Protein AF-0000000066300644 (afdb_homodimer)

Nearest PDB structures (foldseek):
  6y2s-assembly1_B  TM=3.564E-01  e=1.733E-03  Escherichia coli K-12
  6y2r-assembly1_A  TM=3.578E-01  e=1.454E-02  Escherichia coli K-12
  3n4x-assembly1_A  TM=4.347E-01  e=2.290E+00  Saccharomyces cerevisiae
  3n7n-assembly1_C  TM=4.239E-01  e=4.069E+00  Saccharomyces cerevisiae
  4pg6-assembly1_A  TM=1.291E-01  e=2.721E+00  Staphylococcus aureus

Organism: Methanocaldococcus jannaschii (strain ATCC 43067 / DSM 2661 / JAL-1 / JCM 10045 / NBRC 100440) (NCBI:txid243232)

Secondary structure (DSSP, 8-state):
---------S-------SHHHHHHHHHHHHHHHHHHHHTT----TTSS-EEEEEEEESS-GGGHHHH-TTEEEEE-SSTTEEEEEETTTEEEEEE-SSSSEEEEEE-S-HHHHHHHHHHHHSSTT--EEE----HHHHHHHHHH-SEEEEEEEEEE-GGG--STTGGGTS-EEEEEEESTTHHHHHHHHHS--HHHHHHHHHHHHHTT-TT-HHHHHHHHHHHHHHHHHTT--EEEEEEEEE-SS-TT-EEEEEEETTSEEEEEES-HHHHHHHHHHHHHHHHHHHHHHHHTSB-TT-S-GGGGPPEEEE-SSPPS-HHHHHHHHTBS-TTT-EEEEEEEEETTEEEEEEEETTT--EEEEEE-SSEEEEE-BTTS-THHHHHHHHHHHHHT-TT-EEEEGGGTEEE-/---------S-------SHHHHHHHHHHHHHHHHHHHHTT----TTSS-EEEEEEEESS-GGGHHHH-TTEEEEE-SSTTEEEEEETTTEEEEEE-SSSSEEEEEE-S-HHHHHHHHHHHHSSTT--EEE----HHHHHHHHHH-SEEEEEEEEEE-GGG--STTGGGTS-EEEEEEESTTHHHHHHHHHS--HHHHHHHHHHHHHTT-TT-HHHHHHHHHHHHHHHHHTT--EEEEEEEEE-SS-TT-EEEEEEETTSEEEEEES-HHHHHHHHHHHHHHHHHHHHHHHHTSB-TT-S-GGGGPPEEEE-SSPPS-HHHHHHHHTBS-TTT-EEEEEEEEETTEEEEEEEETTT--EEEEEE-SSEEEEE-BTTS-THHHHHHHHHHHHHT-TT-EEEEGGGTEEE-

Foldseek 3Di:
DDPPPPPCDVPPDDDDQDDVVVLVVLLVQQAVVVVCVVVVNCPPPQQQFKKKFKKFAPDQPVCQCVQAVQKDWAHGDDDSWIWIDGHDDDIWTWRCPPVGIIITIDRHGPVVNVVVVCSQQVAFQSRMFFQFAAQVRLVVCVVPFPAFFWFKFWAWQQLLDPDPVRPVPIDIDIDTDGDRCHVVVLCVLQVDDPVRLVVLVVVCVVVVVCPPPVVVVVSVVNVVSPVCNQRGTTFWTWGKHADPVDRQFIWTWIAGRRGMITIHHNHSPVVVVVSVVSVVVSVVVQVLQLVQAAEPPDPDVLRFAWKKKFFPAFDPDQPSVVCSQQVCDPDLNKHWDWDDPDPFWIKTWIARRHNGFTWIWIDGRTMMTIHGHRPDGSVSVSSVNRVCSRHPGSPMWIASPSVRDIHD/DDPPPPPCDVPPDDDDQDDVVVLVVLLVLLAVLVVCVVVVNPPPNFQQFKKKFKKFAPDQPVCQCVQAVQKDWAHGDDDSWIWIDGHDDDIWTWRCPPVGIIITIDRHGPVVNVVVVCSQQVAFQSRMFFQFAAQVRLVVCVVPFPAFFWFKFWAWQQLLDPDPVRPVPIDIDIDTDGDRCHVVVLCVLVVDDPVRLVVLVVVCVVVVVCPPPVVVVVSVVNVVSPVCNQRGTTFWTWGKHADPVDRQFIWTWIAGRRGMITIHHNHSPVVVVVSVVSVVVSVVVQVLQLVQAAEPPDPDVLRFAWKKKFFPAFDPDQPSVVCSQQVCDPDLNKHWDWDDPDPFWIKTWIARRRNGFTWMWIDGRTMMTIHGHRPDGSVSVSSVNRVCSRHPGSPMWIASPSVRDIHD

InterPro domains:
  IPR058966 MJECL33-like [PF25924] (15-406)

Solvent-accessible surface area (backbone atoms only — not comparable to full-atom values): 41738 Å² total; per-residue (Å²): 134,86,81,78,77,74,77,80,56,92,71,72,82,70,96,65,47,41,65,70,53,43,48,51,55,52,27,55,39,15,39,51,54,39,52,35,60,70,61,67,45,78,63,64,86,60,70,52,37,39,33,39,36,38,35,34,35,76,58,61,77,85,55,46,41,74,71,31,82,59,32,47,73,41,80,43,78,39,84,56,26,33,40,35,33,35,67,92,78,43,60,32,41,36,42,38,74,44,68,44,52,28,43,35,38,36,49,55,42,56,75,57,47,52,51,57,52,44,58,59,38,66,45,75,53,49,36,28,40,65,37,54,42,31,44,46,55,47,49,48,50,55,71,70,31,78,38,46,45,26,38,26,29,32,20,46,28,50,56,42,43,85,56,89,76,30,81,80,69,36,59,33,36,37,37,41,36,34,22,60,56,48,62,54,51,53,48,51,40,60,64,62,52,73,65,52,51,52,51,50,51,49,50,34,57,76,67,61,37,67,78,37,67,60,53,40,50,50,52,50,41,51,53,52,40,47,62,48,34,34,48,58,13,54,43,29,35,25,32,29,45,62,42,92,92,39,80,80,30,26,32,41,38,38,41,35,32,56,31,40,34,38,42,34,27,58,30,49,66,61,49,50,50,53,53,49,49,50,50,50,56,48,50,52,52,36,48,56,46,41,72,42,30,22,36,85,85,51,88,51,67,82,36,59,44,52,38,34,36,40,45,76,59,70,48,84,55,56,68,41,46,54,51,29,51,36,59,50,44,76,85,62,36,21,36,54,51,76,41,75,79,47,99,67,29,35,39,31,49,31,32,34,40,39,71,57,43,60,38,36,35,42,43,40,44,50,37,35,36,41,41,42,46,56,87,47,69,38,60,60,57,41,43,46,50,35,46,41,19,29,36,67,26,31,65,37,30,41,34,40,63,88,75,69,43,74,47,62,136,85,80,77,78,73,78,80,57,92,70,73,83,69,94,64,47,44,66,70,55,42,47,52,55,50,27,54,38,15,38,51,54,38,52,34,58,72,61,67,42,79,58,61,92,55,70,52,38,38,33,40,35,39,35,34,35,77,58,60,77,87,54,46,42,75,71,31,82,59,34,48,73,42,79,44,76,40,82,56,28,34,41,37,31,36,66,93,76,42,61,32,41,35,42,38,74,44,69,44,51,27,42,33,37,36,51,56,43,56,74,59,47,50,51,56,52,44,58,58,37,65,45,75,53,51,36,27,41,64,35,54,41,33,45,45,56,47,48,48,51,56,71,68,31,78,37,46,46,26,38,25,30,34,20,46,28,51,56,42,45,86,58,89,76,32,82,80,68,38,60,33,36,38,38,42,38,34,21,59,56,50,62,53,52,52,48,52,41,61,65,62,51,73,65,52,51,51,51,48,52,48,50,32,58,75,65,63,37,67,80,38,67,61,54,39,49,51,51,50,42,52,51,52,40,48,62,48,36,33,49,58,16,54,43,30,34,26,30,29,45,62,41,91,90,39,79,79,32,26,33,41,37,38,40,36,30,58,31,39,34,39,39,35,27,58,30,50,67,60,50,49,50,53,53,51,50,50,50,52,56,48,50,52,52,36,48,57,47,40,72,44,31,22,38,86,84,50,87,50,66,81,36,59,46,52,39,35,37,40,44,74,58,70,47,85,54,56,67,41,46,52,53,29,52,36,60,50,45,78,84,62,36,20,37,54,51,76,43,75,78,46,99,65,30,34,39,31,49,31,33,35,41,38,71,57,42,58,37,35,36,41,41,40,43,50,37,34,36,41,43,42,46,55,87,48,68,36,60,61,60,42,45,47,50,35,46,40,18,29,37,67,26,31,64,38,30,43,33,40,62,86,74,71,43,76,47,61

Radius of gyration: 29.69 Å; Cα contacts (8 Å, |Δi|>4): 1636; chains: 2; bounding box: 80×94×68 Å

Structure (mmCIF, N/CA/C/O backbone):
data_AF-0000000066300644-model_v1
#
loop_
_entity.id
_entity.type
_entity.pdbx_description
1 polymer 'Uncharacterized protein MJECL33'
#
loop_
_atom_site.group_PDB
_atom_site.id
_atom_site.type_symbol
_atom_site.label_atom_id
_atom_site.label_alt_id
_atom_site.label_comp_id
_atom_site.label_asym_id
_atom_site.label_entity_id
_atom_site.label_seq_id
_atom_site.pdbx_PDB_ins_code
_atom_site.Cartn_x
_atom_site.Cartn_y
_atom_site.Cartn_z
_atom_site.occupancy
_atom_site.B_iso_or_equiv
_atom_site.auth_seq_id
_atom_site.auth_comp_id
_atom_site.auth_asym_id
_atom_site.auth_atom_id
_atom_site.pdbx_PDB_model_num
ATOM 1 N N . MET A 1 1 ? -20.859 -20.109 36.344 1 20.7 1 MET A N 1
ATOM 2 C CA . MET A 1 1 ? -20.703 -18.672 36.125 1 20.7 1 MET A CA 1
ATOM 3 C C . MET A 1 1 ? -21.125 -18.297 34.719 1 20.7 1 MET A C 1
ATOM 5 O O . MET A 1 1 ? -20.672 -18.906 33.75 1 20.7 1 MET A O 1
ATOM 9 N N . ILE A 1 2 ? -22.344 -17.625 34.469 1 22.5 2 ILE A N 1
ATOM 10 C CA . ILE A 1 2 ? -23.188 -17.391 33.312 1 22.5 2 ILE A CA 1
ATOM 11 C C . ILE A 1 2 ? -22.453 -16.516 32.281 1 22.5 2 ILE A C 1
ATOM 13 O O . ILE A 1 2 ? -22.109 -15.375 32.594 1 22.5 2 ILE A O 1
ATOM 17 N N . ILE A 1 3 ? -21.734 -17.047 31.359 1 24.14 3 ILE A N 1
ATOM 18 C CA . ILE A 1 3 ? -21.016 -16.422 30.266 1 24.14 3 ILE A CA 1
ATOM 19 C C . ILE A 1 3 ? -21.969 -15.594 29.406 1 24.14 3 ILE A C 1
ATOM 21 O O . ILE A 1 3 ? -22.844 -16.141 28.75 1 24.14 3 ILE A O 1
ATOM 25 N N . MET A 1 4 ? -22.453 -14.422 29.969 1 24.92 4 MET A N 1
ATOM 26 C CA . MET A 1 4 ? -23.344 -13.516 29.266 1 24.92 4 MET A CA 1
ATOM 27 C C . MET A 1 4 ? -22.828 -13.227 27.859 1 24.92 4 MET A C 1
ATOM 29 O O . MET A 1 4 ? -21.734 -12.688 27.688 1 24.92 4 MET A O 1
ATOM 33 N N . ASP A 1 5 ? -23.109 -13.961 26.922 1 26.64 5 ASP A N 1
ATOM 34 C CA . ASP A 1 5 ? -22.969 -13.852 25.469 1 26.64 5 ASP A CA 1
ATOM 35 C C . ASP A 1 5 ? -23.562 -12.539 24.953 1 26.64 5 ASP A C 1
ATOM 37 O O . ASP A 1 5 ? -24.766 -12.461 24.688 1 26.64 5 ASP A O 1
ATOM 41 N N . THR A 1 6 ? -23.281 -11.305 25.531 1 28.22 6 THR A N 1
ATOM 42 C CA . THR A 1 6 ? -23.828 -10.031 25.062 1 28.22 6 THR A CA 1
ATOM 43 C C . THR A 1 6 ? -23.578 -9.852 23.562 1 28.22 6 THR A C 1
ATOM 45 O O . THR A 1 6 ? -22.422 -9.734 23.141 1 28.22 6 THR A O 1
ATOM 48 N N . ILE A 1 7 ? -24.359 -10.336 22.734 1 30.39 7 ILE A N 1
ATOM 49 C CA . ILE A 1 7 ? -24.516 -9.992 21.328 1 30.39 7 ILE A CA 1
ATOM 50 C C . ILE A 1 7 ? -24.469 -8.477 21.156 1 30.39 7 ILE A C 1
ATOM 52 O O . ILE A 1 7 ? -25.344 -7.762 21.656 1 30.39 7 ILE A O 1
ATOM 56 N N . PHE A 1 8 ? -23.312 -7.797 21.078 1 30.08 8 PHE A N 1
ATOM 57 C CA . PHE A 1 8 ? -23 -6.391 20.859 1 30.08 8 PHE A CA 1
ATOM 58 C C . PHE A 1 8 ? -23.688 -5.879 19.594 1 30.08 8 PHE A C 1
ATOM 60 O O . PHE A 1 8 ? -23.234 -6.172 18.484 1 30.08 8 PHE A O 1
ATOM 67 N N . VAL A 1 9 ? -25 -5.875 19.438 1 31.58 9 VAL A N 1
ATOM 68 C CA . VAL A 1 9 ? -25.766 -5.082 18.484 1 31.58 9 VAL A CA 1
ATOM 69 C C . VAL A 1 9 ? -25.125 -3.713 18.312 1 31.58 9 VAL A C 1
ATOM 71 O O . VAL A 1 9 ? -24.328 -3.275 19.156 1 31.58 9 VAL A O 1
ATOM 74 N N . GLY A 1 10 ? -25.531 -2.775 17.422 1 39.62 10 GLY A N 1
ATOM 75 C CA . GLY A 1 10 ? -25.172 -1.377 17.25 1 39.62 10 GLY A CA 1
ATOM 76 C C . GLY A 1 10 ? -24.938 -0.649 18.562 1 39.62 10 GLY A C 1
ATOM 77 O O . GLY A 1 10 ? -25.859 -0.454 19.344 1 39.62 10 GLY A O 1
ATOM 78 N N . SER A 1 11 ? -24.031 -0.839 19.391 1 47.78 11 SER A N 1
ATOM 79 C CA . SER A 1 11 ? -23.797 -0.659 20.828 1 47.78 11 SER A CA 1
ATOM 80 C C . SER A 1 11 ? -24.25 0.72 21.297 1 47.78 11 SER A C 1
ATOM 82 O O . SER A 1 11 ? -23.797 1.739 20.766 1 47.78 11 SER A O 1
ATOM 84 N N . ALA A 1 12 ? -25.344 0.916 21.797 1 64.75 12 ALA A N 1
ATOM 85 C CA . ALA A 1 12 ? -25.844 2.086 22.516 1 64.75 12 ALA A CA 1
ATOM 86 C C . ALA A 1 12 ? -24.75 2.717 23.359 1 64.75 12 ALA A C 1
ATOM 88 O O . ALA A 1 12 ? -23.969 2.012 24.016 1 64.75 12 ALA A O 1
ATOM 89 N N . ILE A 1 13 ? -24.359 4.023 23.016 1 80.5 13 ILE A N 1
ATOM 90 C CA . ILE A 1 13 ? -23.453 4.805 23.844 1 80.5 13 ILE A CA 1
ATOM 91 C C . ILE A 1 13 ? -23.875 4.734 25.312 1 80.5 13 ILE A C 1
ATOM 93 O O . ILE A 1 13 ? -25 5.113 25.641 1 80.5 13 ILE A O 1
ATOM 97 N N . PRO A 1 14 ? -23.078 4.027 26.125 1 85.81 14 PRO A N 1
ATOM 98 C CA . PRO A 1 14 ? -23.438 4.012 27.547 1 85.81 14 PRO A CA 1
ATOM 99 C C . PRO A 1 14 ? -23.516 5.414 28.141 1 85.81 14 PRO A C 1
ATOM 101 O O . PRO A 1 14 ? -23.172 6.395 27.484 1 85.81 14 PRO A O 1
ATOM 104 N N . ASP A 1 15 ? -24.109 5.402 29.359 1 90.31 15 ASP A N 1
ATOM 105 C CA . ASP A 1 15 ? -24.203 6.672 30.062 1 90.31 15 ASP A CA 1
ATOM 106 C C . ASP A 1 15 ? -22.844 7.066 30.656 1 90.31 15 ASP A C 1
ATOM 108 O O . ASP A 1 15 ? -22.516 6.668 31.766 1 90.31 15 ASP A O 1
ATOM 112 N N . ILE A 1 16 ? -22.078 7.773 29.953 1 94.31 16 ILE A N 1
ATOM 113 C CA . ILE A 1 16 ? -20.75 8.234 30.344 1 94.31 16 ILE A CA 1
ATOM 114 C C . ILE A 1 16 ? -20.828 9.664 30.859 1 94.31 16 ILE A C 1
ATOM 116 O O . ILE A 1 16 ? -21.312 10.555 30.172 1 94.31 16 ILE A O 1
ATOM 120 N N . THR A 1 17 ? -20.359 9.852 32.094 1 94.5 17 THR A N 1
ATOM 121 C CA . THR A 1 17 ? -20.453 11.195 32.656 1 94.5 17 THR A CA 1
ATOM 122 C C . THR A 1 17 ? -19.094 11.719 33.062 1 94.5 17 THR A C 1
ATOM 124 O O . THR A 1 17 ? -18.922 12.906 33.312 1 94.5 17 THR A O 1
ATOM 127 N N . ASN A 1 18 ? -18.141 10.766 33.125 1 95.94 18 ASN A N 1
ATOM 128 C CA . ASN A 1 18 ? -16.812 11.188 33.5 1 95.94 18 ASN A CA 1
ATOM 129 C C . ASN A 1 18 ? -15.734 10.453 32.719 1 95.94 18 ASN A C 1
ATOM 131 O O . ASN A 1 18 ? -16.031 9.516 31.969 1 95.94 18 ASN A O 1
ATOM 135 N N . ARG A 1 19 ? -14.523 10.852 32.875 1 97.06 19 ARG A N 1
ATOM 136 C CA . ARG A 1 19 ? -13.414 10.359 32.062 1 97.06 19 ARG A CA 1
ATOM 137 C C . ARG A 1 19 ? -13.117 8.898 32.375 1 97.06 19 ARG A C 1
ATOM 139 O O . ARG A 1 19 ? -12.93 8.094 31.453 1 97.06 19 ARG A O 1
ATOM 146 N N . PRO A 1 20 ? -13.031 8.5 33.625 1 96.38 20 PRO A N 1
ATOM 147 C CA . PRO A 1 20 ? -12.766 7.09 33.906 1 96.38 20 PRO A CA 1
ATOM 148 C C . PRO A 1 20 ? -13.766 6.152 33.25 1 96.38 20 PRO A C 1
ATOM 150 O O . PRO A 1 20 ? -13.391 5.098 32.75 1 96.38 20 PRO A O 1
ATOM 153 N N . GLN A 1 21 ? -15.008 6.57 33.281 1 96.62 21 GLN A N 1
ATOM 154 C CA . GLN A 1 21 ? -16.047 5.77 32.625 1 96.62 21 GLN A CA 1
ATOM 155 C C . GLN A 1 21 ? -15.797 5.68 31.141 1 96.62 21 GLN A C 1
ATOM 157 O O . GLN A 1 21 ? -15.961 4.613 30.531 1 96.62 21 GLN A O 1
ATOM 162 N N . LEU A 1 22 ? -15.445 6.789 30.609 1 97.38 22 LEU A N 1
ATOM 163 C CA . LEU A 1 22 ? -15.141 6.801 29.188 1 97.38 22 LEU A CA 1
ATOM 164 C C . LEU A 1 22 ? -13.969 5.875 28.859 1 97.38 22 LEU A C 1
ATOM 166 O O . LEU A 1 22 ? -14.062 5.047 27.953 1 97.38 22 LEU A O 1
ATOM 170 N N . TYR A 1 23 ? -12.922 6.035 29.594 1 97.19 23 TYR A N 1
ATOM 171 C CA . TYR A 1 23 ? -11.703 5.27 29.359 1 97.19 23 TYR A CA 1
ATOM 172 C C . TYR A 1 23 ? -11.961 3.773 29.516 1 97.19 23 TYR A C 1
ATOM 174 O O . TYR A 1 23 ? -11.43 2.961 28.75 1 97.19 23 TYR A O 1
ATOM 182 N N . GLU A 1 24 ? -12.719 3.459 30.453 1 95.81 24 GLU A N 1
ATOM 183 C CA . GLU A 1 24 ? -13.078 2.057 30.641 1 95.81 24 GLU A CA 1
ATOM 184 C C . GLU A 1 24 ? -13.852 1.515 29.438 1 95.81 24 GLU A C 1
ATOM 186 O O . GLU A 1 24 ? -13.586 0.4 28.984 1 95.81 24 GLU A O 1
ATOM 191 N N . TRP A 1 25 ? -14.781 2.311 29.062 1 95.38 25 TRP A N 1
ATOM 192 C CA . TRP A 1 25 ? -15.586 1.923 27.906 1 95.38 25 TRP A CA 1
ATOM 193 C C . TRP A 1 25 ? -14.719 1.767 26.656 1 95.38 25 TRP A C 1
ATOM 195 O O . TRP A 1 25 ? -14.867 0.799 25.906 1 95.38 25 TRP A O 1
ATOM 205 N N . LEU A 1 26 ? -13.859 2.674 26.438 1 96.25 26 LEU A N 1
ATOM 206 C CA . LEU A 1 26 ? -12.969 2.633 25.281 1 96.25 26 LEU A CA 1
ATOM 207 C C . LEU A 1 26 ? -12.016 1.448 25.375 1 96.25 26 LEU A C 1
ATOM 209 O O . LEU A 1 26 ? -11.773 0.761 24.375 1 96.25 26 LEU A O 1
ATOM 213 N N . GLU A 1 27 ? -11.477 1.21 26.484 1 95 27 GLU A N 1
ATOM 214 C CA . GLU A 1 27 ? -10.523 0.122 26.688 1 95 27 GLU A CA 1
ATOM 215 C C . GLU A 1 27 ? -11.164 -1.232 26.391 1 95 27 GLU A C 1
ATOM 217 O O . GLU A 1 27 ? -10.539 -2.105 25.781 1 95 27 GLU A O 1
ATOM 222 N N . ARG A 1 28 ? -12.344 -1.412 26.891 1 92.31 28 ARG A N 1
ATOM 223 C CA . ARG A 1 28 ? -13.07 -2.646 26.609 1 92.31 28 ARG A CA 1
ATOM 224 C C . ARG A 1 28 ? -13.203 -2.871 25.109 1 92.31 28 ARG A C 1
ATOM 226 O O . ARG A 1 28 ? -13.094 -4.004 24.625 1 92.31 28 ARG A O 1
ATOM 233 N N . ASN A 1 29 ? -13.469 -1.805 24.5 1 90.69 29 ASN A N 1
ATOM 234 C CA . ASN A 1 29 ? -13.609 -1.907 23.047 1 90.69 29 ASN A CA 1
ATOM 235 C C . ASN A 1 29 ? -12.266 -2.186 22.375 1 90.69 29 ASN A C 1
ATOM 237 O O . ASN A 1 29 ? -12.203 -2.904 21.375 1 90.69 29 ASN A O 1
ATOM 241 N N . MET A 1 30 ? -11.25 -1.623 22.859 1 92.38 30 MET A N 1
ATOM 242 C CA . MET A 1 30 ? -9.906 -1.88 22.344 1 92.38 30 MET A CA 1
ATOM 243 C C . MET A 1 30 ? -9.555 -3.361 22.453 1 92.38 30 MET A C 1
ATOM 245 O O . MET A 1 30 ? -9.055 -3.955 21.5 1 92.38 30 MET A O 1
ATOM 249 N N . GLU A 1 31 ? -9.836 -3.914 23.531 1 88.38 31 GLU A N 1
ATOM 250 C CA . GLU A 1 31 ? -9.531 -5.316 23.797 1 88.38 31 GLU A CA 1
ATOM 251 C C . GLU A 1 31 ? -10.336 -6.234 22.875 1 88.38 31 GLU A C 1
ATOM 253 O O . GLU A 1 31 ? -9.805 -7.223 22.359 1 88.38 31 GLU A O 1
ATOM 258 N N . ARG A 1 32 ? -11.492 -5.922 22.719 1 82.69 32 ARG A N 1
ATOM 259 C CA . ARG A 1 32 ? -12.352 -6.715 21.844 1 82.69 32 ARG A CA 1
ATOM 260 C C . ARG A 1 32 ? -11.852 -6.688 20.406 1 82.69 32 ARG A C 1
ATOM 262 O O . ARG A 1 32 ? -11.781 -7.727 19.734 1 82.69 32 ARG A O 1
ATOM 269 N N . SER A 1 33 ? -11.602 -5.543 19.969 1 80.12 33 SER A N 1
ATOM 270 C CA . SER A 1 33 ? -11.117 -5.379 18.609 1 80.12 33 SER A CA 1
ATOM 271 C C . SER A 1 33 ? -9.805 -6.113 18.391 1 80.12 33 SER A C 1
ATOM 273 O O . SER A 1 33 ? -9.555 -6.652 17.312 1 80.12 33 SER A O 1
ATOM 275 N N . TYR A 1 34 ? -9 -6.129 19.359 1 79.56 34 TYR A N 1
ATOM 276 C CA . TYR A 1 34 ? -7.723 -6.82 19.281 1 79.56 34 TYR A CA 1
ATOM 277 C C . TYR A 1 34 ? -7.918 -8.328 19.219 1 79.56 34 TYR A C 1
ATOM 279 O O . TYR A 1 34 ? -7.246 -9.016 18.438 1 79.56 34 TYR A O 1
ATOM 287 N N . LYS A 1 35 ? -8.75 -8.852 19.922 1 74.12 35 LYS A N 1
ATOM 288 C CA . LYS A 1 35 ? -9.047 -10.281 19.906 1 74.12 35 LYS A CA 1
ATOM 289 C C . LYS A 1 35 ? -9.594 -10.719 18.562 1 74.12 35 LYS A C 1
ATOM 291 O O . LYS A 1 35 ? -9.289 -11.812 18.078 1 74.12 35 LYS A O 1
ATOM 296 N N . ASP A 1 36 ? -10.281 -9.852 17.969 1 68.94 36 ASP A N 1
ATOM 297 C CA . ASP A 1 36 ? -10.852 -10.148 16.656 1 68.94 36 ASP A CA 1
ATOM 298 C C . ASP A 1 36 ? -9.758 -10.297 15.609 1 68.94 36 ASP A C 1
ATOM 300 O O . ASP A 1 36 ? -9.875 -11.109 14.688 1 68.94 36 ASP A O 1
ATOM 304 N N . ILE A 1 37 ? -8.695 -9.609 15.672 1 64.25 37 ILE A N 1
ATOM 305 C CA . ILE A 1 37 ? -7.582 -9.68 14.742 1 64.25 37 ILE A CA 1
ATOM 306 C C . ILE A 1 37 ? -6.836 -11 14.922 1 64.25 37 ILE A C 1
ATOM 308 O O . ILE A 1 37 ? -6.414 -11.625 13.945 1 64.25 37 ILE A O 1
ATOM 312 N N . LEU A 1 38 ? -6.66 -11.328 16.109 1 60.28 38 LEU A N 1
ATOM 313 C CA . LEU A 1 38 ? -5.953 -12.57 16.406 1 60.28 38 LEU A CA 1
ATOM 314 C C . LEU A 1 38 ? -6.738 -13.773 15.883 1 60.28 38 LEU A C 1
ATOM 316 O O . LEU A 1 38 ? -6.152 -14.734 15.391 1 60.28 38 LEU A O 1
ATOM 320 N N . ASP A 1 39 ? -7.957 -13.703 16.109 1 49.69 39 ASP A N 1
ATOM 321 C CA . ASP A 1 39 ? -8.773 -14.844 15.711 1 49.69 39 ASP A CA 1
ATOM 322 C C . ASP A 1 39 ? -9.047 -14.812 14.211 1 49.69 39 ASP A C 1
ATOM 324 O O . ASP A 1 39 ? -9.789 -15.648 13.688 1 49.69 39 ASP A O 1
ATOM 328 N N . ASP A 1 40 ? -8.133 -14.43 13.477 1 48 40 ASP A N 1
ATOM 329 C CA . ASP A 1 40 ? -8.273 -14.375 12.023 1 48 40 ASP A CA 1
ATOM 330 C C . ASP A 1 40 ? -9.695 -13.977 11.633 1 48 40 ASP A C 1
ATOM 332 O O . ASP A 1 40 ? -10.109 -14.188 10.492 1 48 40 ASP A O 1
ATOM 336 N N . THR A 1 41 ? -10.531 -13.945 12.547 1 41 41 THR A N 1
ATOM 337 C CA . THR A 1 41 ? -11.891 -13.625 12.117 1 41 41 THR A CA 1
ATOM 338 C C . THR A 1 41 ? -11.969 -12.227 11.531 1 41 41 THR A C 1
ATOM 340 O O . THR A 1 41 ? -11.258 -11.32 11.977 1 41 41 THR A O 1
ATOM 343 N N . LYS A 1 42 ? -12.57 -12.203 10.305 1 39.44 42 LYS A N 1
ATOM 344 C CA . LYS A 1 42 ? -12.719 -11.164 9.281 1 39.44 42 LYS A CA 1
ATOM 345 C C . LYS A 1 42 ? -13.18 -9.852 9.898 1 39.44 42 LYS A C 1
ATOM 347 O O . LYS A 1 42 ? -14.375 -9.539 9.898 1 39.44 42 LYS A O 1
ATOM 352 N N . LEU A 1 43 ? -12.836 -9.562 11.109 1 38.25 43 LEU A N 1
ATOM 353 C CA . LEU A 1 43 ? -13.461 -8.258 11.328 1 38.25 43 LEU A CA 1
ATOM 354 C C . LEU A 1 43 ? -13.102 -7.289 10.211 1 38.25 43 LEU A C 1
ATOM 356 O O . LEU A 1 43 ? -11.984 -7.332 9.68 1 38.25 43 LEU A O 1
ATOM 360 N N . GLU A 1 44 ? -14 -6.941 9.445 1 38.44 44 GLU A N 1
ATOM 361 C CA . GLU A 1 44 ? -13.953 -5.812 8.516 1 38.44 44 GLU A CA 1
ATOM 362 C C . GLU A 1 44 ? -13.008 -4.723 9.023 1 38.44 44 GLU A C 1
ATOM 364 O O . GLU A 1 44 ? -13.047 -4.359 10.195 1 38.44 44 GLU A O 1
ATOM 369 N N . PRO A 1 45 ? -11.969 -4.543 8.539 1 37.75 45 PRO A N 1
ATOM 370 C CA . PRO A 1 45 ? -11.094 -3.393 8.781 1 37.75 45 PRO A CA 1
ATOM 371 C C . PRO A 1 45 ? -11.867 -2.123 9.125 1 37.75 45 PRO A C 1
ATOM 373 O O . PRO A 1 45 ? -12.797 -1.748 8.406 1 37.75 45 PRO A O 1
ATOM 376 N N . GLU A 1 46 ? -11.641 -1.63 10.352 1 45.06 46 GLU A N 1
ATOM 377 C CA . GLU A 1 46 ? -11.82 -0.329 10.992 1 45.06 46 GLU A CA 1
ATOM 378 C C . GLU A 1 46 ? -13.203 -0.201 11.609 1 45.06 46 GLU A C 1
ATOM 380 O O . GLU A 1 46 ? -13.688 0.909 11.836 1 45.06 46 GLU A O 1
ATOM 385 N N . GLN A 1 47 ? -13.938 -1.453 11.648 1 52.75 47 GLN A N 1
ATOM 386 C CA . GLN A 1 47 ? -15.195 -1.293 12.367 1 52.75 47 GLN A CA 1
ATOM 387 C C . GLN A 1 47 ? -14.977 -1.39 13.875 1 52.75 47 GLN A C 1
ATOM 389 O O . GLN A 1 47 ? -14.273 -2.285 14.352 1 52.75 47 GLN A O 1
ATOM 394 N N . ASN A 1 48 ? -15.289 -0.508 14.672 1 67.69 48 ASN A N 1
ATOM 395 C CA . ASN A 1 48 ? -15.516 -0.194 16.078 1 67.69 48 ASN A CA 1
ATOM 396 C C . ASN A 1 48 ? -14.203 0.039 16.812 1 67.69 48 ASN A C 1
ATOM 398 O O . ASN A 1 48 ? -14.094 -0.256 18 1 67.69 48 ASN A O 1
ATOM 402 N N . VAL A 1 49 ? -13.188 0.466 15.969 1 89.62 49 VAL A N 1
ATOM 403 C CA . VAL A 1 49 ? -11.914 0.79 16.594 1 89.62 49 VAL A CA 1
ATOM 404 C C . VAL A 1 49 ? -11.984 2.176 17.234 1 89.62 49 VAL A C 1
ATOM 406 O O . VAL A 1 49 ? -12.695 3.057 16.734 1 89.62 49 VAL A O 1
ATOM 409 N N . VAL A 1 50 ? -11.281 2.312 18.297 1 96 50 VAL A N 1
ATOM 410 C CA . VAL A 1 50 ? -11.258 3.592 19 1 96 50 VAL A CA 1
ATOM 411 C C . VAL A 1 50 ? -10.523 4.629 18.156 1 96 50 VAL A C 1
ATOM 413 O O . VAL A 1 50 ? -9.438 4.355 17.641 1 96 50 VAL A O 1
ATOM 416 N N . LYS A 1 51 ? -11.141 5.75 18.047 1 97.62 51 LYS A N 1
ATOM 417 C CA . LYS A 1 51 ? -10.523 6.871 17.344 1 97.62 51 LYS A CA 1
ATOM 418 C C . LYS A 1 51 ? -10.383 8.086 18.25 1 97.62 51 LYS A C 1
ATOM 420 O O . LYS A 1 51 ? -11.266 8.367 19.062 1 97.62 51 LYS A O 1
ATOM 425 N N . THR A 1 52 ? -9.266 8.719 18.172 1 98.56 52 THR A N 1
ATOM 426 C CA . THR A 1 52 ? -9.008 9.992 18.844 1 98.56 52 THR A CA 1
ATOM 427 C C . THR A 1 52 ? -8.531 11.039 17.844 1 98.56 52 THR A C 1
ATOM 429 O O . THR A 1 52 ? -7.578 10.812 17.109 1 98.56 52 THR A O 1
ATOM 432 N N . TYR A 1 53 ? -9.227 12.125 17.828 1 98.5 53 TYR A N 1
ATOM 433 C CA . TYR A 1 53 ? -8.836 13.281 17.016 1 98.5 53 TYR A CA 1
ATOM 434 C C . TYR A 1 53 ? -8.305 14.406 17.906 1 98.5 53 TYR A C 1
ATOM 436 O O . TYR A 1 53 ? -8.898 14.727 18.938 1 98.5 53 TYR A O 1
ATOM 444 N N . ILE A 1 54 ? -7.223 14.945 17.5 1 98.62 54 ILE A N 1
ATOM 445 C CA . ILE A 1 54 ? -6.734 16.141 18.172 1 98.62 54 ILE A CA 1
ATOM 446 C C . ILE A 1 54 ? -7.176 17.391 17.406 1 98.62 54 ILE A C 1
ATOM 448 O O . ILE A 1 54 ? -6.895 17.516 16.203 1 98.62 54 ILE A O 1
ATOM 452 N N . LEU A 1 55 ? -7.828 18.203 18.094 1 97.44 55 LEU A N 1
ATOM 453 C CA . LEU A 1 55 ? -8.367 19.438 17.516 1 97.44 55 LEU A CA 1
ATOM 454 C C . LEU A 1 55 ? -7.738 20.656 18.156 1 97.44 55 LEU A C 1
ATOM 456 O O . LEU A 1 55 ? -7.742 20.797 19.375 1 97.44 55 LEU A O 1
ATOM 460 N N . GLU A 1 56 ? -7.18 21.5 17.344 1 96.81 56 GLU A N 1
ATOM 461 C CA . GLU A 1 56 ? -6.75 22.797 17.859 1 96.81 56 GLU A CA 1
ATOM 462 C C . GLU A 1 56 ? -7.91 23.781 17.891 1 96.81 56 GLU A C 1
ATOM 464 O O . GLU A 1 56 ? -8.57 24.016 16.859 1 96.81 56 GLU A O 1
ATOM 469 N N . SER A 1 57 ? -8.039 24.391 19.016 1 95.19 57 SER A N 1
ATOM 470 C CA . SER A 1 57 ? -9.172 25.297 19.141 1 95.19 57 SER A CA 1
ATOM 471 C C . SER A 1 57 ? -8.719 26.672 19.656 1 95.19 57 SER A C 1
ATOM 473 O O . SER A 1 57 ? -7.863 26.75 20.531 1 95.19 57 SER A O 1
ATOM 475 N N . ASN A 1 58 ? -9.312 27.641 19.031 1 90.75 58 ASN A N 1
ATOM 476 C CA . ASN A 1 58 ? -9.172 29 19.531 1 90.75 58 ASN A CA 1
ATOM 477 C C . ASN A 1 58 ? -10.484 29.531 20.109 1 90.75 58 ASN A C 1
ATOM 479 O O . ASN A 1 58 ? -10.664 30.734 20.25 1 90.75 58 ASN A O 1
ATOM 483 N N . ILE A 1 59 ? -11.383 28.625 20.422 1 92 59 ILE A N 1
ATOM 484 C CA . ILE A 1 59 ? -12.656 28.969 21.031 1 92 59 ILE A CA 1
ATOM 485 C C . ILE A 1 59 ? -12.953 28.016 22.188 1 92 59 ILE A C 1
ATOM 487 O O . ILE A 1 59 ? -12.258 27 22.359 1 92 59 ILE A O 1
ATOM 491 N N . HIS A 1 60 ? -13.938 28.391 22.922 1 93.5 60 HIS A N 1
ATOM 492 C CA . HIS A 1 60 ? -14.398 27.516 24 1 93.5 60 HIS A CA 1
ATOM 493 C C . HIS A 1 60 ? -15.367 26.469 23.453 1 93.5 60 HIS A C 1
ATOM 495 O O . HIS A 1 60 ? -16.156 26.734 22.547 1 93.5 60 HIS A O 1
ATOM 501 N N . PRO A 1 61 ? -15.352 25.234 24.016 1 93.25 61 PRO A N 1
ATOM 502 C CA . PRO A 1 61 ? -16.203 24.172 23.484 1 93.25 61 PRO A CA 1
ATOM 503 C C . PRO A 1 61 ? -17.672 24.547 23.453 1 93.25 61 PRO A C 1
ATOM 505 O O . PRO A 1 61 ? -18.406 24.109 22.547 1 93.25 61 PRO A O 1
ATOM 508 N N . LYS A 1 62 ? -18.109 25.328 24.312 1 89.25 62 LYS A N 1
ATOM 509 C CA . LYS A 1 62 ? -19.516 25.719 24.391 1 89.25 62 LYS A CA 1
ATOM 510 C C . LYS A 1 62 ? -19.953 26.484 23.141 1 89.25 62 LYS A C 1
ATOM 512 O O . LYS A 1 62 ? -21.141 26.562 22.844 1 89.25 62 LYS A O 1
ATOM 517 N N . LYS A 1 63 ? -19.016 26.969 22.406 1 88.12 63 LYS A N 1
ATOM 518 C CA . LYS A 1 63 ? -19.328 27.75 21.219 1 88.12 63 LYS A CA 1
ATOM 519 C C . LYS A 1 63 ? -19.438 26.859 19.984 1 88.12 63 LYS A C 1
ATOM 521 O O . LYS A 1 63 ? -19.75 27.344 18.891 1 88.12 63 LYS A O 1
ATOM 526 N N . LEU A 1 64 ? -19.25 25.609 20.141 1 89.44 64 LEU A N 1
ATOM 527 C CA . LEU A 1 64 ? -19.25 24.688 19.016 1 89.44 64 LEU A CA 1
ATOM 528 C C . LEU A 1 64 ? -20.625 24.641 18.344 1 89.44 64 LEU A C 1
ATOM 530 O O . LEU A 1 64 ? -20.719 24.422 17.141 1 89.44 64 LEU A O 1
ATOM 534 N N . SER A 1 65 ? -21.625 24.781 19.094 1 84.06 65 SER A N 1
ATOM 535 C CA . SER A 1 65 ? -22.969 24.719 18.547 1 84.06 65 SER A CA 1
ATOM 536 C C . SER A 1 65 ? -23.203 25.828 17.531 1 84.06 65 SER A C 1
ATOM 538 O O . SER A 1 65 ? -24.078 25.719 16.672 1 84.06 65 SER A O 1
ATOM 540 N N . ARG A 1 66 ? -22.391 26.828 17.578 1 82.31 66 ARG A N 1
ATOM 541 C CA . ARG A 1 66 ? -22.5 27.922 16.625 1 82.31 66 ARG A CA 1
ATOM 542 C C . ARG A 1 66 ? -21.828 27.594 15.312 1 82.31 66 ARG A C 1
ATOM 544 O O . ARG A 1 66 ? -22.141 28.203 14.273 1 82.31 66 ARG A O 1
ATOM 551 N N . ILE A 1 67 ? -20.953 26.781 15.383 1 82.56 67 ILE A N 1
ATOM 552 C CA . ILE A 1 67 ? -20.156 26.438 14.211 1 82.56 67 ILE A CA 1
ATOM 553 C C . ILE A 1 67 ? -20.906 25.391 13.367 1 82.56 67 ILE A C 1
ATOM 555 O O . ILE A 1 67 ? -20.953 25.5 12.141 1 82.56 67 ILE A O 1
ATOM 559 N N . ILE A 1 68 ? -21.406 24.438 14.07 1 82.44 68 ILE A N 1
ATOM 560 C CA . ILE A 1 68 ? -22.141 23.391 13.383 1 82.44 68 ILE A CA 1
ATOM 561 C C . ILE A 1 68 ? -23.625 23.469 13.75 1 82.44 68 ILE A C 1
ATOM 563 O O . ILE A 1 68 ? -24 23.141 14.875 1 82.44 68 ILE A O 1
ATOM 567 N N . LYS A 1 69 ? -24.375 23.766 12.82 1 78.88 69 LYS A N 1
ATOM 568 C CA . LYS A 1 69 ? -25.781 24.016 13.055 1 78.88 69 LYS A CA 1
ATOM 569 C C . LYS A 1 69 ? -26.469 22.766 13.609 1 78.88 69 LYS A C 1
ATOM 571 O O . LYS A 1 69 ? -27.375 22.875 14.453 1 78.88 69 LYS A O 1
ATOM 576 N N . THR A 1 70 ? -26.062 21.719 13.266 1 78.31 70 THR A N 1
ATOM 577 C CA . THR A 1 70 ? -26.703 20.484 13.688 1 78.31 70 THR A CA 1
ATOM 578 C C . THR A 1 70 ? -26 19.906 14.914 1 78.31 70 THR A C 1
ATOM 580 O O . THR A 1 70 ? -26.312 18.781 15.336 1 78.31 70 THR A O 1
ATOM 583 N N . GLY A 1 71 ? -25.141 20.625 15.453 1 86.94 71 GLY A N 1
ATOM 584 C CA . GLY A 1 71 ? -24.375 20.125 16.578 1 86.94 71 GLY A CA 1
ATOM 585 C C . GLY A 1 71 ? -24.969 20.516 17.922 1 86.94 71 GLY A C 1
ATOM 586 O O . GLY A 1 71 ? -25.422 21.656 18.094 1 86.94 71 GLY A O 1
ATOM 587 N N . LYS A 1 72 ? -25.078 19.531 18.844 1 90.62 72 LYS A N 1
ATOM 588 C CA . LYS A 1 72 ? -25.484 19.781 20.234 1 90.62 72 LYS A CA 1
ATOM 589 C C . LYS A 1 72 ? -24.375 19.391 21.203 1 90.62 72 LYS A C 1
ATOM 591 O O . LYS A 1 72 ? -23.922 18.234 21.219 1 90.62 72 LYS A O 1
ATOM 596 N N . ILE A 1 73 ? -23.984 20.312 21.953 1 94.19 73 ILE A N 1
ATOM 597 C CA . ILE A 1 73 ? -22.922 20.078 22.922 1 94.19 73 ILE A CA 1
ATOM 598 C C . ILE A 1 73 ? -23.5 20.047 24.344 1 94.19 73 ILE A C 1
ATOM 600 O O . ILE A 1 73 ? -24.312 20.906 24.703 1 94.19 73 ILE A O 1
ATOM 604 N N . LYS A 1 74 ? -23.156 19.047 25.094 1 94.12 74 LYS A N 1
ATOM 605 C CA . LYS A 1 74 ? -23.609 18.891 26.469 1 94.12 74 LYS A CA 1
ATOM 606 C C . LYS A 1 74 ? -22.422 18.734 27.422 1 94.12 74 LYS A C 1
ATOM 608 O O . LYS A 1 74 ? -21.578 17.859 27.219 1 94.12 74 LYS A O 1
ATOM 613 N N . PRO A 1 75 ? -22.406 19.562 28.422 1 95.75 75 PRO A N 1
ATOM 614 C CA . PRO A 1 75 ? -21.391 19.328 29.453 1 95.75 75 PRO A CA 1
ATOM 615 C C . PRO A 1 75 ? -21.641 18.062 30.266 1 95.75 75 PRO A C 1
ATOM 617 O O . PRO A 1 75 ? -22.797 17.75 30.578 1 95.75 75 PRO A O 1
ATOM 620 N N . LEU A 1 76 ? -20.594 17.469 30.609 1 96.38 76 LEU A N 1
ATOM 621 C CA . LEU A 1 76 ? -20.672 16.297 31.469 1 96.38 76 LEU A CA 1
ATOM 622 C C . LEU A 1 76 ? -20.234 16.641 32.906 1 96.38 76 LEU A C 1
ATOM 624 O O . LEU A 1 76 ? -20.203 17.812 33.281 1 96.38 76 LEU A O 1
ATOM 628 N N . ASP A 1 77 ? -20.016 15.633 33.719 1 95 77 ASP A N 1
ATOM 629 C CA . ASP A 1 77 ? -19.859 15.875 35.125 1 95 77 ASP A CA 1
ATOM 630 C C . ASP A 1 77 ? -18.469 16.391 35.469 1 95 77 ASP A C 1
ATOM 632 O O . ASP A 1 77 ? -18.266 17.031 36.5 1 95 77 ASP A O 1
ATOM 636 N N . GLU A 1 78 ? -17.531 16.203 34.656 1 95.44 78 GLU A N 1
ATOM 637 C CA . GLU A 1 78 ? -16.156 16.578 34.938 1 95.44 78 GLU A CA 1
ATOM 638 C C . GLU A 1 78 ? -15.781 17.891 34.281 1 95.44 78 GLU A C 1
ATOM 640 O O . GLU A 1 78 ? -16.422 18.297 33.312 1 95.44 78 GLU A O 1
ATOM 645 N N . TYR A 1 79 ? -14.766 18.453 34.812 1 95.56 79 TYR A N 1
ATOM 646 C CA . TYR A 1 79 ? -14.258 19.71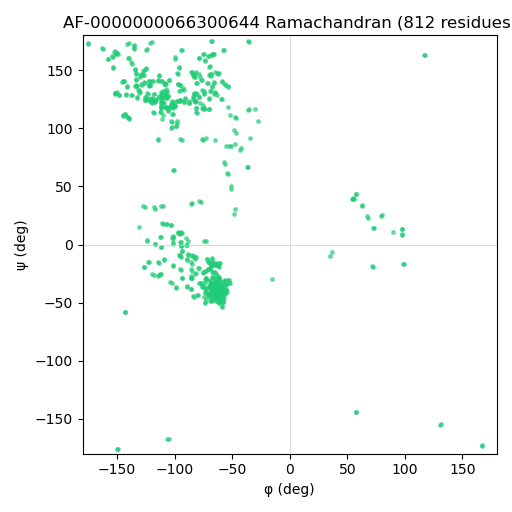9 34.312 1 95.56 79 TYR A CA 1
ATOM 647 C C . TYR A 1 79 ? -13.859 19.609 32.844 1 95.56 79 TYR A C 1
ATOM 649 O O . TYR A 1 79 ? -13.117 18.703 32.469 1 95.56 79 TYR A O 1
ATOM 657 N N . GLU A 1 80 ? -14.461 20.562 31.969 1 97.12 80 GLU A N 1
ATOM 658 C CA . GLU A 1 80 ? -14.117 20.719 30.547 1 97.12 80 GLU A CA 1
ATOM 659 C C . GLU A 1 80 ? -14.234 19.391 29.812 1 97.12 80 GLU A C 1
ATOM 661 O O . GLU A 1 80 ? -13.344 19.016 29.047 1 97.12 80 GLU A O 1
ATOM 666 N N . PHE A 1 81 ? -15.25 18.672 30.188 1 97.62 81 PHE A N 1
ATOM 667 C CA . PHE A 1 81 ? -15.602 17.391 29.578 1 97.62 81 PHE A CA 1
ATOM 668 C C . PHE A 1 81 ? -17 17.453 28.969 1 97.62 81 PHE A C 1
ATOM 670 O O . PHE A 1 81 ? -17.953 17.844 29.641 1 97.62 81 PHE A O 1
ATOM 677 N N . TYR A 1 82 ? -17.125 17.109 27.625 1 97 82 TYR A N 1
ATOM 678 C CA . TYR A 1 82 ? -18.375 17.359 26.906 1 97 82 TYR A CA 1
ATOM 679 C C . TYR A 1 82 ? -18.75 16.172 26.016 1 97 82 TYR A C 1
ATOM 681 O O . TYR A 1 82 ? -17.891 15.359 25.672 1 97 82 TYR A O 1
ATOM 689 N N . MET A 1 83 ? -19.953 16.062 25.75 1 96.25 83 MET A N 1
ATOM 690 C CA . MET A 1 83 ? -20.484 15.211 24.688 1 96.25 83 MET A CA 1
ATOM 691 C C . MET A 1 83 ? -21.031 16.047 23.531 1 96.25 83 MET A C 1
ATOM 693 O O . MET A 1 83 ? -21.875 16.922 23.75 1 96.25 83 MET A O 1
ATOM 697 N N . LEU A 1 84 ? -20.5 15.82 22.375 1 95.5 84 LEU A N 1
ATOM 698 C CA . LEU A 1 84 ? -20.969 16.484 21.172 1 95.5 84 LEU A CA 1
ATOM 699 C C . LEU A 1 84 ? -21.734 15.523 20.281 1 95.5 84 LEU A C 1
ATOM 701 O O . LEU A 1 84 ? -21.234 14.461 19.922 1 95.5 84 LEU A O 1
ATOM 705 N N . ARG A 1 85 ? -22.906 15.883 19.938 1 93.69 85 ARG A N 1
ATOM 706 C CA . ARG A 1 85 ? -23.703 15.141 18.984 1 93.69 85 ARG A CA 1
ATOM 707 C C . ARG A 1 85 ? -23.891 15.938 17.688 1 93.69 85 ARG A C 1
ATOM 709 O O . ARG A 1 85 ? -24.094 17.156 17.719 1 93.69 85 ARG A O 1
ATOM 716 N N . ILE A 1 86 ? -23.656 15.305 16.641 1 91.75 86 ILE A N 1
ATOM 717 C CA . ILE A 1 86 ? -23.797 15.93 15.328 1 91.75 86 ILE A CA 1
ATOM 718 C C . ILE A 1 86 ? -24.828 15.156 14.5 1 91.75 86 ILE A C 1
ATOM 720 O O . ILE A 1 86 ? -24.609 14 14.148 1 91.75 86 ILE A O 1
ATOM 724 N N . GLY A 1 87 ? -25.797 15.859 14.102 1 85.94 87 GLY A N 1
ATOM 725 C CA . GLY A 1 87 ? -26.859 15.172 13.398 1 85.94 87 GLY A CA 1
ATOM 726 C C . GLY A 1 87 ? -27.484 14.055 14.219 1 85.94 87 GLY A C 1
ATOM 727 O O . GLY A 1 87 ? -27.625 14.172 15.438 1 85.94 87 GLY A O 1
ATOM 728 N N . ASP A 1 88 ? -27.859 12.945 13.508 1 83 88 ASP A N 1
ATOM 729 C CA . ASP A 1 88 ? -28.594 11.867 14.164 1 83 88 ASP A CA 1
ATOM 730 C C . ASP A 1 88 ? -2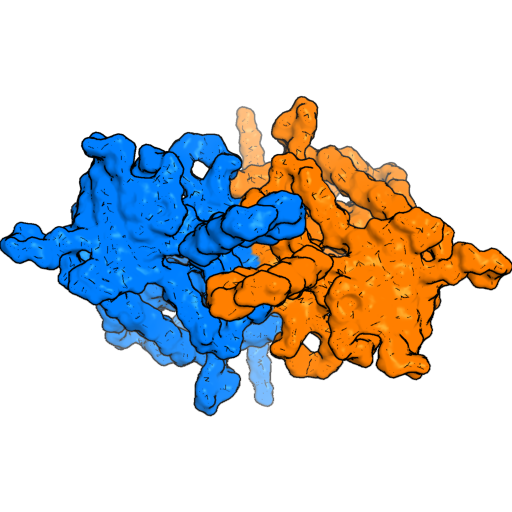7.641 10.773 14.641 1 83 88 ASP A C 1
ATOM 732 O O . ASP A 1 88 ? -27.922 10.086 15.625 1 83 88 ASP A O 1
ATOM 736 N N . GLU A 1 89 ? -26.547 10.773 14.039 1 88 89 GLU A N 1
ATOM 737 C CA . GLU A 1 89 ? -25.734 9.594 14.312 1 88 89 GLU A CA 1
ATOM 738 C C . GLU A 1 89 ? -24.328 9.977 14.781 1 88 89 GLU A C 1
ATOM 740 O O . GLU A 1 89 ? -23.656 9.195 15.461 1 88 89 GLU A O 1
ATOM 745 N N . GLY A 1 90 ? -23.938 11.133 14.523 1 92.31 90 GLY A N 1
ATOM 746 C CA . GLY A 1 90 ? -22.562 11.531 14.836 1 92.31 90 GLY A CA 1
ATOM 747 C C . GLY A 1 90 ? -22.375 11.898 16.297 1 92.31 90 GLY A C 1
ATOM 748 O O . GLY A 1 90 ? -23.234 12.516 16.906 1 92.31 90 GLY A O 1
ATOM 749 N N . TYR A 1 91 ? -21.203 11.453 16.891 1 94.56 91 TYR A N 1
ATOM 750 C CA . TYR A 1 91 ? -20.922 11.875 18.266 1 94.56 91 TYR A CA 1
ATOM 751 C C . TYR A 1 91 ? -19.422 11.875 18.531 1 94.56 91 TYR A C 1
ATOM 753 O O . TYR A 1 91 ? -18.672 11.102 17.938 1 94.56 91 TYR A O 1
ATOM 761 N N . PHE A 1 92 ? -19.047 12.727 19.438 1 97 92 PHE A N 1
ATOM 762 C CA . PHE A 1 92 ? -17.703 12.773 20.016 1 97 92 PHE A CA 1
ATOM 763 C C . PHE A 1 92 ? -17.766 13.07 21.5 1 97 92 PHE A C 1
ATOM 765 O O . PHE A 1 92 ? -18.578 13.883 21.953 1 97 92 PHE A O 1
ATOM 772 N N . PHE A 1 93 ? -16.984 12.352 22.297 1 97.75 93 PHE A N 1
ATOM 773 C CA . PHE A 1 93 ? -16.625 12.82 23.625 1 97.75 93 PHE A CA 1
ATOM 774 C C . PHE A 1 93 ? -15.438 13.773 23.578 1 97.75 93 PHE A C 1
ATOM 776 O O . PHE A 1 93 ? -14.391 13.43 23.016 1 97.75 93 PHE A O 1
ATOM 783 N N . ILE A 1 94 ? -15.586 14.906 24.141 1 98 94 ILE A N 1
ATOM 784 C CA . ILE A 1 94 ? -14.562 15.945 24.031 1 98 94 ILE A CA 1
ATOM 785 C C . ILE A 1 94 ? -13.906 16.172 25.391 1 98 94 ILE A C 1
ATOM 787 O O . ILE A 1 94 ? -14.57 16.547 26.359 1 98 94 ILE A O 1
ATOM 791 N N . ASP A 1 95 ? -12.656 15.914 25.422 1 98.31 95 ASP A N 1
ATOM 792 C CA . ASP A 1 95 ? -11.828 16.312 26.562 1 98.31 95 ASP A CA 1
ATOM 793 C C . ASP A 1 95 ? -11.086 17.609 26.266 1 98.31 95 ASP A C 1
ATOM 795 O O . ASP A 1 95 ? -10.07 17.609 25.562 1 98.31 95 ASP A O 1
ATOM 799 N N . ALA A 1 96 ? -11.523 18.672 26.875 1 97.94 96 ALA A N 1
ATOM 800 C CA . ALA A 1 96 ? -10.969 20 26.609 1 97.94 96 ALA A CA 1
ATOM 801 C C . ALA A 1 96 ? -10.195 20.516 27.828 1 97.94 96 ALA A C 1
ATOM 803 O O . ALA A 1 96 ? -10.203 21.719 28.109 1 97.94 96 ALA A O 1
ATOM 804 N N . LYS A 1 97 ? -9.602 19.609 28.516 1 96.12 97 LYS A N 1
ATOM 805 C CA . LYS A 1 97 ? -8.75 20.031 29.625 1 96.12 97 LYS A CA 1
ATOM 806 C C . LYS A 1 97 ? -7.641 20.953 29.156 1 96.12 97 LYS A C 1
ATOM 808 O O . LYS A 1 97 ? -7.273 21.906 29.859 1 96.12 97 LYS A O 1
ATOM 813 N N . ASN A 1 98 ? -7.027 20.594 28.078 1 96.69 98 ASN A N 1
ATOM 814 C CA . ASN A 1 98 ? -6.184 21.547 27.375 1 96.69 98 ASN A CA 1
ATOM 815 C C . ASN A 1 98 ? -7.016 22.547 26.594 1 96.69 98 ASN A C 1
ATOM 817 O O . ASN A 1 98 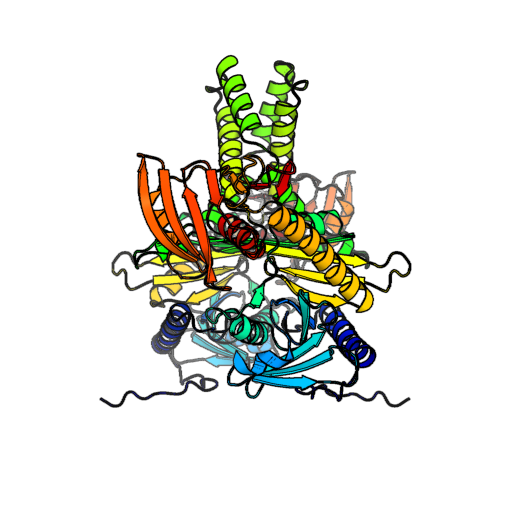? -7.746 22.172 25.672 1 96.69 98 ASN A O 1
ATOM 821 N N . PRO A 1 99 ? -6.914 23.766 26.922 1 95.81 99 PRO A N 1
ATOM 822 C CA . PRO A 1 99 ? -7.82 24.734 26.312 1 95.81 99 PRO A CA 1
ATOM 823 C C . PRO A 1 99 ? -7.559 24.922 24.828 1 95.81 99 PRO A C 1
ATOM 825 O O . PRO A 1 99 ? -8.453 25.344 24.078 1 95.81 99 PRO A O 1
ATOM 828 N N . ARG A 1 100 ? -6.453 24.656 24.391 1 96.44 100 ARG A N 1
ATOM 829 C CA . ARG A 1 100 ? -6.109 24.906 23 1 96.44 100 ARG A CA 1
ATOM 830 C C . ARG A 1 100 ? -6.219 23.625 22.172 1 96.44 100 ARG A C 1
ATOM 832 O O . ARG A 1 100 ? -6.617 23.672 21 1 96.44 100 ARG A O 1
ATOM 839 N N . PHE A 1 101 ? -5.836 22.547 22.781 1 98.19 101 PHE A N 1
ATOM 840 C CA . PHE A 1 101 ? -5.855 21.281 22.062 1 98.19 101 PHE A CA 1
ATOM 841 C C . PHE A 1 101 ? -6.816 20.297 22.719 1 98.19 101 PHE A C 1
ATOM 843 O O . PHE A 1 101 ? -6.531 19.766 23.797 1 98.19 101 PHE A O 1
ATOM 850 N N . TRP A 1 102 ? -7.887 19.984 22 1 98.44 102 TRP A N 1
ATOM 851 C CA . TRP A 1 102 ? -8.914 19.078 22.5 1 98.44 102 TRP A CA 1
ATOM 852 C C . TRP A 1 102 ? -8.695 17.656 21.984 1 98.44 102 TRP A C 1
ATOM 854 O O . TRP A 1 102 ? -8.188 17.469 20.875 1 98.44 102 TRP A O 1
ATOM 864 N N . LYS A 1 103 ? -9.031 16.656 22.781 1 98.5 103 LYS A N 1
ATOM 865 C CA . LYS A 1 103 ? -9.117 15.266 22.359 1 98.5 103 LYS A CA 1
ATOM 866 C C . LYS A 1 103 ? -10.562 14.852 22.109 1 98.5 103 LYS A C 1
ATOM 868 O O . LYS A 1 103 ? -11.406 14.977 23 1 98.5 103 LYS A O 1
ATOM 873 N N . LEU A 1 104 ? -10.852 14.422 20.922 1 98.44 104 LEU A N 1
ATOM 874 C CA . LEU A 1 104 ? -12.172 13.93 20.562 1 98.44 104 LEU A CA 1
ATOM 875 C C . LEU A 1 104 ? -12.164 12.414 20.391 1 98.44 104 LEU A C 1
ATOM 877 O O . LEU A 1 104 ? -11.5 11.891 19.5 1 98.44 104 LEU A O 1
ATOM 881 N N . TYR A 1 105 ? -12.953 11.727 21.234 1 98.06 105 TYR A N 1
ATOM 882 C CA . TYR A 1 105 ? -13.008 10.266 21.219 1 98.06 105 TYR A CA 1
ATOM 883 C C . TYR A 1 105 ? -14.297 9.781 20.562 1 98.06 105 TYR A C 1
ATOM 885 O O . TYR A 1 105 ? -15.367 10.375 20.766 1 98.06 105 TYR A O 1
ATOM 893 N N . THR A 1 106 ? -14.211 8.703 19.781 1 97 106 THR A N 1
ATOM 894 C CA . THR A 1 106 ? -15.406 8.086 19.219 1 97 106 THR A CA 1
ATOM 895 C C . THR A 1 106 ? -15.141 6.633 18.844 1 97 106 THR A C 1
ATOM 897 O O . THR A 1 106 ? -13.984 6.207 18.75 1 97 106 THR A O 1
ATOM 900 N N . LEU A 1 107 ? -16.156 5.84 18.719 1 94.44 107 LEU A N 1
ATOM 901 C CA . LEU A 1 107 ? -16.078 4.457 18.266 1 94.44 107 LEU A CA 1
ATOM 902 C C . LEU A 1 107 ? -16.75 4.297 16.891 1 94.44 107 LEU A C 1
ATOM 904 O O . LEU A 1 107 ? -16.891 3.178 16.391 1 94.44 107 LEU A O 1
ATOM 908 N N . GLN A 1 108 ? -17.125 5.441 16.375 1 92.5 108 GLN A N 1
ATOM 909 C CA . GLN A 1 108 ? -17.812 5.406 15.078 1 92.5 108 GLN A CA 1
ATOM 910 C C . GLN A 1 108 ? -16.875 4.918 13.977 1 92.5 108 GLN A C 1
ATOM 912 O O . GLN A 1 108 ? -15.656 4.941 14.141 1 92.5 108 GLN A O 1
ATOM 917 N N . LYS A 1 109 ? -17.531 4.551 12.906 1 89 109 LYS A N 1
ATOM 918 C CA . LYS A 1 109 ? -16.734 4.156 11.75 1 89 109 LYS A CA 1
ATOM 919 C C . LYS A 1 109 ? -15.898 5.324 11.234 1 89 109 LYS A C 1
ATOM 921 O O . LYS A 1 109 ? -16.359 6.473 11.25 1 89 109 LYS A O 1
ATOM 926 N N . SER A 1 110 ? -14.758 4.988 10.727 1 90.38 110 SER A N 1
ATOM 927 C CA . SER A 1 110 ? -13.789 6.008 10.328 1 90.38 110 SER A CA 1
ATOM 928 C C . SER A 1 110 ? -14.375 6.938 9.266 1 90.38 110 SER A C 1
ATOM 930 O O . SER A 1 110 ? -14.242 8.156 9.367 1 90.38 110 SER A O 1
ATOM 932 N N . GLU A 1 111 ? -14.953 6.363 8.305 1 87.62 111 GLU A N 1
ATOM 933 C CA . GLU A 1 111 ? -15.5 7.172 7.219 1 87.62 111 GLU A CA 1
ATOM 934 C C . GLU A 1 111 ? -16.5 8.188 7.738 1 87.62 111 GLU A C 1
ATOM 936 O O . GLU A 1 111 ? -16.5 9.352 7.32 1 87.62 111 GLU A O 1
ATOM 941 N N . GLU A 1 112 ? -17.281 7.75 8.625 1 90 112 GLU A N 1
ATOM 942 C CA . GLU A 1 112 ? -18.312 8.617 9.203 1 90 112 GLU A CA 1
ATOM 943 C C . GLU A 1 112 ? -17.703 9.641 10.148 1 90 112 GLU A C 1
ATOM 945 O O . GLU A 1 112 ? -18 10.836 10.055 1 90 112 GLU A O 1
ATOM 950 N N . SER A 1 113 ? -16.906 9.172 11.039 1 94.88 113 SER A N 1
ATOM 951 C CA . SER A 1 113 ? -16.312 10.07 12.031 1 94.88 113 SER A CA 1
ATOM 952 C C . SER A 1 113 ? -15.438 11.125 11.367 1 94.88 113 SER A C 1
ATOM 954 O O . SER A 1 113 ? -15.414 12.281 11.805 1 94.88 113 SER A O 1
ATOM 956 N N . ASP A 1 114 ? -14.711 10.75 10.297 1 95.12 114 ASP A N 1
ATOM 957 C CA . ASP A 1 114 ? -13.906 11.711 9.555 1 95.12 114 ASP A CA 1
ATOM 958 C C . ASP A 1 114 ? -14.773 12.812 8.953 1 95.12 114 ASP A C 1
ATOM 960 O O . ASP A 1 114 ? -14.391 13.984 8.961 1 95.12 114 ASP A O 1
ATOM 964 N N . LYS A 1 115 ? -15.875 12.391 8.445 1 93.31 115 LYS A N 1
ATOM 965 C CA . LYS A 1 115 ? -16.797 13.352 7.863 1 93.31 115 LYS A CA 1
ATOM 966 C C . LYS A 1 115 ? -17.297 14.352 8.914 1 93.31 115 LYS A C 1
ATOM 968 O O . LYS A 1 115 ? -17.312 15.555 8.664 1 93.31 115 LYS A O 1
ATOM 973 N N . TYR A 1 116 ? -17.719 13.844 10.008 1 93.31 116 TYR A N 1
ATOM 974 C CA . TYR A 1 116 ? -18.203 14.703 11.078 1 93.31 116 TYR A CA 1
ATOM 975 C C . TYR A 1 116 ? -17.109 15.617 11.602 1 93.31 116 TYR A C 1
ATOM 977 O O . TYR A 1 116 ? -17.344 16.797 11.898 1 93.31 116 TYR A O 1
ATOM 985 N N . PHE A 1 117 ? -15.953 15.102 11.742 1 95.62 117 PHE A N 1
ATOM 986 C CA . PHE A 1 117 ? -14.82 15.898 12.188 1 95.62 117 PHE A CA 1
ATOM 987 C C . PHE A 1 117 ? -14.523 17.031 11.203 1 95.62 117 PHE A C 1
ATOM 989 O O . PHE A 1 117 ? -14.312 18.172 11.602 1 95.62 117 PHE A O 1
ATOM 996 N N . ASN A 1 118 ? -14.562 16.703 9.953 1 92.5 118 ASN A N 1
ATOM 997 C CA . ASN A 1 118 ? -14.305 17.688 8.906 1 92.5 118 ASN A CA 1
ATOM 998 C C . ASN A 1 118 ? -15.359 18.797 8.914 1 92.5 118 ASN A C 1
ATOM 1000 O O . ASN A 1 118 ? -15.062 19.938 8.602 1 92.5 118 ASN A O 1
ATOM 1004 N N . LYS A 1 119 ? -16.5 18.453 9.25 1 90.81 119 LYS A N 1
ATOM 1005 C CA . LYS A 1 119 ? -17.562 19.453 9.344 1 90.81 119 LYS A CA 1
ATOM 1006 C C . LYS A 1 119 ? -17.25 20.484 10.414 1 90.81 119 LYS A C 1
ATOM 1008 O O . LYS A 1 119 ? -17.703 21.625 10.328 1 90.81 119 LYS A O 1
ATOM 1013 N N . LEU A 1 120 ? -16.5 20.109 11.367 1 91.56 120 LEU A N 1
ATOM 1014 C CA . LEU A 1 120 ? -16.125 21.031 12.43 1 91.56 120 LEU A CA 1
ATOM 1015 C C . LEU A 1 120 ? -15.07 22.016 11.938 1 91.56 120 LEU A C 1
ATOM 1017 O O . LEU A 1 120 ? -15.125 23.203 12.266 1 91.56 120 LEU A O 1
ATOM 1021 N N . ILE A 1 121 ? -14.18 21.562 11.109 1 91.38 121 ILE A N 1
ATOM 1022 C CA . ILE A 1 121 ? -12.992 22.359 10.828 1 91.38 121 ILE A CA 1
ATOM 1023 C C . ILE A 1 121 ? -13.156 23.062 9.484 1 91.38 121 ILE A C 1
ATOM 1025 O O . ILE A 1 121 ? -12.461 24.047 9.211 1 91.38 121 ILE A O 1
ATOM 1029 N N . SER A 1 122 ? -14.031 22.672 8.633 1 88.31 122 SER A N 1
ATOM 1030 C CA . SER A 1 122 ? -14.102 23.094 7.242 1 88.31 122 SER A CA 1
ATOM 1031 C C . SER A 1 122 ? -14.672 24.5 7.129 1 88.31 122 SER A C 1
ATOM 1033 O O . SER A 1 122 ? -14.297 25.25 6.227 1 88.31 122 SER A O 1
ATOM 1035 N N . PRO A 1 123 ? -15.57 24.922 7.984 1 87.38 123 PRO A N 1
ATOM 1036 C CA . PRO A 1 123 ? -16.141 26.25 7.812 1 87.38 123 PRO A CA 1
ATOM 1037 C C . PRO A 1 123 ? -15.102 27.359 7.914 1 87.38 123 PRO A C 1
ATOM 1039 O O . PRO A 1 123 ? -14.156 27.25 8.695 1 87.38 123 PRO A O 1
ATOM 1042 N N . ILE A 1 124 ? -15.352 28.406 7.129 1 86.62 124 ILE A N 1
ATOM 1043 C CA . ILE A 1 124 ? -14.469 29.578 7.152 1 86.62 124 ILE A CA 1
ATOM 1044 C C . ILE A 1 124 ? -14.531 30.25 8.523 1 86.62 124 ILE A C 1
ATOM 1046 O O . ILE A 1 124 ? -15.609 30.391 9.102 1 86.62 124 ILE A O 1
ATOM 1050 N N . LYS A 1 125 ? -13.422 30.516 9.047 1 87.12 125 LYS A N 1
ATOM 1051 C CA . LYS A 1 125 ? -13.25 31.203 10.328 1 87.12 125 LYS A CA 1
ATOM 1052 C C . LYS A 1 125 ? -13.852 30.375 11.469 1 87.12 125 LYS A C 1
ATOM 1054 O O . LYS A 1 125 ? -14.469 30.938 12.383 1 87.12 125 LYS A O 1
ATOM 1059 N N . SER A 1 126 ? -13.781 29.141 11.359 1 87.94 126 SER A N 1
ATOM 1060 C CA . SER A 1 126 ? -14.25 28.281 12.438 1 87.94 126 SER A CA 1
ATOM 1061 C C . SER A 1 126 ? -13.391 28.438 13.688 1 87.94 126 SER A C 1
ATOM 1063 O O . SER A 1 126 ? -13.836 28.141 14.797 1 87.94 126 SER A O 1
ATOM 1065 N N . ARG A 1 127 ? -12.125 28.75 13.508 1 91.81 127 ARG A N 1
ATOM 1066 C CA . ARG A 1 127 ? -11.125 28.891 14.555 1 91.81 127 ARG A CA 1
ATOM 1067 C C . ARG A 1 127 ? -10.727 27.516 15.109 1 91.81 127 ARG A C 1
ATOM 1069 O O . ARG A 1 127 ? -10.211 27.422 16.234 1 91.81 127 ARG A O 1
ATOM 1076 N N . LEU A 1 128 ? -11.133 26.531 14.352 1 93.75 128 LEU A N 1
ATOM 1077 C CA . LEU A 1 128 ? -10.758 25.156 14.617 1 93.75 128 LEU A CA 1
ATOM 1078 C C . LEU A 1 128 ? -9.875 24.609 13.5 1 93.75 128 LEU A C 1
ATOM 1080 O O . LEU A 1 128 ? -10.094 24.906 12.328 1 93.75 128 LEU A O 1
ATOM 1084 N N . ASP A 1 129 ? -8.906 23.828 13.906 1 94.62 129 ASP A N 1
ATOM 1085 C CA . ASP A 1 129 ? -8.008 23.266 12.906 1 94.62 129 ASP A CA 1
ATOM 1086 C C . ASP A 1 129 ? -7.457 21.906 13.367 1 94.62 129 ASP A C 1
ATOM 1088 O O . ASP A 1 129 ? -7.605 21.547 14.531 1 94.62 129 ASP A O 1
ATOM 1092 N N . ASN A 1 130 ? -6.914 21.219 12.43 1 96.12 130 ASN A N 1
ATOM 1093 C CA . ASN A 1 130 ? -6.215 19.969 12.727 1 96.12 130 ASN A CA 1
ATOM 1094 C C . ASN A 1 130 ? -4.871 20.234 13.406 1 96.12 130 ASN A C 1
ATOM 1096 O O . ASN A 1 130 ? -4.355 21.359 13.359 1 96.12 130 ASN A O 1
ATOM 1100 N N . LEU A 1 131 ? -4.422 19.219 14.086 1 97.31 131 LEU A N 1
ATOM 1101 C CA . LEU A 1 131 ? -2.996 19.125 14.383 1 97.31 131 LEU A CA 1
ATOM 1102 C C . LEU A 1 131 ? -2.229 18.562 13.195 1 97.31 131 LEU A C 1
ATOM 1104 O O . LEU A 1 131 ? -2.533 17.453 12.727 1 97.31 131 LEU A O 1
ATOM 1108 N N . TRP A 1 132 ? -1.256 19.281 12.711 1 97.19 132 TRP A N 1
ATOM 1109 C CA . TRP A 1 132 ? -0.529 18.891 11.508 1 97.19 132 TRP A CA 1
ATOM 1110 C C . TRP A 1 132 ? 0.86 18.375 11.859 1 97.19 132 TRP A C 1
ATOM 1112 O O . TRP A 1 132 ? 1.729 19.141 12.281 1 97.19 132 TRP A O 1
ATOM 1122 N N . MET A 1 133 ? 1.085 17.125 11.594 1 97.25 133 MET A N 1
ATOM 1123 C CA . MET A 1 133 ? 2.395 16.547 11.852 1 97.25 133 MET A CA 1
ATOM 1124 C C . MET A 1 133 ? 3.199 16.422 10.562 1 97.25 133 MET A C 1
ATOM 1126 O O . MET A 1 133 ? 2.836 15.656 9.664 1 97.25 133 MET A O 1
ATOM 1130 N N . PRO A 1 134 ? 4.289 17.094 10.508 1 96.5 134 PRO A N 1
ATOM 1131 C CA . PRO A 1 134 ? 5.156 16.906 9.336 1 96.5 134 PRO A CA 1
ATOM 1132 C C . PRO A 1 134 ? 5.789 15.523 9.281 1 96.5 134 PRO A C 1
ATOM 1134 O O . PRO A 1 134 ? 5.621 14.727 10.211 1 96.5 134 PRO A O 1
ATOM 1137 N N . THR A 1 135 ? 6.473 15.25 8.25 1 93.94 135 THR A N 1
ATOM 1138 C CA . THR A 1 135 ? 7.035 13.93 8 1 93.94 135 THR A CA 1
ATOM 1139 C C . THR A 1 135 ? 7.984 13.523 9.125 1 93.94 135 THR A C 1
ATOM 1141 O O . THR A 1 135 ? 8.008 12.359 9.539 1 93.94 135 THR A O 1
ATOM 1144 N N . GLY A 1 136 ? 8.758 14.453 9.586 1 93.69 136 GLY A N 1
ATOM 1145 C CA . GLY A 1 136 ? 9.711 14.164 10.648 1 93.69 136 GLY A CA 1
ATOM 1146 C C . GLY A 1 136 ? 9.055 13.672 11.922 1 93.69 136 GLY A C 1
ATOM 1147 O O . GLY A 1 136 ? 9.609 12.812 12.617 1 93.69 136 GLY A O 1
ATOM 1148 N N . ASP A 1 137 ? 7.941 14.188 12.25 1 96.19 137 ASP A N 1
ATOM 1149 C CA . ASP A 1 137 ? 7.211 13.773 13.445 1 96.19 137 ASP A CA 1
ATOM 1150 C C . ASP A 1 137 ? 6.742 12.32 13.328 1 96.19 137 ASP A C 1
ATOM 1152 O O . ASP A 1 137 ? 6.867 11.547 14.273 1 96.19 137 ASP A O 1
ATOM 1156 N N . LEU A 1 138 ? 6.211 12.016 12.195 1 96.88 138 LEU A N 1
ATOM 1157 C CA . LEU A 1 138 ? 5.703 10.656 11.992 1 96.88 138 LEU A CA 1
ATOM 1158 C C . LEU A 1 138 ? 6.844 9.648 11.977 1 96.88 138 LEU A C 1
ATOM 1160 O O . LEU A 1 138 ? 6.684 8.516 12.438 1 96.88 138 LEU A O 1
ATOM 1164 N N . GLU A 1 139 ? 7.961 10.039 11.453 1 94.94 139 GLU A N 1
ATOM 1165 C CA . GLU A 1 139 ? 9.148 9.188 11.453 1 94.94 139 GLU A CA 1
ATOM 1166 C C . GLU A 1 139 ? 9.617 8.898 12.875 1 94.94 139 GLU A C 1
ATOM 1168 O O . GLU A 1 139 ? 10.117 7.809 13.164 1 94.94 139 GLU A O 1
ATOM 1173 N N . LYS A 1 140 ? 9.523 9.875 13.695 1 95.75 140 LYS A N 1
ATOM 1174 C CA . LYS A 1 140 ? 9.945 9.695 15.086 1 95.75 140 LYS A CA 1
ATOM 1175 C C . LYS A 1 140 ? 9.164 8.578 15.766 1 95.75 140 LYS A C 1
ATOM 1177 O O . LYS A 1 140 ? 9.711 7.832 16.578 1 95.75 140 LYS A O 1
ATOM 1182 N N . PHE A 1 141 ? 7.879 8.484 15.453 1 96.75 141 PHE A N 1
ATOM 1183 C CA . PHE A 1 141 ? 7.082 7.398 16 1 96.75 141 PHE A CA 1
ATOM 1184 C C . PHE A 1 141 ? 7.637 6.047 15.57 1 96.75 141 PHE A C 1
ATOM 1186 O O . PHE A 1 141 ? 7.723 5.117 16.375 1 96.75 141 PHE A O 1
ATOM 1193 N N . LEU A 1 142 ? 7.996 5.945 14.352 1 95.06 142 LEU A N 1
ATOM 1194 C CA . LEU A 1 142 ? 8.531 4.699 13.812 1 95.06 142 LEU A CA 1
ATOM 1195 C C . LEU A 1 142 ? 9.852 4.332 14.492 1 95.06 142 LEU A C 1
ATOM 1197 O O . LEU A 1 142 ? 10.078 3.168 14.828 1 95.06 142 LEU A O 1
ATOM 1201 N N . LYS A 1 143 ? 10.664 5.297 14.75 1 92.75 143 LYS A N 1
ATOM 1202 C CA . LYS A 1 143 ? 11.969 5.09 15.359 1 92.75 143 LYS A CA 1
ATOM 1203 C C . LYS A 1 143 ? 11.828 4.633 16.812 1 92.75 143 LYS A C 1
ATOM 1205 O O . LYS A 1 143 ? 12.633 3.832 17.297 1 92.75 143 LYS A O 1
ATOM 1210 N N . LYS A 1 144 ? 10.852 5.102 17.469 1 93.56 144 LYS A N 1
ATOM 1211 C CA . LYS A 1 144 ? 10.727 4.887 18.906 1 93.56 144 LYS A CA 1
ATOM 1212 C C . LYS A 1 144 ? 9.836 3.688 19.203 1 93.56 144 LYS A C 1
ATOM 1214 O O . LYS A 1 144 ? 9.727 3.268 20.359 1 93.56 144 LYS A O 1
ATOM 1219 N N . ALA A 1 145 ? 9.188 3.182 18.234 1 94.44 145 ALA A N 1
ATOM 1220 C CA . ALA A 1 145 ? 8.242 2.088 18.422 1 94.44 145 ALA A CA 1
ATOM 1221 C C . ALA A 1 145 ? 8.969 0.8 18.812 1 94.44 145 ALA A C 1
ATOM 1223 O O . ALA A 1 145 ? 10.109 0.578 18.406 1 94.44 145 ALA A O 1
ATOM 1224 N N . ASP A 1 146 ? 8.344 0.019 19.609 1 92.69 146 ASP A N 1
ATOM 1225 C CA . ASP A 1 146 ? 8.852 -1.321 19.875 1 92.69 146 ASP A CA 1
ATOM 1226 C C . ASP A 1 146 ? 8.789 -2.193 18.625 1 92.69 146 ASP A C 1
ATOM 1228 O O . ASP A 1 146 ? 9.672 -3.025 18.391 1 92.69 146 ASP A O 1
ATOM 1232 N N . TYR A 1 147 ? 7.734 -2.023 17.906 1 90.62 147 TYR A N 1
ATOM 1233 C CA . TYR A 1 147 ? 7.547 -2.734 16.641 1 90.62 147 TYR A CA 1
ATOM 1234 C C . TYR A 1 147 ? 6.875 -1.842 15.602 1 90.62 147 TYR A C 1
ATOM 1236 O O . TYR A 1 147 ? 5.863 -1.198 15.891 1 90.62 147 TYR A O 1
ATOM 1244 N N . VAL A 1 148 ? 7.508 -1.803 14.453 1 92.62 148 VAL A N 1
ATOM 1245 C CA . VAL A 1 148 ? 6.879 -1.1 13.344 1 92.62 148 VAL A CA 1
ATOM 1246 C C . VAL A 1 148 ? 5.953 -2.051 12.586 1 92.62 148 VAL A C 1
ATOM 1248 O O . VAL A 1 148 ? 6.402 -3.055 12.031 1 92.62 148 VAL A O 1
ATOM 1251 N N . ARG A 1 149 ? 4.758 -1.69 12.516 1 92.94 149 ARG A N 1
ATOM 1252 C CA . ARG A 1 149 ? 3.768 -2.545 11.867 1 92.94 149 ARG A CA 1
ATOM 1253 C C . ARG A 1 149 ? 3.602 -2.17 10.398 1 92.94 149 ARG A C 1
ATOM 1255 O O . ARG A 1 149 ? 3.129 -2.979 9.602 1 92.94 149 ARG A O 1
ATOM 1262 N N . GLY A 1 150 ? 3.834 -0.925 10.133 1 94.44 150 GLY A N 1
ATOM 1263 C CA . GLY A 1 150 ? 3.664 -0.448 8.766 1 94.44 150 GLY A CA 1
ATOM 1264 C C . GLY A 1 150 ? 3.66 1.064 8.656 1 94.44 150 GLY A C 1
ATOM 1265 O O . GLY A 1 150 ? 3.984 1.762 9.625 1 94.44 150 GLY A O 1
ATOM 1266 N N . LEU A 1 151 ? 3.359 1.535 7.449 1 95.81 151 LEU A N 1
ATOM 1267 C CA . LEU A 1 151 ? 3.221 2.967 7.203 1 95.81 151 LEU A CA 1
ATOM 1268 C C . LEU A 1 151 ? 2.482 3.223 5.895 1 95.81 151 LEU A C 1
ATOM 1270 O O . LEU A 1 151 ? 2.25 2.297 5.117 1 95.81 151 LEU A O 1
ATOM 1274 N N . SER A 1 152 ? 2.107 4.477 5.707 1 96 152 SER A N 1
ATOM 1275 C CA . SER A 1 152 ? 1.523 4.926 4.449 1 96 152 SER A CA 1
ATOM 1276 C C . SER A 1 152 ? 2.215 6.188 3.939 1 96 152 SER A C 1
ATOM 1278 O O . SER A 1 152 ? 2.68 7.008 4.73 1 96 152 SER A O 1
ATOM 1280 N N . THR A 1 153 ? 2.307 6.266 2.689 1 94.25 153 THR A N 1
ATOM 1281 C CA . THR A 1 153 ? 2.828 7.441 2.006 1 94.25 153 THR A CA 1
ATOM 1282 C C . THR A 1 153 ? 1.854 7.922 0.933 1 94.25 153 THR A C 1
ATOM 1284 O O . THR A 1 153 ? 1.146 7.117 0.327 1 94.25 153 THR A O 1
ATOM 1287 N N . LYS A 1 154 ? 1.828 9.211 0.779 1 94.31 154 LYS A N 1
ATOM 1288 C CA . LYS A 1 154 ? 0.957 9.789 -0.24 1 94.31 154 LYS A CA 1
ATOM 1289 C C . LYS A 1 154 ? 1.593 11.023 -0.875 1 94.31 154 LYS A C 1
ATOM 1291 O O . LYS A 1 154 ? 2.26 11.805 -0.193 1 94.31 154 LYS A O 1
ATOM 1296 N N . HIS A 1 155 ? 1.424 11.141 -2.111 1 93.94 155 HIS A N 1
ATOM 1297 C CA . HIS A 1 155 ? 1.783 12.32 -2.898 1 93.94 155 HIS A CA 1
ATOM 1298 C C . HIS A 1 155 ? 0.692 12.656 -3.906 1 93.94 155 HIS A C 1
ATOM 1300 O O . HIS A 1 155 ? 0.241 11.789 -4.656 1 93.94 155 HIS A O 1
ATOM 1306 N N . ASP A 1 156 ? 0.259 13.883 -3.914 1 92.12 156 ASP A N 1
ATOM 1307 C CA . ASP A 1 156 ? -0.813 14.297 -4.812 1 92.12 156 ASP A CA 1
ATOM 1308 C C . ASP A 1 156 ? -0.6 15.727 -5.297 1 92.12 156 ASP A C 1
ATOM 1310 O O . ASP A 1 156 ? -0.88 16.688 -4.57 1 92.12 156 ASP A O 1
ATOM 1314 N N . GLU A 1 157 ? -0.317 15.883 -6.508 1 90.62 157 GLU A N 1
ATOM 1315 C CA . GLU A 1 157 ? -0 17.203 -7.059 1 90.62 157 GLU A CA 1
ATOM 1316 C C . GLU A 1 157 ? -1.24 17.859 -7.652 1 90.62 157 GLU A C 1
ATOM 1318 O O . GLU A 1 157 ? -1.148 18.938 -8.258 1 90.62 157 GLU A O 1
ATOM 1323 N N . THR A 1 158 ? -2.4 17.344 -7.43 1 87.25 158 THR A N 1
ATOM 1324 C CA . THR A 1 158 ? -3.65 17.781 -8.031 1 87.25 158 THR A CA 1
ATOM 1325 C C . THR A 1 158 ? -3.895 19.266 -7.738 1 87.25 158 THR A C 1
ATOM 1327 O O . THR A 1 158 ? -4.422 19.984 -8.578 1 87.25 158 THR A O 1
ATOM 1330 N N . PRO A 1 159 ? -3.506 19.75 -6.59 1 86.94 159 PRO A N 1
ATOM 1331 C CA . PRO A 1 159 ? -3.803 21.141 -6.27 1 86.94 159 PRO A CA 1
ATOM 1332 C C . PRO A 1 159 ? -3.105 22.125 -7.211 1 86.94 159 PRO A C 1
ATOM 1334 O O . PRO A 1 159 ? -3.51 23.281 -7.309 1 86.94 159 PRO A O 1
ATOM 1337 N N . PHE A 1 160 ? -2.184 21.656 -7.871 1 87.88 160 PHE A N 1
ATOM 1338 C CA . PHE A 1 160 ? -1.388 22.578 -8.672 1 87.88 160 PHE A CA 1
ATOM 1339 C C . PHE A 1 160 ? -1.793 22.516 -10.141 1 87.88 160 PHE A C 1
ATOM 1341 O O . PHE A 1 160 ? -1.208 23.203 -10.977 1 87.88 160 PHE A O 1
ATOM 1348 N N . TYR A 1 161 ? -2.768 21.703 -10.359 1 80.94 161 TYR A N 1
ATOM 1349 C CA . TYR A 1 161 ? -3.318 21.625 -11.703 1 80.94 161 TYR A CA 1
ATOM 1350 C C . TYR A 1 161 ? -4.727 22.203 -11.75 1 80.94 161 TYR A C 1
ATOM 1352 O O . TYR A 1 161 ? -5.629 21.719 -11.07 1 80.94 161 TYR A O 1
ATOM 1360 N N . LEU A 1 162 ? -4.859 23.312 -12.328 1 66.25 162 LEU A N 1
ATOM 1361 C CA . LEU A 1 162 ? -6.102 24.078 -12.289 1 66.25 162 LEU A CA 1
ATOM 1362 C C . LEU A 1 162 ? -7.055 23.625 -13.391 1 66.25 162 LEU A C 1
ATOM 1364 O O . LEU A 1 162 ? -8.258 23.891 -13.328 1 66.25 162 LEU A O 1
ATOM 1368 N N . ASP A 1 163 ? -6.516 23 -14.422 1 61.62 163 ASP A N 1
ATOM 1369 C CA . ASP A 1 163 ? -7.391 22.656 -15.531 1 61.62 163 ASP A CA 1
ATOM 1370 C C . ASP A 1 163 ? -8.102 21.328 -15.273 1 61.62 163 ASP A C 1
ATOM 1372 O O . ASP A 1 163 ? -7.641 20.516 -14.469 1 61.62 163 ASP A O 1
ATOM 1376 N N . ASN A 1 164 ? -9.305 21.125 -15.75 1 55 164 ASN A N 1
ATOM 1377 C CA . ASN A 1 164 ? -10.242 20.016 -15.609 1 55 164 ASN A CA 1
ATOM 1378 C C . ASN A 1 164 ? -9.586 18.672 -15.969 1 55 164 ASN A C 1
ATOM 1380 O O . ASN A 1 164 ? -10.055 17.625 -15.539 1 55 164 ASN A O 1
ATOM 1384 N N . ASP A 1 165 ? -8.602 18.625 -16.891 1 52.44 165 ASP A N 1
ATOM 1385 C CA . ASP A 1 165 ? -8.078 17.344 -17.375 1 52.44 165 ASP A CA 1
ATOM 1386 C C . ASP A 1 165 ? -6.973 16.828 -16.453 1 52.44 165 ASP A C 1
ATOM 1388 O O . ASP A 1 165 ? -6.047 16.156 -16.906 1 52.44 165 ASP A O 1
ATOM 1392 N N . VAL A 1 166 ? -7.125 17.094 -15.133 1 58.12 166 VAL A N 1
ATOM 1393 C CA . VAL A 1 166 ? -6.129 17.109 -14.07 1 58.12 166 VAL A CA 1
ATOM 1394 C C . VAL A 1 166 ? -5.77 15.68 -13.68 1 58.12 166 VAL A C 1
ATOM 1396 O O . VAL A 1 166 ? -4.602 15.367 -13.43 1 58.12 166 VAL A O 1
ATOM 1399 N N . GLU A 1 167 ? -6.688 14.828 -13.688 1 57.94 167 GLU A N 1
ATOM 1400 C CA . GLU A 1 167 ? -6.48 13.516 -13.086 1 57.94 167 GLU A CA 1
ATOM 1401 C C . GLU A 1 167 ? -5.41 12.727 -13.828 1 57.94 167 GLU A C 1
ATOM 1403 O O . GLU A 1 167 ? -4.641 11.984 -13.219 1 57.94 167 GLU A O 1
ATOM 1408 N N . GLU A 1 168 ? -5.234 13.078 -15.023 1 57.5 168 GLU A N 1
ATOM 1409 C CA . GLU A 1 168 ? -4.309 12.258 -15.797 1 57.5 168 GLU A CA 1
ATOM 1410 C C . GLU A 1 168 ? -2.9 12.844 -15.773 1 57.5 168 GLU A C 1
ATOM 1412 O O . GLU A 1 168 ? -1.926 12.148 -16.062 1 57.5 168 GLU A O 1
ATOM 1417 N N . ARG A 1 169 ? -2.807 14.031 -15.281 1 66.94 169 ARG A N 1
ATOM 1418 C CA . ARG A 1 169 ? -1.51 14.68 -15.43 1 66.94 169 ARG A CA 1
ATOM 1419 C C . ARG A 1 169 ? -0.818 14.836 -14.078 1 66.94 169 ARG A C 1
ATOM 1421 O O . ARG A 1 169 ? 0.412 14.883 -14.008 1 66.94 169 ARG A O 1
ATOM 1428 N N . ALA A 1 170 ? -1.631 14.867 -13.062 1 79.69 170 ALA A N 1
ATOM 1429 C CA . ALA A 1 170 ? -1.051 15.078 -11.742 1 79.69 170 ALA A CA 1
ATOM 1430 C C . ALA A 1 170 ? -0.343 13.82 -11.242 1 79.69 170 ALA A C 1
ATOM 1432 O O . ALA A 1 170 ? -0.862 12.711 -11.383 1 79.69 170 ALA A O 1
ATOM 1433 N N . ASN A 1 171 ? 0.864 14.117 -10.773 1 84.81 171 ASN A N 1
ATOM 1434 C CA . ASN A 1 171 ? 1.579 13 -10.156 1 84.81 171 ASN A CA 1
ATOM 1435 C C . ASN A 1 171 ? 0.946 12.594 -8.828 1 84.81 171 ASN A C 1
ATOM 1437 O O . ASN A 1 171 ? 0.831 13.406 -7.914 1 84.81 171 ASN A O 1
ATOM 1441 N N . LYS A 1 172 ? 0.486 11.383 -8.867 1 88.5 172 LYS A N 1
ATOM 1442 C CA . LYS A 1 172 ? -0.141 10.836 -7.664 1 88.5 172 LYS A CA 1
ATOM 1443 C C . LYS A 1 172 ? 0.496 9.508 -7.266 1 88.5 172 LYS A C 1
ATOM 1445 O O . LYS A 1 172 ? 0.854 8.703 -8.133 1 88.5 172 LYS A O 1
ATOM 1450 N N . LEU A 1 173 ? 0.654 9.391 -5.996 1 91.69 173 LEU A N 1
ATOM 1451 C CA . LEU A 1 173 ? 1.204 8.164 -5.43 1 91.69 173 LEU A CA 1
ATOM 1452 C C . LEU A 1 173 ? 0.622 7.898 -4.047 1 91.69 173 LEU A C 1
ATOM 1454 O O . LEU A 1 173 ? 0.5 8.812 -3.23 1 91.69 173 LEU A O 1
ATOM 1458 N N . SER A 1 174 ? 0.141 6.766 -3.85 1 94.12 174 SER A N 1
ATOM 1459 C CA . SER A 1 174 ? -0.263 6.297 -2.529 1 94.12 174 SER A CA 1
ATOM 1460 C C . SER A 1 174 ? 0.269 4.895 -2.254 1 94.12 174 SER A C 1
ATOM 1462 O O . SER A 1 174 ? 0.115 3.994 -3.08 1 94.12 174 SER A O 1
ATOM 1464 N N . ILE A 1 175 ? 0.897 4.734 -1.227 1 92.94 175 ILE A N 1
ATOM 1465 C CA . ILE A 1 175 ? 1.442 3.451 -0.804 1 92.94 175 ILE A CA 1
ATOM 1466 C C . ILE A 1 175 ? 0.964 3.127 0.61 1 92.94 175 ILE A C 1
ATOM 1468 O O . ILE A 1 175 ? 1.114 3.939 1.524 1 92.94 175 ILE A O 1
ATOM 1472 N N . SER A 1 176 ? 0.387 2.049 0.802 1 94.25 176 SER A N 1
ATOM 1473 C CA . SER A 1 176 ? 0.082 1.466 2.105 1 94.25 176 SER A CA 1
ATOM 1474 C C . SER A 1 176 ? 0.866 0.178 2.332 1 94.25 176 SER A C 1
ATOM 1476 O O . SER A 1 176 ? 0.813 -0.74 1.511 1 94.25 176 SER A O 1
ATOM 1478 N N . SER A 1 177 ? 1.516 0.191 3.418 1 93.12 177 SER A N 1
ATOM 1479 C CA . SER A 1 177 ? 2.398 -0.951 3.629 1 93.12 177 SER A CA 1
ATOM 1480 C C . SER A 1 177 ? 2.252 -1.51 5.039 1 93.12 177 SER A C 1
ATOM 1482 O O . SER A 1 177 ? 1.939 -0.771 5.977 1 93.12 177 SER A O 1
ATOM 1484 N N . ASN A 1 178 ? 2.48 -2.762 5.152 1 92.19 178 ASN A N 1
ATOM 1485 C CA . ASN A 1 178 ? 2.496 -3.488 6.418 1 92.19 178 ASN A CA 1
ATOM 1486 C C . ASN A 1 178 ? 3.707 -4.41 6.52 1 92.19 178 ASN A C 1
ATOM 1488 O O . ASN A 1 178 ? 4.207 -4.898 5.504 1 92.19 178 ASN A O 1
ATOM 1492 N N . GLY A 1 179 ? 4.188 -4.566 7.73 1 88.19 179 GLY A N 1
ATOM 1493 C CA . GLY A 1 179 ? 5.324 -5.438 7.996 1 88.19 179 GLY A CA 1
ATOM 1494 C C . GLY A 1 179 ? 6.531 -4.695 8.531 1 88.19 179 GLY A C 1
ATOM 1495 O O . GLY A 1 179 ? 6.68 -3.494 8.305 1 88.19 179 GLY A O 1
ATOM 1496 N N . GLU A 1 180 ? 7.391 -5.414 9.07 1 79.75 180 GLU A N 1
ATOM 1497 C CA . GLU A 1 180 ? 8.531 -4.809 9.742 1 79.75 180 GLU A CA 1
ATOM 1498 C C . GLU A 1 180 ? 9.555 -4.281 8.734 1 79.75 180 GLU A C 1
ATOM 1500 O O . GLU A 1 180 ? 10.242 -3.297 9 1 79.75 180 GLU A O 1
ATOM 1505 N N . SER A 1 181 ? 9.531 -4.832 7.59 1 86 181 SER A N 1
ATOM 1506 C CA . SER A 1 181 ? 10.57 -4.527 6.613 1 86 181 SER A CA 1
ATOM 1507 C C . SER A 1 181 ? 10.258 -3.242 5.852 1 86 181 SER A C 1
ATOM 1509 O O . SER A 1 181 ? 11.109 -2.705 5.145 1 86 181 SER A O 1
ATOM 1511 N N . VAL A 1 182 ? 9.109 -2.756 6.012 1 85.06 182 VAL A N 1
ATOM 1512 C CA . VAL A 1 182 ? 8.695 -1.601 5.223 1 85.06 182 VAL A CA 1
ATOM 1513 C C . VAL A 1 182 ? 9.523 -0.379 5.621 1 85.06 182 VAL A C 1
ATOM 1515 O O . VAL A 1 182 ? 9.867 0.448 4.773 1 85.06 182 VAL A O 1
ATOM 1518 N N . TYR A 1 183 ? 9.727 -0.23 6.891 1 86.69 183 TYR A N 1
ATOM 1519 C CA . TYR A 1 183 ? 10.492 0.918 7.363 1 86.69 183 TYR A CA 1
ATOM 1520 C C . TYR A 1 183 ? 11.906 0.901 6.801 1 86.69 183 TYR A C 1
ATOM 1522 O O . TYR A 1 183 ? 12.484 1.955 6.527 1 86.69 183 TYR A O 1
ATOM 1530 N N . GLU A 1 184 ? 12.383 -0.225 6.539 1 88.38 184 GLU A N 1
ATOM 1531 C CA . GLU A 1 184 ? 13.695 -0.345 5.898 1 88.38 184 GLU A CA 1
ATOM 1532 C C . GLU A 1 184 ? 13.664 0.213 4.477 1 88.38 184 GLU A C 1
ATOM 1534 O O . GLU A 1 184 ? 14.625 0.854 4.039 1 88.38 184 GLU A O 1
ATOM 1539 N N . LEU A 1 185 ? 12.664 -0.039 3.824 1 88.38 185 LEU A N 1
ATOM 1540 C CA . LEU A 1 185 ? 12.539 0.478 2.467 1 88.38 185 LEU A CA 1
ATOM 1541 C C . LEU A 1 185 ? 12.555 2.002 2.463 1 88.38 185 LEU A C 1
ATOM 1543 O O . LEU A 1 185 ? 13.227 2.619 1.633 1 88.38 185 LEU A O 1
ATOM 1547 N N . ILE A 1 186 ? 11.867 2.559 3.348 1 86.12 186 ILE A N 1
ATOM 1548 C CA . ILE A 1 186 ? 11.812 4.016 3.436 1 86.12 186 ILE A CA 1
ATOM 1549 C C . ILE A 1 186 ? 13.203 4.566 3.744 1 86.12 186 ILE A C 1
ATOM 1551 O O . ILE A 1 186 ? 13.633 5.562 3.154 1 86.12 186 ILE A O 1
ATOM 1555 N N . LYS A 1 187 ? 13.867 3.904 4.617 1 88.56 187 LYS A N 1
ATOM 1556 C CA . LYS A 1 187 ? 15.219 4.324 4.977 1 88.56 187 LYS A CA 1
ATOM 1557 C C . LYS A 1 187 ? 16.156 4.266 3.768 1 88.56 187 LYS A C 1
ATOM 1559 O O . LYS A 1 187 ? 17 5.145 3.586 1 88.56 187 LYS A O 1
ATOM 1564 N N . ILE A 1 188 ? 15.93 3.311 2.988 1 91.19 188 ILE A N 1
ATOM 1565 C CA . ILE A 1 188 ? 16.734 3.16 1.784 1 91.19 188 ILE A CA 1
ATOM 1566 C C . ILE A 1 188 ? 16.469 4.324 0.832 1 91.19 188 ILE A C 1
ATOM 1568 O O . ILE A 1 188 ? 17.406 4.957 0.335 1 91.19 188 ILE A O 1
ATOM 1572 N N . ILE A 1 189 ? 15.266 4.637 0.667 1 88.94 189 ILE A N 1
ATOM 1573 C CA . ILE A 1 189 ? 14.852 5.668 -0.278 1 88.94 189 ILE A CA 1
ATOM 1574 C C . ILE A 1 189 ? 15.336 7.035 0.206 1 88.94 189 ILE A C 1
ATOM 1576 O O . ILE A 1 189 ? 15.773 7.863 -0.593 1 88.94 189 ILE A O 1
ATOM 1580 N N . GLN A 1 190 ? 15.367 7.199 1.468 1 86.94 190 GLN A N 1
ATOM 1581 C CA . GLN A 1 190 ? 15.68 8.5 2.043 1 86.94 190 GLN A CA 1
ATOM 1582 C C . GLN A 1 190 ? 17.172 8.609 2.381 1 86.94 190 GLN A C 1
ATOM 1584 O O . GLN A 1 190 ? 17.625 9.648 2.852 1 86.94 190 GLN A O 1
ATOM 1589 N N . SER A 1 191 ? 17.906 7.672 2.121 1 86.56 191 SER A N 1
ATOM 1590 C CA . SER A 1 191 ? 19.25 7.535 2.668 1 86.56 191 SER A CA 1
ATOM 1591 C C . SER A 1 191 ? 20.203 8.531 2.029 1 86.56 191 SER A C 1
ATOM 1593 O O . SER A 1 191 ? 21.141 9.008 2.68 1 86.56 191 SER A O 1
ATOM 1595 N N . LEU A 1 192 ? 19.938 8.914 0.788 1 87.75 192 LEU A N 1
ATOM 1596 C CA . LEU A 1 192 ? 20.953 9.695 0.083 1 87.75 192 LEU A CA 1
ATOM 1597 C C . LEU A 1 192 ? 20.516 11.148 -0.069 1 87.75 192 LEU A C 1
ATOM 1599 O O . LEU A 1 192 ? 19.344 11.422 -0.335 1 87.75 192 LEU A O 1
ATOM 1603 N N . SER A 1 193 ? 21.453 11.992 0.147 1 86.19 193 SER A N 1
ATOM 1604 C CA . SER A 1 193 ? 21.234 13.422 -0.055 1 86.19 193 SER A CA 1
ATOM 1605 C C . SER A 1 193 ? 21.656 13.852 -1.454 1 86.19 193 SER A C 1
ATOM 1607 O O . SER A 1 193 ? 22.344 13.109 -2.158 1 86.19 193 SER A O 1
ATOM 1609 N N . SER A 1 194 ? 21.266 15.031 -1.788 1 85.12 194 SER A N 1
ATOM 1610 C CA . SER A 1 194 ? 21.656 15.586 -3.08 1 85.12 194 SER A CA 1
ATOM 1611 C C . SER A 1 194 ? 23.172 15.758 -3.178 1 85.12 194 SER A C 1
ATOM 1613 O O . SER A 1 194 ? 23.75 15.516 -4.234 1 85.12 194 SER A O 1
ATOM 1615 N N . ASP A 1 195 ? 23.781 16.109 -2.072 1 84.69 195 ASP A N 1
ATOM 1616 C CA . ASP A 1 195 ? 25.219 16.328 -2.035 1 84.69 195 ASP A CA 1
ATOM 1617 C C . ASP A 1 195 ? 25.984 15.023 -2.283 1 84.69 195 ASP A C 1
ATOM 1619 O O . ASP A 1 195 ? 26.984 15.008 -3 1 84.69 195 ASP A O 1
ATOM 1623 N N . GLU A 1 196 ? 25.484 14.055 -1.788 1 85.94 196 GLU A N 1
ATOM 1624 C CA . GLU A 1 196 ? 26.125 12.75 -1.939 1 85.94 196 GLU A CA 1
ATOM 1625 C C . GLU A 1 196 ? 26.031 12.258 -3.381 1 85.94 196 GLU A C 1
ATOM 1627 O O . GLU A 1 196 ? 26.984 11.68 -3.904 1 85.94 196 GLU A O 1
ATOM 1632 N N . ILE A 1 197 ? 25 12.508 -4.02 1 87.81 197 ILE A N 1
ATOM 1633 C CA . ILE A 1 197 ? 24.812 12.102 -5.406 1 87.81 197 ILE A CA 1
ATOM 1634 C C . ILE A 1 197 ? 25.719 12.906 -6.32 1 87.81 197 ILE A C 1
ATOM 1636 O O . ILE A 1 197 ? 26.328 12.367 -7.25 1 87.81 197 ILE A O 1
ATOM 1640 N N . GLN A 1 198 ? 25.797 14.141 -6.051 1 87.31 198 GLN A N 1
ATOM 1641 C CA . GLN A 1 198 ? 26.656 15.008 -6.844 1 87.31 198 GLN A CA 1
ATOM 1642 C C . GLN A 1 198 ? 28.125 14.594 -6.719 1 87.31 198 GLN A C 1
ATOM 1644 O O . GLN A 1 198 ? 28.859 14.602 -7.707 1 87.31 198 GLN A O 1
ATOM 1649 N N . GLU A 1 199 ? 28.5 14.273 -5.566 1 84.19 199 GLU A N 1
ATOM 1650 C CA . GLU A 1 199 ? 29.859 13.82 -5.344 1 84.19 199 GLU A CA 1
ATOM 1651 C C . GLU A 1 199 ? 30.141 12.516 -6.086 1 84.19 199 GLU A C 1
ATOM 1653 O O . GLU A 1 199 ? 31.234 12.328 -6.621 1 84.19 199 GLU A O 1
ATOM 1658 N N . PHE A 1 200 ? 29.25 11.695 -6.074 1 86.5 200 PHE A N 1
ATOM 1659 C CA . PHE A 1 200 ? 29.391 10.445 -6.805 1 86.5 200 PHE A CA 1
ATOM 1660 C C . PHE A 1 200 ? 29.5 10.703 -8.305 1 86.5 200 PHE A C 1
ATOM 1662 O O . PHE A 1 200 ? 30.328 10.078 -8.984 1 86.5 200 PHE A O 1
ATOM 1669 N N . GLU A 1 201 ? 28.734 11.555 -8.758 1 87.25 201 GLU A N 1
ATOM 1670 C CA . GLU A 1 201 ? 28.797 11.914 -10.172 1 87.25 201 GLU A CA 1
ATOM 1671 C C . GLU A 1 201 ? 30.172 12.461 -10.539 1 87.25 201 GLU A C 1
ATOM 1673 O O . GLU A 1 201 ? 30.719 12.133 -11.602 1 87.25 201 GLU A O 1
ATOM 1678 N N . LYS A 1 202 ? 30.672 13.273 -9.68 1 87.69 202 LYS A N 1
ATOM 1679 C CA . LYS A 1 202 ? 32 13.828 -9.891 1 87.69 202 LYS A CA 1
ATOM 1680 C C . LYS A 1 202 ? 33.062 12.727 -9.914 1 87.69 202 LYS A C 1
ATOM 1682 O O . LYS A 1 202 ? 33.969 12.75 -10.75 1 87.69 202 LYS A O 1
ATOM 1687 N N . LEU A 1 203 ? 32.938 11.852 -9.031 1 82.81 203 LEU A N 1
ATOM 1688 C CA . LEU A 1 203 ? 33.875 10.734 -8.969 1 82.81 203 LEU A CA 1
ATOM 1689 C C . LEU A 1 203 ? 33.844 9.922 -10.258 1 82.81 203 LEU A C 1
ATOM 1691 O O . LEU A 1 203 ? 34.875 9.523 -10.773 1 82.81 203 LEU A O 1
ATOM 1695 N N . ILE A 1 204 ? 32.656 9.672 -10.758 1 83.06 204 ILE A N 1
ATOM 1696 C CA . ILE A 1 204 ? 32.469 8.914 -11.992 1 83.06 204 ILE A CA 1
ATOM 1697 C C . ILE A 1 204 ? 33.125 9.656 -13.156 1 83.06 204 ILE A C 1
ATOM 1699 O O . ILE A 1 204 ? 33.781 9.039 -14.008 1 83.06 204 ILE A O 1
ATOM 1703 N N . LYS A 1 205 ? 32.969 10.859 -13.109 1 84.88 205 LYS A N 1
ATOM 1704 C CA . LYS A 1 205 ? 33.562 11.68 -14.164 1 84.88 205 LYS A CA 1
ATOM 1705 C C . LYS A 1 205 ? 35.094 11.695 -14.047 1 84.88 205 LYS A C 1
ATOM 1707 O O . LYS A 1 205 ? 35.812 11.539 -15.039 1 84.88 205 LYS A O 1
ATOM 1712 N N . ASP A 1 206 ? 35.562 11.852 -12.859 1 83.69 206 ASP A N 1
ATOM 1713 C CA . ASP A 1 206 ? 37 11.969 -12.609 1 83.69 206 ASP A CA 1
ATOM 1714 C C . ASP A 1 206 ? 37.75 10.688 -13 1 83.69 206 ASP A C 1
ATOM 1716 O O . ASP A 1 206 ? 38.844 10.734 -13.516 1 83.69 206 ASP A O 1
ATOM 1720 N N . PHE A 1 207 ? 37.062 9.609 -12.805 1 78.81 207 PHE A N 1
ATOM 1721 C CA . PHE A 1 207 ? 37.719 8.336 -13.062 1 78.81 207 PHE A CA 1
ATOM 1722 C C . PHE A 1 207 ? 37.281 7.77 -14.414 1 78.81 207 PHE A C 1
ATOM 1724 O O . PHE A 1 207 ? 37.562 6.613 -14.727 1 78.81 207 PHE A O 1
ATOM 1731 N N . GLN A 1 208 ? 36.5 8.562 -15.211 1 80.06 208 GLN A N 1
ATOM 1732 C CA . GLN A 1 208 ? 36.062 8.227 -16.562 1 80.06 208 GLN A CA 1
ATOM 1733 C C . GLN A 1 208 ? 35.312 6.895 -16.578 1 80.06 208 GLN A C 1
ATOM 1735 O O . GLN A 1 208 ? 35.594 6.031 -17.406 1 80.06 208 GLN A O 1
ATOM 1740 N N . LEU A 1 209 ? 34.531 6.75 -15.523 1 79.06 209 LEU A N 1
ATOM 1741 C CA . LEU A 1 209 ? 33.812 5.496 -15.352 1 79.06 209 LEU A CA 1
ATOM 1742 C C . LEU A 1 209 ? 32.469 5.547 -16.062 1 79.06 209 LEU A C 1
ATOM 1744 O O . LEU A 1 209 ? 31.688 4.578 -16.016 1 79.06 209 LEU A O 1
ATOM 1748 N N . LEU A 1 210 ? 32.156 6.566 -16.734 1 74.81 210 LEU A N 1
ATOM 1749 C CA . LEU A 1 210 ? 30.859 6.727 -17.391 1 74.81 210 LEU A CA 1
ATOM 1750 C C . LEU A 1 210 ? 30.719 5.758 -18.547 1 74.81 210 LEU A C 1
ATOM 1752 O O . LEU A 1 210 ? 29.594 5.445 -18.969 1 74.81 210 LEU A O 1
ATOM 1756 N N . ASN A 1 211 ? 31.875 5.309 -18.984 1 78.19 211 ASN A N 1
ATOM 1757 C CA . ASN A 1 211 ? 31.828 4.402 -20.125 1 78.19 211 ASN A CA 1
ATOM 1758 C C . ASN A 1 211 ? 31.516 2.971 -19.688 1 78.19 211 ASN A C 1
ATOM 1760 O O . ASN A 1 211 ? 31.203 2.115 -20.516 1 78.19 211 ASN A O 1
ATOM 1764 N N . ASP A 1 212 ? 31.609 2.803 -18.438 1 80.5 212 ASP A N 1
ATOM 1765 C CA . ASP A 1 212 ? 31.219 1.502 -17.906 1 80.5 212 ASP A CA 1
ATOM 1766 C C . ASP A 1 212 ? 29.703 1.403 -17.75 1 80.5 212 ASP A C 1
ATOM 1768 O O . ASP A 1 212 ? 29.109 2.145 -16.969 1 80.5 212 ASP A O 1
ATOM 1772 N N . THR A 1 213 ? 29.062 0.568 -18.484 1 84.12 213 THR A N 1
ATOM 1773 C CA . THR A 1 213 ? 27.609 0.428 -18.562 1 84.12 213 THR A CA 1
ATOM 1774 C C . THR A 1 213 ? 27.031 0.054 -17.203 1 84.12 213 THR A C 1
ATOM 1776 O O . THR A 1 213 ? 25.938 0.501 -16.844 1 84.12 213 THR A O 1
ATOM 1779 N N . LYS A 1 214 ? 27.766 -0.652 -16.516 1 82.44 214 LYS A N 1
ATOM 1780 C CA . LYS A 1 214 ? 27.281 -1.103 -15.211 1 82.44 214 LYS A CA 1
ATOM 1781 C C . LYS A 1 214 ? 27.281 0.042 -14.195 1 82.44 214 LYS A C 1
ATOM 1783 O O . LYS A 1 214 ? 26.312 0.214 -13.453 1 82.44 214 LYS A O 1
ATOM 1788 N N . ILE A 1 215 ? 28.312 0.841 -14.227 1 83.75 215 ILE A N 1
ATOM 1789 C CA . ILE A 1 215 ? 28.406 1.978 -13.32 1 83.75 215 ILE A CA 1
ATOM 1790 C C . ILE A 1 215 ? 27.344 3.014 -13.68 1 83.75 215 ILE A C 1
ATOM 1792 O O . ILE A 1 215 ? 26.734 3.617 -12.797 1 83.75 215 ILE A O 1
ATOM 1796 N N . LYS A 1 216 ? 27.234 3.105 -14.922 1 87.38 216 LYS A N 1
ATOM 1797 C CA . LYS A 1 216 ? 26.203 4.031 -15.391 1 87.38 216 LYS A CA 1
ATOM 1798 C C . LYS A 1 216 ? 24.812 3.615 -14.898 1 87.38 216 LYS A C 1
ATOM 1800 O O . LYS A 1 216 ? 24.031 4.461 -14.477 1 87.38 216 LYS A O 1
ATOM 1805 N N . LYS A 1 217 ? 24.562 2.361 -14.938 1 89.56 217 LYS A N 1
ATOM 1806 C CA . LYS A 1 217 ? 23.281 1.834 -14.477 1 89.56 217 LYS A CA 1
ATOM 1807 C C . LYS A 1 217 ? 23.094 2.064 -12.977 1 89.56 217 LYS A C 1
ATOM 1809 O O . LYS A 1 217 ? 22 2.422 -12.531 1 89.56 217 LYS A O 1
ATOM 1814 N N . ILE A 1 218 ? 24.125 1.88 -12.312 1 89.5 218 ILE A N 1
ATOM 1815 C CA . ILE A 1 218 ? 24.078 2.096 -10.867 1 89.5 218 ILE A CA 1
ATOM 1816 C C . ILE A 1 218 ? 23.797 3.568 -10.578 1 89.5 218 ILE A C 1
ATOM 1818 O O . ILE A 1 218 ? 22.938 3.893 -9.758 1 89.5 218 ILE A O 1
ATOM 1822 N N . PHE A 1 219 ? 24.516 4.43 -11.25 1 89.25 219 PHE A N 1
ATOM 1823 C CA . PHE A 1 219 ? 24.344 5.867 -11.07 1 89.25 219 PHE A CA 1
ATOM 1824 C C . PHE A 1 219 ? 22.906 6.281 -11.391 1 89.25 219 PHE A C 1
ATOM 1826 O O . PHE A 1 219 ? 22.281 7.031 -10.641 1 89.25 219 PHE A O 1
ATOM 1833 N N . ASN A 1 220 ? 22.453 5.711 -12.461 1 90.75 220 ASN A N 1
ATOM 1834 C CA . ASN A 1 220 ? 21.094 6.035 -12.867 1 90.75 220 ASN A CA 1
ATOM 1835 C C . ASN A 1 220 ? 20.062 5.543 -11.844 1 90.75 220 ASN A C 1
ATOM 1837 O O . ASN A 1 220 ? 19.078 6.223 -11.578 1 90.75 220 ASN A O 1
ATOM 1841 N N . THR A 1 221 ? 20.312 4.441 -11.297 1 91.81 221 THR A N 1
ATOM 1842 C CA . THR A 1 221 ? 19.422 3.883 -10.289 1 91.81 221 THR A CA 1
ATOM 1843 C C . THR A 1 221 ? 19.375 4.77 -9.047 1 91.81 221 THR A C 1
ATOM 1845 O O . THR A 1 221 ? 18.312 5.074 -8.523 1 91.81 221 THR A O 1
ATOM 1848 N N . ILE A 1 222 ? 20.469 5.223 -8.656 1 91.31 222 ILE A N 1
ATOM 1849 C CA . ILE A 1 222 ? 20.594 6.059 -7.465 1 91.31 222 ILE A CA 1
ATOM 1850 C C . ILE A 1 222 ? 19.922 7.406 -7.719 1 91.31 222 ILE A C 1
ATOM 1852 O O . ILE A 1 222 ? 19.234 7.945 -6.84 1 91.31 222 ILE A O 1
ATOM 1856 N N . LYS A 1 223 ? 20.203 7.902 -8.859 1 91.44 223 LYS A N 1
ATOM 1857 C CA . LYS A 1 223 ? 19.594 9.18 -9.219 1 91.44 223 LYS A CA 1
ATOM 1858 C C . LYS A 1 223 ? 18.062 9.078 -9.219 1 91.44 223 LYS A C 1
ATOM 1860 O O . LYS A 1 223 ? 17.375 9.945 -8.672 1 91.44 223 LYS A O 1
ATOM 1865 N N . LYS A 1 224 ? 17.547 8.039 -9.766 1 91.81 224 LYS A N 1
ATOM 1866 C CA . LYS A 1 224 ? 16.109 7.824 -9.812 1 91.81 224 LYS A CA 1
ATOM 1867 C C . LYS A 1 224 ? 15.539 7.621 -8.406 1 91.81 224 LYS A C 1
ATOM 1869 O O . LYS A 1 224 ? 14.445 8.102 -8.094 1 91.81 224 LYS A O 1
ATOM 1874 N N . LEU A 1 225 ? 16.297 6.902 -7.652 1 92.19 225 LEU A N 1
ATOM 1875 C CA . LEU A 1 225 ? 15.883 6.684 -6.27 1 92.19 225 LEU A CA 1
ATOM 1876 C C . LEU A 1 225 ? 15.773 8.008 -5.523 1 92.19 225 LEU A C 1
ATOM 1878 O O . LEU A 1 225 ? 14.812 8.234 -4.781 1 92.19 225 LEU A O 1
ATOM 1882 N N . HIS A 1 226 ? 16.703 8.812 -5.703 1 91.12 226 HIS A N 1
ATOM 1883 C CA . HIS A 1 226 ? 16.719 10.125 -5.062 1 91.12 226 HIS A CA 1
ATOM 1884 C C . HIS A 1 226 ? 15.539 10.977 -5.512 1 91.12 226 HIS A C 1
ATOM 1886 O O . HIS A 1 226 ? 14.93 11.68 -4.703 1 91.12 226 HIS A O 1
ATOM 1892 N N . GLU A 1 227 ? 15.266 10.906 -6.75 1 88.62 227 GLU A N 1
ATOM 1893 C CA . GLU A 1 227 ? 14.141 11.656 -7.289 1 88.62 227 GLU A CA 1
ATOM 1894 C C . GLU A 1 227 ? 12.82 11.164 -6.703 1 88.62 227 GLU A C 1
ATOM 1896 O O . GLU A 1 227 ? 11.891 11.945 -6.504 1 88.62 227 GLU A O 1
ATOM 1901 N N . PHE A 1 228 ? 12.828 9.945 -6.426 1 91.12 228 PHE A N 1
ATOM 1902 C CA . PHE A 1 228 ? 11.609 9.344 -5.902 1 91.12 228 PHE A CA 1
ATOM 1903 C C . PHE A 1 228 ? 11.367 9.773 -4.461 1 91.12 228 PHE A C 1
ATOM 1905 O O . PHE A 1 228 ? 10.227 9.742 -3.982 1 91.12 228 PHE A O 1
ATOM 1912 N N . LYS A 1 229 ? 12.375 10.148 -3.838 1 91 229 LYS A N 1
ATOM 1913 C CA . LYS A 1 229 ? 12.344 10.547 -2.434 1 91 229 LYS A CA 1
ATOM 1914 C C . LYS A 1 229 ? 11.328 11.656 -2.203 1 91 229 LYS A C 1
ATOM 1916 O O . LYS A 1 229 ? 10.641 11.68 -1.178 1 91 229 LYS A O 1
ATOM 1921 N N . HIS A 1 230 ? 11.156 12.523 -3.133 1 91.94 230 HIS A N 1
ATOM 1922 C CA . HIS A 1 230 ? 10.289 13.688 -2.988 1 91.94 230 HIS A CA 1
ATOM 1923 C C . HIS A 1 230 ? 8.82 13.289 -2.975 1 91.94 230 HIS A C 1
ATOM 1925 O O . HIS A 1 230 ? 7.961 14.07 -2.555 1 91.94 230 HIS A O 1
ATOM 1931 N N . LEU A 1 231 ? 8.562 12.094 -3.381 1 92.31 231 LEU A N 1
ATOM 1932 C CA . LEU A 1 231 ? 7.188 11.609 -3.449 1 92.31 231 LEU A CA 1
ATOM 1933 C C . LEU A 1 231 ? 6.805 10.867 -2.172 1 92.31 231 LEU A C 1
ATOM 1935 O O . LEU A 1 231 ? 5.637 10.547 -1.965 1 92.31 231 LEU A O 1
ATOM 1939 N N . MET A 1 232 ? 7.734 10.672 -1.277 1 91.12 232 MET A N 1
ATOM 1940 C CA . MET A 1 232 ? 7.531 9.734 -0.176 1 91.12 232 MET A CA 1
ATOM 1941 C C . MET A 1 232 ? 7.172 10.477 1.108 1 91.12 232 MET A C 1
ATOM 1943 O O . MET A 1 232 ? 7.875 10.352 2.115 1 91.12 232 MET A O 1
ATOM 1947 N N . ARG A 1 233 ? 6.086 11.102 1.069 1 94.81 233 ARG A N 1
ATOM 1948 C CA . ARG A 1 233 ? 5.574 11.727 2.285 1 94.81 233 ARG A CA 1
ATOM 1949 C C . ARG A 1 233 ? 4.859 10.711 3.166 1 94.81 233 ARG A C 1
ATOM 1951 O O . ARG A 1 233 ? 3.844 10.133 2.764 1 94.81 233 ARG A O 1
ATOM 1958 N N . ILE A 1 234 ? 5.395 10.508 4.348 1 96.06 234 ILE A N 1
ATOM 1959 C CA . ILE A 1 234 ? 4.707 9.625 5.285 1 96.06 234 ILE A CA 1
ATOM 1960 C C . ILE A 1 234 ? 3.422 10.289 5.773 1 96.06 234 ILE A C 1
ATOM 1962 O O . ILE A 1 234 ? 3.445 11.422 6.254 1 96.06 234 ILE A O 1
ATOM 1966 N N . THR A 1 235 ? 2.316 9.594 5.625 1 97.25 235 THR A N 1
ATOM 1967 C CA . THR A 1 235 ? 1.029 10.164 6.008 1 97.25 235 THR A CA 1
ATOM 1968 C C . THR A 1 235 ? 0.426 9.383 7.18 1 97.25 235 THR A C 1
ATOM 1970 O O . THR A 1 235 ? -0.519 9.852 7.816 1 97.25 235 THR A O 1
ATOM 1973 N N . LYS A 1 236 ? 0.956 8.234 7.414 1 97.5 236 LYS A N 1
ATOM 1974 C CA . LYS A 1 236 ? 0.474 7.387 8.5 1 97.5 236 LYS A CA 1
ATOM 1975 C C . LYS A 1 236 ? 1.587 6.488 9.039 1 97.5 236 LYS A C 1
ATOM 1977 O O . LYS A 1 236 ? 2.295 5.84 8.258 1 97.5 236 LYS A O 1
ATOM 1982 N N . SER A 1 237 ? 1.758 6.492 10.312 1 97.31 237 SER A N 1
ATOM 1983 C CA . SER A 1 237 ? 2.652 5.551 10.984 1 97.31 237 SER A CA 1
ATOM 1984 C C . SER A 1 237 ? 1.869 4.496 11.758 1 97.31 237 SER A C 1
ATOM 1986 O O . SER A 1 237 ? 0.94 4.828 12.492 1 97.31 237 SER A O 1
ATOM 1988 N N . LYS A 1 238 ? 2.168 3.289 11.523 1 96.38 238 LYS A N 1
ATOM 1989 C CA . LYS A 1 238 ? 1.583 2.162 12.242 1 96.38 238 LYS A CA 1
ATOM 1990 C C . LYS A 1 238 ? 2.604 1.521 13.18 1 96.38 238 LYS A C 1
ATOM 1992 O O . LYS A 1 238 ? 3.588 0.936 12.727 1 96.38 238 LYS A O 1
ATOM 1997 N N . ILE A 1 239 ? 2.297 1.551 14.461 1 96.44 239 ILE A N 1
ATOM 1998 C CA . ILE A 1 239 ? 3.326 1.129 15.406 1 96.44 239 ILE A CA 1
ATOM 1999 C C . ILE A 1 239 ? 2.691 0.312 16.531 1 96.44 239 ILE A C 1
ATOM 2001 O O . ILE A 1 239 ? 1.474 0.347 16.719 1 96.44 239 ILE A O 1
ATOM 2005 N N . LYS A 1 240 ? 3.484 -0.422 17.188 1 94.94 240 LYS A N 1
ATOM 2006 C CA . LYS A 1 240 ? 3.166 -1.084 18.453 1 94.94 240 LYS A CA 1
ATOM 2007 C C . LYS A 1 240 ? 4.062 -0.58 19.578 1 94.94 240 LYS A C 1
ATOM 2009 O O . LYS A 1 240 ? 5.277 -0.473 19.406 1 94.94 240 LYS A O 1
ATOM 2014 N N . ILE A 1 241 ? 3.434 -0.22 20.609 1 96.56 241 ILE A N 1
ATOM 2015 C CA . ILE A 1 241 ? 4.156 0.183 21.797 1 96.56 241 ILE A CA 1
ATOM 2016 C C . ILE A 1 241 ? 3.709 -0.671 22.984 1 96.56 241 ILE A C 1
ATOM 2018 O O . ILE A 1 241 ? 2.512 -0.815 23.234 1 96.56 241 ILE A O 1
ATOM 2022 N N . VAL A 1 242 ? 4.648 -1.189 23.672 1 95.62 242 VAL A N 1
ATOM 2023 C CA . VAL A 1 242 ? 4.402 -2.045 24.828 1 95.62 242 VAL A CA 1
ATOM 2024 C C . VAL A 1 242 ? 4.848 -1.332 26.109 1 95.62 242 VAL A C 1
ATOM 2026 O O . VAL A 1 242 ? 5.867 -0.637 26.109 1 95.62 242 VAL A O 1
ATOM 2029 N N . SER A 1 243 ? 4.043 -1.53 27.094 1 93.44 243 SER A N 1
ATOM 2030 C CA . SER A 1 243 ? 4.406 -0.94 28.375 1 93.44 243 SER A CA 1
ATOM 2031 C C . SER A 1 243 ? 5.672 -1.579 28.938 1 93.44 243 SER A C 1
ATOM 2033 O O . SER A 1 243 ? 5.855 -2.793 28.844 1 93.44 243 SER A O 1
ATOM 2035 N N . GLU A 1 244 ? 6.516 -0.758 29.5 1 90 244 GLU A N 1
ATOM 2036 C CA . GLU A 1 244 ? 7.77 -1.24 30.062 1 90 244 GLU A CA 1
ATOM 2037 C C . GLU A 1 244 ? 7.516 -2.127 31.281 1 90 244 GLU A C 1
ATOM 2039 O O . GLU A 1 244 ? 8.227 -3.109 31.5 1 90 244 GLU A O 1
ATOM 2044 N N . ASP A 1 245 ? 6.508 -1.787 32.062 1 89.75 245 ASP A N 1
ATOM 2045 C CA . ASP A 1 245 ? 6.258 -2.43 33.344 1 89.75 245 ASP A CA 1
ATOM 2046 C C . ASP A 1 245 ? 5.434 -3.703 33.188 1 89.75 245 ASP A C 1
ATOM 2048 O O . ASP A 1 245 ? 5.426 -4.57 34.062 1 89.75 245 ASP A O 1
ATOM 2052 N N . ASP A 1 246 ? 4.609 -3.762 32.125 1 92.19 246 ASP A N 1
ATOM 2053 C CA . ASP A 1 246 ? 3.689 -4.871 31.891 1 92.19 246 ASP A CA 1
ATOM 2054 C C . ASP A 1 246 ? 3.57 -5.195 30.406 1 92.19 246 ASP A C 1
ATOM 2056 O O . ASP A 1 246 ? 2.893 -4.484 29.656 1 92.19 246 ASP A O 1
ATOM 2060 N N . LYS A 1 247 ? 4.043 -6.297 30.047 1 89.31 247 LYS A N 1
ATOM 2061 C CA . LYS A 1 247 ? 4.094 -6.684 28.625 1 89.31 247 LYS A CA 1
ATOM 2062 C C . LYS A 1 247 ? 2.695 -6.941 28.078 1 89.31 247 LYS A C 1
ATOM 2064 O O . LYS A 1 247 ? 2.492 -6.945 26.859 1 89.31 247 LYS A O 1
ATOM 2069 N N . ASP A 1 248 ? 1.735 -7.109 28.953 1 91.06 248 ASP A N 1
ATOM 2070 C CA . ASP A 1 248 ? 0.367 -7.375 28.516 1 91.06 248 ASP A CA 1
ATOM 2071 C C . ASP A 1 248 ? -0.372 -6.078 28.203 1 91.06 248 ASP A C 1
ATOM 2073 O O . ASP A 1 248 ? -1.461 -6.102 27.625 1 91.06 248 ASP A O 1
ATOM 2077 N N . LYS A 1 249 ? 0.267 -5.086 28.547 1 94.81 249 LYS A N 1
ATOM 2078 C CA . LYS A 1 249 ? -0.295 -3.773 28.25 1 94.81 249 LYS A CA 1
ATOM 2079 C C . LYS A 1 249 ? 0.388 -3.152 27.031 1 94.81 249 LYS A C 1
ATOM 2081 O O . LYS A 1 249 ? 1.577 -2.83 27.078 1 94.81 249 LYS A O 1
ATOM 2086 N N . PHE A 1 250 ? -0.362 -3.027 25.969 1 95.44 250 PHE A N 1
ATOM 2087 C CA . PHE A 1 250 ? 0.218 -2.516 24.734 1 95.44 250 PHE A CA 1
ATOM 2088 C C . PHE A 1 250 ? -0.841 -1.822 23.891 1 95.44 250 PHE A C 1
ATOM 2090 O O . PHE A 1 250 ? -2.035 -1.922 24.172 1 95.44 250 PHE A O 1
ATOM 2097 N N . VAL A 1 251 ? -0.357 -1.095 22.906 1 96.62 251 VAL A N 1
ATOM 2098 C CA . VAL A 1 251 ? -1.252 -0.458 21.938 1 96.62 251 VAL A CA 1
ATOM 2099 C C . VAL A 1 251 ? -0.745 -0.704 20.516 1 96.62 251 VAL A C 1
ATOM 2101 O O . VAL A 1 251 ? 0.465 -0.766 20.297 1 96.62 251 VAL A O 1
ATOM 2104 N N . LEU A 1 252 ? -1.613 -0.91 19.625 1 95.62 252 LEU A N 1
ATOM 2105 C CA . LEU A 1 252 ? -1.414 -0.835 18.188 1 95.62 252 LEU A CA 1
ATOM 2106 C C . LEU A 1 252 ? -1.99 0.46 17.625 1 95.62 252 LEU A C 1
ATOM 2108 O O . LEU A 1 252 ? -3.199 0.567 17.406 1 95.62 252 LEU A O 1
ATOM 2112 N N . GLU A 1 253 ? -1.07 1.367 17.281 1 96.62 253 GLU A N 1
ATOM 2113 C CA . GLU A 1 253 ? -1.472 2.727 16.922 1 96.62 253 GLU A CA 1
ATOM 2114 C C . GLU A 1 253 ? -1.315 2.98 15.43 1 96.62 253 GLU A C 1
ATOM 2116 O O . GLU A 1 253 ? -0.306 2.604 14.828 1 96.62 253 GLU A O 1
ATOM 2121 N N . ASP A 1 254 ? -2.322 3.5 14.867 1 97.38 254 ASP A N 1
ATOM 2122 C CA . ASP A 1 254 ? -2.203 4.191 13.586 1 97.38 254 ASP A CA 1
ATOM 2123 C C . ASP A 1 254 ? -2.27 5.707 13.773 1 97.38 254 ASP A C 1
ATOM 2125 O O . ASP A 1 254 ? -3.275 6.234 14.25 1 97.38 254 ASP A O 1
ATOM 2129 N N . ILE A 1 255 ? -1.245 6.371 13.422 1 98.5 255 ILE A N 1
ATOM 2130 C CA . ILE A 1 255 ? -1.123 7.809 13.633 1 98.5 255 ILE A CA 1
ATOM 2131 C C . ILE A 1 255 ? -1.137 8.539 12.289 1 98.5 255 ILE A C 1
ATOM 2133 O O . ILE A 1 255 ? -0.232 8.359 11.469 1 98.5 255 ILE A O 1
ATOM 2137 N N . TYR A 1 256 ? -2.109 9.383 12.141 1 98.12 256 TYR A N 1
ATOM 2138 C CA . TYR A 1 256 ? -2.252 10.125 10.898 1 98.12 256 TYR A CA 1
ATOM 2139 C C . TYR A 1 256 ? -1.613 11.508 11.008 1 98.12 256 TYR A C 1
ATOM 2141 O O . TYR A 1 256 ? -1.658 12.133 12.07 1 98.12 256 TYR A O 1
ATOM 2149 N N . TYR A 1 257 ? -1.167 12.07 9.922 1 97.88 257 TYR A N 1
ATOM 2150 C CA . TYR A 1 257 ? -0.412 13.312 9.906 1 97.88 257 TYR A CA 1
ATOM 2151 C C . TYR A 1 257 ? -1.291 14.492 10.312 1 97.88 257 TYR A C 1
ATOM 2153 O O . TYR A 1 257 ? -0.786 15.555 10.68 1 97.88 257 TYR A O 1
ATOM 2161 N N . TRP A 1 258 ? -2.605 14.312 10.234 1 96.94 258 TRP A N 1
ATOM 2162 C CA . TRP A 1 258 ? -3.498 15.43 10.5 1 96.94 258 TRP A CA 1
ATOM 2163 C C . TRP A 1 258 ? -4.125 15.32 11.883 1 96.94 258 TRP A C 1
ATOM 2165 O O . TRP A 1 258 ? -5.195 15.875 12.133 1 96.94 258 TRP A O 1
ATOM 2175 N N . GLY A 1 259 ? -3.551 14.477 12.766 1 97.81 259 GLY A N 1
ATOM 2176 C CA . GLY A 1 259 ? -3.891 14.477 14.18 1 97.81 259 GLY A CA 1
ATOM 2177 C C . GLY A 1 259 ? -4.914 13.414 14.539 1 97.81 259 GLY A C 1
ATOM 2178 O O . GLY A 1 259 ? -5.516 13.477 15.617 1 97.81 259 GLY A O 1
ATOM 2179 N N . LYS A 1 260 ? -5.184 12.492 13.695 1 98.19 260 LYS A N 1
ATOM 2180 C CA . LYS A 1 260 ? -6.078 11.375 13.969 1 98.19 260 LYS A CA 1
ATOM 2181 C C . LYS A 1 260 ? -5.293 10.148 14.438 1 98.19 260 LYS A C 1
ATOM 2183 O O . LYS A 1 260 ? -4.234 9.836 13.883 1 98.19 260 LYS A O 1
ATOM 2188 N N . PHE A 1 261 ? -5.832 9.523 15.43 1 98.38 261 PHE A N 1
ATOM 2189 C CA . PHE A 1 261 ? -5.309 8.258 15.922 1 98.38 261 PHE A CA 1
ATOM 2190 C C . PHE A 1 261 ? -6.379 7.172 15.875 1 98.38 261 PHE A C 1
ATOM 2192 O O . PHE A 1 261 ? -7.543 7.43 16.188 1 98.38 261 PHE A O 1
ATOM 2199 N N . THR A 1 262 ? -6.051 6.055 15.477 1 97.12 262 THR A N 1
ATOM 2200 C CA . THR A 1 262 ? -6.84 4.848 15.688 1 97.12 262 THR A CA 1
ATOM 2201 C C . THR A 1 262 ? -6.051 3.82 16.484 1 97.12 262 THR A C 1
ATOM 2203 O O . THR A 1 262 ? -4.844 3.664 16.297 1 97.12 262 THR A O 1
ATOM 2206 N N . VAL A 1 263 ? -6.758 3.141 17.391 1 96.44 263 VAL A N 1
ATOM 2207 C CA . VAL A 1 263 ? -5.965 2.324 18.312 1 96.44 263 VAL A CA 1
ATOM 2208 C C . VAL A 1 263 ? -6.719 1.038 18.641 1 96.44 263 VAL A C 1
ATOM 2210 O O . VAL A 1 263 ? -7.949 1.04 18.734 1 96.44 263 VAL A O 1
ATOM 2213 N N . LYS A 1 264 ? -6 0.013 18.719 1 93.94 264 LYS A N 1
ATOM 2214 C CA . LYS A 1 264 ? -6.352 -1.278 19.312 1 93.94 264 LYS A CA 1
ATOM 2215 C C . LYS A 1 264 ? -5.352 -1.681 20.391 1 93.94 264 LYS A C 1
ATOM 2217 O O . LYS A 1 264 ? -4.316 -1.032 20.562 1 93.94 264 LYS A O 1
ATOM 2222 N N . GLY A 1 265 ? -5.711 -2.664 21.109 1 93.62 265 GLY A N 1
ATOM 2223 C CA . GLY A 1 265 ? -4.809 -3.109 22.156 1 93.62 265 GLY A CA 1
ATOM 2224 C C . GLY A 1 265 ? -5.488 -3.275 23.5 1 93.62 265 GLY A C 1
ATOM 2225 O O . GLY A 1 265 ? -6.699 -3.482 23.562 1 93.62 265 GLY A O 1
ATOM 2226 N N . THR A 1 266 ? -4.613 -3.152 24.609 1 94.19 266 THR A N 1
ATOM 2227 C CA . THR A 1 266 ? -5.164 -3.521 25.906 1 94.19 266 THR A CA 1
ATOM 2228 C C . THR A 1 266 ? -5.023 -2.371 26.891 1 94.19 266 THR A C 1
ATOM 2230 O O . THR A 1 266 ? -5.371 -2.512 28.062 1 94.19 266 THR A O 1
ATOM 2233 N N . SER A 1 267 ? -4.516 -1.244 26.422 1 96.25 267 SER A N 1
ATOM 2234 C CA . SER A 1 267 ? -4.25 -0.19 27.406 1 96.25 267 SER A CA 1
ATOM 2235 C C . SER A 1 267 ? -4.637 1.18 26.859 1 96.25 267 SER A C 1
ATOM 2237 O O . SER A 1 267 ? -3.861 1.802 26.125 1 96.25 267 SER A O 1
ATOM 2239 N N . ILE A 1 268 ? -5.688 1.709 27.375 1 96.94 268 ILE A N 1
ATOM 2240 C CA . ILE A 1 268 ? -6.125 3.051 27 1 96.94 268 ILE A CA 1
ATOM 2241 C C . ILE A 1 268 ? -5.188 4.086 27.609 1 96.94 268 ILE A C 1
ATOM 2243 O O . ILE A 1 268 ? -4.961 5.152 27.031 1 96.94 268 ILE A O 1
ATOM 2247 N N . GLU A 1 269 ? -4.645 3.75 28.719 1 96.44 269 GLU A N 1
ATOM 2248 C CA . GLU A 1 269 ? -3.699 4.645 29.375 1 96.44 269 GLU A CA 1
ATOM 2249 C C . GLU A 1 269 ? -2.471 4.891 28.5 1 96.44 269 GLU A C 1
ATOM 2251 O O . GLU A 1 269 ? -2.023 6.027 28.359 1 96.44 269 GLU A O 1
ATOM 2256 N N . LYS A 1 270 ? -1.99 3.857 27.953 1 96.75 270 LYS A N 1
ATOM 2257 C CA . LYS A 1 270 ? -0.832 3.986 27.078 1 96.75 270 LYS A CA 1
ATOM 2258 C C . LYS A 1 270 ? -1.171 4.812 25.844 1 96.75 270 LYS A C 1
ATOM 2260 O O . LYS A 1 270 ? -0.361 5.625 25.391 1 96.75 270 LYS A O 1
ATOM 2265 N N . HIS A 1 271 ? -2.297 4.617 25.312 1 97.88 271 HIS A N 1
ATOM 2266 C CA . HIS A 1 271 ? -2.768 5.422 24.188 1 97.88 271 HIS A CA 1
ATOM 2267 C C . HIS A 1 271 ? -2.803 6.902 24.547 1 97.88 271 HIS A C 1
ATOM 2269 O O . HIS A 1 271 ? -2.273 7.738 23.812 1 97.88 271 HIS A O 1
ATOM 2275 N N . ASN A 1 272 ? -3.396 7.156 25.656 1 98.06 272 ASN A N 1
ATOM 2276 C CA . ASN A 1 272 ? -3.516 8.547 26.078 1 98.06 272 ASN A CA 1
ATOM 2277 C C . ASN A 1 272 ? -2.148 9.18 26.312 1 98.06 272 ASN A C 1
ATOM 2279 O O . ASN A 1 272 ? -1.962 10.375 26.062 1 98.06 272 ASN A O 1
ATOM 2283 N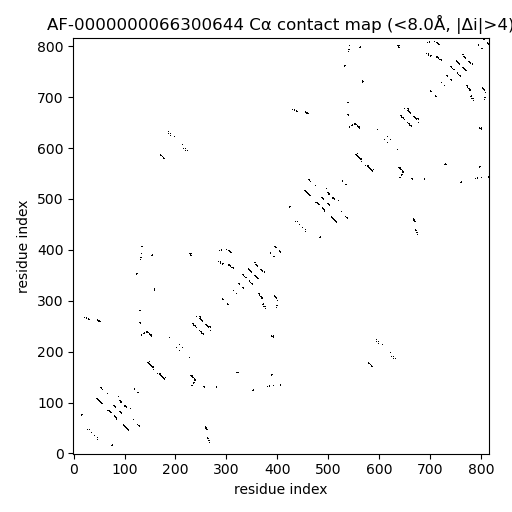 N . GLU A 1 273 ? -1.246 8.406 26.797 1 97.38 273 GLU A N 1
ATOM 2284 C CA . GLU A 1 273 ? 0.115 8.906 26.969 1 97.38 273 GLU A CA 1
ATOM 2285 C C . GLU A 1 273 ? 0.714 9.344 25.625 1 97.38 273 GLU A C 1
ATOM 2287 O O . GLU A 1 273 ? 1.354 10.398 25.547 1 97.38 273 GLU A O 1
ATOM 2292 N N . ILE A 1 274 ? 0.538 8.562 24.656 1 97.75 274 ILE A N 1
ATOM 2293 C CA . ILE A 1 274 ? 1.064 8.859 23.328 1 97.75 274 ILE A CA 1
ATOM 2294 C C . ILE A 1 274 ? 0.402 10.117 22.781 1 97.75 274 ILE A C 1
ATOM 2296 O O . ILE A 1 274 ? 1.079 11 22.234 1 97.75 274 ILE A O 1
ATOM 2300 N N . VAL A 1 275 ? -0.896 10.219 22.938 1 98.5 275 VAL A N 1
ATOM 2301 C CA . VAL A 1 275 ? -1.649 11.367 22.453 1 98.5 275 VAL A CA 1
ATOM 2302 C C . VAL A 1 275 ? -1.184 12.625 23.188 1 98.5 275 VAL A C 1
ATOM 2304 O O . VAL A 1 275 ? -0.924 13.656 22.562 1 98.5 275 VAL A O 1
ATOM 2307 N N . ASP A 1 276 ? -1.028 12.5 24.469 1 98.44 276 ASP A N 1
ATOM 2308 C CA . ASP A 1 276 ? -0.604 13.641 25.281 1 98.44 276 ASP A CA 1
ATOM 2309 C C . ASP A 1 276 ? 0.799 14.102 24.875 1 98.44 276 ASP A C 1
ATOM 2311 O O . ASP A 1 276 ? 1.056 15.297 24.766 1 98.44 276 ASP A O 1
ATOM 2315 N N . LYS A 1 277 ? 1.62 13.195 24.656 1 97.56 277 LYS A N 1
ATOM 2316 C CA . LYS A 1 277 ? 2.982 13.531 24.25 1 97.56 277 LYS A CA 1
ATOM 2317 C C . LYS A 1 277 ? 3 14.195 22.875 1 97.56 277 LYS A C 1
ATOM 2319 O O . LYS A 1 277 ? 3.805 15.094 22.625 1 97.56 277 LYS A O 1
ATOM 2324 N N . THR A 1 278 ? 2.191 13.727 22.047 1 98.25 278 THR A N 1
ATOM 2325 C CA . THR A 1 278 ? 2.066 14.336 20.719 1 98.25 278 THR A CA 1
ATOM 2326 C C . THR A 1 278 ? 1.631 15.789 20.828 1 98.25 278 THR A C 1
ATOM 2328 O O . THR A 1 278 ? 2.203 16.672 20.188 1 98.25 278 THR A O 1
ATOM 2331 N N . ILE A 1 279 ? 0.655 16.016 21.656 1 98.5 279 ILE A N 1
ATOM 2332 C CA . ILE A 1 279 ? 0.15 17.375 21.875 1 98.5 279 ILE A CA 1
ATOM 2333 C C . ILE A 1 279 ? 1.256 18.25 22.453 1 98.5 279 ILE A C 1
ATOM 2335 O O . ILE A 1 279 ? 1.477 19.359 22 1 98.5 279 ILE A O 1
ATOM 2339 N N . GLU A 1 280 ? 1.948 17.703 23.406 1 97.88 280 GLU A N 1
ATOM 2340 C CA . GLU A 1 280 ? 3.029 18.453 24.047 1 97.88 280 GLU A CA 1
ATOM 2341 C C . GLU A 1 280 ? 4.094 18.859 23.031 1 97.88 280 GLU A C 1
ATOM 2343 O O . GLU A 1 280 ? 4.535 20.016 23 1 97.88 280 GLU A O 1
ATOM 2348 N N . ASN A 1 281 ? 4.5 17.938 22.234 1 96.75 281 ASN A N 1
ATOM 2349 C CA . ASN A 1 281 ? 5.504 18.219 21.219 1 96.75 281 ASN A CA 1
ATOM 2350 C C . ASN A 1 281 ? 5.012 19.25 20.203 1 96.75 281 ASN A C 1
ATOM 2352 O O . ASN A 1 281 ? 5.781 20.109 19.766 1 96.75 281 ASN A O 1
ATOM 2356 N N . TYR A 1 282 ? 3.795 19.125 19.891 1 97.62 282 TYR A N 1
ATOM 2357 C CA . TYR A 1 282 ? 3.207 20.047 18.938 1 97.62 282 TYR A CA 1
ATOM 2358 C C . TYR A 1 282 ? 3.111 21.453 19.516 1 97.62 282 TYR A C 1
ATOM 2360 O O . TYR A 1 282 ? 3.416 22.438 18.844 1 97.62 282 TYR A O 1
ATOM 2368 N N . GLU A 1 283 ? 2.688 21.5 20.719 1 96.88 283 GLU A N 1
ATOM 2369 C CA . GLU A 1 283 ? 2.588 22.781 21.422 1 96.88 283 GLU A CA 1
ATOM 2370 C C . GLU A 1 283 ? 3.939 23.484 21.469 1 96.88 283 GLU A C 1
ATOM 2372 O O . GLU A 1 283 ? 4.016 24.703 21.266 1 96.88 283 GLU A O 1
ATOM 2377 N N . GLN A 1 284 ? 4.914 22.766 21.688 1 95.88 284 GLN A N 1
ATOM 2378 C CA . GLN A 1 284 ? 6.258 23.328 21.719 1 95.88 284 GLN A CA 1
ATOM 2379 C C . GLN A 1 284 ? 6.641 23.922 20.375 1 95.88 284 GLN A C 1
ATOM 2381 O O . GLN A 1 284 ? 7.211 25.016 20.312 1 95.88 284 GLN A O 1
ATOM 2386 N N . LYS A 1 285 ? 6.348 23.266 19.375 1 96.31 285 LYS A N 1
ATOM 2387 C CA . LYS A 1 285 ? 6.637 23.781 18.031 1 96.31 285 LYS A CA 1
ATOM 2388 C C . LYS A 1 285 ? 5.855 25.047 17.734 1 96.31 285 LYS A C 1
ATOM 2390 O O . LYS A 1 285 ? 6.406 26.016 17.203 1 96.31 285 LYS A O 1
ATOM 2395 N N . ILE A 1 286 ? 4.602 25 18.094 1 96.44 286 ILE A N 1
ATOM 2396 C CA . ILE A 1 286 ? 3.732 26.156 17.875 1 96.44 286 ILE A CA 1
ATOM 2397 C C . ILE A 1 286 ? 4.258 27.359 18.641 1 96.44 286 ILE A C 1
ATOM 2399 O O . ILE A 1 286 ? 4.277 28.469 18.125 1 96.44 286 ILE A O 1
ATOM 2403 N N . GLU A 1 287 ? 4.668 27.109 19.828 1 95.81 287 GLU A N 1
ATOM 2404 C CA . GLU A 1 287 ? 5.188 28.188 20.656 1 95.81 287 GLU A CA 1
ATOM 2405 C C . GLU A 1 287 ? 6.438 28.812 20.047 1 95.81 287 GLU A C 1
ATOM 2407 O O . GLU A 1 287 ? 6.57 30.031 20 1 95.81 287 GLU A O 1
ATOM 2412 N N . ILE A 1 288 ? 7.324 28.016 19.578 1 96 288 ILE A N 1
ATOM 2413 C CA . ILE A 1 288 ? 8.555 28.5 18.953 1 96 288 ILE A CA 1
ATOM 2414 C C . ILE A 1 288 ? 8.219 29.328 17.719 1 96 288 ILE A C 1
ATOM 2416 O O . ILE A 1 288 ? 8.805 30.375 17.484 1 96 288 ILE A O 1
ATOM 2420 N N . ILE A 1 289 ? 7.285 28.891 16.984 1 97 289 ILE A N 1
ATOM 2421 C CA . ILE A 1 289 ? 6.867 29.578 15.766 1 97 289 ILE A CA 1
ATOM 2422 C C . ILE A 1 289 ? 6.211 30.906 16.125 1 97 289 ILE A C 1
ATOM 2424 O O . ILE A 1 289 ? 6.59 31.953 15.609 1 97 289 ILE A O 1
ATOM 2428 N N . GLU A 1 290 ? 5.309 30.875 17.047 1 96 290 GLU A N 1
ATOM 2429 C CA . GLU A 1 290 ? 4.539 32.062 17.375 1 96 290 GLU A CA 1
ATOM 2430 C C . GLU A 1 290 ? 5.414 33.125 18.062 1 96 290 GLU A C 1
ATOM 2432 O O . GLU A 1 290 ? 5.207 34.312 17.891 1 96 290 GLU A O 1
ATOM 2437 N N . ASP A 1 291 ? 6.363 32.688 18.75 1 94.5 291 ASP A N 1
ATOM 2438 C CA . ASP A 1 291 ? 7.301 33.594 19.375 1 94.5 291 ASP A CA 1
ATOM 2439 C C . ASP A 1 291 ? 8.211 34.25 18.344 1 94.5 291 ASP A C 1
ATOM 2441 O O . ASP A 1 291 ? 8.828 35.281 18.625 1 94.5 291 ASP A O 1
ATOM 2445 N N . SER A 1 292 ? 8.273 33.594 17.234 1 94.12 292 SER A N 1
ATOM 2446 C CA . SER A 1 292 ? 9.188 34.094 16.203 1 94.12 292 SER A CA 1
ATOM 2447 C C . SER A 1 292 ? 8.461 35 15.203 1 94.12 292 SER A C 1
ATOM 2449 O O . SER A 1 292 ? 9.07 35.531 14.273 1 94.12 292 SER A O 1
ATOM 2451 N N . LEU A 1 293 ? 7.195 35.188 15.352 1 94 293 LEU A N 1
ATOM 2452 C CA . LEU A 1 293 ? 6.41 35.938 14.359 1 94 293 LEU A CA 1
ATOM 2453 C C . LEU A 1 293 ? 6.805 37.406 14.328 1 94 293 LEU A C 1
ATOM 2455 O O . LEU A 1 293 ? 7.391 37.906 15.289 1 94 293 LEU A O 1
ATOM 2459 N N . ILE A 1 294 ? 6.402 38 13.281 1 91.12 294 ILE A N 1
ATOM 2460 C CA . ILE A 1 294 ? 6.895 39.344 12.969 1 91.12 294 ILE A CA 1
ATOM 2461 C C . ILE A 1 294 ? 6.16 40.375 13.82 1 91.12 294 ILE A C 1
ATOM 2463 O O . ILE A 1 294 ? 4.93 40.438 13.828 1 91.12 294 ILE A O 1
ATOM 2467 N N . ASP A 1 295 ? 6.895 41.156 14.484 1 90.06 295 ASP A N 1
ATOM 2468 C CA . ASP A 1 295 ? 6.371 42.344 15.188 1 90.06 295 ASP A CA 1
ATOM 2469 C C . ASP A 1 295 ? 6.656 43.625 14.414 1 90.06 295 ASP A C 1
ATOM 2471 O O . ASP A 1 295 ? 7.734 44.188 14.547 1 90.06 295 ASP A O 1
ATOM 2475 N N . TYR A 1 296 ? 5.723 44.062 13.781 1 86 296 TYR A N 1
ATOM 2476 C CA . TYR A 1 296 ? 5.883 45.219 12.922 1 86 296 TYR A CA 1
ATOM 2477 C C . TYR A 1 296 ? 6.043 46.5 13.742 1 86 296 TYR A C 1
ATOM 2479 O O . TYR A 1 296 ? 6.445 47.531 13.219 1 86 296 TYR A O 1
ATOM 2487 N N . THR A 1 297 ? 5.766 46.406 14.984 1 85.25 297 THR A N 1
ATOM 2488 C CA . THR A 1 297 ? 5.871 47.594 15.844 1 85.25 297 THR A CA 1
ATOM 2489 C C . THR A 1 297 ? 7.277 47.719 16.422 1 85.25 297 THR A C 1
ATOM 2491 O O . THR A 1 297 ? 7.652 48.75 16.953 1 85.25 297 THR A O 1
ATOM 2494 N N . SER A 1 298 ? 7.898 46.719 16.25 1 85.38 298 SER A N 1
ATOM 2495 C CA . SER A 1 298 ? 9.25 46.719 16.797 1 85.38 298 SER A CA 1
ATOM 2496 C C . SER A 1 298 ? 10.234 47.406 15.867 1 85.38 298 SER A C 1
ATOM 2498 O O . SER A 1 298 ? 10.102 47.312 14.648 1 85.38 298 SER A O 1
ATOM 2500 N N . SER A 1 299 ? 11.172 48.094 16.453 1 83.25 299 SER A N 1
ATOM 2501 C CA . SER A 1 299 ? 12.234 48.719 15.68 1 83.25 299 SER A CA 1
ATOM 2502 C C . SER A 1 299 ? 13.406 47.781 15.461 1 83.25 299 SER A C 1
ATOM 2504 O O . SER A 1 299 ? 14.266 48.031 14.609 1 83.25 299 SER A O 1
ATOM 2506 N N . ASP A 1 300 ? 13.352 46.719 16.109 1 83.62 300 ASP A N 1
ATOM 2507 C CA . ASP A 1 300 ? 14.414 45.75 15.992 1 83.62 300 ASP A CA 1
ATOM 2508 C C . ASP A 1 300 ? 14.195 44.844 14.773 1 83.62 300 ASP A C 1
ATOM 2510 O O . ASP A 1 300 ? 13.141 44.219 14.648 1 83.62 300 ASP A O 1
ATOM 2514 N N . TRP A 1 301 ? 15.18 44.812 13.977 1 77.81 301 TRP A N 1
ATOM 2515 C CA . TRP A 1 301 ? 15.102 44.031 12.75 1 77.81 301 TRP A CA 1
ATOM 2516 C C . TRP A 1 301 ? 15.039 42.562 13.062 1 77.81 301 TRP A C 1
ATOM 2518 O O . TRP A 1 301 ? 14.523 41.75 12.258 1 77.81 301 TRP A O 1
ATOM 2528 N N . GLY A 1 302 ? 15.594 42.188 14.172 1 76.81 302 GLY A N 1
ATOM 2529 C CA . GLY A 1 302 ? 15.547 40.781 14.609 1 76.81 302 GLY A CA 1
ATOM 2530 C C . GLY A 1 302 ? 14.133 40.281 14.828 1 76.81 302 GLY A C 1
ATOM 2531 O O . GLY A 1 302 ? 13.891 39.094 14.836 1 76.81 302 GLY A O 1
ATOM 2532 N N . ASP A 1 303 ? 13.227 41.188 14.922 1 82.38 303 ASP A N 1
ATOM 2533 C CA . ASP A 1 303 ? 11.828 40.844 15.156 1 82.38 303 ASP A CA 1
ATOM 2534 C C . ASP A 1 303 ? 11.039 40.812 13.852 1 82.38 303 ASP A C 1
ATOM 2536 O O . ASP A 1 303 ? 9.82 40.625 13.859 1 82.38 303 ASP A O 1
ATOM 2540 N N . ARG A 1 304 ? 11.742 40.875 12.766 1 85.75 304 ARG A N 1
ATOM 2541 C CA . ARG A 1 304 ? 11.062 40.906 11.477 1 85.75 304 ARG A CA 1
ATOM 2542 C C . ARG A 1 304 ? 11.594 39.844 10.539 1 85.75 304 ARG A C 1
ATOM 2544 O O . ARG A 1 304 ? 11.68 40.031 9.328 1 85.75 304 ARG A O 1
ATOM 2551 N N . ILE A 1 305 ? 11.969 38.75 11.172 1 90.75 305 ILE A N 1
ATOM 2552 C CA . ILE A 1 305 ? 12.5 37.656 10.398 1 90.75 305 ILE A CA 1
ATOM 2553 C C . ILE A 1 305 ? 11.367 36.688 10.016 1 90.75 305 ILE A C 1
ATOM 2555 O O . ILE A 1 305 ? 10.625 36.219 10.875 1 90.75 305 ILE A O 1
ATOM 2559 N N . PRO A 1 306 ? 11.188 36.469 8.789 1 95.5 306 PRO A N 1
ATOM 2560 C CA . PRO A 1 306 ? 10.109 35.562 8.352 1 95.5 306 PRO A CA 1
ATOM 2561 C C . PRO A 1 306 ? 10.43 34.094 8.578 1 95.5 306 PRO A C 1
ATOM 2563 O O . PRO A 1 306 ? 11.578 33.75 8.891 1 95.5 306 PRO A O 1
ATOM 2566 N N . LEU A 1 307 ? 9.445 33.281 8.523 1 97.44 307 LEU A N 1
ATOM 2567 C CA . LEU A 1 307 ? 9.625 31.828 8.453 1 97.44 307 LEU A CA 1
ATOM 2568 C C . LEU A 1 307 ? 10.039 31.406 7.051 1 97.44 307 LEU A C 1
ATOM 2570 O O . LEU A 1 307 ? 9.547 31.953 6.062 1 97.44 307 LEU A O 1
ATOM 2574 N N . ILE A 1 308 ? 10.938 30.438 6.973 1 98.12 308 ILE A N 1
ATOM 2575 C CA . ILE A 1 308 ? 11.469 30.062 5.664 1 98.12 308 ILE A CA 1
ATOM 2576 C C . ILE A 1 308 ? 11.188 28.594 5.383 1 98.12 308 ILE A C 1
ATOM 2578 O O . ILE A 1 308 ? 11.5 27.734 6.207 1 98.12 308 ILE A O 1
ATOM 2582 N N . TYR A 1 309 ? 10.539 28.312 4.262 1 98.25 309 TYR A N 1
ATOM 2583 C CA . TYR A 1 309 ? 10.422 26.969 3.717 1 98.25 309 TYR A CA 1
ATOM 2584 C C . TYR A 1 309 ? 11.5 26.703 2.672 1 98.25 309 TYR A C 1
ATOM 2586 O O . TYR A 1 309 ? 11.617 27.438 1.693 1 98.25 309 TYR A O 1
ATOM 2594 N N . GLU A 1 310 ? 12.242 25.688 2.883 1 97.44 310 GLU A N 1
ATOM 2595 C CA . GLU A 1 310 ? 13.273 25.297 1.931 1 97.44 310 GLU A CA 1
ATOM 2596 C C . GLU A 1 310 ? 12.867 24.031 1.17 1 97.44 310 GLU A C 1
ATOM 2598 O O . GLU A 1 310 ? 12.555 23 1.778 1 97.44 310 GLU A O 1
ATOM 2603 N N . PHE A 1 311 ? 12.945 24.156 -0.132 1 95.81 311 PHE A N 1
ATOM 2604 C CA . PHE A 1 311 ? 12.602 23.031 -0.986 1 95.81 311 PHE A CA 1
ATOM 2605 C C . PHE A 1 311 ? 13.852 22.266 -1.402 1 95.81 311 PHE A C 1
ATOM 2607 O O . PHE A 1 311 ? 14.898 22.859 -1.667 1 95.81 311 PHE A O 1
ATOM 2614 N N . GLU A 1 312 ? 13.711 20.984 -1.37 1 91.25 312 GLU A N 1
ATOM 2615 C CA . GLU A 1 312 ? 14.766 20.172 -1.971 1 91.25 312 GLU A CA 1
ATOM 2616 C C . GLU A 1 312 ? 14.531 20 -3.469 1 91.25 312 GLU A C 1
ATOM 2618 O O . GLU A 1 312 ? 15.484 19.969 -4.25 1 91.25 312 GLU A O 1
ATOM 2623 N N . LYS A 1 313 ? 13.297 19.844 -3.816 1 91.75 313 LYS A N 1
ATOM 2624 C CA . LYS A 1 313 ? 12.898 19.781 -5.219 1 91.75 313 LYS A CA 1
ATOM 2625 C C . LYS A 1 313 ? 12.547 21.172 -5.758 1 91.75 313 LYS A C 1
ATOM 2627 O O . LYS A 1 313 ? 11.656 21.828 -5.238 1 91.75 313 LYS A O 1
ATOM 2632 N N . GLU A 1 314 ? 13.195 21.5 -6.809 1 93.62 314 GLU A N 1
ATOM 2633 C CA . GLU A 1 314 ? 12.93 22.797 -7.438 1 93.62 314 GLU A CA 1
ATOM 2634 C C . GLU A 1 314 ? 11.523 22.844 -8.031 1 93.62 314 GLU A C 1
ATOM 2636 O O . GLU A 1 314 ? 11.07 21.875 -8.648 1 93.62 314 GLU A O 1
ATOM 2641 N N . ILE A 1 315 ? 10.836 23.984 -7.789 1 94.94 315 ILE A N 1
ATOM 2642 C CA . ILE A 1 315 ? 9.523 24.172 -8.398 1 94.94 315 ILE A CA 1
ATOM 2643 C C . ILE A 1 315 ? 9.68 24.484 -9.883 1 94.94 315 ILE A C 1
ATOM 2645 O O . ILE A 1 315 ? 10.211 25.531 -10.258 1 94.94 315 ILE A O 1
ATOM 2649 N N . GLU A 1 316 ? 9.172 23.656 -10.688 1 89.5 316 GLU A N 1
ATOM 2650 C CA . GLU A 1 316 ? 9.352 23.781 -12.133 1 89.5 316 GLU A CA 1
ATOM 2651 C C . GLU A 1 316 ? 8.391 24.812 -12.719 1 89.5 316 GLU A C 1
ATOM 2653 O O . GLU A 1 316 ? 8.781 25.625 -13.562 1 89.5 316 GLU A O 1
ATOM 2658 N N . ASP A 1 317 ? 7.188 24.797 -12.328 1 92.38 317 ASP A N 1
ATOM 2659 C CA . ASP A 1 317 ? 6.172 25.75 -12.766 1 92.38 317 ASP A CA 1
ATOM 2660 C C . ASP A 1 317 ? 5.703 26.625 -11.609 1 92.38 317 ASP A C 1
ATOM 2662 O O . ASP A 1 317 ? 4.672 26.359 -10.992 1 92.38 317 ASP A O 1
ATOM 2666 N N . LEU A 1 318 ? 6.383 27.688 -11.484 1 95.81 318 LEU A N 1
ATOM 2667 C CA . LEU A 1 318 ? 6.168 28.578 -10.344 1 95.81 318 LEU A CA 1
ATOM 2668 C C . LEU A 1 318 ? 4.777 29.203 -10.391 1 95.81 318 LEU A C 1
ATOM 2670 O O . LEU A 1 318 ? 4.121 29.344 -9.352 1 95.81 318 LEU A O 1
ATOM 2674 N N . LYS A 1 319 ? 4.371 29.562 -11.531 1 94.19 319 LYS A N 1
ATOM 2675 C CA . LYS A 1 319 ? 3.057 30.188 -11.688 1 94.19 319 LYS A CA 1
ATOM 2676 C C . LYS A 1 319 ? 1.952 29.25 -11.219 1 94.19 319 LYS A C 1
ATOM 2678 O O . LYS A 1 319 ? 1.104 29.625 -10.406 1 94.19 319 LYS A O 1
ATOM 2683 N N . ASN A 1 320 ? 1.954 28.016 -11.664 1 91.88 320 ASN A N 1
ATOM 2684 C CA . ASN A 1 320 ? 0.948 27.031 -11.273 1 91.88 320 ASN A CA 1
ATOM 2685 C C . ASN A 1 320 ? 1.025 26.703 -9.789 1 91.88 320 ASN A C 1
ATOM 2687 O O . ASN A 1 320 ? 0 26.484 -9.141 1 91.88 320 ASN A O 1
ATOM 2691 N N . PHE A 1 321 ? 2.191 26.672 -9.352 1 94.75 321 PHE A N 1
ATOM 2692 C CA . PHE A 1 321 ? 2.383 26.422 -7.93 1 94.75 321 PHE A CA 1
ATOM 2693 C C . PHE A 1 321 ? 1.712 27.5 -7.09 1 94.75 321 PHE A C 1
ATOM 2695 O O . PHE A 1 321 ? 0.973 27.188 -6.152 1 94.75 321 PHE A O 1
ATOM 2702 N N . VAL A 1 322 ? 1.961 28.688 -7.438 1 95.88 322 VAL A N 1
ATOM 2703 C CA . VAL A 1 322 ? 1.427 29.844 -6.719 1 95.88 322 VAL A CA 1
ATOM 2704 C C . VAL A 1 322 ? -0.097 29.859 -6.824 1 95.88 322 VAL A C 1
ATOM 2706 O O . VAL A 1 322 ? -0.793 30.031 -5.824 1 95.88 322 VAL A O 1
ATOM 2709 N N . GLU A 1 323 ? -0.599 29.641 -7.957 1 92.94 323 GLU A N 1
ATOM 2710 C CA . GLU A 1 323 ? -2.045 29.625 -8.156 1 92.94 323 GLU A CA 1
ATOM 2711 C C . GLU A 1 323 ? -2.695 28.5 -7.359 1 92.94 323 GLU A C 1
ATOM 2713 O O . GLU A 1 323 ? -3.787 28.672 -6.809 1 92.94 323 GLU A O 1
ATOM 2718 N N . GLY A 1 324 ? -2.025 27.406 -7.312 1 92.5 324 GLY A N 1
ATOM 2719 C CA . GLY A 1 324 ? -2.518 26.281 -6.527 1 92.5 324 GLY A CA 1
ATOM 2720 C C . GLY A 1 324 ? -2.533 26.562 -5.035 1 92.5 324 GLY A C 1
ATOM 2721 O O . GLY A 1 324 ? -3.457 26.141 -4.332 1 92.5 324 GLY A O 1
ATOM 2722 N N . LEU A 1 325 ? -1.568 27.219 -4.59 1 93.56 325 LEU A N 1
ATOM 2723 C CA . LEU A 1 325 ? -1.444 27.547 -3.172 1 93.56 325 LEU A CA 1
ATOM 2724 C C . LEU A 1 325 ? -2.617 28.406 -2.709 1 93.56 325 LEU A C 1
ATOM 2726 O O . LEU A 1 325 ? -3.137 28.203 -1.607 1 93.56 325 LEU A O 1
ATOM 2730 N N . ILE A 1 326 ? -3.055 29.297 -3.545 1 92.25 326 ILE A N 1
ATOM 2731 C CA . ILE A 1 326 ? -4.02 30.297 -3.094 1 92.25 326 ILE A CA 1
ATOM 2732 C C . ILE A 1 326 ? -5.395 30 -3.676 1 92.25 326 ILE A C 1
ATOM 2734 O O . ILE A 1 326 ? -6.246 30.875 -3.781 1 92.25 326 ILE A O 1
ATOM 2738 N N . SER A 1 327 ? -5.66 28.781 -4.176 1 84.62 327 SER A N 1
ATOM 2739 C CA . SER A 1 327 ? -6.898 28.391 -4.848 1 84.62 327 SER A CA 1
ATOM 2740 C C . SER A 1 327 ? -8.047 28.25 -3.854 1 84.62 327 SER A C 1
ATOM 2742 O O . SER A 1 327 ? -9.172 27.922 -4.238 1 84.62 327 SER A O 1
ATOM 2744 N N . VAL A 1 328 ? -7.914 28.516 -2.574 1 79.69 328 VAL A N 1
ATOM 2745 C CA . VAL A 1 328 ? -8.93 28.469 -1.527 1 79.69 328 VAL A CA 1
ATOM 2746 C C . VAL A 1 328 ? -9.281 27.016 -1.228 1 79.69 328 VAL A C 1
ATOM 2748 O O . VAL A 1 328 ? -9.773 26.688 -0.143 1 79.69 328 VAL A O 1
ATOM 2751 N N . LYS A 1 329 ? -8.945 26.203 -2.125 1 77.75 329 LYS A N 1
ATOM 2752 C CA . LYS A 1 329 ? -9.312 24.797 -2 1 77.75 329 LYS A CA 1
ATOM 2753 C C . LYS A 1 329 ? -8.375 24.062 -1.039 1 77.75 329 LYS A C 1
ATOM 2755 O O . LYS A 1 329 ? -7.316 24.594 -0.677 1 77.75 329 LYS A O 1
ATOM 2760 N N . GLU A 1 330 ? -8.867 22.922 -0.552 1 80.56 330 GLU A N 1
ATOM 2761 C CA . GLU A 1 330 ? -7.973 22.031 0.171 1 80.56 330 GLU A CA 1
ATOM 2762 C C . GLU A 1 330 ? -6.77 21.641 -0.685 1 80.56 330 GLU A C 1
ATOM 2764 O O . GLU A 1 330 ? -6.867 21.594 -1.912 1 80.56 330 GLU A O 1
ATOM 2769 N N . PRO A 1 331 ? -5.648 21.641 -0.105 1 86.75 331 PRO A N 1
ATOM 2770 C CA . PRO A 1 331 ? -5.438 21.438 1.329 1 86.75 331 PRO A CA 1
ATOM 2771 C C . PRO A 1 331 ? -4.93 22.688 2.039 1 86.75 331 PRO A C 1
ATOM 2773 O O . PRO A 1 331 ? -4.816 22.703 3.268 1 86.75 331 PRO A O 1
ATOM 2776 N N . PHE A 1 332 ? -4.707 23.719 1.392 1 89.69 332 PHE A N 1
ATOM 2777 C CA . PHE A 1 332 ? -3.982 24.828 1.988 1 89.69 332 PHE A CA 1
ATOM 2778 C C . PHE A 1 332 ? -4.945 25.781 2.684 1 89.69 332 PHE A C 1
ATOM 2780 O O . PHE A 1 332 ? -4.602 26.391 3.705 1 89.69 332 PHE A O 1
ATOM 2787 N N . LYS A 1 333 ? -6.07 25.984 2.18 1 88.12 333 LYS A N 1
ATOM 2788 C CA . LYS A 1 333 ? -7.129 26.828 2.734 1 88.12 333 LYS A CA 1
ATOM 2789 C C . LYS A 1 333 ? -6.648 28.266 2.938 1 88.12 333 LYS A C 1
ATOM 2791 O O . LYS A 1 333 ? -6.836 28.828 4.012 1 88.12 333 LYS A O 1
ATOM 2796 N N . ILE A 1 334 ? -5.969 28.75 2 1 91.31 334 ILE A N 1
ATOM 2797 C CA . ILE A 1 334 ? -5.562 30.156 1.996 1 91.31 334 ILE A CA 1
ATOM 2798 C C . ILE A 1 334 ? -6.023 30.812 0.702 1 91.31 334 ILE A C 1
ATOM 2800 O O . ILE A 1 334 ? -6.219 30.141 -0.314 1 91.31 334 ILE A O 1
ATOM 2804 N N . TRP A 1 335 ? -6.227 32.062 0.89 1 93.06 335 TRP A N 1
ATOM 2805 C CA . TRP A 1 335 ? -6.59 32.906 -0.249 1 93.06 335 TRP A CA 1
ATOM 2806 C C . TRP A 1 335 ? -5.695 34.156 -0.321 1 93.06 335 TRP A C 1
ATOM 2808 O O . TRP A 1 335 ? -5.246 34.656 0.708 1 93.06 335 TRP A O 1
ATOM 2818 N N . GLY A 1 336 ? -5.453 34.531 -1.608 1 94.31 336 GLY A N 1
ATOM 2819 C CA . GLY A 1 336 ? -4.613 35.719 -1.724 1 94.31 336 GLY A CA 1
ATOM 2820 C C . GLY A 1 336 ? -4.461 36.188 -3.152 1 94.31 336 GLY A C 1
ATOM 2821 O O . GLY A 1 336 ? -5.066 35.656 -4.07 1 94.31 336 GLY A O 1
ATOM 2822 N N . LEU A 1 337 ? -3.811 37.375 -3.23 1 96.12 337 LEU A N 1
ATOM 2823 C CA . LEU A 1 337 ? -3.432 37.969 -4.504 1 96.12 337 LEU A CA 1
ATOM 2824 C C . LEU A 1 337 ? -1.933 37.844 -4.746 1 96.12 337 LEU A C 1
ATOM 2826 O O . LEU A 1 337 ? -1.126 38.156 -3.867 1 96.12 337 LEU A O 1
ATOM 2830 N N . ALA A 1 338 ? -1.706 37.312 -5.895 1 96.56 338 ALA A N 1
ATOM 2831 C CA . ALA A 1 338 ? -0.305 37.062 -6.238 1 96.56 338 ALA A CA 1
ATOM 2832 C C . ALA A 1 338 ? 0.165 38.062 -7.312 1 96.56 338 ALA A C 1
ATOM 2834 O O . ALA A 1 338 ? -0.583 38.375 -8.234 1 96.56 338 ALA A O 1
ATOM 2835 N N . LYS A 1 339 ? 1.369 38.562 -7.121 1 97.19 339 LYS A N 1
ATOM 2836 C CA . LYS A 1 339 ? 2.037 39.406 -8.102 1 97.19 339 LYS A CA 1
ATOM 2837 C C . LYS A 1 339 ? 3.459 38.938 -8.375 1 97.19 339 LYS A C 1
ATOM 2839 O O . LYS A 1 339 ? 4.219 38.656 -7.441 1 97.19 339 LYS A O 1
ATOM 2844 N N . GLN A 1 340 ? 3.736 38.812 -9.609 1 97 340 GLN A N 1
ATOM 2845 C CA . GLN A 1 340 ? 5.117 38.5 -9.961 1 97 340 GLN A CA 1
ATOM 2846 C C . GLN A 1 340 ? 6.016 39.719 -9.82 1 97 340 GLN A C 1
ATOM 2848 O O . GLN A 1 340 ? 5.812 40.719 -10.5 1 97 340 GLN A O 1
ATOM 2853 N N . VAL A 1 341 ? 6.973 39.656 -9.023 1 96.69 341 VAL A N 1
ATOM 2854 C CA . VAL A 1 341 ? 7.812 40.812 -8.75 1 96.69 341 VAL A CA 1
ATOM 2855 C C . VAL A 1 341 ? 9.133 40.688 -9.508 1 96.69 341 VAL A C 1
ATOM 2857 O O . VAL A 1 341 ? 9.812 41.688 -9.758 1 96.69 341 VAL A O 1
ATOM 2860 N N . GLU A 1 342 ? 9.562 39.5 -9.641 1 95.31 342 GLU A N 1
ATOM 2861 C CA . GLU A 1 342 ? 10.711 39.125 -10.469 1 95.31 342 GLU A CA 1
ATOM 2862 C C . GLU A 1 342 ? 10.422 37.875 -11.305 1 95.31 342 GLU A C 1
ATOM 2864 O O . GLU A 1 342 ? 9.391 37.219 -11.109 1 95.31 342 GLU A O 1
ATOM 2869 N N . GLU A 1 343 ? 11.289 37.562 -12.18 1 92.38 343 GLU A N 1
ATOM 2870 C CA . GLU A 1 343 ? 11.109 36.406 -13.039 1 92.38 343 GLU A CA 1
ATOM 2871 C C . GLU A 1 343 ? 10.906 35.125 -12.211 1 92.38 343 GLU A C 1
ATOM 2873 O O . GLU A 1 343 ? 10.062 34.281 -12.539 1 92.38 343 GLU A O 1
ATOM 2878 N N . ASP A 1 344 ? 11.617 35.031 -11.141 1 95.81 344 ASP A N 1
ATOM 2879 C CA . ASP A 1 344 ? 11.594 33.812 -10.336 1 95.81 344 ASP A CA 1
ATOM 2880 C C . ASP A 1 344 ? 11.047 34.094 -8.938 1 95.81 344 ASP A C 1
ATOM 2882 O O . ASP A 1 344 ? 11.453 33.469 -7.965 1 95.81 344 ASP A O 1
ATOM 2886 N N . MET A 1 345 ? 10.141 35.094 -8.891 1 97.56 345 MET A N 1
ATOM 2887 C CA . MET A 1 345 ? 9.633 35.406 -7.555 1 97.56 345 MET A CA 1
ATOM 2888 C C . MET A 1 345 ? 8.211 35.938 -7.625 1 97.56 345 MET A C 1
ATOM 2890 O O . MET A 1 345 ? 7.918 36.812 -8.438 1 97.56 345 MET A O 1
ATOM 2894 N N . TYR A 1 346 ? 7.348 35.406 -6.816 1 98.19 346 TYR A N 1
ATOM 2895 C CA . TYR A 1 346 ? 6 35.938 -6.605 1 98.19 346 TYR A CA 1
ATOM 2896 C C . TYR A 1 346 ? 5.836 36.469 -5.184 1 98.19 346 TYR A C 1
ATOM 2898 O O . TYR A 1 346 ? 6.422 35.906 -4.242 1 98.19 346 TYR A O 1
ATOM 2906 N N . TYR A 1 347 ? 5.094 37.469 -5.082 1 98 347 TYR A N 1
ATOM 2907 C CA . TYR A 1 347 ? 4.621 38 -3.801 1 98 347 TYR A CA 1
ATOM 2908 C C . TYR A 1 347 ? 3.123 37.781 -3.641 1 98 347 TYR A C 1
ATOM 2910 O O . TYR A 1 347 ? 2.344 38.062 -4.547 1 98 347 TYR A O 1
ATOM 2918 N N . ILE A 1 348 ? 2.742 37.219 -2.535 1 97.31 348 ILE A N 1
ATOM 2919 C CA . ILE A 1 348 ? 1.337 36.938 -2.268 1 97.31 348 ILE A CA 1
ATOM 2920 C C . ILE A 1 348 ? 0.891 37.656 -1.009 1 97.31 348 ILE A C 1
ATOM 2922 O O . ILE A 1 348 ? 1.541 37.562 0.035 1 97.31 348 ILE A O 1
ATOM 2926 N N . SER A 1 349 ? -0.091 38.406 -1.104 1 96.81 349 SER A N 1
ATOM 2927 C CA . SER A 1 349 ? -0.83 38.938 0.037 1 96.81 349 SER A CA 1
ATOM 2928 C C . SER A 1 349 ? -2.141 38.188 0.242 1 96.81 349 SER A C 1
ATOM 2930 O O . SER A 1 349 ? -2.988 38.156 -0.652 1 96.81 349 SER A O 1
ATOM 2932 N N . GLY A 1 350 ? -2.238 37.594 1.428 1 95.19 350 GLY A N 1
ATOM 2933 C CA . GLY A 1 350 ? -3.396 36.719 1.557 1 95.19 350 GLY A CA 1
ATOM 2934 C C . GLY A 1 350 ? -3.92 36.625 2.979 1 95.19 350 GLY A C 1
ATOM 2935 O O . GLY A 1 350 ? -3.529 37.438 3.84 1 95.19 350 GLY A O 1
ATOM 2936 N N . VAL A 1 351 ? -4.91 35.781 3.127 1 94.38 351 VAL A N 1
ATOM 2937 C CA . VAL A 1 351 ? -5.562 35.531 4.41 1 94.38 351 VAL A CA 1
ATOM 2938 C C . VAL A 1 351 ? -5.703 34.031 4.633 1 94.38 351 VAL A C 1
ATOM 2940 O O . VAL A 1 351 ? -5.98 33.281 3.695 1 94.38 351 VAL A O 1
ATOM 2943 N N . ASP A 1 352 ? -5.402 33.656 5.832 1 92.75 352 ASP A N 1
ATOM 2944 C CA . ASP A 1 352 ? -5.723 32.281 6.254 1 92.75 352 ASP A CA 1
ATOM 2945 C C . ASP A 1 352 ? -7.219 32.125 6.508 1 92.75 352 ASP A C 1
ATOM 2947 O O . ASP A 1 352 ? -7.789 32.844 7.348 1 92.75 352 ASP A O 1
ATOM 2951 N N . LEU A 1 353 ? -7.832 31.156 5.973 1 90.62 353 LEU A N 1
ATOM 2952 C CA . LEU A 1 353 ? -9.289 31.062 5.996 1 90.62 353 LEU A CA 1
ATOM 2953 C C . LEU A 1 353 ? -9.766 30.406 7.285 1 90.62 353 LEU A C 1
ATOM 2955 O O . LEU A 1 353 ? -10.953 30.469 7.613 1 90.62 353 LEU A O 1
ATOM 2959 N N . HIS A 1 354 ? -8.938 29.781 7.996 1 86.88 354 HIS A N 1
ATOM 2960 C CA . HIS A 1 354 ? -9.336 29.156 9.25 1 86.88 354 HIS A CA 1
ATOM 2961 C C . HIS A 1 354 ? -9.555 30.188 10.344 1 86.88 354 HIS A C 1
ATOM 2963 O O . HIS A 1 354 ? -10.578 30.172 11.031 1 86.88 354 HIS A O 1
ATOM 2969 N N . ASN A 1 355 ? -8.648 31.109 10.453 1 85.88 355 ASN A N 1
ATOM 2970 C CA . ASN A 1 355 ? -8.703 32.094 11.523 1 85.88 355 ASN A CA 1
ATOM 2971 C C . ASN A 1 355 ? -8.938 33.5 10.969 1 85.88 355 ASN A C 1
ATOM 2973 O O . ASN A 1 355 ? -9.375 34.406 11.703 1 85.88 355 ASN A O 1
ATOM 2977 N N . GLY A 1 356 ? -8.523 33.719 9.766 1 88.19 356 GLY A N 1
ATOM 2978 C CA . GLY A 1 356 ? -8.672 35.031 9.172 1 88.19 356 GLY A CA 1
ATOM 2979 C C . GLY A 1 356 ? -7.418 35.875 9.273 1 88.19 356 GLY A C 1
ATOM 2980 O O . GLY A 1 356 ? -7.426 37.062 8.906 1 88.19 356 GLY A O 1
ATOM 2981 N N . ASP A 1 357 ? -6.383 35.344 9.672 1 90.94 357 ASP A N 1
ATOM 2982 C CA . ASP A 1 357 ? -5.141 36.094 9.828 1 90.94 357 ASP A CA 1
ATOM 2983 C C . ASP A 1 357 ? -4.551 36.438 8.469 1 90.94 357 ASP A C 1
ATOM 2985 O O . ASP A 1 357 ? -4.57 35.656 7.531 1 90.94 357 ASP A O 1
ATOM 2989 N N . ARG A 1 358 ? -4.074 37.656 8.445 1 93.94 358 ARG A N 1
ATOM 2990 C CA . ARG A 1 358 ? -3.404 38.125 7.234 1 93.94 358 ARG A CA 1
ATOM 2991 C C . ARG A 1 358 ? -1.956 37.625 7.199 1 93.94 358 ARG A C 1
ATOM 2993 O O . ARG A 1 358 ? -1.329 37.469 8.242 1 93.94 358 ARG A O 1
ATOM 3000 N N . PHE A 1 359 ? -1.515 37.406 5.973 1 94.69 359 PHE A N 1
ATOM 3001 C CA . PHE A 1 359 ? -0.119 37 5.801 1 94.69 359 PHE A CA 1
ATOM 3002 C C . PHE A 1 359 ? 0.41 37.469 4.453 1 94.69 359 PHE A C 1
ATOM 3004 O O . PHE A 1 359 ? -0.358 37.938 3.604 1 94.69 359 PHE A O 1
ATOM 3011 N N . SER A 1 360 ? 1.71 37.469 4.312 1 96.12 360 SER A N 1
ATOM 3012 C CA . SER A 1 360 ? 2.354 37.625 3.012 1 96.12 360 SER A CA 1
ATOM 3013 C C . SER A 1 360 ? 3.354 36.5 2.758 1 96.12 360 SER A C 1
ATOM 3015 O O . SER A 1 360 ? 3.91 35.938 3.699 1 96.12 360 SER A O 1
ATOM 3017 N N . LEU A 1 361 ? 3.488 36.188 1.485 1 97.06 361 LEU A N 1
ATOM 3018 C CA . LEU A 1 361 ? 4.418 35.156 1.061 1 97.06 361 LEU A CA 1
ATOM 3019 C C . LEU A 1 361 ? 5.305 35.625 -0.077 1 97.06 361 LEU A C 1
ATOM 3021 O O . LEU A 1 361 ? 4.832 36.344 -0.979 1 97.06 361 LEU A O 1
ATOM 3025 N N . GLU A 1 362 ? 6.57 35.375 0.066 1 98 362 GLU A N 1
ATOM 3026 C CA . GLU A 1 362 ? 7.484 35.406 -1.072 1 98 362 GLU A CA 1
ATOM 3027 C C . GLU A 1 362 ? 7.797 33.969 -1.54 1 98 362 GLU A C 1
ATOM 3029 O O . GLU A 1 362 ? 8.25 33.125 -0.752 1 98 362 GLU A O 1
ATOM 3034 N N . VAL A 1 363 ? 7.531 33.688 -2.832 1 98.25 363 VAL A N 1
ATOM 3035 C CA . VAL A 1 363 ? 7.707 32.344 -3.34 1 98.25 363 VAL A CA 1
ATOM 3036 C C . VAL A 1 363 ? 8.703 32.344 -4.496 1 98.25 363 VAL A C 1
ATOM 3038 O O . VAL A 1 363 ? 8.539 33.094 -5.461 1 98.25 363 VAL A O 1
ATOM 3041 N N . THR A 1 364 ? 9.727 31.578 -4.379 1 98.25 364 THR A N 1
ATOM 3042 C CA . THR A 1 364 ? 10.695 31.297 -5.438 1 98.25 364 THR A CA 1
ATOM 3043 C C . THR A 1 364 ? 10.742 29.812 -5.754 1 98.25 364 THR A C 1
ATOM 3045 O O . THR A 1 364 ? 10.102 29 -5.07 1 98.25 364 THR A O 1
ATOM 3048 N N . PRO A 1 365 ? 11.453 29.391 -6.727 1 97.5 365 PRO A N 1
ATOM 3049 C CA . PRO A 1 365 ? 11.547 27.969 -7.043 1 97.5 365 PRO A CA 1
ATOM 3050 C C . PRO A 1 365 ? 12.258 27.172 -5.957 1 97.5 365 PRO A C 1
ATOM 3052 O O . PRO A 1 365 ? 12.117 25.938 -5.898 1 97.5 365 PRO A O 1
ATOM 3055 N N . TRP A 1 366 ? 12.953 27.797 -5.051 1 96.75 366 TRP A N 1
ATOM 3056 C CA . TRP A 1 366 ? 13.852 27.078 -4.152 1 96.75 366 TRP A CA 1
ATOM 3057 C C . TRP A 1 366 ? 13.43 27.266 -2.699 1 96.75 366 TRP A C 1
ATOM 3059 O O . TRP A 1 366 ? 13.758 26.453 -1.841 1 96.75 366 TRP A O 1
ATOM 3069 N N . TRP A 1 367 ? 12.758 28.344 -2.473 1 97.62 367 TRP A N 1
ATOM 3070 C CA . TRP A 1 367 ? 12.344 28.625 -1.104 1 97.62 367 TRP A CA 1
ATOM 3071 C C . TRP A 1 367 ? 11.094 29.5 -1.084 1 97.62 367 TRP A C 1
ATOM 3073 O O . TRP A 1 367 ? 10.719 30.094 -2.104 1 97.62 367 TRP A O 1
ATOM 3083 N N . MET A 1 368 ? 10.422 29.516 0.028 1 98.06 368 MET A N 1
ATOM 3084 C CA . MET A 1 368 ? 9.289 30.391 0.315 1 98.06 368 MET A CA 1
ATOM 3085 C C . MET A 1 368 ? 9.422 31.016 1.696 1 98.06 368 MET A C 1
ATOM 3087 O O . MET A 1 368 ? 9.844 30.359 2.648 1 98.06 368 MET A O 1
ATOM 3091 N N . ARG A 1 369 ? 9.125 32.344 1.751 1 97.81 369 ARG A N 1
ATOM 3092 C CA . ARG A 1 369 ? 9.148 33.062 3.025 1 97.81 369 ARG A CA 1
ATOM 3093 C C . ARG A 1 369 ? 7.742 33.469 3.447 1 97.81 369 ARG A C 1
ATOM 3095 O O . ARG A 1 369 ? 7.016 34.094 2.676 1 97.81 369 ARG A O 1
ATOM 3102 N N . LEU A 1 370 ? 7.398 33.094 4.609 1 97.62 370 LEU A N 1
ATOM 3103 C CA . LEU A 1 370 ? 6.094 33.438 5.172 1 97.62 370 LEU A CA 1
ATOM 3104 C C . LEU A 1 370 ? 6.223 34.562 6.195 1 97.62 370 LEU A C 1
ATOM 3106 O O . LEU A 1 370 ? 6.941 34.406 7.191 1 97.62 370 LEU A O 1
ATOM 3110 N N . TYR A 1 371 ? 5.57 35.625 5.891 1 95.88 371 TYR A N 1
ATOM 3111 C CA . TYR A 1 371 ? 5.465 36.75 6.82 1 95.88 371 TYR A CA 1
ATOM 3112 C C . TYR A 1 371 ? 4.141 36.719 7.57 1 95.88 371 TYR A C 1
ATOM 3114 O O . TYR A 1 371 ? 3.1 37.094 7.027 1 95.88 371 TYR A O 1
ATOM 3122 N N . LEU A 1 372 ? 4.246 36.281 8.766 1 95.25 372 LEU A N 1
ATOM 3123 C CA . LEU A 1 372 ? 3.088 36.188 9.648 1 95.25 372 LEU A CA 1
ATOM 3124 C C . LEU A 1 372 ? 3.197 37.188 10.797 1 95.25 372 LEU A C 1
ATOM 3126 O O . LEU A 1 372 ? 4.18 37.156 11.539 1 95.25 372 LEU A O 1
ATOM 3130 N N . PRO A 1 373 ? 2.203 38 10.922 1 94.19 373 PRO A N 1
ATOM 3131 C CA . PRO A 1 373 ? 2.275 39.031 11.984 1 94.19 373 PRO A CA 1
ATOM 3132 C C . PRO A 1 373 ? 2.146 38.406 13.383 1 94.19 373 PRO A C 1
ATOM 3134 O O . PRO A 1 373 ? 1.492 37.375 13.547 1 94.19 373 PRO A O 1
ATOM 3137 N N . LYS A 1 374 ? 2.727 39.094 14.32 1 93.69 374 LYS A N 1
ATOM 3138 C CA . LYS A 1 374 ? 2.557 38.719 15.727 1 93.69 374 LYS A CA 1
ATOM 3139 C C . LYS A 1 374 ? 1.079 38.625 16.094 1 93.69 374 LYS A C 1
ATOM 3141 O O . LYS A 1 374 ? 0.28 39.469 15.68 1 93.69 374 LYS A O 1
ATOM 3146 N N . GLY A 1 375 ? 0.729 37.562 16.828 1 91.25 375 GLY A N 1
ATOM 3147 C CA . GLY A 1 375 ? -0.66 37.344 17.203 1 91.25 375 GLY A CA 1
ATOM 3148 C C . GLY A 1 375 ? -1.366 36.344 16.312 1 91.25 375 GLY A C 1
ATOM 3149 O O . GLY A 1 375 ? -2.434 35.844 16.656 1 91.25 375 GLY A O 1
ATOM 3150 N N . SER A 1 376 ? -0.771 36.094 15.172 1 93.56 376 SER A N 1
ATOM 3151 C CA . SER A 1 376 ? -1.335 35.062 14.297 1 93.56 376 SER A CA 1
ATOM 3152 C C . SER A 1 376 ? -1.159 33.656 14.875 1 93.56 376 SER A C 1
ATOM 3154 O O . SER A 1 376 ? -0.336 33.469 15.773 1 93.56 376 SER A O 1
ATOM 3156 N N . CYS A 1 377 ? -1.92 32.75 14.359 1 93.81 377 CYS A N 1
ATOM 3157 C CA . CYS A 1 377 ? -1.834 31.375 14.805 1 93.81 377 CYS A CA 1
ATOM 3158 C C . CYS A 1 377 ? -0.676 30.656 14.125 1 93.81 377 CYS A C 1
ATOM 3160 O O . CYS A 1 377 ? -0.553 30.688 12.898 1 93.81 377 CYS A O 1
ATOM 3162 N N . GLY A 1 378 ? 0.142 30 14.898 1 93.94 378 GLY A N 1
ATOM 3163 C CA . GLY A 1 378 ? 1.285 29.25 14.383 1 93.94 378 GLY A CA 1
ATOM 3164 C C . GLY A 1 378 ? 0.891 28.047 13.547 1 93.94 378 GLY A C 1
ATOM 3165 O O . GLY A 1 378 ? 1.697 27.547 12.766 1 93.94 378 GLY A O 1
ATOM 3166 N N . ASN A 1 379 ? -0.331 27.609 13.633 1 94.19 379 ASN A N 1
ATOM 3167 C CA . ASN A 1 379 ? -0.834 26.453 12.883 1 94.19 379 ASN A CA 1
ATOM 3168 C C . ASN A 1 379 ? -0.777 26.703 11.375 1 94.19 379 ASN A C 1
ATOM 3170 O O . ASN A 1 379 ? -0.682 25.75 10.594 1 94.19 379 ASN A O 1
ATOM 3174 N N . THR A 1 380 ? -0.864 27.922 10.992 1 94.12 380 THR A N 1
ATOM 3175 C CA . THR A 1 380 ? -0.772 28.266 9.578 1 94.12 380 THR A CA 1
ATOM 3176 C C . THR A 1 380 ? 0.544 27.781 8.984 1 94.12 380 THR A C 1
ATOM 3178 O O . THR A 1 380 ? 0.562 27.203 7.895 1 94.12 380 THR A O 1
ATOM 3181 N N . ALA A 1 381 ? 1.582 27.953 9.727 1 96.5 381 ALA A N 1
ATOM 3182 C CA . ALA A 1 381 ? 2.912 27.562 9.258 1 96.5 381 ALA A CA 1
ATOM 3183 C C . ALA A 1 381 ? 3.033 26.047 9.141 1 96.5 381 ALA A C 1
ATOM 3185 O O . ALA A 1 381 ? 3.541 25.531 8.133 1 96.5 381 ALA A O 1
ATOM 3186 N N . LEU A 1 382 ? 2.58 25.344 10.094 1 97 382 LEU A N 1
ATOM 3187 C CA . LEU A 1 382 ? 2.717 23.891 10.102 1 97 382 LEU A CA 1
ATOM 3188 C C . LEU A 1 382 ? 1.771 23.25 9.094 1 97 382 LEU A C 1
ATOM 3190 O O . LEU A 1 382 ? 2.105 22.219 8.492 1 97 382 LEU A O 1
ATOM 3194 N N . ARG A 1 383 ? 0.606 23.797 8.961 1 95.69 383 ARG A N 1
ATOM 3195 C CA . ARG A 1 383 ? -0.316 23.328 7.938 1 95.69 383 ARG A CA 1
ATOM 3196 C C . ARG A 1 383 ? 0.287 23.469 6.547 1 95.69 383 ARG A C 1
ATOM 3198 O O . ARG A 1 383 ? 0.215 22.547 5.727 1 95.69 383 ARG A O 1
ATOM 3205 N N . LEU A 1 384 ? 0.853 24.578 6.305 1 96.31 384 LEU A N 1
ATOM 3206 C CA . LEU A 1 384 ? 1.502 24.812 5.02 1 96.31 384 LEU A CA 1
ATOM 3207 C C . LEU A 1 384 ? 2.625 23.812 4.781 1 96.31 384 LEU A C 1
ATOM 3209 O O . LEU A 1 384 ? 2.723 23.219 3.703 1 96.31 384 LEU A O 1
ATOM 3213 N N . LEU A 1 385 ? 3.445 23.625 5.797 1 97.81 385 LEU A N 1
ATOM 3214 C CA . LEU A 1 385 ? 4.555 22.688 5.68 1 97.81 385 LEU A CA 1
ATOM 3215 C C . LEU A 1 385 ? 4.051 21.281 5.352 1 97.81 385 LEU A C 1
ATOM 3217 O O . LEU A 1 385 ? 4.5 20.672 4.379 1 97.81 385 LEU A O 1
ATOM 3221 N N . SER A 1 386 ? 3.154 20.812 6.129 1 96.94 386 SER A N 1
ATOM 3222 C CA . SER A 1 386 ? 2.654 19.453 5.996 1 96.94 386 SER A CA 1
ATOM 3223 C C . SER A 1 386 ? 2.012 19.234 4.629 1 96.94 386 SER A C 1
ATOM 3225 O O . SER A 1 386 ? 2.207 18.188 4.008 1 96.94 386 SER A O 1
ATOM 3227 N N . ASN A 1 387 ? 1.29 20.219 4.176 1 95.5 387 ASN A N 1
ATOM 3228 C CA . ASN A 1 387 ? 0.584 20.047 2.906 1 95.5 387 ASN A CA 1
ATOM 3229 C C . ASN A 1 387 ? 1.527 20.203 1.717 1 95.5 387 ASN A C 1
ATOM 3231 O O . ASN A 1 387 ? 1.349 19.547 0.688 1 95.5 387 ASN A O 1
ATOM 3235 N N . ILE A 1 388 ? 2.49 21.031 1.829 1 97.06 388 ILE A N 1
ATOM 3236 C CA . ILE A 1 388 ? 3.5 21.109 0.781 1 97.06 388 ILE A CA 1
ATOM 3237 C C . ILE A 1 388 ? 4.27 19.797 0.692 1 97.06 388 ILE A C 1
ATOM 3239 O O . ILE A 1 388 ? 4.539 19.297 -0.404 1 97.06 388 ILE A O 1
ATOM 3243 N N . GLN A 1 389 ? 4.594 19.25 1.82 1 97.06 389 GLN A N 1
ATOM 3244 C CA . GLN A 1 389 ? 5.285 17.969 1.845 1 97.06 389 GLN A CA 1
ATOM 3245 C C . GLN A 1 389 ? 4.465 16.891 1.141 1 97.06 389 GLN A C 1
ATOM 3247 O O . GLN A 1 389 ? 5.027 15.977 0.523 1 97.06 389 GLN A O 1
ATOM 3252 N N . GLN A 1 390 ? 3.236 16.984 1.198 1 95.56 390 GLN A N 1
ATOM 3253 C CA . GLN A 1 390 ? 2.361 15.969 0.625 1 95.56 390 GLN A CA 1
ATOM 3254 C C . GLN A 1 390 ? 2.117 16.219 -0.859 1 95.56 390 GLN A C 1
ATOM 3256 O O . GLN A 1 390 ? 1.886 15.289 -1.628 1 95.56 390 GLN A O 1
ATOM 3261 N N . THR A 1 391 ? 2.176 17.453 -1.241 1 94.81 391 THR A N 1
ATOM 3262 C CA . THR A 1 391 ? 1.655 17.781 -2.562 1 94.81 391 THR A CA 1
ATOM 3263 C C . THR A 1 391 ? 2.793 18.125 -3.523 1 94.81 391 THR A C 1
ATOM 3265 O O . THR A 1 391 ? 2.596 18.156 -4.738 1 94.81 391 THR A O 1
ATOM 3268 N N . TYR A 1 392 ? 3.969 18.328 -2.955 1 94.31 392 TYR A N 1
ATOM 3269 C CA . TYR A 1 392 ? 5 18.781 -3.883 1 94.31 392 TYR A CA 1
ATOM 3270 C C . TYR A 1 392 ? 6.348 18.172 -3.541 1 94.31 392 TYR A C 1
ATOM 3272 O O . TYR A 1 392 ? 6.93 17.453 -4.355 1 94.31 392 TYR A O 1
ATOM 3280 N N . ASP A 1 393 ? 6.812 18.406 -2.33 1 95.44 393 ASP A N 1
ATOM 3281 C CA . ASP A 1 393 ? 8.141 17.969 -1.917 1 95.44 393 ASP A CA 1
ATOM 3282 C C . ASP A 1 393 ? 8.125 17.453 -0.481 1 95.44 393 ASP A C 1
ATOM 3284 O O . ASP A 1 393 ? 8.188 18.234 0.469 1 95.44 393 ASP A O 1
ATOM 3288 N N . SER A 1 394 ? 8.281 16.156 -0.351 1 94.88 394 SER A N 1
ATOM 3289 C CA . SER A 1 394 ? 8.227 15.516 0.959 1 94.88 394 SER A CA 1
ATOM 3290 C C . SER A 1 394 ? 9.414 15.922 1.824 1 94.88 394 SER A C 1
ATOM 3292 O O . SER A 1 394 ? 9.391 15.742 3.043 1 94.88 394 SER A O 1
ATOM 3294 N N . GLU A 1 395 ? 10.422 16.562 1.271 1 93.94 395 GLU A N 1
ATOM 3295 C CA . GLU A 1 395 ? 11.656 16.891 1.972 1 93.94 395 GLU A CA 1
ATOM 3296 C C . GLU A 1 395 ? 11.688 18.359 2.387 1 93.94 395 GLU A C 1
ATOM 3298 O O . GLU A 1 395 ? 12.688 18.828 2.93 1 93.94 395 GLU A O 1
ATOM 3303 N N . THR A 1 396 ? 10.609 19.031 2.156 1 96.88 396 THR A N 1
ATOM 3304 C CA . THR A 1 396 ? 10.539 20.438 2.537 1 96.88 396 THR A CA 1
ATOM 3305 C C . THR A 1 396 ? 10.773 20.594 4.035 1 96.88 396 THR A C 1
ATOM 3307 O O . THR A 1 396 ? 10.25 19.828 4.84 1 96.88 396 THR A O 1
ATOM 3310 N N . ILE A 1 397 ? 11.531 21.672 4.34 1 97.31 397 ILE A N 1
ATOM 3311 C CA . ILE A 1 397 ? 11.836 21.984 5.73 1 97.31 397 ILE A CA 1
ATOM 3312 C C . ILE A 1 397 ? 11.359 23.391 6.066 1 97.31 397 ILE A C 1
ATOM 3314 O O . ILE A 1 397 ? 11.461 24.312 5.238 1 97.31 397 ILE A O 1
ATOM 3318 N N . LEU A 1 398 ? 10.828 23.547 7.254 1 98.38 398 LEU A N 1
ATOM 3319 C CA . LEU A 1 398 ? 10.516 24.859 7.805 1 98.38 398 LEU A CA 1
ATOM 3320 C C . LEU A 1 398 ? 11.602 25.328 8.773 1 98.38 398 LEU A C 1
ATOM 3322 O O . LEU A 1 398 ? 11.844 24.672 9.789 1 98.38 398 LEU A O 1
ATOM 3326 N N . GLU A 1 399 ? 12.219 26.438 8.43 1 97.62 399 GLU A N 1
ATOM 3327 C CA . GLU A 1 399 ? 13.25 27.016 9.281 1 97.62 399 GLU A CA 1
ATOM 3328 C C . GLU A 1 399 ? 12.719 28.203 10.07 1 97.62 399 GLU A C 1
ATOM 3330 O O . GLU A 1 399 ? 12.188 29.156 9.484 1 97.62 399 GLU A O 1
ATOM 3335 N N . VAL A 1 400 ? 12.805 28.078 11.367 1 96.38 400 VAL A N 1
ATOM 3336 C CA . VAL A 1 400 ? 12.57 29.219 12.258 1 96.38 400 VAL A CA 1
ATOM 3337 C C . VAL A 1 400 ? 13.898 29.875 12.609 1 96.38 400 VAL A C 1
ATOM 3339 O O . VAL A 1 400 ? 14.469 29.609 13.672 1 96.38 400 VAL A O 1
ATOM 3342 N N . GLU A 1 401 ? 14.273 30.812 11.852 1 90.31 401 GLU A N 1
ATOM 3343 C CA . GLU A 1 401 ? 15.617 31.375 11.859 1 90.31 401 GLU A CA 1
ATOM 3344 C C . GLU A 1 401 ? 15.922 32.031 13.195 1 90.31 401 GLU A C 1
ATOM 3346 O O . GLU A 1 401 ? 17.062 31.984 13.68 1 90.31 401 GLU A O 1
ATOM 3351 N N . LYS A 1 402 ? 14.945 32.688 13.734 1 88.06 402 LYS A N 1
ATOM 3352 C CA . LYS A 1 402 ? 15.133 33.406 14.992 1 88.06 402 LYS A CA 1
ATOM 3353 C C . LYS A 1 402 ? 15.719 32.469 16.062 1 88.06 402 LYS A C 1
ATOM 3355 O O . LYS A 1 402 ? 16.516 32.906 16.891 1 88.06 402 LYS A O 1
ATOM 3360 N N . TYR A 1 403 ? 15.359 31.25 15.984 1 90.62 403 TYR A N 1
ATOM 3361 C CA . TYR A 1 403 ? 15.789 30.312 17.016 1 90.62 403 TYR A CA 1
ATOM 3362 C C . TYR A 1 403 ? 16.672 29.219 16.422 1 90.62 403 TYR A C 1
ATOM 3364 O O . TYR A 1 403 ? 17.062 28.281 17.125 1 90.62 403 TYR A O 1
ATOM 3372 N N . GLY A 1 404 ? 16.922 29.234 15.203 1 90.69 404 GLY A N 1
ATOM 3373 C CA . GLY A 1 404 ? 17.734 28.234 14.539 1 90.69 404 GLY A CA 1
ATOM 3374 C C . GLY A 1 404 ? 17.094 26.859 14.516 1 90.69 404 GLY A C 1
ATOM 3375 O O . GLY A 1 404 ? 17.781 25.844 14.508 1 90.69 404 GLY A O 1
ATOM 3376 N N . GLU A 1 405 ? 15.797 26.844 14.602 1 94.44 405 GLU A N 1
ATOM 3377 C CA . GLU A 1 405 ? 15.062 25.578 14.617 1 94.44 405 GLU A CA 1
ATOM 3378 C C . GLU A 1 405 ? 14.641 25.172 13.203 1 94.44 405 GLU A C 1
ATOM 3380 O O . GLU A 1 405 ? 14.203 26.016 12.414 1 94.44 405 GLU A O 1
ATOM 3385 N N . ARG A 1 406 ? 14.867 23.891 12.906 1 96.38 406 ARG A N 1
ATOM 3386 C CA . ARG A 1 406 ? 14.453 23.312 11.625 1 96.38 406 ARG A CA 1
ATOM 3387 C C . ARG A 1 406 ? 13.438 22.203 11.836 1 96.38 406 ARG A C 1
ATOM 3389 O O . ARG A 1 406 ? 13.695 21.234 12.562 1 96.38 406 ARG A O 1
ATOM 3396 N N . ILE A 1 407 ? 12.32 22.391 11.195 1 96.25 407 ILE A N 1
ATOM 3397 C CA . ILE A 1 407 ? 11.234 21.438 11.32 1 96.25 407 ILE A CA 1
ATOM 3398 C C . ILE A 1 407 ? 11.039 20.703 9.992 1 96.25 407 ILE A C 1
ATOM 3400 O O . ILE A 1 407 ? 10.828 21.328 8.953 1 96.25 407 ILE A O 1
ATOM 3404 N N . ARG A 1 408 ? 11.148 19.359 10.109 1 93.12 408 ARG A N 1
ATOM 3405 C CA . ARG A 1 408 ? 10.906 18.5 8.945 1 93.12 408 ARG A CA 1
ATOM 3406 C C . ARG A 1 408 ? 9.734 17.562 9.195 1 93.12 408 ARG A C 1
ATOM 3408 O O . ARG A 1 408 ? 9.648 16.938 10.258 1 93.12 408 ARG A O 1
ATOM 3415 N N . MET B 1 1 ? -40.406 11.547 -20.344 1 21.52 1 MET B N 1
ATOM 3416 C CA . MET B 1 1 ? -39.406 10.469 -20.422 1 21.52 1 MET B CA 1
ATOM 3417 C C . MET B 1 1 ? -39.031 9.992 -19.016 1 21.52 1 MET B C 1
ATOM 3419 O O . MET B 1 1 ? -38.531 10.781 -18.203 1 21.52 1 MET B O 1
ATOM 3423 N N . ILE B 1 2 ? -39.625 8.875 -18.406 1 23.06 2 ILE B N 1
ATOM 3424 C CA . ILE B 1 2 ? -39.812 8.391 -17.047 1 23.06 2 ILE B CA 1
ATOM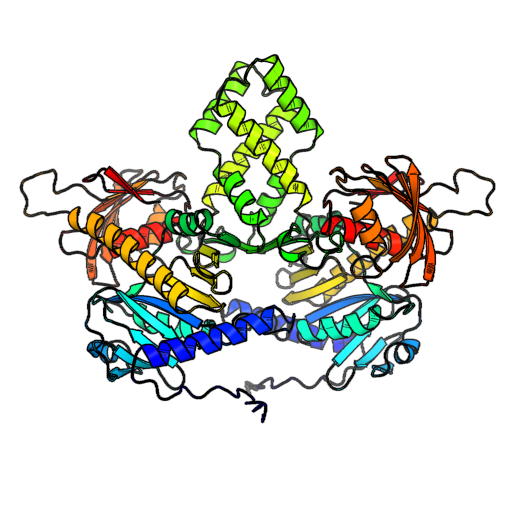 3425 C C . ILE B 1 2 ? -38.5 7.891 -16.5 1 23.06 2 ILE B C 1
ATOM 3427 O O . ILE B 1 2 ? -37.875 6.961 -17.047 1 23.06 2 ILE B O 1
ATOM 3431 N N . ILE B 1 3 ? -37.688 8.695 -15.828 1 24.19 3 ILE B N 1
ATOM 3432 C CA . ILE B 1 3 ? -36.438 8.453 -15.148 1 24.19 3 ILE B CA 1
ATOM 3433 C C . ILE B 1 3 ? -36.625 7.355 -14.102 1 24.19 3 ILE B C 1
ATOM 3435 O O . ILE B 1 3 ? -37.312 7.547 -13.102 1 24.19 3 ILE B O 1
ATOM 3439 N N . MET B 1 4 ? -36.844 6.074 -14.562 1 24.64 4 MET B N 1
ATOM 3440 C CA . MET B 1 4 ? -37 4.93 -13.672 1 24.64 4 MET B CA 1
ATOM 3441 C C . MET B 1 4 ? -35.844 4.871 -12.664 1 24.64 4 MET B C 1
ATOM 3443 O O . MET B 1 4 ? -34.688 4.734 -13.047 1 24.64 4 MET B O 1
ATOM 3447 N N . ASP B 1 5 ? -35.906 5.527 -11.625 1 26.44 5 ASP B N 1
ATOM 3448 C CA . ASP B 1 5 ? -35.125 5.527 -10.391 1 26.44 5 ASP B CA 1
ATOM 3449 C C . ASP B 1 5 ? -35 4.117 -9.82 1 26.44 5 ASP B C 1
ATOM 3451 O O . ASP B 1 5 ? -35.875 3.658 -9.086 1 26.44 5 ASP B O 1
ATOM 3455 N N . THR B 1 6 ? -34.594 3.021 -10.578 1 27.97 6 THR B N 1
ATOM 3456 C CA . THR B 1 6 ? -34.469 1.67 -10.047 1 27.97 6 THR B CA 1
ATOM 3457 C C . THR B 1 6 ? -33.531 1.653 -8.836 1 27.97 6 THR B C 1
ATOM 3459 O O . THR B 1 6 ? -32.344 1.927 -8.969 1 27.97 6 THR B O 1
ATOM 3462 N N . ILE B 1 7 ? -33.969 1.923 -7.719 1 30.33 7 ILE B N 1
ATOM 3463 C CA . ILE B 1 7 ? -33.375 1.615 -6.426 1 30.33 7 ILE B CA 1
ATOM 3464 C C . ILE B 1 7 ? -32.844 0.189 -6.434 1 30.33 7 ILE B C 1
ATOM 3466 O O . ILE B 1 7 ? -33.594 -0.774 -6.535 1 30.33 7 ILE B O 1
ATOM 3470 N N . PHE B 1 8 ? -31.641 -0.129 -6.977 1 29.91 8 PHE B N 1
ATOM 3471 C CA . PHE B 1 8 ? -30.891 -1.376 -7.031 1 29.91 8 PHE B CA 1
ATOM 3472 C C . PHE B 1 8 ? -30.688 -1.948 -5.633 1 29.91 8 PHE B C 1
ATOM 3474 O O . PHE B 1 8 ? -29.828 -1.47 -4.875 1 29.91 8 PHE B O 1
ATOM 3481 N N . VAL B 1 9 ? -31.672 -2.301 -4.859 1 31.44 9 VAL B N 1
ATOM 3482 C CA . VAL B 1 9 ? -31.641 -3.211 -3.717 1 31.44 9 VAL B CA 1
ATOM 3483 C C . VAL B 1 9 ? -30.641 -4.34 -3.98 1 31.44 9 VAL B C 1
ATOM 3485 O O . VAL B 1 9 ? -30.297 -4.605 -5.133 1 31.44 9 VAL B O 1
ATOM 3488 N N . GLY B 1 10 ? -30.297 -5.285 -3.088 1 39.88 10 GLY B N 1
ATOM 3489 C CA . GLY B 1 10 ? -29.531 -6.523 -3.193 1 39.88 10 GLY B CA 1
ATOM 3490 C C . GLY B 1 10 ? -29.781 -7.258 -4.5 1 39.88 10 GLY B C 1
ATOM 3491 O O . GLY B 1 10 ? -30.875 -7.758 -4.746 1 39.88 10 GLY B O 1
ATOM 3492 N N . SER B 1 11 ? -29.484 -6.902 -5.664 1 47.88 11 SER B N 1
ATOM 3493 C CA . SER B 1 11 ? -29.953 -7.113 -7.031 1 47.88 11 SER B CA 1
ATOM 3494 C C . SER B 1 11 ? -30.172 -8.594 -7.316 1 47.88 11 SER B C 1
ATOM 3496 O O . SER B 1 11 ? -29.266 -9.406 -7.148 1 47.88 11 SER B O 1
ATOM 3498 N N . ALA B 1 12 ? -31.281 -9.141 -7.266 1 65.38 12 ALA B N 1
ATOM 3499 C CA . ALA B 1 12 ? -31.734 -10.445 -7.738 1 65.38 12 ALA B CA 1
ATOM 3500 C C . ALA B 1 12 ? -31.031 -10.828 -9.039 1 65.38 12 ALA B C 1
ATOM 3502 O O . ALA B 1 12 ? -30.875 -10 -9.93 1 65.38 12 ALA B O 1
ATOM 3503 N N . ILE B 1 13 ? -30.219 -11.969 -9 1 80.81 13 ILE B N 1
ATOM 3504 C CA . ILE B 1 13 ? -29.625 -12.547 -10.203 1 80.81 13 ILE B CA 1
ATOM 3505 C C . ILE B 1 13 ? -30.688 -12.68 -11.289 1 80.81 13 ILE B C 1
ATOM 3507 O O . ILE B 1 13 ? -31.703 -13.352 -11.086 1 80.81 13 ILE B O 1
ATOM 3511 N N . PRO B 1 14 ? -30.562 -11.852 -12.336 1 86.12 14 PRO B N 1
ATOM 3512 C CA . PRO B 1 14 ? -31.531 -12.016 -13.422 1 86.12 14 PRO B CA 1
ATOM 3513 C C . PRO B 1 14 ? -31.516 -13.43 -14.008 1 86.12 14 PRO B C 1
ATOM 3515 O O . PRO B 1 14 ? -30.656 -14.242 -13.656 1 86.12 14 PRO B O 1
ATOM 3518 N N . ASP B 1 15 ? -32.562 -13.656 -14.797 1 90.38 15 ASP B N 1
ATOM 3519 C CA . ASP B 1 15 ? -32.656 -14.945 -15.469 1 90.38 15 ASP B CA 1
ATOM 3520 C C . ASP B 1 15 ? -31.688 -15.016 -16.641 1 90.38 15 ASP B C 1
ATOM 3522 O O . ASP B 1 15 ? -32.031 -14.609 -17.75 1 90.38 15 ASP B O 1
ATOM 3526 N N . ILE B 1 16 ? -30.531 -15.453 -16.422 1 94.44 16 ILE B N 1
ATOM 3527 C CA . ILE B 1 16 ? -29.469 -15.578 -17.422 1 94.44 16 ILE B CA 1
ATOM 3528 C C . ILE B 1 16 ? -29.406 -17.016 -17.938 1 94.44 16 ILE B C 1
ATOM 3530 O O . ILE B 1 16 ? -29.266 -17.953 -17.141 1 94.44 16 ILE B O 1
ATOM 3534 N N . THR B 1 17 ? -29.531 -17.156 -19.234 1 94.62 17 THR B N 1
ATOM 3535 C CA . THR B 1 17 ? -29.531 -18.516 -19.766 1 94.62 17 THR B CA 1
ATOM 3536 C C . THR B 1 17 ? -28.422 -18.688 -20.812 1 94.62 17 THR B C 1
ATOM 3538 O O . THR B 1 17 ? -28.094 -19.812 -21.188 1 94.62 17 THR B O 1
ATOM 3541 N N . ASN B 1 18 ? -27.922 -17.531 -21.25 1 96 18 ASN B N 1
ATOM 3542 C CA . ASN B 1 18 ? -26.859 -17.609 -22.25 1 96 18 ASN B CA 1
ATOM 3543 C C . ASN B 1 18 ? -25.766 -16.578 -22 1 96 18 ASN B C 1
ATOM 3545 O O . ASN B 1 18 ? -25.922 -15.703 -21.141 1 96 18 ASN B O 1
ATOM 3549 N N . ARG B 1 19 ? -24.734 -16.656 -22.75 1 97.06 19 ARG B N 1
ATOM 3550 C CA . ARG B 1 19 ? -23.531 -15.844 -22.531 1 97.06 19 ARG B CA 1
ATOM 3551 C C . ARG B 1 19 ? -23.812 -14.375 -22.828 1 97.06 19 ARG B C 1
ATOM 3553 O O . ARG B 1 19 ? -23.438 -13.492 -22.047 1 97.06 19 ARG B O 1
ATOM 3560 N N . PRO B 1 20 ? -24.422 -14.047 -23.953 1 96.38 20 PRO B N 1
ATOM 3561 C CA . PRO B 1 20 ? -24.703 -12.633 -24.234 1 96.38 20 PRO B CA 1
ATOM 3562 C C . PRO B 1 20 ? -25.484 -11.953 -23.125 1 96.38 20 PRO B C 1
ATOM 3564 O O . PRO B 1 20 ? -25.203 -10.805 -22.781 1 96.38 20 PRO B O 1
ATOM 3567 N N . GLN B 1 21 ? -26.438 -12.688 -22.594 1 96.62 21 GLN B N 1
ATOM 3568 C CA . GLN B 1 21 ? -27.203 -12.141 -21.484 1 96.62 21 GLN B CA 1
ATOM 3569 C C . GLN B 1 21 ? -26.328 -11.891 -20.281 1 96.62 21 GLN B C 1
ATOM 3571 O O . GLN B 1 21 ? -26.469 -10.867 -19.594 1 96.62 21 GLN B O 1
ATOM 3576 N N . LEU B 1 22 ? -25.5 -12.828 -20.047 1 97.38 22 LEU B N 1
ATOM 3577 C CA . LEU B 1 22 ? -24.578 -12.664 -18.922 1 97.38 22 LEU B CA 1
ATOM 3578 C C . LEU B 1 22 ? -23.672 -11.445 -19.141 1 97.38 22 LEU B C 1
ATOM 3580 O O . LEU B 1 22 ? -23.547 -10.609 -18.25 1 97.38 22 LEU B O 1
ATOM 3584 N N . TYR B 1 23 ? -23.094 -11.367 -20.281 1 97.19 23 TYR B N 1
ATOM 3585 C CA . TYR B 1 23 ? -22.141 -10.297 -20.594 1 97.19 23 TYR B CA 1
ATOM 3586 C C . TYR B 1 23 ? -22.828 -8.938 -20.516 1 97.19 23 TYR B C 1
ATOM 3588 O O . TYR B 1 23 ? -22.234 -7.965 -20.047 1 97.19 23 TYR B O 1
ATOM 3596 N N . GLU B 1 24 ? -23.984 -8.891 -20.969 1 95.81 24 GLU B N 1
ATOM 3597 C CA . GLU B 1 24 ? -24.75 -7.648 -20.875 1 95.81 24 GLU B CA 1
ATOM 3598 C C . GLU B 1 24 ? -24.984 -7.25 -19.422 1 95.81 24 GLU B C 1
ATOM 3600 O O . GLU B 1 24 ? -24.828 -6.078 -19.062 1 95.81 24 GLU B O 1
ATOM 3605 N N . TRP B 1 25 ? -25.375 -8.227 -18.688 1 95.31 25 TRP B N 1
ATOM 3606 C CA . TRP B 1 25 ? -25.625 -7.988 -17.281 1 95.31 25 TRP B CA 1
ATOM 3607 C C . TRP B 1 25 ? -24.344 -7.527 -16.578 1 95.31 25 TRP B C 1
ATOM 3609 O O . TRP B 1 25 ? -24.375 -6.582 -15.781 1 95.31 25 TRP B O 1
ATOM 3619 N N . LEU B 1 26 ? -23.281 -8.164 -16.828 1 96.19 26 LEU B N 1
ATOM 3620 C CA . LEU B 1 26 ? -22 -7.816 -16.234 1 96.19 26 LEU B CA 1
ATOM 3621 C C . LEU B 1 26 ? -21.547 -6.43 -16.688 1 96.19 26 LEU B C 1
ATOM 3623 O O . LEU B 1 26 ? -21.062 -5.641 -15.875 1 96.19 26 LEU B O 1
ATOM 3627 N N . GLU B 1 27 ? -21.688 -6.137 -17.906 1 95 27 GLU B N 1
ATOM 3628 C CA . GLU B 1 27 ? -21.25 -4.852 -18.453 1 95 27 GLU B CA 1
ATOM 3629 C C . GLU B 1 27 ? -22.016 -3.697 -17.797 1 95 27 GLU B C 1
ATOM 3631 O O . GLU B 1 27 ? -21.438 -2.654 -17.5 1 95 27 GLU B O 1
ATOM 3636 N N . ARG B 1 28 ? -23.281 -3.859 -17.672 1 92.31 28 ARG B N 1
ATOM 3637 C CA . ARG B 1 28 ? -24.094 -2.844 -17 1 92.31 28 ARG B CA 1
ATOM 3638 C C . ARG B 1 28 ? -23.562 -2.566 -15.594 1 92.31 28 ARG B C 1
ATOM 3640 O O . ARG B 1 28 ? -23.531 -1.416 -15.156 1 92.31 28 ARG B O 1
ATOM 3647 N N . ASN B 1 29 ? -23.219 -3.621 -15 1 90.69 29 ASN B N 1
ATOM 3648 C CA . ASN B 1 29 ? -22.688 -3.463 -13.648 1 90.69 29 ASN B CA 1
ATOM 3649 C C . ASN B 1 29 ? -21.312 -2.809 -13.664 1 90.69 29 ASN B C 1
ATOM 3651 O O . ASN B 1 29 ? -20.984 -2.037 -12.758 1 90.69 29 ASN B O 1
ATOM 3655 N N . MET B 1 30 ? -20.531 -3.113 -14.609 1 92.38 30 MET B N 1
ATOM 3656 C CA . MET B 1 30 ? -19.219 -2.48 -14.773 1 92.38 30 MET B CA 1
ATOM 3657 C C . MET B 1 30 ? -19.359 -0.971 -14.93 1 92.38 30 MET B C 1
ATOM 3659 O O . MET B 1 30 ? -18.656 -0.205 -14.281 1 92.38 30 MET B O 1
ATOM 3663 N N . GLU B 1 31 ? -20.25 -0.581 -15.703 1 88.31 31 GLU B N 1
ATOM 3664 C CA . GLU B 1 31 ? -20.484 0.834 -15.984 1 88.31 31 GLU B CA 1
ATOM 3665 C C . GLU B 1 31 ? -20.969 1.567 -14.734 1 88.31 31 GLU B C 1
ATOM 3667 O O . GLU B 1 31 ? -20.547 2.689 -14.461 1 88.31 31 GLU B O 1
ATOM 3672 N N . ARG B 1 32 ? -21.781 0.966 -14.062 1 82.62 32 ARG B N 1
ATOM 3673 C CA . ARG B 1 32 ? -22.312 1.558 -12.844 1 82.62 32 ARG B CA 1
ATOM 3674 C C . ARG B 1 32 ? -21.219 1.753 -11.805 1 82.62 32 ARG B C 1
ATOM 3676 O O . ARG B 1 32 ? -21.125 2.812 -11.18 1 82.62 32 ARG B O 1
ATOM 3683 N N . SER B 1 33 ? -20.516 0.748 -11.633 1 80.12 33 SER B N 1
ATOM 3684 C CA . SER B 1 33 ? -19.422 0.805 -10.656 1 80.12 33 SER B CA 1
ATOM 3685 C C . SER B 1 33 ? -18.406 1.873 -11.031 1 80.12 33 SER B C 1
ATOM 3687 O O . SER B 1 33 ? -17.828 2.529 -10.156 1 80.12 33 SER B O 1
ATOM 3689 N N . TYR B 1 34 ? -18.172 2.029 -12.25 1 79.44 34 TYR B N 1
ATOM 3690 C CA . TYR B 1 34 ? -17.234 3.035 -12.734 1 79.44 34 TYR B CA 1
ATOM 3691 C C . TYR B 1 34 ? -17.766 4.441 -12.484 1 79.44 34 TYR B C 1
ATOM 3693 O O . TYR B 1 34 ? -17.016 5.328 -12.07 1 79.44 34 TYR B O 1
ATOM 3701 N N . LYS B 1 35 ? -18.938 4.688 -12.68 1 73.75 35 LYS B N 1
ATOM 3702 C CA . LYS B 1 35 ? -19.547 5.988 -12.438 1 73.75 35 LYS B CA 1
ATOM 3703 C C . LYS B 1 35 ? -19.5 6.352 -10.953 1 73.75 35 LYS B C 1
ATOM 3705 O O . LYS B 1 35 ? -19.297 7.516 -10.602 1 73.75 35 LYS B O 1
ATOM 3710 N N . ASP B 1 36 ? -19.578 5.371 -10.188 1 68.81 36 ASP B N 1
ATOM 3711 C CA . ASP B 1 36 ? -19.531 5.594 -8.742 1 68.81 36 ASP B CA 1
ATOM 3712 C C . ASP B 1 36 ? -18.156 6.086 -8.305 1 68.81 36 ASP B C 1
ATOM 3714 O O . ASP B 1 36 ? -18.047 6.898 -7.387 1 68.81 36 ASP B O 1
ATOM 3718 N N . ILE B 1 37 ? -17.109 5.695 -8.906 1 64 37 ILE B N 1
ATOM 3719 C CA . ILE B 1 37 ? -15.742 6.113 -8.594 1 64 37 ILE B CA 1
ATOM 3720 C C . ILE B 1 37 ? -15.539 7.566 -9.023 1 64 37 ILE B C 1
ATOM 3722 O O . ILE B 1 37 ? -14.891 8.344 -8.312 1 64 37 ILE B O 1
ATOM 3726 N N . LEU B 1 38 ? -16.016 7.852 -10.141 1 59.81 38 LEU B N 1
ATOM 3727 C CA . LEU B 1 38 ? -15.875 9.219 -10.641 1 59.81 38 LEU B CA 1
ATOM 3728 C C . LEU B 1 38 ? -16.609 10.203 -9.742 1 59.81 38 LEU B C 1
ATOM 3730 O O . LEU B 1 38 ? -16.141 11.32 -9.523 1 59.81 38 LEU B O 1
ATOM 3734 N N . ASP B 1 39 ? -17.734 9.781 -9.414 1 49.59 39 ASP B N 1
ATOM 3735 C CA . ASP B 1 39 ? -18.531 10.695 -8.594 1 49.59 39 ASP B CA 1
ATOM 3736 C C . ASP B 1 39 ? -18.047 10.695 -7.145 1 49.59 39 ASP B C 1
ATOM 3738 O O . ASP B 1 39 ? -18.656 11.328 -6.281 1 49.59 39 ASP B O 1
ATOM 3742 N N . ASP B 1 40 ? -16.797 10.594 -7.012 1 47.75 40 ASP B N 1
ATOM 3743 C CA . ASP B 1 40 ? -16.234 10.594 -5.668 1 47.75 40 ASP B CA 1
ATOM 3744 C C . ASP B 1 40 ? -17.141 9.852 -4.688 1 47.75 40 ASP B C 1
ATOM 3746 O O . ASP B 1 40 ? -17.047 10.047 -3.475 1 47.75 40 ASP B O 1
ATOM 3750 N N . THR B 1 41 ? -18.234 9.492 -5.172 1 41.06 41 THR B N 1
ATOM 3751 C CA . THR B 1 41 ? -19.141 8.867 -4.207 1 41.06 41 THR B CA 1
ATOM 3752 C C . THR B 1 41 ? -18.562 7.543 -3.717 1 41.06 41 THR B C 1
ATOM 3754 O O . THR B 1 41 ? -17.891 6.832 -4.469 1 41.06 41 THR B O 1
ATOM 3757 N N . LYS B 1 42 ? -18.547 7.434 -2.371 1 39.03 42 LYS B N 1
ATOM 3758 C CA . LYS B 1 42 ? -17.953 6.488 -1.428 1 39.03 42 LYS B CA 1
ATOM 3759 C C . LYS B 1 42 ? -18.25 5.047 -1.828 1 39.03 42 LYS B C 1
ATOM 3761 O O . LYS B 1 42 ? -19.141 4.414 -1.258 1 39.03 42 LYS B O 1
ATOM 3766 N N . LEU B 1 43 ? -18.484 4.77 -3.115 1 38.53 43 LEU B N 1
ATOM 3767 C CA . LEU B 1 43 ? -18.797 3.346 -3.082 1 38.53 43 LEU B CA 1
ATOM 3768 C C . LEU B 1 43 ? -17.688 2.561 -2.385 1 38.53 43 LEU B C 1
ATOM 3770 O O . LEU B 1 43 ? -16.516 2.928 -2.473 1 38.53 43 LEU B O 1
ATOM 3774 N N . GLU B 1 44 ? -17.953 1.999 -1.452 1 39.22 44 GLU B N 1
ATOM 3775 C CA . GLU B 1 44 ? -17.156 0.967 -0.792 1 39.22 44 GLU B CA 1
ATOM 3776 C C . GLU B 1 44 ? -16.391 0.125 -1.808 1 39.22 44 GLU B C 1
ATOM 3778 O O . GLU B 1 44 ? -16.984 -0.414 -2.746 1 39.22 44 GLU B O 1
ATOM 3783 N N . PRO B 1 45 ? -15.18 0.49 -2.133 1 43.81 45 PRO B N 1
ATOM 3784 C CA . PRO B 1 45 ? -14.203 0.117 -3.156 1 43.81 45 PRO B CA 1
ATOM 3785 C C . PRO B 1 45 ? -14.539 -1.205 -3.842 1 43.81 45 PRO B C 1
ATOM 3787 O O . PRO B 1 45 ? -14.211 -1.395 -5.016 1 43.81 45 PRO B O 1
ATOM 3790 N N . GLU B 1 46 ? -15.219 -2.15 -3.121 1 46.16 46 GLU B N 1
ATOM 3791 C CA . GLU B 1 46 ? -15.266 -3.492 -3.695 1 46.16 46 GLU B CA 1
ATOM 3792 C C . GLU B 1 46 ? -16.703 -4.031 -3.709 1 46.16 46 GLU B C 1
ATOM 3794 O O . GLU B 1 46 ? -16.906 -5.242 -3.793 1 46.16 46 GLU B O 1
ATOM 3799 N N . GLN B 1 47 ? -17.703 -3.064 -3.506 1 53.38 47 GLN B N 1
ATOM 3800 C CA . GLN B 1 47 ? -19.047 -3.605 -3.607 1 53.38 47 GLN B CA 1
ATOM 3801 C C . GLN B 1 47 ? -19.547 -3.594 -5.051 1 53.38 47 GLN B C 1
ATOM 3803 O O . GLN B 1 47 ? -19.359 -2.604 -5.766 1 53.38 47 GLN B O 1
ATOM 3808 N N . ASN B 1 48 ? -19.953 -4.652 -5.668 1 67.44 48 ASN B N 1
ATOM 3809 C CA . ASN B 1 48 ? -20.688 -5.102 -6.848 1 67.44 48 ASN B CA 1
ATOM 3810 C C . ASN B 1 48 ? -19.812 -5.055 -8.102 1 67.44 48 ASN B C 1
ATOM 3812 O O . ASN B 1 48 ? -20.328 -4.859 -9.203 1 67.44 48 ASN B O 1
ATOM 3816 N N . VAL B 1 49 ? -18.453 -5.141 -7.812 1 89.69 49 VAL B N 1
ATOM 3817 C CA . VAL B 1 49 ? -17.531 -5.176 -8.945 1 89.69 49 VAL B CA 1
ATOM 3818 C C . VAL B 1 49 ? -17.531 -6.574 -9.562 1 89.69 49 VAL B C 1
ATOM 3820 O O . VAL B 1 49 ? -17.656 -7.574 -8.844 1 89.69 49 VAL B O 1
ATOM 3823 N N . VAL B 1 50 ? -17.406 -6.605 -10.844 1 96 50 VAL B N 1
ATOM 3824 C CA . VAL B 1 50 ? -17.375 -7.879 -11.555 1 96 50 VAL B CA 1
ATOM 3825 C C . VAL B 1 50 ? -16.094 -8.625 -11.227 1 96 50 VAL B C 1
ATOM 3827 O O . VAL B 1 50 ? -15.008 -8.047 -11.25 1 96 50 VAL B O 1
ATOM 3830 N N . LYS B 1 51 ? -16.266 -9.859 -10.914 1 97.56 51 LYS B N 1
ATOM 3831 C CA . LYS B 1 51 ? -15.125 -10.734 -10.648 1 97.56 51 LYS B CA 1
ATOM 3832 C C . LYS B 1 51 ? -15.117 -11.922 -11.602 1 97.56 51 LYS B C 1
ATOM 3834 O O . LYS B 1 51 ? -16.172 -12.484 -11.914 1 97.56 51 LYS B O 1
ATOM 3839 N N . THR B 1 52 ? -13.977 -12.242 -12.102 1 98.56 52 THR B N 1
ATOM 3840 C CA . THR B 1 52 ? -13.734 -13.438 -12.898 1 98.56 52 THR B CA 1
ATOM 3841 C C . THR B 1 52 ? -12.594 -14.258 -12.305 1 98.56 52 THR B C 1
ATOM 3843 O O . THR B 1 52 ? -11.5 -13.742 -12.094 1 98.56 52 THR B O 1
ATOM 3846 N N . TYR B 1 53 ? -12.883 -15.492 -12.023 1 98.5 53 TYR B N 1
ATOM 3847 C CA . TYR B 1 53 ? -11.883 -16.453 -11.578 1 98.5 53 TYR B CA 1
ATOM 3848 C C . TYR B 1 53 ? -11.547 -17.453 -12.68 1 98.5 53 TYR B C 1
ATOM 3850 O O . TYR B 1 53 ? -12.445 -17.984 -13.328 1 98.5 53 TYR B O 1
ATOM 3858 N N . ILE B 1 54 ? -10.289 -17.641 -12.867 1 98.62 54 ILE B N 1
ATOM 3859 C CA . ILE B 1 54 ? -9.875 -18.719 -13.766 1 98.62 54 ILE B CA 1
ATOM 3860 C C . ILE B 1 54 ? -9.57 -19.969 -12.969 1 98.62 54 ILE B C 1
ATOM 3862 O O . ILE B 1 54 ? -8.734 -19.953 -12.062 1 98.62 54 ILE B O 1
ATOM 3866 N N . LEU B 1 55 ? -10.234 -20.984 -13.32 1 97.5 55 LEU B N 1
ATOM 3867 C CA . LEU B 1 55 ? -10.102 -22.266 -12.641 1 97.5 55 LEU B CA 1
ATOM 3868 C C . LEU B 1 55 ? -9.547 -23.328 -13.578 1 97.5 55 LEU B C 1
ATOM 3870 O O . LEU B 1 55 ? -10.086 -23.547 -14.664 1 97.5 55 LEU B O 1
ATOM 3874 N N . GLU B 1 56 ? -8.477 -23.938 -13.188 1 96.81 56 GLU B N 1
ATOM 3875 C CA . GLU B 1 56 ? -8.008 -25.109 -13.922 1 96.81 56 GLU B CA 1
ATOM 3876 C C . GLU B 1 56 ? -8.742 -26.375 -13.469 1 96.81 56 GLU B C 1
ATOM 3878 O O . GLU B 1 56 ? -8.766 -26.688 -12.281 1 96.81 56 GLU B O 1
ATOM 3883 N N . SER B 1 57 ? -9.219 -27.062 -14.445 1 95.19 57 SER B N 1
ATOM 3884 C CA . SER B 1 57 ? -10 -28.25 -14.094 1 95.19 57 SER B CA 1
ATOM 3885 C C . SER B 1 57 ? -9.5 -29.484 -14.844 1 95.19 57 SER B C 1
ATOM 3887 O O . SER B 1 57 ? -9.164 -29.391 -16.031 1 95.19 57 SER B O 1
ATOM 3889 N N . ASN B 1 58 ? -9.445 -30.531 -14.086 1 90.69 58 ASN B N 1
ATOM 3890 C CA . ASN B 1 58 ? -9.203 -31.844 -14.672 1 90.69 58 ASN B CA 1
ATOM 3891 C C . ASN B 1 58 ? -10.445 -32.719 -14.609 1 90.69 58 ASN B C 1
ATOM 3893 O O . ASN B 1 58 ? -10.352 -33.938 -14.734 1 90.69 58 ASN B O 1
ATOM 3897 N N . ILE B 1 59 ? -11.586 -32.094 -14.398 1 92.12 59 ILE B N 1
ATOM 3898 C CA . ILE B 1 59 ? -12.859 -32.812 -14.367 1 92.12 59 ILE B CA 1
ATOM 3899 C C . ILE B 1 59 ? -13.898 -32.031 -15.172 1 92.12 59 ILE B C 1
ATOM 3901 O O . ILE B 1 59 ? -13.656 -30.906 -15.594 1 92.12 59 ILE B O 1
ATOM 3905 N N . HIS B 1 60 ? -14.992 -32.719 -15.375 1 93.5 60 HIS B N 1
ATOM 3906 C CA . HIS B 1 60 ? -16.109 -32.062 -16.031 1 93.5 60 HIS B CA 1
ATOM 3907 C C . HIS B 1 60 ? -16.953 -31.266 -15.039 1 93.5 60 HIS B C 1
ATOM 3909 O O . HIS B 1 60 ? -17.125 -31.688 -13.891 1 93.5 60 HIS B O 1
ATOM 3915 N N . PRO B 1 61 ? -17.531 -30.125 -15.461 1 93.19 61 PRO B N 1
ATOM 3916 C CA . PRO B 1 61 ? -18.281 -29.281 -14.531 1 93.19 61 PRO B CA 1
ATOM 3917 C C . PRO B 1 61 ? -19.406 -30.031 -13.828 1 93.19 61 PRO B C 1
ATOM 3919 O O . PRO B 1 61 ? -19.719 -29.75 -12.672 1 93.19 61 PRO B O 1
ATOM 3922 N N . LYS B 1 62 ? -19.969 -30.953 -14.438 1 89.25 62 LYS B N 1
ATOM 3923 C CA . LYS B 1 62 ? -21.094 -31.703 -13.875 1 89.25 62 LYS B CA 1
ATOM 3924 C C . LYS B 1 62 ? -20.672 -32.469 -12.633 1 89.25 62 LYS B C 1
ATOM 3926 O O . LYS B 1 62 ? -21.516 -32.844 -11.82 1 89.25 62 LYS B O 1
ATOM 3931 N N . LYS B 1 63 ? -19.422 -32.656 -12.453 1 88.12 63 LYS B N 1
ATOM 3932 C CA . LYS B 1 63 ? -18.906 -33.406 -11.32 1 88.12 63 LYS B CA 1
ATOM 3933 C C . LYS B 1 63 ? -18.656 -32.5 -10.117 1 88.12 63 LYS B C 1
ATOM 3935 O O . LYS B 1 63 ? -18.297 -32.969 -9.039 1 88.12 63 LYS B O 1
ATOM 3940 N N . LEU B 1 64 ? -18.906 -31.25 -10.25 1 89.38 64 LEU B N 1
ATOM 3941 C CA . LEU B 1 64 ? -18.625 -30.281 -9.188 1 89.38 64 LEU B CA 1
ATOM 3942 C C . LEU B 1 64 ? -19.469 -30.562 -7.957 1 89.38 64 LEU B C 1
ATOM 3944 O O . LEU B 1 64 ? -19.047 -30.297 -6.832 1 89.38 64 LEU B O 1
ATOM 3948 N N . SER B 1 65 ? -20.625 -31 -8.148 1 83.81 65 SER B N 1
ATOM 3949 C CA . SER B 1 65 ? -21.516 -31.266 -7.023 1 83.81 65 SER B CA 1
ATOM 3950 C C . SER B 1 65 ? -20.938 -32.344 -6.102 1 83.81 65 SER B C 1
ATOM 3952 O O . SER B 1 65 ? -21.297 -32.406 -4.926 1 83.81 65 SER B O 1
ATOM 3954 N N . ARG B 1 66 ? -20.031 -33.094 -6.59 1 82.62 66 ARG B N 1
ATOM 3955 C CA . ARG B 1 66 ? -19.391 -34.125 -5.781 1 82.62 66 ARG B CA 1
ATOM 3956 C C . ARG B 1 66 ? -18.281 -33.531 -4.914 1 82.62 66 ARG B C 1
ATOM 3958 O O . ARG B 1 66 ? -17.906 -34.125 -3.9 1 82.62 66 ARG B O 1
ATOM 3965 N N . ILE B 1 67 ? -17.797 -32.5 -5.344 1 82.5 67 ILE B N 1
ATOM 3966 C CA . ILE B 1 67 ? -16.672 -31.891 -4.664 1 82.5 67 ILE B CA 1
ATOM 3967 C C . ILE B 1 67 ? -17.172 -31.016 -3.516 1 82.5 67 ILE B C 1
ATOM 3969 O O . ILE B 1 67 ? -16.609 -31.047 -2.416 1 82.5 67 ILE B O 1
ATOM 3973 N N . ILE B 1 68 ? -18.188 -30.281 -3.838 1 82.44 68 ILE B N 1
ATOM 3974 C CA . ILE B 1 68 ? -18.766 -29.406 -2.818 1 82.44 68 ILE B CA 1
ATOM 3975 C C . ILE B 1 68 ? -20.156 -29.891 -2.463 1 82.44 68 ILE B C 1
ATOM 3977 O O . ILE B 1 68 ? -21.094 -29.75 -3.256 1 82.44 68 ILE B O 1
ATOM 3981 N N . LYS B 1 69 ? -20.281 -30.312 -1.301 1 79.19 69 LYS B N 1
ATOM 3982 C CA . LYS B 1 69 ? -21.531 -30.938 -0.866 1 79.19 69 LYS B CA 1
ATOM 3983 C C . LYS B 1 69 ? -22.688 -29.938 -0.942 1 79.19 69 LYS B C 1
ATOM 3985 O O . LYS B 1 69 ? -23.812 -30.328 -1.278 1 79.19 69 LYS B O 1
ATOM 3990 N N . THR B 1 70 ? -22.438 -28.797 -0.759 1 78.75 70 THR B N 1
ATOM 3991 C CA . THR B 1 70 ? -23.5 -27.797 -0.745 1 78.75 70 THR B CA 1
ATOM 3992 C C . THR B 1 70 ? -23.641 -27.125 -2.111 1 78.75 70 THR B C 1
ATOM 3994 O O . THR B 1 70 ? -24.391 -26.156 -2.266 1 78.75 70 THR B O 1
ATOM 3997 N N . GLY B 1 71 ? -22.984 -27.656 -3.047 1 87.19 71 GLY B N 1
ATOM 3998 C CA . GLY B 1 71 ? -23 -27.047 -4.371 1 87.19 71 GLY B CA 1
ATOM 3999 C C . GLY B 1 71 ? -24.016 -27.672 -5.301 1 87.19 71 GLY B C 1
ATOM 4000 O O . GLY B 1 71 ? -24.188 -28.891 -5.309 1 87.19 71 GLY B O 1
ATOM 4001 N N . LYS B 1 72 ? -24.812 -26.797 -5.984 1 90.5 72 LYS B N 1
ATOM 4002 C CA . LYS B 1 72 ? -25.734 -27.234 -7.027 1 90.5 72 LYS B CA 1
ATOM 4003 C C . LYS B 1 72 ? -25.359 -26.641 -8.383 1 90.5 72 LYS B C 1
ATOM 4005 O O . LYS B 1 72 ? -25.297 -25.422 -8.523 1 90.5 72 LYS B O 1
ATOM 4010 N N . ILE B 1 73 ? -25.156 -27.484 -9.289 1 94.25 73 ILE B N 1
ATOM 4011 C CA . ILE B 1 73 ? -24.766 -27.031 -10.625 1 94.25 73 ILE B CA 1
ATOM 4012 C C . ILE B 1 73 ? -25.922 -27.266 -11.602 1 94.25 73 ILE B C 1
ATOM 4014 O O . ILE B 1 73 ? -26.547 -28.328 -11.586 1 94.25 73 ILE B O 1
ATOM 4018 N N . LYS B 1 74 ? -26.25 -26.281 -12.375 1 94.12 74 LYS B N 1
ATOM 4019 C CA . LYS B 1 74 ? -27.312 -26.344 -13.367 1 94.12 74 LYS B CA 1
ATOM 4020 C C . LYS B 1 74 ? -26.797 -25.938 -14.75 1 94.12 74 LYS B C 1
ATOM 4022 O O . LYS B 1 74 ? -26.203 -24.859 -14.906 1 94.12 74 LYS B O 1
ATOM 4027 N N . PRO B 1 75 ? -27.031 -26.797 -15.703 1 95.75 75 PRO B N 1
ATOM 4028 C CA . PRO B 1 75 ? -26.703 -26.375 -17.062 1 95.75 75 PRO B CA 1
ATOM 4029 C C . PRO B 1 75 ? -27.625 -25.297 -17.578 1 95.75 75 PRO B C 1
ATOM 4031 O O . PRO B 1 75 ? -28.828 -25.312 -17.297 1 95.75 75 PRO B O 1
ATOM 4034 N N . LEU B 1 76 ? -27.062 -24.469 -18.344 1 96.44 76 LEU B N 1
ATOM 4035 C CA . LEU B 1 76 ? -27.844 -23.422 -18.984 1 96.44 76 LEU B CA 1
ATOM 4036 C C . LEU B 1 76 ? -28.031 -23.719 -20.469 1 96.44 76 LEU B C 1
ATOM 4038 O O . LEU B 1 76 ? -27.875 -24.859 -20.906 1 96.44 76 LEU B O 1
ATOM 4042 N N . ASP B 1 77 ? -28.484 -22.75 -21.234 1 95 77 ASP B N 1
ATOM 4043 C CA . ASP B 1 77 ? -28.969 -23.031 -22.578 1 95 77 ASP B CA 1
ATOM 4044 C C . ASP B 1 77 ? -27.812 -23.188 -23.562 1 95 77 ASP B C 1
ATOM 4046 O O . ASP B 1 77 ? -27.953 -23.797 -24.609 1 95 77 ASP B O 1
ATOM 4050 N N . GLU B 1 78 ? -26.688 -22.703 -23.266 1 95.5 78 GLU B N 1
ATOM 4051 C CA . GLU B 1 78 ? -25.562 -22.734 -24.188 1 95.5 78 GLU B CA 1
ATOM 4052 C C . GLU B 1 78 ? -24.594 -23.859 -23.859 1 95.5 78 GLU B C 1
ATOM 4054 O O . GLU B 1 78 ? -24.562 -24.344 -22.719 1 95.5 78 GLU B O 1
ATOM 4059 N N . TYR B 1 79 ? -23.828 -24.156 -24.844 1 95.56 79 TYR B N 1
ATOM 4060 C CA . TYR B 1 79 ? -22.828 -25.219 -24.719 1 95.56 79 TYR B CA 1
ATOM 4061 C C . TYR B 1 79 ? -21.844 -24.922 -23.609 1 95.56 79 TYR B C 1
ATOM 4063 O O . TYR B 1 79 ? -21.266 -23.828 -23.547 1 95.56 79 TYR B O 1
ATOM 4071 N N . GLU B 1 80 ? -21.688 -25.922 -22.594 1 97.19 80 GLU B N 1
ATOM 4072 C CA . GLU B 1 80 ? -20.703 -25.891 -21.516 1 97.19 80 GLU B CA 1
ATOM 4073 C C . GLU B 1 80 ? -20.812 -24.594 -20.719 1 97.19 80 GLU B C 1
ATOM 4075 O O . GLU B 1 80 ? -19.797 -23.953 -20.438 1 97.19 80 GLU B O 1
ATOM 4080 N N . PHE B 1 81 ? -22.031 -24.188 -20.531 1 97.62 81 PHE B N 1
ATOM 4081 C CA . PHE B 1 81 ? -22.375 -23.016 -19.75 1 97.62 81 PHE B CA 1
ATOM 4082 C C . PHE B 1 81 ? -23.266 -23.391 -18.562 1 97.62 81 PHE B C 1
ATOM 4084 O O . PHE B 1 81 ? -24.281 -24.062 -18.734 1 97.62 81 PHE B O 1
ATOM 4091 N N . TYR B 1 82 ? -22.844 -23 -17.297 1 97.06 82 TYR B N 1
ATOM 4092 C CA . TYR B 1 82 ? -23.5 -23.516 -16.094 1 97.06 82 TYR B CA 1
ATOM 4093 C C . TYR B 1 82 ? -23.703 -22.422 -15.062 1 97.06 82 TYR B C 1
ATOM 4095 O O . TYR B 1 82 ? -23.016 -21.391 -15.102 1 97.06 82 TYR B O 1
ATOM 4103 N N . MET B 1 83 ? -24.609 -22.625 -14.242 1 96.25 83 MET B N 1
ATOM 4104 C CA . MET B 1 83 ? -24.781 -21.859 -13.008 1 96.25 83 MET B CA 1
ATOM 4105 C C . MET B 1 83 ? -24.5 -22.734 -11.789 1 96.25 83 MET B C 1
ATOM 4107 O O . MET B 1 83 ? -25.078 -23.812 -11.641 1 96.25 83 MET B O 1
ATOM 4111 N N . LEU B 1 84 ? -23.547 -22.297 -11.016 1 95.5 84 LEU B N 1
ATOM 4112 C CA . LEU B 1 84 ? -23.219 -22.984 -9.766 1 95.5 84 LEU B CA 1
ATOM 4113 C C . LEU B 1 84 ? -23.703 -22.188 -8.562 1 95.5 84 LEU B C 1
ATOM 4115 O O . LEU B 1 84 ? -23.375 -21.016 -8.414 1 95.5 84 LEU B O 1
ATOM 4119 N N . ARG B 1 85 ? -24.438 -22.797 -7.73 1 93.62 85 ARG B N 1
ATOM 4120 C CA . ARG B 1 85 ? -24.859 -22.234 -6.457 1 93.62 85 ARG B CA 1
ATOM 4121 C C . ARG B 1 85 ? -24.203 -22.953 -5.289 1 93.62 85 ARG B C 1
ATOM 4123 O O . ARG B 1 85 ? -24.078 -24.188 -5.297 1 93.62 85 ARG B O 1
ATOM 4130 N N . ILE B 1 86 ? -23.672 -22.234 -4.445 1 91.81 86 ILE B N 1
ATOM 4131 C CA . ILE B 1 86 ? -23.016 -22.781 -3.262 1 91.81 86 ILE B CA 1
ATOM 4132 C C . ILE B 1 86 ? -23.703 -22.266 -2.004 1 91.81 86 ILE B C 1
ATOM 4134 O O . ILE B 1 86 ? -23.656 -21.062 -1.714 1 91.81 86 ILE B O 1
ATOM 4138 N N . GLY B 1 87 ? -24.156 -23.156 -1.238 1 85.88 87 GLY B N 1
ATOM 4139 C CA . GLY B 1 87 ? -24.922 -22.719 -0.077 1 85.88 87 GLY B CA 1
ATOM 4140 C C . GLY B 1 87 ? -26.109 -21.875 -0.434 1 85.88 87 GLY B C 1
ATOM 4141 O O . GLY B 1 87 ? -26.766 -22.094 -1.454 1 85.88 87 GLY B O 1
ATOM 4142 N N . ASP B 1 88 ? -26.406 -20.844 0.437 1 82.81 88 ASP B N 1
ATOM 4143 C CA . ASP B 1 88 ? -27.609 -20.047 0.265 1 82.81 88 ASP B CA 1
ATOM 4144 C C . ASP B 1 88 ? -27.312 -18.766 -0.528 1 82.81 88 ASP B C 1
ATOM 4146 O O . ASP B 1 88 ? -28.188 -18.25 -1.22 1 82.81 88 ASP B O 1
ATOM 4150 N N . GLU B 1 89 ? -26.094 -18.438 -0.509 1 87.81 89 GLU B N 1
ATOM 4151 C CA . GLU B 1 89 ? -25.844 -17.109 -1.053 1 87.81 89 GLU B CA 1
ATOM 4152 C C . GLU B 1 89 ? -24.781 -17.156 -2.148 1 87.81 89 GLU B C 1
ATOM 4154 O O . GLU B 1 89 ? -24.734 -16.266 -3.008 1 87.81 89 GLU B O 1
ATOM 4159 N N . GLY B 1 90 ? -24.031 -18.156 -2.18 1 92.19 90 GLY B N 1
ATOM 4160 C CA . GLY B 1 90 ? -22.922 -18.188 -3.111 1 92.19 90 GLY B CA 1
ATOM 4161 C C . GLY B 1 90 ? -23.328 -18.594 -4.516 1 92.19 90 GLY B C 1
ATOM 4162 O O . GLY B 1 90 ? -24.188 -19.469 -4.688 1 92.19 90 GLY B O 1
ATOM 4163 N N . TYR B 1 91 ? -22.734 -17.891 -5.566 1 94.44 91 TYR B N 1
ATOM 4164 C CA . TYR B 1 91 ? -23.016 -18.328 -6.93 1 94.44 91 TYR B CA 1
ATOM 4165 C C . TYR B 1 91 ? -21.875 -17.953 -7.871 1 94.44 91 TYR B C 1
ATOM 4167 O O . TYR B 1 91 ? -21.172 -16.984 -7.641 1 94.44 91 TYR B O 1
ATOM 4175 N N . PHE B 1 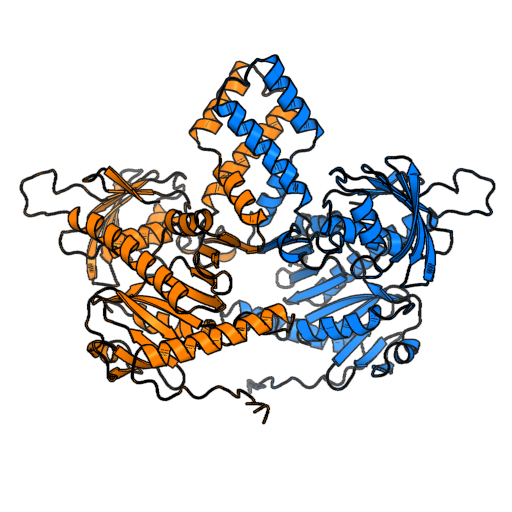92 ? -21.781 -18.75 -8.906 1 96.94 92 PHE B N 1
ATOM 4176 C CA . PHE B 1 92 ? -20.906 -18.484 -10.039 1 96.94 92 PHE B CA 1
ATOM 4177 C C . PHE B 1 92 ? -21.562 -18.875 -11.352 1 96.94 92 PHE B C 1
ATOM 4179 O O . PHE B 1 92 ? -22.25 -19.906 -11.43 1 96.94 92 PHE B O 1
ATOM 4186 N N . PHE B 1 93 ? -21.469 -18.031 -12.367 1 97.75 93 PHE B N 1
ATOM 4187 C CA . PHE B 1 93 ? -21.656 -18.484 -13.734 1 97.75 93 PHE B CA 1
ATOM 4188 C C . PHE B 1 93 ? -20.375 -19.078 -14.297 1 97.75 93 PHE B C 1
ATOM 4190 O O . PHE B 1 93 ? -19.328 -18.438 -14.273 1 97.75 93 PHE B O 1
ATOM 4197 N N . ILE B 1 94 ? -20.469 -20.25 -14.805 1 98 94 ILE B N 1
ATOM 4198 C CA . ILE B 1 94 ? -19.281 -20.969 -15.25 1 98 94 ILE B CA 1
ATOM 4199 C C . ILE B 1 94 ? -19.297 -21.109 -16.766 1 98 94 ILE B C 1
ATOM 4201 O O . ILE B 1 94 ? -20.219 -21.719 -17.328 1 98 94 ILE B O 1
ATOM 4205 N N . ASP B 1 95 ? -18.344 -20.547 -17.375 1 98.38 95 ASP B N 1
ATOM 4206 C CA . ASP B 1 95 ? -18.062 -20.781 -18.797 1 98.38 95 ASP B CA 1
ATOM 4207 C C . ASP B 1 95 ? -16.969 -21.812 -18.969 1 98.38 95 ASP B C 1
ATOM 4209 O O . ASP B 1 95 ? -15.781 -21.5 -18.828 1 98.38 95 ASP B O 1
ATOM 4213 N N . ALA B 1 96 ? -17.344 -23 -19.344 1 98 96 ALA B N 1
ATOM 4214 C CA . ALA B 1 96 ? -16.406 -24.109 -19.469 1 98 96 ALA B CA 1
ATOM 4215 C C . ALA B 1 96 ? -16.188 -24.484 -20.922 1 98 96 ALA B C 1
ATOM 4217 O O . ALA B 1 96 ? -16.016 -25.656 -21.25 1 98 96 ALA B O 1
ATOM 4218 N N . LYS B 1 97 ? -16.25 -23.5 -21.766 1 96.12 97 LYS B N 1
ATOM 4219 C CA . LYS B 1 97 ? -15.945 -23.75 -23.172 1 96.12 97 LYS B CA 1
ATOM 4220 C C . LYS B 1 97 ? -14.547 -24.328 -23.328 1 96.12 97 LYS B C 1
ATOM 4222 O O . LYS B 1 97 ? -14.328 -25.188 -24.188 1 96.12 97 LYS B O 1
ATOM 4227 N N . ASN B 1 98 ? -13.602 -23.75 -22.672 1 96.75 98 ASN B N 1
ATOM 4228 C CA . ASN B 1 98 ? -12.312 -24.406 -22.516 1 96.75 98 ASN B CA 1
ATOM 4229 C C . ASN B 1 98 ? -12.383 -25.547 -21.484 1 96.75 98 ASN B C 1
ATOM 4231 O O . ASN B 1 98 ? -12.664 -25.312 -20.312 1 96.75 98 ASN B O 1
ATOM 4235 N N . PRO B 1 99 ? -12.156 -26.703 -21.906 1 95.81 99 PRO B N 1
ATOM 4236 C CA . PRO B 1 99 ? -12.375 -27.844 -21 1 95.81 99 PRO B CA 1
ATOM 4237 C C . PRO B 1 99 ? -11.406 -27.859 -19.828 1 95.81 99 PRO B C 1
ATOM 4239 O O . PRO B 1 99 ? -11.695 -28.438 -18.781 1 95.81 99 PRO B O 1
ATOM 4242 N N . ARG B 1 100 ? -10.336 -27.281 -19.953 1 96.5 100 ARG B N 1
ATOM 4243 C CA . ARG B 1 100 ? -9.32 -27.328 -18.891 1 96.5 100 ARG B CA 1
ATOM 4244 C C . ARG B 1 100 ? -9.359 -26.078 -18.031 1 96.5 100 ARG B C 1
ATOM 4246 O O . ARG B 1 100 ? -9.133 -26.141 -16.828 1 96.5 100 ARG B O 1
ATOM 4253 N N . PHE B 1 101 ? -9.617 -24.969 -18.672 1 98.19 101 PHE B N 1
ATOM 4254 C CA . PHE B 1 101 ? -9.625 -23.719 -17.953 1 98.19 101 PHE B CA 1
ATOM 4255 C C . PHE B 1 101 ? -11 -23.062 -18.016 1 98.19 101 PHE B C 1
ATOM 4257 O O . PHE B 1 101 ? -11.406 -22.562 -19.078 1 98.19 101 PHE B O 1
ATOM 4264 N N . TRP B 1 102 ? -11.648 -22.969 -16.844 1 98.44 102 TRP B N 1
ATOM 4265 C CA . TRP B 1 102 ? -12.984 -22.406 -16.75 1 98.44 102 TRP B CA 1
ATOM 4266 C C . TRP B 1 102 ? -12.93 -20.953 -16.312 1 98.44 102 TRP B C 1
ATOM 4268 O O . TRP B 1 102 ? -12.031 -20.562 -15.555 1 98.44 102 TRP B O 1
ATOM 4278 N N . LYS B 1 103 ? -13.852 -20.141 -16.781 1 98.5 103 LYS B N 1
ATOM 4279 C CA . LYS B 1 103 ? -14.086 -18.797 -16.281 1 98.5 103 LYS B CA 1
ATOM 4280 C C . LYS B 1 103 ? -15.305 -18.75 -15.359 1 98.5 103 LYS B C 1
ATOM 4282 O O . LYS B 1 103 ? -16.406 -19.156 -15.75 1 98.5 103 LYS B O 1
ATOM 4287 N N . LEU B 1 104 ? -15.102 -18.328 -14.156 1 98.44 104 LEU B N 1
ATOM 4288 C CA . LEU B 1 104 ? -16.188 -18.172 -13.188 1 98.44 104 LEU B CA 1
ATOM 4289 C C . LEU B 1 104 ? -16.5 -16.703 -12.945 1 98.44 104 LEU B C 1
ATOM 4291 O O . LEU B 1 104 ? -15.648 -15.961 -12.445 1 98.44 104 LEU B O 1
ATOM 4295 N N . TYR B 1 105 ? -17.719 -16.297 -13.258 1 98.06 105 TYR B N 1
ATOM 4296 C CA . TYR B 1 105 ? -18.156 -14.914 -13.117 1 98.06 105 TYR B CA 1
ATOM 4297 C C . TYR B 1 105 ? -19.062 -14.742 -11.906 1 98.06 105 TYR B C 1
ATOM 4299 O O . TYR B 1 105 ? -19.891 -15.602 -11.625 1 98.06 105 TYR B O 1
ATOM 4307 N N . THR B 1 106 ? -18.906 -13.617 -11.203 1 97 106 THR B N 1
ATOM 4308 C CA . THR B 1 106 ? -19.797 -13.305 -10.102 1 97 106 THR B CA 1
ATOM 4309 C C . THR B 1 106 ? -19.797 -11.805 -9.805 1 97 106 THR B C 1
ATOM 4311 O O . THR B 1 106 ? -18.875 -11.094 -10.234 1 97 106 THR B O 1
ATOM 4314 N N . LEU B 1 107 ? -20.797 -11.305 -9.156 1 94.38 107 LEU B N 1
ATOM 4315 C CA . LEU B 1 107 ? -20.875 -9.922 -8.695 1 94.38 107 LEU B CA 1
ATOM 4316 C C . LEU B 1 107 ? -20.844 -9.844 -7.176 1 94.38 107 LEU B C 1
ATOM 4318 O O . LEU B 1 107 ? -21.016 -8.773 -6.598 1 94.38 107 LEU B O 1
ATOM 4322 N N . GLN B 1 108 ? -20.625 -11 -6.613 1 92.5 108 GLN B N 1
ATOM 4323 C CA . GLN B 1 108 ? -20.609 -11.055 -5.156 1 92.5 108 GLN B CA 1
ATOM 4324 C C . GLN B 1 108 ? -19.422 -10.281 -4.594 1 92.5 108 GLN B C 1
ATOM 4326 O O . GLN B 1 108 ? -18.438 -10.023 -5.305 1 92.5 108 GLN B O 1
ATOM 4331 N N . LYS B 1 109 ? -19.562 -10.031 -3.324 1 88.94 109 LYS B N 1
ATOM 4332 C CA . LYS B 1 109 ? -18.438 -9.359 -2.658 1 88.94 109 LYS B CA 1
ATOM 4333 C C . LYS B 1 109 ? -17.203 -10.242 -2.658 1 88.94 109 LYS B C 1
ATOM 4335 O O . LYS B 1 109 ? -17.297 -11.461 -2.531 1 88.94 109 LYS B O 1
ATOM 4340 N N . SER B 1 110 ? -16.062 -9.586 -2.719 1 90.19 110 SER B N 1
ATOM 4341 C CA . SER B 1 110 ? -14.805 -10.297 -2.885 1 90.19 110 SER B CA 1
ATOM 4342 C C . SER B 1 110 ? -14.562 -11.266 -1.735 1 90.19 110 SER B C 1
ATOM 4344 O O . SER B 1 110 ? -14.18 -12.422 -1.959 1 90.19 110 SER B O 1
ATOM 4346 N N . GLU B 1 111 ? -14.75 -10.797 -0.575 1 87.62 111 GLU B N 1
ATOM 4347 C CA . GLU B 1 111 ? -14.484 -11.648 0.583 1 87.62 111 GLU B CA 1
ATOM 4348 C C . GLU B 1 111 ? -15.32 -12.93 0.529 1 87.62 111 GLU B C 1
ATOM 4350 O O . GLU B 1 111 ? -14.812 -14.016 0.806 1 87.62 111 GLU B O 1
ATOM 4355 N N . GLU B 1 112 ? -16.516 -12.758 0.141 1 89.81 112 GLU B N 1
ATOM 4356 C CA . GLU B 1 112 ? -17.422 -13.898 0.06 1 89.81 112 GLU B CA 1
ATOM 4357 C C . GLU B 1 112 ? -17.094 -14.789 -1.131 1 89.81 112 GLU B C 1
ATOM 4359 O O . GLU B 1 112 ? -16.969 -16.016 -0.986 1 89.81 112 GLU B O 1
ATOM 4364 N N . SER B 1 113 ? -16.953 -14.195 -2.262 1 94.75 113 SER B N 1
ATOM 4365 C CA . SER B 1 113 ? -16.688 -14.969 -3.467 1 94.75 113 SER B CA 1
ATOM 4366 C C . SER B 1 113 ? -15.367 -15.719 -3.361 1 94.75 113 SER B C 1
ATOM 4368 O O . SER B 1 113 ? -15.25 -16.859 -3.83 1 94.75 113 SER B O 1
ATOM 4370 N N . ASP B 1 114 ? -14.352 -15.102 -2.738 1 95.12 114 ASP B N 1
ATOM 4371 C CA . ASP B 1 114 ? -13.07 -15.766 -2.529 1 95.12 114 ASP B CA 1
ATOM 4372 C C . ASP B 1 114 ? -13.234 -17.016 -1.661 1 95.12 114 ASP B C 1
ATOM 4374 O O . ASP B 1 114 ? -12.609 -18.047 -1.924 1 95.12 114 ASP B O 1
ATOM 4378 N N . LYS B 1 115 ? -14.031 -16.859 -0.673 1 93.31 115 LYS B N 1
ATOM 4379 C CA . LYS B 1 115 ? -14.289 -17.984 0.213 1 93.31 115 LYS B CA 1
ATOM 4380 C C . LYS B 1 115 ? -14.938 -19.141 -0.546 1 93.31 115 LYS B C 1
ATOM 4382 O O . LYS B 1 115 ? -14.523 -20.297 -0.397 1 93.31 115 LYS B O 1
ATOM 4387 N N . TYR B 1 116 ? -15.938 -18.844 -1.284 1 93.25 116 TYR B N 1
ATOM 4388 C CA . TYR B 1 116 ? -16.625 -19.875 -2.049 1 93.25 116 TYR B CA 1
ATOM 4389 C C . TYR B 1 116 ? -15.703 -20.5 -3.086 1 93.25 116 TYR B C 1
ATOM 4391 O O . TYR B 1 116 ? -15.734 -21.719 -3.303 1 93.25 116 TYR B O 1
ATOM 4399 N N . PHE B 1 117 ? -14.938 -19.703 -3.711 1 95.56 117 PHE B N 1
ATOM 4400 C CA . PHE B 1 117 ? -13.977 -20.203 -4.691 1 95.56 117 PHE B CA 1
ATOM 4401 C C . PHE B 1 117 ? -12.969 -21.141 -4.031 1 95.56 117 PHE B C 1
ATOM 4403 O O . PHE B 1 117 ? -12.68 -22.219 -4.559 1 95.56 117 PHE B O 1
ATOM 4410 N N . ASN B 1 118 ? -12.492 -20.75 -2.891 1 92.5 118 ASN B N 1
ATOM 4411 C CA . ASN B 1 118 ? -11.531 -21.562 -2.152 1 92.5 118 AS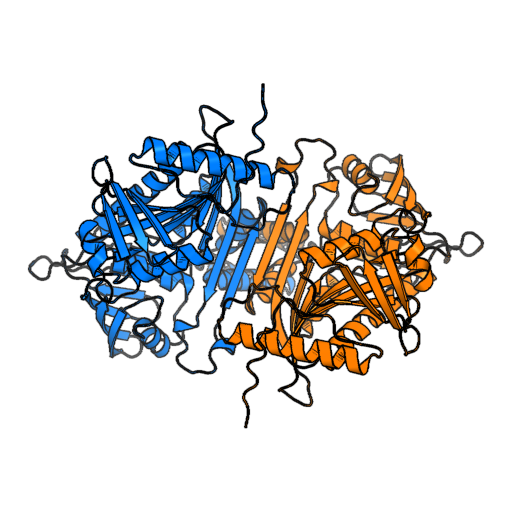N B CA 1
ATOM 4412 C C . ASN B 1 118 ? -12.141 -22.906 -1.735 1 92.5 118 ASN B C 1
ATOM 4414 O O . ASN B 1 118 ? -11.438 -23.922 -1.676 1 92.5 118 ASN B O 1
ATOM 4418 N N . LYS B 1 119 ? -13.344 -22.906 -1.472 1 90.69 119 LYS B N 1
ATOM 4419 C CA . LYS B 1 119 ? -14.031 -24.156 -1.121 1 90.69 119 LYS B CA 1
ATOM 4420 C C . LYS B 1 119 ? -13.992 -25.141 -2.279 1 90.69 119 LYS B C 1
ATOM 4422 O O . LYS B 1 119 ? -14.039 -26.359 -2.064 1 90.69 119 LYS B O 1
ATOM 4427 N N . LEU B 1 120 ? -13.93 -24.656 -3.445 1 91.5 120 LEU B N 1
ATOM 4428 C CA . LEU B 1 120 ? -13.859 -25.5 -4.621 1 91.5 120 LEU B CA 1
ATOM 4429 C C . LEU B 1 120 ? -12.484 -26.156 -4.746 1 91.5 120 LEU B C 1
ATOM 4431 O O . LEU B 1 120 ? -12.375 -27.328 -5.086 1 91.5 120 LEU B O 1
ATOM 4435 N N . ILE B 1 121 ? -11.461 -25.422 -4.406 1 91.31 121 ILE B N 1
ATOM 4436 C CA . ILE B 1 121 ? -10.117 -25.875 -4.766 1 91.31 121 ILE B CA 1
ATOM 4437 C C . ILE B 1 121 ? -9.438 -26.5 -3.555 1 91.31 121 ILE B C 1
ATOM 4439 O O . ILE B 1 121 ? -8.469 -27.25 -3.699 1 91.31 121 ILE B O 1
ATOM 4443 N N . SER B 1 122 ? -9.875 -26.266 -2.373 1 88.31 122 SER B N 1
ATOM 4444 C CA . SER B 1 122 ? -9.172 -26.609 -1.139 1 88.31 122 SER B CA 1
ATOM 4445 C C . SER B 1 122 ? -9.227 -28.109 -0.865 1 88.31 122 SER B C 1
ATOM 4447 O O . SER B 1 122 ? -8.281 -28.672 -0.304 1 88.31 122 SER B O 1
ATOM 4449 N N . PRO B 1 123 ? -10.273 -28.797 -1.224 1 87.31 123 PRO B N 1
ATOM 4450 C CA . PRO B 1 123 ? -10.32 -30.234 -0.887 1 87.31 123 PRO B CA 1
ATOM 4451 C C . PRO B 1 123 ? -9.188 -31.031 -1.54 1 87.31 123 PRO B C 1
ATOM 4453 O O . PRO B 1 123 ? -8.789 -30.719 -2.664 1 87.31 123 PRO B O 1
ATOM 4456 N N . ILE B 1 124 ? -8.766 -32.062 -0.796 1 86.62 124 ILE B N 1
ATOM 4457 C CA . ILE B 1 124 ? -7.727 -32.969 -1.307 1 86.62 124 ILE B CA 1
ATOM 4458 C C . ILE B 1 124 ? -8.25 -33.719 -2.527 1 86.62 124 ILE B C 1
ATOM 4460 O O . ILE B 1 124 ? -9.398 -34.156 -2.533 1 86.62 124 ILE B O 1
ATOM 4464 N N . LYS B 1 125 ? -7.496 -33.719 -3.543 1 87 125 LYS B N 1
ATOM 4465 C CA . LYS B 1 125 ? -7.781 -34.406 -4.793 1 87 125 LYS B CA 1
ATOM 4466 C C . LYS B 1 125 ? -9.039 -33.844 -5.461 1 87 125 LYS B C 1
ATOM 4468 O O . LYS B 1 125 ? -9.836 -34.594 -6.023 1 87 125 LYS B O 1
ATOM 4473 N N . SER B 1 126 ? -9.25 -32.625 -5.301 1 87.88 126 SER B N 1
ATOM 4474 C CA . SER B 1 126 ? -10.375 -32 -5.977 1 87.88 126 SER B CA 1
ATOM 4475 C C . SER B 1 126 ? -10.195 -32 -7.488 1 87.88 126 SER B C 1
ATOM 4477 O O . SER B 1 126 ? -11.164 -31.922 -8.242 1 87.88 126 SER B O 1
ATOM 4479 N N . ARG B 1 127 ? -8.961 -31.969 -7.941 1 91.75 127 ARG B N 1
ATOM 4480 C CA . ARG B 1 127 ? -8.57 -31.906 -9.344 1 91.75 127 ARG B CA 1
ATOM 4481 C C . ARG B 1 127 ? -8.852 -30.531 -9.945 1 91.75 127 ARG B C 1
ATOM 4483 O O . ARG B 1 127 ? -8.992 -30.391 -11.156 1 91.75 127 ARG B O 1
ATOM 4490 N N . LEU B 1 128 ? -9.094 -29.641 -9.016 1 93.75 128 LEU B N 1
ATOM 4491 C CA . LEU B 1 128 ? -9.266 -28.219 -9.336 1 93.75 128 LEU B CA 1
ATOM 4492 C C . LEU B 1 128 ? -8.133 -27.391 -8.734 1 93.75 128 LEU B C 1
ATOM 4494 O O . LEU B 1 128 ? -7.684 -27.672 -7.621 1 93.75 128 LEU B O 1
ATOM 4498 N N . ASP B 1 129 ? -7.707 -26.422 -9.5 1 94.69 129 ASP B N 1
ATOM 4499 C CA . ASP B 1 129 ? -6.629 -25.562 -9.008 1 94.69 129 ASP B CA 1
ATOM 4500 C C . ASP B 1 129 ? -6.73 -24.156 -9.586 1 94.69 129 ASP B C 1
ATOM 4502 O O . ASP B 1 129 ? -7.496 -23.922 -10.523 1 94.69 129 ASP B O 1
ATOM 4506 N N . ASN B 1 130 ? -6.016 -23.297 -8.977 1 96.12 130 ASN B N 1
ATOM 4507 C CA . ASN B 1 130 ? -5.895 -21.938 -9.484 1 96.12 130 ASN B CA 1
ATOM 4508 C C . ASN B 1 130 ? -5.004 -21.875 -10.719 1 96.12 130 ASN B C 1
ATOM 4510 O O . ASN B 1 130 ? -4.254 -22.812 -11 1 96.12 130 ASN B O 1
ATOM 4514 N N . LEU B 1 131 ? -5.207 -20.812 -11.461 1 97.31 131 LEU B N 1
ATOM 4515 C CA . LEU B 1 131 ? -4.168 -20.375 -12.383 1 97.31 131 LEU B CA 1
ATOM 4516 C C . LEU B 1 131 ? -3.115 -19.547 -11.656 1 97.31 131 LEU B C 1
ATOM 4518 O O . LEU B 1 131 ? -3.443 -18.547 -11.023 1 97.31 131 LEU B O 1
ATOM 4522 N N . TRP B 1 132 ? -1.878 -19.969 -11.742 1 97.25 132 TRP B N 1
ATOM 4523 C CA . TRP B 1 132 ? -0.806 -19.312 -10.992 1 97.25 132 TRP B CA 1
ATOM 4524 C C . TRP B 1 132 ? 0.071 -18.469 -11.906 1 97.25 132 TRP B C 1
ATOM 4526 O O . TRP B 1 132 ? 0.815 -19.016 -12.734 1 97.25 132 TRP B O 1
ATOM 4536 N N . MET B 1 133 ? 0.063 -17.203 -11.703 1 97.25 133 MET B N 1
ATOM 4537 C CA . MET B 1 133 ? 0.896 -16.312 -12.5 1 97.25 133 MET B CA 1
ATOM 4538 C C . MET B 1 133 ? 2.148 -15.906 -11.734 1 97.25 133 MET B C 1
ATOM 4540 O O . MET B 1 133 ? 2.061 -15.211 -10.719 1 97.25 133 MET B O 1
ATOM 4544 N N . PRO B 1 134 ? 3.271 -16.25 -12.227 1 96.44 134 PRO B N 1
ATOM 4545 C CA . PRO B 1 134 ? 4.5 -15.773 -11.594 1 96.44 134 PRO B CA 1
ATOM 4546 C C . PRO B 1 134 ? 4.699 -14.266 -11.742 1 96.44 134 PRO B C 1
ATOM 4548 O O . PRO B 1 134 ? 3.918 -13.609 -12.43 1 96.44 134 PRO B O 1
ATOM 4551 N N . THR B 1 135 ? 5.684 -13.781 -11.148 1 93.88 135 THR B N 1
ATOM 4552 C CA . THR B 1 135 ? 5.934 -12.344 -11.094 1 93.88 135 THR B CA 1
ATOM 4553 C C . THR B 1 135 ? 6.098 -11.773 -12.508 1 93.88 135 THR B C 1
ATOM 4555 O O . THR B 1 135 ? 5.613 -10.68 -12.797 1 93.88 135 THR B O 1
ATOM 4558 N N . GLY B 1 136 ? 6.773 -12.477 -13.344 1 93.5 136 GLY B N 1
ATOM 4559 C CA . GLY B 1 136 ? 7.004 -12.023 -14.703 1 93.5 136 GLY B CA 1
ATOM 4560 C C . GLY B 1 136 ? 5.723 -11.805 -15.484 1 93.5 136 GLY B C 1
ATOM 4561 O O . GLY B 1 136 ? 5.637 -10.883 -16.297 1 93.5 136 GLY B O 1
ATOM 4562 N N . ASP B 1 137 ? 4.762 -12.617 -15.273 1 96.12 137 ASP B N 1
ATOM 4563 C CA . ASP B 1 137 ? 3.477 -12.492 -15.953 1 96.12 137 ASP B CA 1
ATOM 4564 C C . ASP B 1 137 ? 2.758 -11.211 -15.539 1 96.12 137 ASP B C 1
ATOM 4566 O O . ASP B 1 137 ? 2.215 -10.5 -16.391 1 96.12 137 ASP B O 1
ATOM 4570 N N . LEU B 1 138 ? 2.766 -10.969 -14.281 1 96.81 138 LEU B N 1
ATOM 4571 C CA . LEU B 1 138 ? 2.076 -9.781 -13.773 1 96.81 138 LEU B CA 1
ATOM 4572 C C . LEU B 1 138 ? 2.783 -8.508 -14.219 1 96.81 138 LEU B C 1
ATOM 4574 O O . LEU B 1 138 ? 2.135 -7.492 -14.484 1 96.81 138 LEU B O 1
ATOM 4578 N N . GLU B 1 139 ? 4.062 -8.555 -14.312 1 94.81 139 GLU B N 1
ATOM 4579 C CA . GLU B 1 139 ? 4.84 -7.422 -14.812 1 94.81 139 GLU B CA 1
ATOM 4580 C C . GLU B 1 139 ? 4.504 -7.117 -16.266 1 94.81 139 GLU B C 1
ATOM 4582 O O . GLU B 1 139 ? 4.508 -5.957 -16.672 1 94.81 139 GLU B O 1
ATOM 4587 N N . LYS B 1 140 ? 4.293 -8.141 -17.016 1 95.56 140 LYS B N 1
ATOM 4588 C CA . LYS B 1 140 ? 3.959 -7.949 -18.422 1 95.56 140 LYS B CA 1
ATOM 4589 C C . LYS B 1 140 ? 2.689 -7.121 -18.578 1 95.56 140 LYS B C 1
ATOM 4591 O O . LYS B 1 140 ? 2.58 -6.312 -19.5 1 95.56 140 LYS B O 1
ATOM 4596 N N . PHE B 1 141 ? 1.73 -7.344 -17.703 1 96.69 141 PHE B N 1
ATOM 4597 C CA . PHE B 1 141 ? 0.516 -6.539 -17.75 1 96.69 141 PHE B CA 1
ATOM 4598 C C . PHE B 1 141 ? 0.837 -5.062 -17.531 1 96.69 141 PHE B C 1
ATOM 4600 O O . PHE B 1 141 ? 0.292 -4.195 -18.219 1 96.69 141 PHE B O 1
ATOM 4607 N N . LEU B 1 142 ? 1.676 -4.793 -16.609 1 94.81 142 LEU B N 1
ATOM 4608 C CA . LEU B 1 142 ? 2.053 -3.42 -16.312 1 94.81 142 LEU B CA 1
ATOM 4609 C C . LEU B 1 142 ? 2.752 -2.768 -17.5 1 94.81 142 LEU B C 1
ATOM 4611 O O . LEU B 1 142 ? 2.486 -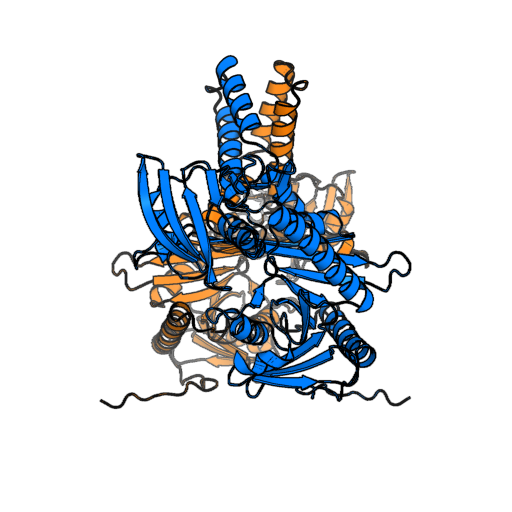1.607 -17.812 1 94.81 142 LEU B O 1
ATOM 4615 N N . LYS B 1 143 ? 3.562 -3.5 -18.172 1 92.56 143 LYS B N 1
ATOM 4616 C CA . LYS B 1 143 ? 4.324 -2.996 -19.312 1 92.56 143 LYS B CA 1
ATOM 4617 C C . LYS B 1 143 ? 3.412 -2.695 -20.484 1 92.56 143 LYS B C 1
ATOM 4619 O O . LYS B 1 143 ? 3.658 -1.753 -21.25 1 92.56 143 LYS B O 1
ATOM 4624 N N . LYS B 1 144 ? 2.4 -3.445 -20.625 1 93.44 144 LYS B N 1
ATOM 4625 C CA . LYS B 1 144 ? 1.569 -3.371 -21.828 1 93.44 144 LYS B CA 1
ATOM 4626 C C . LYS B 1 144 ? 0.357 -2.473 -21.594 1 93.44 144 LYS B C 1
ATOM 4628 O O . LYS B 1 144 ? -0.387 -2.176 -22.531 1 93.44 144 LYS B O 1
ATOM 4633 N N . ALA B 1 145 ? 0.141 -2.088 -20.406 1 94.38 145 ALA B N 1
ATOM 4634 C CA . ALA B 1 145 ? -1.041 -1.297 -20.062 1 94.38 145 ALA B CA 1
ATOM 4635 C C . ALA B 1 145 ? -0.947 0.107 -20.656 1 94.38 145 ALA B C 1
ATOM 4637 O O . ALA B 1 145 ? 0.15 0.648 -20.812 1 94.38 145 ALA B O 1
ATOM 4638 N N . ASP B 1 146 ? -2.053 0.641 -21.016 1 92.62 146 ASP B N 1
ATOM 4639 C CA . ASP B 1 146 ? -2.096 2.049 -21.391 1 92.62 146 ASP B CA 1
ATOM 4640 C C . ASP B 1 146 ? -1.791 2.953 -20.203 1 92.62 146 ASP B C 1
ATOM 4642 O O . ASP B 1 146 ? -1.152 3.996 -20.359 1 92.62 146 ASP B O 1
ATOM 4646 N N . TYR B 1 147 ? -2.295 2.562 -19.078 1 90.62 147 TYR B N 1
ATOM 4647 C CA . TYR B 1 147 ? -2.041 3.277 -17.828 1 90.62 147 TYR B CA 1
ATOM 4648 C C . TYR B 1 147 ? -1.889 2.307 -16.672 1 90.62 147 TYR B C 1
ATOM 4650 O O . TYR B 1 147 ? -2.701 1.394 -16.5 1 90.62 147 TYR B O 1
ATOM 4658 N N . VAL B 1 148 ? -0.815 2.521 -15.953 1 92.75 148 VAL B N 1
ATOM 4659 C CA . VAL B 1 148 ? -0.641 1.758 -14.727 1 92.75 148 VAL B CA 1
ATOM 4660 C C . VAL B 1 148 ? -1.324 2.48 -13.57 1 92.75 148 VAL B C 1
ATOM 4662 O O . VAL B 1 148 ? -0.958 3.609 -13.227 1 92.75 148 VAL B O 1
ATOM 4665 N N . ARG B 1 149 ? -2.213 1.823 -12.961 1 93 149 ARG B N 1
ATOM 4666 C CA . ARG B 1 149 ? -2.969 2.432 -11.875 1 93 149 ARG B CA 1
ATOM 4667 C C . ARG B 1 149 ? -2.326 2.127 -10.523 1 93 149 ARG B C 1
ATOM 4669 O O . ARG B 1 149 ? -2.568 2.83 -9.539 1 93 149 ARG B O 1
ATOM 4676 N N . GLY B 1 150 ? -1.672 1.015 -10.477 1 94.5 150 GLY B N 1
ATOM 4677 C CA . GLY B 1 150 ? -1.051 0.601 -9.227 1 94.5 150 GLY B CA 1
ATOM 4678 C C . GLY B 1 150 ? -0.604 -0.849 -9.234 1 94.5 150 GLY B C 1
ATOM 4679 O O . GLY B 1 150 ? -0.593 -1.495 -10.281 1 94.5 150 GLY B O 1
ATOM 4680 N N . LEU B 1 151 ? -0.168 -1.302 -8.07 1 95.75 151 LEU B N 1
ATOM 4681 C CA . LEU B 1 151 ? 0.21 -2.697 -7.883 1 95.75 151 LEU B CA 1
ATOM 4682 C C . LEU B 1 151 ? 0.255 -3.057 -6.402 1 95.75 151 LEU B C 1
ATOM 4684 O O . LEU B 1 151 ? 0.169 -2.176 -5.543 1 95.75 151 LEU B O 1
ATOM 4688 N N . SER B 1 152 ? 0.356 -4.355 -6.148 1 95.94 152 SER B N 1
ATOM 4689 C CA . SER B 1 152 ? 0.563 -4.863 -4.797 1 95.94 152 SER B CA 1
ATOM 4690 C C . SER B 1 152 ? 1.716 -5.859 -4.75 1 95.94 152 SER B C 1
ATOM 4692 O O . SER B 1 152 ? 1.956 -6.586 -5.719 1 95.94 152 SER B O 1
ATOM 4694 N N . THR B 1 153 ? 2.402 -5.812 -3.693 1 94.06 153 THR B N 1
ATOM 4695 C CA . THR B 1 153 ? 3.475 -6.758 -3.408 1 94.06 153 THR B CA 1
ATOM 4696 C C . THR B 1 153 ? 3.275 -7.406 -2.041 1 94.06 153 THR B C 1
ATOM 4698 O O . THR B 1 153 ? 2.748 -6.773 -1.12 1 94.06 153 THR B O 1
ATOM 4701 N N . LYS B 1 154 ? 3.668 -8.648 -1.977 1 94.12 154 LYS B N 1
ATOM 4702 C CA . LYS B 1 154 ? 3.561 -9.367 -0.709 1 94.12 154 LYS B CA 1
ATOM 4703 C C . LYS B 1 154 ? 4.715 -10.352 -0.533 1 94.12 154 LYS B C 1
ATOM 4705 O O . LYS B 1 154 ? 5.16 -10.969 -1.499 1 94.12 154 LYS B O 1
ATOM 4710 N N . HIS B 1 155 ? 5.18 -10.414 0.625 1 93.69 155 HIS B N 1
ATOM 4711 C CA . HIS B 1 155 ? 6.16 -11.398 1.069 1 93.69 155 HIS B CA 1
ATOM 4712 C C . HIS B 1 155 ? 5.805 -11.945 2.449 1 93.69 155 HIS B C 1
ATOM 4714 O O . HIS B 1 155 ? 5.547 -11.172 3.377 1 93.69 155 HIS B O 1
ATOM 4720 N N . ASP B 1 156 ? 5.766 -13.234 2.582 1 92 156 ASP B N 1
ATOM 4721 C CA . ASP B 1 156 ? 5.395 -13.859 3.85 1 92 156 ASP B CA 1
ATOM 4722 C C . ASP B 1 156 ? 6.184 -15.141 4.082 1 92 156 ASP B C 1
ATOM 4724 O O . ASP B 1 156 ? 5.867 -16.188 3.504 1 92 156 ASP B O 1
ATOM 4728 N N . GLU B 1 157 ? 7.035 -15.133 4.996 1 90.5 157 GLU B N 1
ATOM 4729 C CA . GLU B 1 157 ? 7.906 -16.281 5.25 1 90.5 157 GLU B CA 1
ATOM 4730 C C . GLU B 1 157 ? 7.312 -17.203 6.305 1 90.5 157 GLU B C 1
ATOM 4732 O O . GLU B 1 157 ? 7.945 -18.172 6.719 1 90.5 157 GLU B O 1
ATOM 4737 N N . THR B 1 158 ? 6.102 -17.016 6.695 1 87.25 158 THR B N 1
ATOM 4738 C CA . THR B 1 158 ? 5.453 -17.734 7.785 1 87.25 158 THR B CA 1
ATOM 4739 C C . THR B 1 158 ? 5.484 -19.234 7.535 1 87.25 158 THR B C 1
ATOM 4741 O O . THR B 1 158 ? 5.629 -20.031 8.469 1 87.25 158 THR B O 1
ATOM 4744 N N . PRO B 1 159 ? 5.379 -19.688 6.312 1 86.62 159 PRO B N 1
ATOM 4745 C CA . PRO B 1 159 ? 5.336 -21.125 6.07 1 86.62 159 PRO B CA 1
ATOM 4746 C C . PRO B 1 159 ? 6.617 -21.828 6.5 1 86.62 159 PRO B C 1
ATOM 4748 O O . PRO B 1 159 ? 6.621 -23.047 6.703 1 86.62 159 PRO B O 1
ATOM 4751 N N . PHE B 1 160 ? 7.59 -21.109 6.68 1 87.69 160 PHE B N 1
ATOM 4752 C CA . PHE B 1 160 ? 8.875 -21.734 6.941 1 87.69 160 PHE B CA 1
ATOM 4753 C C . PHE B 1 160 ? 9.211 -21.703 8.43 1 87.69 160 PHE B C 1
ATOM 4755 O O . PHE B 1 160 ? 10.273 -22.156 8.852 1 87.69 160 PHE B O 1
ATOM 4762 N N . TYR B 1 161 ? 8.273 -21.141 9.133 1 80.94 161 TYR B N 1
ATOM 4763 C CA . TYR B 1 161 ? 8.438 -21.141 10.586 1 80.94 161 TYR B CA 1
ATOM 4764 C C . TYR B 1 161 ? 7.426 -22.062 11.25 1 80.94 161 TYR B C 1
ATOM 4766 O O . TYR B 1 161 ? 6.215 -21.906 11.07 1 80.94 161 TYR B O 1
ATOM 4774 N N . LEU B 1 162 ? 7.906 -23.109 11.781 1 66.12 162 LEU B N 1
ATOM 4775 C CA . LEU B 1 162 ? 7.059 -24.188 12.289 1 66.12 162 LEU B CA 1
ATOM 4776 C C . LEU B 1 162 ? 6.613 -23.891 13.719 1 66.12 162 LEU B C 1
ATOM 4778 O O . LEU B 1 162 ? 5.629 -24.453 14.195 1 66.12 162 LEU B O 1
ATOM 4782 N N . ASP B 1 163 ? 7.367 -23.047 14.414 1 61.66 163 ASP B N 1
ATOM 4783 C CA . ASP B 1 163 ? 7.035 -22.844 15.82 1 61.66 163 ASP B CA 1
ATOM 4784 C C . ASP B 1 163 ? 5.961 -21.766 15.984 1 61.66 163 ASP B C 1
ATOM 4786 O O . ASP B 1 163 ? 5.781 -20.922 15.102 1 61.66 163 ASP B O 1
ATOM 4790 N N . ASN B 1 164 ? 5.109 -21.828 16.953 1 55.03 164 ASN B N 1
ATOM 4791 C CA . ASN B 1 164 ? 3.965 -20.984 17.312 1 55.03 164 ASN B CA 1
ATOM 4792 C C . ASN B 1 164 ? 4.355 -19.516 17.422 1 55.03 164 ASN B C 1
ATOM 4794 O O . ASN B 1 164 ? 3.504 -18.641 17.312 1 55.03 164 ASN B O 1
ATOM 4798 N N . ASP B 1 165 ? 5.598 -19.188 17.812 1 52.31 165 ASP B N 1
ATOM 4799 C CA . ASP B 1 165 ? 5.938 -17.781 18.078 1 52.31 165 ASP B CA 1
ATOM 4800 C C . ASP B 1 165 ? 6.336 -17.062 16.797 1 52.31 165 ASP B C 1
ATOM 4802 O O . ASP B 1 165 ? 7.191 -16.172 16.812 1 52.31 165 ASP B O 1
ATOM 4806 N N . VAL B 1 166 ? 5.652 -17.438 15.688 1 58.88 166 VAL B N 1
ATOM 4807 C CA . VAL B 1 166 ? 6.012 -17.25 14.289 1 58.88 166 VAL B CA 1
ATOM 4808 C C . VAL B 1 166 ? 5.777 -15.805 13.875 1 58.88 166 VAL B C 1
ATOM 4810 O O . VAL B 1 166 ? 6.574 -15.227 13.125 1 58.88 166 VAL B O 1
ATOM 4813 N N . GLU B 1 167 ? 4.801 -15.195 14.375 1 58.06 167 GLU B N 1
ATOM 4814 C CA . GLU B 1 167 ? 4.371 -13.906 13.844 1 58.06 167 GLU B CA 1
ATOM 4815 C C . GLU B 1 167 ? 5.445 -12.844 14.039 1 58.06 167 GLU B C 1
ATOM 4817 O O . GLU B 1 167 ? 5.633 -11.977 13.18 1 58.06 167 GLU B O 1
ATOM 4822 N N . GLU B 1 168 ? 6.246 -13.07 14.977 1 57.31 168 GLU B N 1
ATOM 4823 C CA . GLU B 1 168 ? 7.203 -12.008 15.273 1 57.31 168 GLU B CA 1
ATOM 4824 C C . GLU B 1 168 ? 8.531 -12.242 14.555 1 57.31 168 GLU B C 1
ATOM 4826 O O . GLU B 1 168 ? 9.336 -11.32 14.406 1 57.31 168 GLU B O 1
ATOM 4831 N N . ARG B 1 169 ? 8.656 -13.383 13.984 1 66.62 169 ARG B N 1
ATOM 4832 C CA . ARG B 1 169 ? 9.977 -13.695 13.461 1 66.62 169 ARG B CA 1
ATOM 4833 C C . ARG B 1 169 ? 9.961 -13.758 11.938 1 66.62 169 ARG B C 1
ATOM 4835 O O . ARG B 1 169 ? 10.977 -13.508 11.289 1 66.62 169 ARG B O 1
ATOM 4842 N N . ALA B 1 170 ? 8.805 -14.047 11.438 1 79.94 170 ALA B N 1
ATOM 4843 C CA . ALA B 1 170 ? 8.727 -14.195 9.984 1 79.94 170 ALA B CA 1
ATOM 4844 C C . ALA B 1 170 ? 8.742 -12.828 9.297 1 79.94 170 ALA B C 1
ATOM 4846 O O . ALA B 1 170 ? 8.07 -11.898 9.734 1 79.94 170 ALA B O 1
ATOM 4847 N N . ASN B 1 171 ? 9.602 -12.812 8.281 1 84.81 171 ASN B N 1
ATOM 4848 C CA . ASN B 1 171 ? 9.609 -11.594 7.48 1 84.81 171 ASN B CA 1
ATOM 4849 C C . ASN B 1 171 ? 8.336 -11.461 6.648 1 84.81 171 ASN B C 1
ATOM 4851 O O . ASN B 1 171 ? 8.008 -12.344 5.855 1 84.81 171 ASN B O 1
ATOM 4855 N N . LYS B 1 172 ? 7.652 -10.422 6.984 1 88.25 172 LYS B N 1
ATOM 4856 C CA . LYS B 1 172 ? 6.41 -10.141 6.27 1 88.25 172 LYS B CA 1
ATOM 4857 C C . LYS B 1 172 ? 6.406 -8.727 5.703 1 88.25 172 LYS B C 1
ATOM 4859 O O . LYS B 1 172 ? 6.902 -7.797 6.344 1 88.25 172 LYS B O 1
ATOM 4864 N N . LEU B 1 173 ? 5.902 -8.664 4.52 1 91.44 173 LEU B N 1
ATOM 4865 C CA . LEU B 1 173 ? 5.773 -7.379 3.844 1 91.44 173 LEU B CA 1
ATOM 4866 C C . LEU B 1 173 ? 4.559 -7.367 2.922 1 91.44 173 LEU B C 1
ATOM 4868 O O . LEU B 1 173 ? 4.309 -8.336 2.205 1 91.44 173 LEU B O 1
ATOM 4872 N N . SER B 1 174 ? 3.766 -6.422 3.051 1 94.06 174 SER B N 1
ATOM 4873 C CA . SER B 1 174 ? 2.678 -6.168 2.109 1 94.06 174 SER B CA 1
ATOM 4874 C C . SER B 1 174 ? 2.629 -4.695 1.707 1 94.06 174 SER B C 1
ATOM 4876 O O . SER B 1 174 ? 2.643 -3.812 2.566 1 94.06 174 SER B O 1
ATOM 4878 N N . ILE B 1 175 ? 2.652 -4.449 0.517 1 92.94 175 ILE B N 1
ATOM 4879 C CA . ILE B 1 175 ? 2.576 -3.098 -0.029 1 92.94 175 ILE B CA 1
ATOM 4880 C C . ILE B 1 175 ? 1.425 -3.008 -1.028 1 92.94 175 ILE B C 1
ATOM 4882 O O . ILE B 1 175 ? 1.337 -3.814 -1.956 1 92.94 175 ILE B O 1
ATOM 4886 N N . SER B 1 176 ? 0.555 -2.143 -0.849 1 94.25 176 SER B N 1
ATOM 4887 C CA . SER B 1 176 ? -0.467 -1.754 -1.816 1 94.25 176 SER B CA 1
ATOM 4888 C C . SER B 1 176 ? -0.258 -0.322 -2.297 1 94.25 176 SER B C 1
ATOM 4890 O O . SER B 1 176 ? -0.159 0.602 -1.485 1 94.25 176 SER B O 1
ATOM 4892 N N . SER B 1 177 ? -0.226 -0.232 -3.559 1 93.12 177 SER B N 1
ATOM 4893 C CA . SER B 1 177 ? 0.111 1.09 -4.078 1 93.12 177 SER B CA 1
ATOM 4894 C C . SER B 1 177 ? -0.824 1.493 -5.215 1 93.12 177 SER B C 1
ATOM 4896 O O . SER B 1 177 ? -1.341 0.636 -5.934 1 93.12 177 SER B O 1
ATOM 4898 N N . ASN B 1 178 ? -1.003 2.752 -5.336 1 92.12 178 ASN B N 1
ATOM 4899 C CA . ASN B 1 178 ? -1.768 3.373 -6.414 1 92.12 178 ASN B CA 1
ATOM 4900 C C . ASN B 1 178 ? -1.026 4.566 -7.008 1 92.12 178 ASN B C 1
ATOM 4902 O O . ASN B 1 178 ? -0.269 5.246 -6.312 1 92.12 178 ASN B O 1
ATOM 4906 N N . GLY B 1 179 ? -1.214 4.75 -8.297 1 88.5 179 GLY B N 1
ATOM 4907 C CA . GLY B 1 179 ? -0.597 5.855 -9.016 1 88.5 179 GLY B CA 1
ATOM 4908 C C . GLY B 1 179 ? 0.368 5.406 -10.094 1 88.5 179 GLY B C 1
ATOM 4909 O O . GLY B 1 179 ? 0.919 4.305 -10.023 1 88.5 179 GLY B O 1
ATOM 4910 N N . GLU B 1 180 ? 0.659 6.273 -10.938 1 79.56 180 GLU B N 1
ATOM 4911 C CA . GLU B 1 180 ? 1.48 5.926 -12.094 1 79.56 180 GLU B CA 1
ATOM 4912 C C . GLU B 1 180 ? 2.947 5.773 -11.703 1 79.56 180 GLU B C 1
ATOM 4914 O O . GLU B 1 180 ? 3.676 4.98 -12.297 1 79.56 180 GLU B O 1
ATOM 4919 N N . SER B 1 181 ? 3.307 6.406 -10.672 1 86.06 181 SER B N 1
ATOM 4920 C CA . SER B 1 181 ? 4.719 6.469 -10.305 1 86.06 181 SER B CA 1
ATOM 4921 C C . SER B 1 181 ? 5.152 5.207 -9.57 1 86.06 181 SER B C 1
ATOM 4923 O O . SER B 1 181 ? 6.352 4.965 -9.391 1 86.06 181 SER B O 1
ATOM 4925 N N . VAL B 1 182 ? 4.238 4.414 -9.195 1 84.94 182 VAL B N 1
ATOM 4926 C CA . VAL B 1 182 ? 4.578 3.254 -8.383 1 84.94 182 VAL B CA 1
ATOM 4927 C C . VAL B 1 182 ? 5.406 2.27 -9.203 1 84.94 182 VAL B C 1
ATOM 4929 O O . VAL B 1 182 ? 6.312 1.62 -8.68 1 84.94 182 VAL B O 1
ATOM 4932 N N . TYR B 1 183 ? 5.027 2.096 -10.422 1 86.62 183 TYR B N 1
ATOM 4933 C CA . TYR B 1 183 ? 5.75 1.157 -11.273 1 86.62 183 TYR B CA 1
ATOM 4934 C C . TYR B 1 183 ? 7.207 1.582 -11.438 1 86.62 183 TYR B C 1
ATOM 4936 O O . TYR B 1 183 ? 8.102 0.737 -11.539 1 86.62 183 TYR B O 1
ATOM 4944 N N . GLU B 1 184 ? 7.434 2.811 -11.352 1 88.25 184 GLU B N 1
ATOM 4945 C CA . GLU B 1 184 ? 8.805 3.311 -11.391 1 88.25 184 GLU B CA 1
ATOM 4946 C C . GLU B 1 184 ? 9.594 2.855 -10.164 1 88.25 184 GLU B C 1
ATOM 4948 O O . GLU B 1 184 ? 10.773 2.521 -10.273 1 88.25 184 GLU B O 1
ATOM 4953 N N . LEU B 1 185 ? 8.984 2.867 -9.109 1 88.31 185 LEU B N 1
ATOM 4954 C CA . LEU B 1 185 ? 9.648 2.416 -7.891 1 88.31 185 LEU B CA 1
ATOM 4955 C C . LEU B 1 185 ? 10.062 0.953 -8.008 1 88.31 185 LEU B C 1
ATOM 4957 O O . LEU B 1 185 ? 11.18 0.587 -7.625 1 88.31 185 LEU B O 1
ATOM 4961 N N . ILE B 1 186 ? 9.227 0.179 -8.508 1 85.81 186 ILE B N 1
ATOM 4962 C CA . ILE B 1 186 ? 9.516 -1.24 -8.672 1 85.81 186 ILE B CA 1
ATOM 4963 C C . ILE B 1 186 ? 10.695 -1.416 -9.633 1 85.81 186 ILE B C 1
ATOM 4965 O O . ILE B 1 186 ? 11.594 -2.225 -9.383 1 85.81 186 ILE B O 1
ATOM 4969 N N . LYS B 1 187 ? 10.672 -0.652 -10.656 1 88.38 187 LYS B N 1
ATOM 4970 C CA . LYS B 1 187 ? 11.758 -0.715 -11.625 1 88.38 187 LYS B CA 1
ATOM 4971 C C . LYS B 1 187 ? 13.086 -0.338 -10.992 1 88.38 187 LYS B C 1
ATOM 4973 O O . LYS B 1 187 ? 14.117 -0.949 -11.281 1 88.38 187 LYS B O 1
ATOM 4978 N N . ILE B 1 188 ? 13 0.576 -10.125 1 91.06 188 ILE B N 1
ATOM 4979 C CA . ILE B 1 188 ? 14.203 1.013 -9.43 1 91.06 188 ILE B CA 1
ATOM 4980 C C . ILE B 1 188 ? 14.727 -0.12 -8.547 1 91.06 188 ILE B C 1
ATOM 4982 O O . ILE B 1 188 ? 15.914 -0.448 -8.586 1 91.06 188 ILE B O 1
ATOM 4986 N N . ILE B 1 189 ? 13.883 -0.74 -7.863 1 88.94 189 ILE B N 1
ATOM 4987 C CA . ILE B 1 189 ? 14.25 -1.784 -6.914 1 88.94 189 ILE B CA 1
ATOM 4988 C C . ILE B 1 189 ? 14.789 -3 -7.668 1 88.94 189 ILE B C 1
ATOM 4990 O O . ILE B 1 189 ? 15.75 -3.631 -7.227 1 88.94 189 ILE B O 1
ATOM 4994 N N . GLN B 1 190 ? 14.273 -3.219 -8.812 1 86.88 190 GLN B N 1
ATOM 4995 C CA . GLN B 1 190 ? 14.625 -4.422 -9.562 1 86.88 190 GLN B CA 1
ATOM 4996 C C . GLN B 1 190 ? 15.75 -4.145 -10.555 1 86.88 190 GLN B C 1
ATOM 4998 O O . GLN B 1 190 ? 16.188 -5.047 -11.273 1 86.88 190 GLN B O 1
ATOM 5003 N N . SER B 1 191 ? 16.234 -3.035 -10.594 1 86.44 191 SER B N 1
ATOM 5004 C CA . SER B 1 191 ? 17.078 -2.576 -11.688 1 86.44 191 SER B CA 1
ATOM 5005 C C . SER B 1 191 ? 18.453 -3.24 -11.641 1 86.44 191 SER B C 1
ATOM 5007 O O . SER B 1 191 ? 19.078 -3.479 -12.68 1 86.44 191 SER B O 1
ATOM 5009 N N . LEU B 1 192 ? 18.906 -3.6 -10.445 1 87.62 192 LEU B N 1
ATOM 5010 C CA . LEU B 1 192 ? 20.297 -4.027 -10.344 1 87.62 192 LEU B CA 1
ATOM 5011 C C . LEU B 1 192 ? 20.375 -5.531 -10.109 1 87.62 192 LEU B C 1
ATOM 5013 O O . LEU B 1 192 ? 19.578 -6.094 -9.352 1 87.62 192 LEU B O 1
ATOM 5017 N N . SER B 1 193 ? 21.312 -6.125 -10.781 1 86.31 193 SER B N 1
ATOM 5018 C CA . SER B 1 193 ? 21.594 -7.543 -10.594 1 86.31 193 SER B CA 1
ATOM 5019 C C . SER B 1 193 ? 22.719 -7.754 -9.578 1 86.31 193 SER B C 1
ATOM 5021 O O . SER B 1 193 ? 23.422 -6.809 -9.234 1 86.31 193 SER B O 1
ATOM 5023 N N . SER B 1 194 ? 22.844 -8.961 -9.188 1 85.12 194 SER B N 1
ATOM 5024 C CA . SER B 1 194 ? 23.922 -9.312 -8.258 1 85.12 194 SER B CA 1
ATOM 5025 C C . SER B 1 194 ? 25.297 -9.07 -8.891 1 85.12 194 SER B C 1
ATOM 5027 O O . SER B 1 194 ? 26.219 -8.617 -8.219 1 85.12 194 SER B O 1
ATOM 5029 N N . ASP B 1 195 ? 25.391 -9.32 -10.172 1 84.81 195 ASP B N 1
ATOM 5030 C CA . ASP B 1 195 ? 26.641 -9.148 -10.891 1 84.81 195 ASP B CA 1
ATOM 5031 C C . ASP B 1 195 ? 27.062 -7.68 -10.93 1 84.81 195 ASP B C 1
ATOM 5033 O O . ASP B 1 195 ? 28.234 -7.352 -10.766 1 84.81 195 ASP B O 1
ATOM 5037 N N . GLU B 1 196 ? 26.156 -6.906 -11.07 1 85.94 196 GLU B N 1
ATOM 5038 C CA . GLU B 1 196 ? 26.422 -5.473 -11.148 1 85.94 196 GLU B CA 1
ATOM 5039 C C . GLU B 1 196 ? 26.875 -4.922 -9.805 1 85.94 196 GLU B C 1
ATOM 5041 O O . GLU B 1 196 ? 27.781 -4.078 -9.75 1 85.94 196 GLU B O 1
ATOM 5046 N N . ILE B 1 197 ? 26.375 -5.398 -8.781 1 87.88 197 ILE B N 1
ATOM 5047 C CA . ILE B 1 197 ? 26.75 -4.961 -7.438 1 87.88 197 ILE B CA 1
ATOM 5048 C C . ILE B 1 197 ? 28.156 -5.438 -7.113 1 87.88 197 ILE B C 1
ATOM 5050 O O . ILE B 1 197 ? 28.953 -4.691 -6.535 1 87.88 197 ILE B O 1
ATOM 5054 N N . GLN B 1 198 ? 28.438 -6.621 -7.473 1 87.31 198 GLN B N 1
ATOM 5055 C CA . GLN B 1 198 ? 29.75 -7.176 -7.23 1 87.31 198 GLN B CA 1
ATOM 5056 C C . GLN B 1 198 ? 30.828 -6.398 -7.996 1 87.31 198 GLN B C 1
ATOM 5058 O O . GLN B 1 198 ? 31.906 -6.145 -7.469 1 87.31 198 GLN B O 1
ATOM 5063 N N . GLU B 1 199 ? 30.516 -6.066 -9.156 1 84.31 199 GLU B N 1
ATOM 5064 C CA . GLU B 1 199 ? 31.453 -5.289 -9.961 1 84.31 199 GLU B CA 1
ATOM 5065 C C . GLU B 1 199 ? 31.688 -3.91 -9.352 1 84.31 199 GLU B C 1
ATOM 5067 O O . GLU B 1 199 ? 32.812 -3.4 -9.375 1 84.31 199 GLU B O 1
ATOM 5072 N N . PHE B 1 200 ? 30.703 -3.359 -8.891 1 86.44 200 PHE B N 1
ATOM 5073 C CA . PHE B 1 200 ? 30.828 -2.066 -8.227 1 86.44 200 PHE B CA 1
ATOM 5074 C C . PHE B 1 200 ? 31.688 -2.182 -6.973 1 86.44 200 PHE B C 1
ATOM 5076 O O . PHE B 1 200 ? 32.531 -1.322 -6.711 1 86.44 200 PHE B O 1
ATOM 5083 N N . GLU B 1 201 ? 31.469 -3.16 -6.273 1 87.25 201 GLU B N 1
ATOM 5084 C CA . GLU B 1 201 ? 32.281 -3.4 -5.082 1 87.25 201 GLU B CA 1
ATOM 5085 C C . GLU B 1 201 ? 33.75 -3.539 -5.434 1 87.25 201 GLU B C 1
ATOM 5087 O O . GLU B 1 201 ? 34.625 -3.014 -4.73 1 87.25 201 GLU B O 1
ATOM 5092 N N . LYS B 1 202 ? 34 -4.254 -6.484 1 87.62 202 LYS B N 1
ATOM 5093 C CA . LYS B 1 202 ? 35.375 -4.422 -6.961 1 87.62 202 LYS B CA 1
ATOM 5094 C C . LYS B 1 202 ? 35.969 -3.082 -7.352 1 87.62 202 LYS B C 1
ATOM 5096 O O . LYS B 1 202 ? 37.125 -2.811 -7.039 1 87.62 202 LYS B O 1
ATOM 5101 N N . LEU B 1 203 ? 35.219 -2.336 -8.016 1 82.62 203 LEU B N 1
ATOM 5102 C CA . LEU B 1 203 ? 35.688 -1.019 -8.43 1 82.62 203 LEU B CA 1
ATOM 5103 C C . LEU B 1 203 ? 36.031 -0.158 -7.223 1 82.62 203 LEU B C 1
ATOM 5105 O O . LEU B 1 203 ? 37.062 0.537 -7.227 1 82.62 203 LEU B O 1
ATOM 5109 N N . ILE B 1 204 ? 35.219 -0.196 -6.203 1 83.19 204 ILE B N 1
ATOM 5110 C CA . ILE B 1 204 ? 35.438 0.569 -4.984 1 83.19 204 ILE B CA 1
ATOM 5111 C C . ILE B 1 204 ? 36.75 0.108 -4.316 1 83.19 204 ILE B C 1
ATOM 5113 O O . ILE B 1 204 ? 37.531 0.929 -3.826 1 83.19 204 ILE B O 1
ATOM 5117 N N . LYS B 1 205 ? 36.906 -1.107 -4.367 1 84.88 205 LYS B N 1
ATOM 5118 C CA . LYS B 1 205 ? 38.125 -1.667 -3.777 1 84.88 205 LYS B CA 1
ATOM 5119 C C . LYS B 1 205 ? 39.344 -1.291 -4.594 1 84.88 205 LYS B C 1
ATOM 5121 O O . LYS B 1 205 ? 40.375 -0.889 -4.031 1 84.88 205 LYS B O 1
ATOM 5126 N N . ASP B 1 206 ? 39.25 -1.394 -5.879 1 83.5 206 ASP B N 1
ATOM 5127 C CA . ASP B 1 206 ? 40.375 -1.141 -6.777 1 83.5 206 ASP B CA 1
ATOM 5128 C C . ASP B 1 206 ? 40.844 0.312 -6.688 1 83.5 206 ASP B C 1
ATOM 5130 O O . ASP B 1 206 ? 42.031 0.594 -6.758 1 83.5 206 ASP B O 1
ATOM 5134 N N . PHE B 1 207 ? 39.875 1.148 -6.453 1 78.69 207 PHE B N 1
ATOM 5135 C CA . PHE B 1 207 ? 40.219 2.568 -6.438 1 78.69 207 PHE B CA 1
ATOM 5136 C C . PHE B 1 207 ? 40.344 3.082 -5.008 1 78.69 207 PHE B C 1
ATOM 5138 O O . PHE B 1 207 ? 40.438 4.289 -4.781 1 78.69 207 PHE B O 1
ATOM 5145 N N . GLN B 1 208 ? 40.281 2.176 -3.988 1 80 208 GLN B N 1
ATOM 5146 C CA . GLN B 1 208 ? 40.438 2.471 -2.568 1 80 208 GLN B CA 1
ATOM 5147 C C . GLN B 1 208 ? 39.469 3.549 -2.109 1 80 208 GLN B C 1
ATOM 5149 O O . GLN B 1 208 ? 39.875 4.512 -1.45 1 80 208 GLN B O 1
ATOM 5154 N N . LEU B 1 209 ? 38.25 3.43 -2.652 1 78.94 209 LEU B N 1
ATOM 5155 C CA . LEU B 1 209 ? 37.25 4.43 -2.375 1 78.94 209 LEU B CA 1
ATOM 5156 C C . LEU B 1 209 ? 36.438 4.051 -1.134 1 78.94 209 LEU B C 1
ATOM 5158 O O . LEU B 1 209 ? 35.5 4.762 -0.754 1 78.94 209 LEU B O 1
ATOM 5162 N N . LEU B 1 210 ? 36.781 3.039 -0.471 1 74.94 210 LEU B N 1
ATOM 5163 C CA . LEU B 1 210 ? 36.031 2.564 0.685 1 74.94 210 LEU B CA 1
ATOM 5164 C C . LEU B 1 210 ? 36.156 3.535 1.854 1 74.94 210 LEU B C 1
ATOM 5166 O O . LEU B 1 210 ? 35.312 3.553 2.75 1 74.94 210 LEU B O 1
ATOM 5170 N N . ASN B 1 211 ? 37.219 4.305 1.745 1 78.38 211 ASN B N 1
ATOM 5171 C CA . ASN B 1 211 ? 37.438 5.238 2.842 1 78.38 211 ASN B CA 1
ATOM 5172 C C . ASN B 1 211 ? 36.625 6.512 2.678 1 78.38 211 ASN B C 1
ATOM 5174 O O . ASN B 1 211 ? 36.5 7.309 3.609 1 78.38 211 ASN B O 1
ATOM 5178 N N . ASP B 1 212 ? 36.094 6.605 1.52 1 80.5 212 ASP B N 1
ATOM 5179 C CA . ASP B 1 212 ? 35.188 7.723 1.305 1 80.5 212 ASP B CA 1
ATOM 5180 C C . ASP B 1 212 ? 33.781 7.422 1.88 1 80.5 212 ASP B C 1
ATOM 5182 O O . ASP B 1 212 ? 33.125 6.504 1.421 1 80.5 212 ASP B O 1
ATOM 5186 N N . THR B 1 213 ? 33.375 8.117 2.885 1 84.06 213 THR B N 1
ATOM 5187 C CA . THR B 1 213 ? 32.156 7.879 3.637 1 84.06 213 THR B CA 1
ATOM 5188 C C . THR B 1 213 ? 30.938 8 2.73 1 84.06 213 THR B C 1
ATOM 5190 O O . THR B 1 213 ? 29.969 7.258 2.887 1 84.06 213 THR B O 1
ATOM 5193 N N . LYS B 1 214 ? 31.047 8.82 1.822 1 82.31 214 LYS B N 1
ATOM 5194 C CA . LYS B 1 214 ? 29.906 9.047 0.926 1 82.31 214 LYS B CA 1
ATOM 5195 C C . LYS B 1 214 ? 29.734 7.875 -0.038 1 82.31 214 LYS B C 1
ATOM 5197 O O . LYS B 1 214 ? 28.609 7.402 -0.253 1 82.31 214 LYS B O 1
ATOM 5202 N N . ILE B 1 215 ? 30.844 7.371 -0.555 1 83.69 215 ILE B N 1
ATOM 5203 C CA . ILE B 1 215 ? 30.797 6.242 -1.477 1 83.69 215 ILE B CA 1
ATOM 5204 C C . ILE B 1 215 ? 30.344 4.988 -0.732 1 83.69 215 ILE B C 1
ATOM 5206 O O . ILE B 1 215 ? 29.578 4.188 -1.266 1 83.69 215 ILE B O 1
ATOM 5210 N N . LYS B 1 216 ? 30.844 4.953 0.415 1 87.31 216 LYS B N 1
ATOM 5211 C CA . LYS B 1 216 ? 30.438 3.824 1.247 1 87.31 216 LYS B CA 1
ATOM 5212 C C . LYS B 1 216 ? 28.922 3.828 1.481 1 87.31 216 LYS B C 1
ATOM 5214 O O . LYS B 1 216 ? 28.281 2.781 1.422 1 87.31 216 LYS B O 1
ATOM 5219 N N . LYS B 1 217 ? 28.406 4.973 1.718 1 89.44 217 LYS B N 1
ATOM 5220 C CA . LYS B 1 217 ? 26.969 5.113 1.943 1 89.44 217 LYS B CA 1
ATOM 5221 C C . LYS B 1 217 ? 26.172 4.746 0.692 1 89.44 217 LYS B C 1
ATOM 5223 O O . LYS B 1 217 ? 25.141 4.086 0.781 1 89.44 217 LYS B O 1
ATOM 5228 N N . ILE B 1 218 ? 26.672 5.145 -0.367 1 89.56 218 ILE B N 1
ATOM 5229 C CA . ILE B 1 218 ? 26.031 4.828 -1.636 1 89.56 218 ILE B CA 1
ATOM 5230 C C . ILE B 1 218 ? 26.047 3.318 -1.862 1 89.56 218 ILE B C 1
ATOM 5232 O O . ILE B 1 218 ? 25.016 2.727 -2.201 1 89.56 218 ILE B O 1
ATOM 5236 N N . PHE B 1 219 ? 27.188 2.748 -1.642 1 89.19 219 PHE B N 1
ATOM 5237 C CA . PHE B 1 219 ? 27.328 1.307 -1.813 1 89.19 219 PHE B CA 1
ATOM 5238 C C . PHE B 1 219 ? 26.391 0.554 -0.885 1 89.19 219 PHE B C 1
ATOM 5240 O O . PHE B 1 219 ? 25.719 -0.391 -1.307 1 89.19 219 PHE B O 1
ATOM 5247 N N . ASN B 1 220 ? 26.344 1.031 0.29 1 90.75 220 ASN B N 1
ATOM 5248 C CA . ASN B 1 220 ? 25.469 0.388 1.26 1 90.75 220 ASN B CA 1
ATOM 5249 C C . ASN B 1 220 ? 24 0.521 0.86 1 90.75 220 ASN B C 1
ATOM 5251 O O . ASN B 1 220 ? 23.219 -0.413 1.042 1 90.75 220 ASN B O 1
ATOM 5255 N N . THR B 1 221 ? 23.656 1.604 0.34 1 91.81 221 THR B N 1
ATOM 5256 C CA . THR B 1 221 ? 22.281 1.839 -0.099 1 91.81 221 THR B CA 1
ATOM 5257 C C . THR B 1 221 ? 21.922 0.896 -1.239 1 91.81 221 THR B C 1
ATOM 5259 O O . THR B 1 221 ? 20.844 0.282 -1.221 1 91.81 221 THR B O 1
ATOM 5262 N N . ILE B 1 222 ? 22.781 0.727 -2.115 1 91.25 222 ILE B N 1
ATOM 5263 C CA . ILE B 1 222 ? 22.547 -0.128 -3.273 1 91.25 222 ILE B CA 1
ATOM 5264 C C . ILE B 1 222 ? 22.453 -1.587 -2.83 1 91.25 222 ILE B C 1
ATOM 5266 O O . ILE B 1 222 ? 21.625 -2.344 -3.328 1 91.25 222 ILE B O 1
ATOM 5270 N N . LYS B 1 223 ? 23.359 -1.904 -1.992 1 91.44 223 LYS B N 1
ATOM 5271 C CA . LYS B 1 223 ? 23.344 -3.27 -1.476 1 91.44 223 LYS B CA 1
ATOM 5272 C C . LYS B 1 223 ? 22.031 -3.576 -0.761 1 91.44 223 LYS B C 1
ATOM 5274 O O . LYS B 1 223 ? 21.438 -4.629 -0.983 1 91.44 223 LYS B O 1
ATOM 5279 N N . LYS B 1 224 ? 21.594 -2.684 0.035 1 91.69 224 LYS B N 1
ATOM 5280 C CA . LYS B 1 224 ? 20.328 -2.861 0.761 1 91.69 224 LYS B CA 1
ATOM 5281 C C . LYS B 1 224 ? 19.141 -2.908 -0.197 1 91.69 224 LYS B C 1
ATOM 5283 O O . LYS B 1 224 ? 18.203 -3.68 0.008 1 91.69 224 LYS B O 1
ATOM 5288 N N . LEU B 1 225 ? 19.234 -2.074 -1.169 1 92.12 225 LEU B N 1
ATOM 5289 C CA . LEU B 1 225 ? 18.172 -2.066 -2.182 1 92.12 225 LEU B CA 1
ATOM 5290 C C . LEU B 1 225 ? 18.094 -3.42 -2.881 1 92.12 225 LEU B C 1
ATOM 5292 O O . LEU B 1 225 ? 16.984 -3.939 -3.096 1 92.12 225 LEU B O 1
ATOM 5296 N N . HIS B 1 226 ? 19.172 -3.924 -3.207 1 90.94 226 HIS B N 1
ATOM 5297 C CA . HIS B 1 226 ? 19.234 -5.223 -3.867 1 90.94 226 HIS B CA 1
ATOM 5298 C C . HIS B 1 226 ? 18.672 -6.32 -2.973 1 90.94 226 HIS B C 1
ATOM 5300 O O . HIS B 1 226 ? 17.969 -7.215 -3.451 1 90.94 226 HIS B O 1
ATOM 5306 N N . GLU B 1 227 ? 19.016 -6.246 -1.765 1 88.5 227 GLU B N 1
ATOM 5307 C CA . GLU B 1 227 ? 18.5 -7.23 -0.812 1 88.5 227 GLU B CA 1
ATOM 5308 C C . GLU B 1 227 ? 16.984 -7.145 -0.679 1 88.5 227 GLU B C 1
ATOM 5310 O O . GLU B 1 227 ? 16.328 -8.156 -0.464 1 88.5 227 GLU B O 1
ATOM 5315 N N . PHE B 1 228 ? 16.547 -6.004 -0.839 1 90.94 228 PHE B N 1
ATOM 5316 C CA . PHE B 1 228 ? 15.109 -5.785 -0.692 1 90.94 228 PHE B CA 1
ATOM 5317 C C . PHE B 1 228 ? 14.344 -6.359 -1.883 1 90.94 228 PHE B C 1
ATOM 5319 O O . PHE B 1 228 ? 13.156 -6.656 -1.779 1 90.94 228 PHE B O 1
ATOM 5326 N N . LYS B 1 229 ? 15 -6.496 -2.93 1 90.81 229 LYS B N 1
ATOM 5327 C CA . LYS B 1 229 ? 14.422 -6.98 -4.18 1 90.81 229 LYS B CA 1
ATOM 5328 C C . LYS B 1 229 ? 13.742 -8.336 -3.986 1 90.81 229 LYS B C 1
ATOM 5330 O O . LYS B 1 229 ? 12.695 -8.594 -4.57 1 90.81 229 LYS B O 1
ATOM 5335 N N . HIS B 1 230 ? 14.266 -9.148 -3.15 1 91.75 230 HIS B N 1
ATOM 5336 C CA . HIS B 1 230 ? 13.773 -10.5 -2.955 1 91.75 230 HIS B CA 1
ATOM 5337 C C . HIS B 1 230 ? 12.414 -10.5 -2.256 1 91.75 230 HIS B C 1
ATOM 5339 O O . HIS B 1 230 ? 11.695 -11.5 -2.281 1 91.75 230 HIS B O 1
ATOM 5345 N N . LEU B 1 231 ? 12.07 -9.391 -1.69 1 92.12 231 LEU B N 1
ATOM 5346 C CA . LEU B 1 231 ? 10.812 -9.281 -0.956 1 92.12 231 LEU B CA 1
ATOM 5347 C C . LEU B 1 231 ? 9.703 -8.75 -1.855 1 92.12 231 LEU B C 1
ATOM 5349 O O . LEU B 1 231 ? 8.531 -8.766 -1.473 1 92.12 231 LEU B O 1
ATOM 5353 N N . MET B 1 232 ? 10.016 -8.375 -3.059 1 90.94 232 MET B N 1
ATOM 5354 C CA . MET B 1 232 ? 9.086 -7.602 -3.875 1 90.94 232 MET B CA 1
ATOM 5355 C C . MET B 1 232 ? 8.375 -8.5 -4.883 1 90.94 232 MET B C 1
ATOM 5357 O O . MET B 1 232 ? 8.469 -8.281 -6.09 1 90.94 232 MET B O 1
ATOM 5361 N N . ARG B 1 233 ? 7.629 -9.383 -4.371 1 94.69 233 ARG B N 1
ATOM 5362 C CA . ARG B 1 233 ? 6.785 -10.195 -5.234 1 94.69 233 ARG B CA 1
ATOM 5363 C C . ARG B 1 233 ? 5.508 -9.461 -5.613 1 94.69 233 ARG B C 1
ATOM 5365 O O . ARG B 1 233 ? 4.691 -9.133 -4.746 1 94.69 233 ARG B O 1
ATOM 5372 N N . ILE B 1 234 ? 5.352 -9.211 -6.895 1 95.88 234 ILE B N 1
ATOM 5373 C CA . ILE B 1 234 ? 4.102 -8.594 -7.34 1 95.88 234 ILE B CA 1
ATOM 5374 C C . ILE B 1 234 ? 2.961 -9.602 -7.211 1 95.88 234 ILE B C 1
ATOM 5376 O O . ILE B 1 234 ? 3.045 -10.719 -7.734 1 95.88 234 ILE B O 1
ATOM 5380 N N . THR B 1 235 ? 1.924 -9.219 -6.508 1 97.06 235 THR B N 1
ATOM 5381 C CA . THR B 1 235 ? 0.805 -10.125 -6.281 1 97.06 235 THR B CA 1
ATOM 5382 C C . THR B 1 235 ? -0.453 -9.617 -6.98 1 97.06 235 THR B C 1
ATOM 5384 O O . THR B 1 235 ? -1.426 -10.359 -7.137 1 97.06 235 THR B O 1
ATOM 5387 N N . LYS B 1 236 ? -0.425 -8.391 -7.359 1 97.5 236 LYS B N 1
ATOM 5388 C CA . LYS B 1 236 ? -1.562 -7.773 -8.039 1 97.5 236 LYS B CA 1
ATOM 5389 C C . LYS B 1 236 ? -1.107 -6.656 -8.969 1 97.5 236 LYS B C 1
ATOM 5391 O O . LYS B 1 236 ? -0.307 -5.801 -8.586 1 97.5 236 LYS B O 1
ATOM 5396 N N . SER B 1 237 ? -1.568 -6.691 -10.172 1 97.25 237 SER B N 1
ATOM 5397 C CA . SER B 1 237 ? -1.371 -5.598 -11.117 1 97.25 237 SER B CA 1
ATOM 5398 C C . SER B 1 237 ? -2.67 -4.836 -11.367 1 97.25 237 SER B C 1
ATOM 5400 O O . SER B 1 237 ? -3.715 -5.445 -11.609 1 97.25 237 SER B O 1
ATOM 5402 N N . LYS B 1 238 ? -2.629 -3.586 -11.211 1 96.31 238 LYS B N 1
ATOM 5403 C CA . LYS B 1 238 ? -3.754 -2.699 -11.5 1 96.31 238 LYS B CA 1
ATOM 5404 C C . LYS B 1 238 ? -3.498 -1.877 -12.758 1 96.31 238 LYS B C 1
ATOM 5406 O O . LYS B 1 238 ? -2.604 -1.029 -12.781 1 96.31 238 LYS B O 1
ATOM 5411 N N . ILE B 1 239 ? -4.332 -2.078 -13.75 1 96.44 239 ILE B N 1
ATOM 5412 C CA . ILE B 1 239 ? -4.016 -1.461 -15.031 1 96.44 239 ILE B CA 1
ATOM 5413 C C . ILE B 1 239 ? -5.293 -0.917 -15.672 1 96.44 239 ILE B C 1
ATOM 5415 O O . ILE B 1 239 ? -6.398 -1.284 -15.273 1 96.44 239 ILE B O 1
ATOM 5419 N N . LYS B 1 240 ? -5.121 -0.045 -16.578 1 94.94 240 LYS B N 1
ATOM 5420 C CA . LYS B 1 240 ? -6.156 0.425 -17.484 1 94.94 240 LYS B CA 1
ATOM 5421 C C . LYS B 1 240 ? -5.797 0.101 -18.938 1 94.94 240 LYS B C 1
ATOM 5423 O O . LYS B 1 240 ? -4.66 0.326 -19.359 1 94.94 240 LYS B O 1
ATOM 5428 N N . ILE B 1 241 ? -6.715 -0.483 -19.578 1 96.62 241 ILE B N 1
ATOM 5429 C CA . ILE B 1 241 ? -6.559 -0.764 -21 1 96.62 241 ILE B CA 1
ATOM 5430 C C . ILE B 1 241 ? -7.711 -0.135 -21.781 1 96.62 241 ILE B C 1
ATOM 5432 O O . ILE B 1 241 ? -8.883 -0.325 -21.438 1 96.62 241 ILE B O 1
ATOM 5436 N N . VAL B 1 242 ? -7.379 0.571 -22.781 1 95.75 242 VAL B N 1
ATOM 5437 C CA . VAL B 1 242 ? -8.352 1.254 -23.641 1 95.75 242 VAL B CA 1
ATOM 5438 C C . VAL B 1 242 ? -8.383 0.605 -25.016 1 95.75 242 VAL B C 1
ATOM 5440 O O . VAL B 1 242 ? -7.34 0.206 -25.547 1 95.75 242 VAL B O 1
ATOM 5443 N N . SER B 1 243 ? -9.57 0.515 -25.5 1 93.5 243 SER B N 1
ATOM 5444 C CA . SER B 1 243 ? -9.703 -0.038 -26.844 1 93.5 243 SER B CA 1
ATOM 5445 C C . SER B 1 243 ? -9.062 0.874 -27.891 1 93.5 243 SER B C 1
ATOM 5447 O O . SER B 1 243 ? -9.18 2.1 -27.797 1 93.5 243 SER B O 1
ATOM 5449 N N . GLU B 1 244 ? -8.398 0.27 -28.828 1 90.12 244 GLU B N 1
ATOM 5450 C CA . GLU B 1 244 ? -7.73 1.027 -29.875 1 90.12 244 GLU B CA 1
ATOM 5451 C C . GLU B 1 244 ? -8.742 1.732 -30.781 1 90.12 244 GLU B C 1
ATOM 5453 O O . GLU B 1 244 ? -8.5 2.848 -31.25 1 90.12 244 GLU B O 1
ATOM 5458 N N . ASP B 1 245 ? -9.867 1.09 -31 1 89.81 245 ASP B N 1
ATOM 5459 C CA . ASP B 1 245 ? -10.852 1.559 -31.969 1 89.81 245 ASP B CA 1
ATOM 5460 C C . ASP B 1 245 ? -11.797 2.58 -31.344 1 89.81 245 ASP B C 1
ATOM 5462 O O . ASP B 1 245 ? -12.438 3.357 -32.062 1 89.81 245 ASP B O 1
ATOM 5466 N N . ASP B 1 246 ? -12.023 2.488 -30.047 1 92.12 246 ASP B N 1
ATOM 5467 C CA . ASP B 1 246 ? -12.992 3.334 -29.344 1 92.12 246 ASP B CA 1
ATOM 5468 C C . ASP B 1 246 ? -12.477 3.711 -27.953 1 92.12 246 ASP B C 1
ATOM 5470 O O . ASP B 1 246 ? -12.523 2.896 -27.031 1 92.12 246 ASP B O 1
ATOM 5474 N N . LYS B 1 247 ? -12.195 4.918 -27.781 1 89.38 247 LYS B N 1
ATOM 5475 C CA . LYS B 1 247 ? -11.594 5.395 -26.531 1 89.38 247 LYS B CA 1
ATOM 5476 C C . LYS B 1 247 ? -12.594 5.309 -25.375 1 89.38 247 LYS B C 1
ATOM 5478 O O . LYS B 1 247 ? -12.195 5.344 -24.203 1 89.38 247 LYS B O 1
ATOM 5483 N N . ASP B 1 248 ? -13.852 5.156 -25.688 1 91.12 248 ASP B N 1
ATOM 5484 C CA . ASP B 1 248 ? -14.883 5.082 -24.656 1 91.12 248 ASP B CA 1
ATOM 5485 C C . ASP B 1 248 ? -15.016 3.658 -24.125 1 91.12 248 ASP B C 1
ATOM 5487 O O . ASP B 1 248 ? -15.672 3.434 -23.109 1 91.12 248 ASP B O 1
ATOM 5491 N N . LYS B 1 249 ? -14.383 2.854 -24.797 1 94.75 249 LYS B N 1
ATOM 5492 C CA . LYS B 1 249 ? -14.367 1.462 -24.359 1 94.75 249 LYS B CA 1
ATOM 5493 C C . LYS B 1 249 ? -13.062 1.125 -23.641 1 94.75 249 LYS B C 1
ATOM 5495 O O . LYS B 1 249 ? -11.992 1.125 -24.25 1 94.75 249 LYS B O 1
ATOM 5500 N N . PHE B 1 250 ? -13.164 0.875 -22.359 1 95.44 250 PHE B N 1
ATOM 5501 C CA . PHE B 1 250 ? -11.969 0.621 -21.562 1 95.44 250 PHE B CA 1
ATOM 5502 C C . PHE B 1 250 ? -12.281 -0.266 -20.375 1 95.44 250 PHE B C 1
ATOM 5504 O O . PHE B 1 250 ? -13.453 -0.5 -20.062 1 95.44 250 PHE B O 1
ATOM 5511 N N . VAL B 1 251 ? -11.234 -0.782 -19.766 1 96.62 251 VAL B N 1
ATOM 5512 C CA . VAL B 1 251 ? -11.367 -1.564 -18.547 1 96.62 251 VAL B CA 1
ATOM 5513 C C . VAL B 1 251 ? -10.336 -1.103 -17.516 1 96.62 251 VAL B C 1
ATOM 5515 O O . VAL B 1 251 ? -9.227 -0.717 -17.875 1 96.62 251 VAL B O 1
ATOM 5518 N N . LEU B 1 252 ? -10.703 -1.058 -16.297 1 95.75 252 LEU B N 1
ATOM 5519 C CA . LEU B 1 252 ? -9.844 -0.985 -15.125 1 95.75 252 LEU B CA 1
ATOM 5520 C C . LEU B 1 252 ? -9.727 -2.348 -14.445 1 95.75 252 LEU B C 1
ATOM 5522 O O . LEU B 1 252 ? -10.617 -2.75 -13.695 1 95.75 252 LEU B O 1
ATOM 5526 N N . GLU B 1 253 ? -8.555 -2.955 -14.641 1 96.62 253 GLU B N 1
ATOM 5527 C CA . GLU B 1 253 ? -8.367 -4.344 -14.234 1 96.62 253 GLU B CA 1
ATOM 5528 C C . GLU B 1 253 ? -7.473 -4.449 -13.008 1 96.62 253 GLU B C 1
ATOM 5530 O O . GLU B 1 253 ? -6.445 -3.775 -12.922 1 96.62 253 GLU B O 1
ATOM 5535 N N . ASP B 1 254 ? -7.934 -5.188 -12.07 1 97.31 254 ASP B N 1
ATOM 5536 C CA . ASP B 1 254 ? -7.055 -5.734 -11.047 1 97.31 254 ASP B CA 1
ATOM 5537 C C . ASP B 1 254 ? -6.801 -7.223 -11.273 1 97.31 254 ASP B C 1
ATOM 5539 O O . ASP B 1 254 ? -7.734 -8.031 -11.25 1 97.31 254 ASP B O 1
ATOM 5543 N N . ILE B 1 255 ? -5.59 -7.559 -11.5 1 98.5 255 ILE B N 1
ATOM 5544 C CA . ILE B 1 255 ? -5.211 -8.922 -11.844 1 98.5 255 ILE B CA 1
ATOM 5545 C C . ILE B 1 255 ? -4.402 -9.539 -10.703 1 98.5 255 ILE B C 1
ATOM 5547 O O . ILE B 1 255 ? -3.301 -9.078 -10.391 1 98.5 255 ILE B O 1
ATOM 5551 N N . TYR B 1 256 ? -4.93 -10.609 -10.164 1 98.12 256 TYR B N 1
ATOM 5552 C CA . TYR B 1 256 ? -4.273 -11.281 -9.055 1 98.12 256 TYR B CA 1
ATOM 5553 C C . TYR B 1 256 ? -3.426 -12.453 -9.547 1 98.12 256 TYR B C 1
ATOM 5555 O O . TYR B 1 256 ? -3.799 -13.133 -10.5 1 98.12 256 TYR B O 1
ATOM 5563 N N . TYR B 1 257 ? -2.393 -12.797 -8.836 1 97.81 257 TYR B N 1
ATOM 5564 C CA . TYR B 1 257 ? -1.419 -13.797 -9.258 1 97.81 257 TYR B CA 1
ATOM 5565 C C . TYR B 1 257 ? -2.043 -15.188 -9.281 1 97.81 257 TYR B C 1
ATOM 5567 O O . TYR B 1 257 ? -1.515 -16.094 -9.922 1 97.81 257 TYR B O 1
ATOM 5575 N N . TRP B 1 258 ? -3.152 -15.344 -8.586 1 96.94 258 TRP B N 1
ATOM 5576 C CA . TRP B 1 258 ? -3.73 -16.688 -8.469 1 96.94 258 TRP B CA 1
ATOM 5577 C C . TRP B 1 258 ? -4.941 -16.828 -9.391 1 96.94 258 TRP B C 1
ATOM 5579 O O . TRP B 1 258 ? -5.816 -17.656 -9.141 1 96.94 258 TRP B O 1
ATOM 5589 N N . GLY B 1 259 ? -5.102 -15.93 -10.367 1 97.81 259 GLY B N 1
ATOM 5590 C CA . GLY B 1 259 ? -6.051 -16.109 -11.453 1 97.81 259 GLY B CA 1
ATOM 5591 C C . GLY B 1 259 ? -7.363 -15.383 -11.227 1 97.81 259 GLY B C 1
ATOM 5592 O O . GLY B 1 259 ? -8.359 -15.672 -11.898 1 97.81 259 GLY B O 1
ATOM 5593 N N . LYS B 1 260 ? -7.441 -14.508 -10.305 1 98.19 260 LYS B N 1
ATOM 5594 C CA . LYS B 1 260 ? -8.617 -13.68 -10.055 1 98.19 260 LYS B CA 1
ATOM 5595 C C . LYS B 1 260 ? -8.492 -12.328 -10.75 1 98.19 260 LYS B C 1
ATOM 5597 O O . LYS B 1 260 ? -7.422 -11.711 -10.742 1 98.19 260 LYS B O 1
ATOM 5602 N N . PHE B 1 261 ? -9.578 -11.93 -11.344 1 98.31 261 PHE B N 1
ATOM 5603 C CA . PHE B 1 261 ? -9.703 -10.602 -11.945 1 98.31 261 PHE B CA 1
ATOM 5604 C C . PHE B 1 261 ? -10.867 -9.836 -11.336 1 98.31 261 PHE B C 1
ATOM 5606 O O . PHE B 1 261 ? -11.93 -10.414 -11.078 1 98.31 261 PHE B O 1
ATOM 5613 N N . THR B 1 262 ? -10.695 -8.648 -11.047 1 97.12 262 THR B N 1
ATOM 5614 C CA . THR B 1 262 ? -11.781 -7.711 -10.781 1 97.12 262 THR B CA 1
ATOM 5615 C C . THR B 1 262 ? -11.758 -6.566 -11.789 1 97.12 262 THR B C 1
ATOM 5617 O O . THR B 1 262 ? -10.688 -6.086 -12.172 1 97.12 262 THR B O 1
ATOM 5620 N N . VAL B 1 263 ? -12.953 -6.16 -12.219 1 96.31 263 VAL B N 1
ATOM 5621 C CA . VAL B 1 263 ? -12.922 -5.23 -13.344 1 96.31 263 VAL B CA 1
ATOM 5622 C C . VAL B 1 263 ? -14.055 -4.207 -13.203 1 96.31 263 VAL B C 1
ATOM 5624 O O . VAL B 1 263 ? -15.141 -4.539 -12.719 1 96.31 263 VAL B O 1
ATOM 5627 N N . LYS B 1 264 ? -13.75 -3.043 -13.539 1 93.88 264 LYS B N 1
ATOM 5628 C CA . LYS B 1 264 ? -14.656 -1.929 -13.797 1 93.88 264 LYS B CA 1
ATOM 5629 C C . LYS B 1 264 ? -14.422 -1.348 -15.195 1 93.88 264 LYS B C 1
ATOM 5631 O O . LYS B 1 264 ? -13.453 -1.706 -15.867 1 93.88 264 LYS B O 1
ATOM 5636 N N . GLY B 1 265 ? -15.328 -0.558 -15.594 1 93.69 265 GLY B N 1
ATOM 5637 C CA . GLY B 1 265 ? -15.164 0.045 -16.906 1 93.69 265 GLY B CA 1
ATOM 5638 C C . GLY B 1 265 ? -16.406 -0.055 -17.766 1 93.69 265 GLY B C 1
ATOM 5639 O O . GLY B 1 265 ? -17.516 -0.164 -17.25 1 93.69 265 GLY B O 1
ATOM 5640 N N . THR B 1 266 ? -16.141 -0.02 -19.156 1 94.12 266 THR B N 1
ATOM 5641 C CA . THR B 1 266 ? -17.312 0.106 -20.031 1 94.12 266 THR B CA 1
ATOM 5642 C C . THR B 1 266 ? -17.359 -1.031 -21.047 1 94.12 266 THR B C 1
ATOM 5644 O O . THR B 1 266 ? -18.234 -1.063 -21.906 1 94.12 266 THR B O 1
ATOM 5647 N N . SER B 1 267 ? -16.422 -1.945 -20.953 1 96.19 267 SER B N 1
ATOM 5648 C CA . SER B 1 267 ? -16.391 -2.957 -22 1 96.19 267 SER B CA 1
ATOM 5649 C C . SER B 1 267 ? -16.094 -4.34 -21.422 1 96.19 267 SER B C 1
ATOM 5651 O O . SER B 1 267 ? -14.938 -4.688 -21.188 1 96.19 267 SER B O 1
ATOM 5653 N N . ILE B 1 268 ? -17.078 -5.164 -21.422 1 96.88 268 ILE B N 1
ATOM 5654 C CA . ILE B 1 268 ? -16.922 -6.543 -20.984 1 96.88 268 ILE B CA 1
ATOM 5655 C C . ILE B 1 268 ? -16.156 -7.34 -22.031 1 96.88 268 ILE B C 1
ATOM 5657 O O . ILE B 1 268 ? -15.414 -8.273 -21.688 1 96.88 268 ILE B O 1
ATOM 5661 N N . GLU B 1 269 ? -16.297 -6.949 -23.234 1 96.38 269 GLU B N 1
ATOM 5662 C CA . GLU B 1 269 ? -15.562 -7.605 -24.312 1 96.38 269 GLU B CA 1
ATOM 5663 C C . GLU B 1 269 ? -14.055 -7.465 -24.141 1 96.38 269 GLU B C 1
ATOM 5665 O O . GLU B 1 269 ? -13.312 -8.43 -24.297 1 96.38 269 GLU B O 1
ATOM 5670 N N . LYS B 1 270 ? -13.68 -6.312 -23.812 1 96.69 270 LYS B N 1
ATOM 5671 C CA . LYS B 1 270 ? -12.25 -6.074 -23.578 1 96.69 270 LYS B CA 1
ATOM 5672 C C . LYS B 1 270 ? -11.742 -6.879 -22.391 1 96.69 270 LYS B C 1
ATOM 5674 O O . LYS B 1 270 ? -10.641 -7.426 -22.422 1 96.69 270 LYS B O 1
ATOM 5679 N N . HIS B 1 271 ? -12.5 -6.945 -21.375 1 97.88 271 HIS B N 1
ATOM 5680 C CA . HIS B 1 271 ? -12.164 -7.77 -20.219 1 97.88 271 HIS B CA 1
ATOM 5681 C C . HIS B 1 271 ? -11.977 -9.227 -20.625 1 97.88 271 HIS B C 1
ATOM 5683 O O . HIS B 1 271 ? -10.961 -9.852 -20.281 1 97.88 271 HIS B O 1
ATOM 5689 N N . ASN B 1 272 ? -12.922 -9.695 -21.344 1 98.06 272 ASN B N 1
ATOM 5690 C CA . ASN B 1 272 ? -12.859 -11.094 -21.75 1 98.06 272 ASN B CA 1
ATOM 5691 C C . ASN B 1 272 ? -11.648 -11.367 -22.641 1 98.06 272 ASN B C 1
ATOM 5693 O O . ASN B 1 272 ? -11.07 -12.453 -22.594 1 98.06 272 ASN B O 1
ATOM 5697 N N . GLU B 1 273 ? -11.32 -10.422 -23.422 1 97.44 273 GLU B N 1
ATOM 5698 C CA . GLU B 1 273 ? -10.117 -10.562 -24.25 1 97.44 273 GLU B CA 1
ATOM 5699 C C . GLU B 1 273 ? -8.875 -10.734 -23.375 1 97.44 273 GLU B C 1
ATOM 5701 O O . GLU B 1 273 ? -8.023 -11.578 -23.672 1 97.44 273 GLU B O 1
ATOM 5706 N N . ILE B 1 274 ? -8.766 -9.961 -22.406 1 97.75 274 ILE B N 1
ATOM 5707 C CA . ILE B 1 274 ? -7.625 -10.016 -21.5 1 97.75 274 ILE B CA 1
ATOM 5708 C C . ILE B 1 274 ? -7.594 -11.367 -20.781 1 97.75 274 ILE B C 1
ATOM 5710 O O . ILE B 1 274 ? -6.543 -12 -20.688 1 97.75 274 ILE B O 1
ATOM 5714 N N . VAL B 1 275 ? -8.734 -11.812 -20.297 1 98.5 275 VAL B N 1
ATOM 5715 C CA . VAL B 1 275 ? -8.844 -13.086 -19.609 1 98.5 275 VAL B CA 1
ATOM 5716 C C . VAL B 1 275 ? -8.461 -14.227 -20.547 1 98.5 275 VAL B C 1
ATOM 5718 O O . VAL B 1 275 ? -7.676 -15.102 -20.188 1 98.5 275 VAL B O 1
ATOM 5721 N N . ASP B 1 276 ? -8.969 -14.156 -21.75 1 98.44 276 ASP B N 1
ATOM 5722 C CA . ASP B 1 276 ? -8.688 -15.195 -22.734 1 98.44 276 ASP B CA 1
ATOM 5723 C C . ASP B 1 276 ? -7.203 -15.242 -23.078 1 98.44 276 ASP B C 1
ATOM 5725 O O . ASP B 1 276 ? -6.613 -16.328 -23.172 1 98.44 276 ASP B O 1
ATOM 5729 N N . LYS B 1 277 ? -6.645 -14.148 -23.203 1 97.56 277 LYS B N 1
ATOM 5730 C CA . LYS B 1 277 ? -5.215 -14.086 -23.516 1 97.56 277 LYS B CA 1
ATOM 5731 C C . LYS B 1 277 ? -4.383 -14.625 -22.359 1 97.56 277 LYS B C 1
ATOM 5733 O O . LYS B 1 277 ? -3.352 -15.266 -22.562 1 97.56 277 LYS B O 1
ATOM 5738 N N . THR B 1 278 ? -4.793 -14.328 -21.203 1 98.25 278 THR B N 1
ATOM 5739 C CA . THR B 1 278 ? -4.121 -14.859 -20.016 1 98.25 278 THR B CA 1
ATOM 5740 C C . THR B 1 278 ? -4.16 -16.391 -20.016 1 98.25 278 THR B C 1
ATOM 5742 O O . THR B 1 278 ? -3.143 -17.031 -19.766 1 98.25 278 THR B O 1
ATOM 5745 N N . ILE B 1 279 ? -5.309 -16.906 -20.281 1 98.5 279 ILE B N 1
ATOM 5746 C CA . ILE B 1 279 ? -5.484 -18.344 -20.328 1 98.5 279 ILE B CA 1
ATOM 5747 C C . ILE B 1 279 ? -4.594 -18.938 -21.422 1 98.5 279 ILE B C 1
ATOM 5749 O O . ILE B 1 279 ? -3.896 -19.938 -21.188 1 98.5 279 ILE B O 1
ATOM 5753 N N . GLU B 1 280 ? -4.602 -18.328 -22.547 1 97.94 280 GLU B N 1
ATOM 5754 C CA . GLU B 1 280 ? -3.793 -18.797 -23.656 1 97.94 280 GLU B CA 1
ATOM 5755 C C . GLU B 1 280 ? -2.312 -18.844 -23.297 1 97.94 280 GLU B C 1
ATOM 5757 O O . GLU B 1 280 ? -1.634 -19.844 -23.562 1 97.94 280 GLU B O 1
ATOM 5762 N N . ASN B 1 281 ? -1.831 -17.812 -22.734 1 96.81 281 ASN B N 1
ATOM 5763 C CA . ASN B 1 281 ? -0.433 -17.734 -22.312 1 96.81 281 ASN B CA 1
ATOM 5764 C C . ASN B 1 281 ? -0.104 -18.797 -21.266 1 96.81 281 ASN B C 1
ATOM 5766 O O . ASN B 1 281 ? 0.973 -19.391 -21.297 1 96.81 281 ASN B O 1
ATOM 5770 N N . TYR B 1 282 ? -1.016 -18.969 -20.406 1 97.69 282 TYR B N 1
ATOM 5771 C CA . TYR B 1 282 ? -0.819 -19.953 -19.344 1 97.69 282 TYR B CA 1
ATOM 5772 C C . TYR B 1 282 ? -0.807 -21.359 -19.906 1 97.69 282 TYR B C 1
ATOM 5774 O O . TYR B 1 282 ? 0.028 -22.188 -19.516 1 97.69 282 TYR B O 1
ATOM 5782 N N . GLU B 1 283 ? -1.724 -21.609 -20.766 1 96.88 283 GLU B N 1
ATOM 5783 C CA . GLU B 1 283 ? -1.805 -22.906 -21.422 1 96.88 283 GLU B CA 1
ATOM 5784 C C . GLU B 1 283 ? -0.504 -23.25 -22.141 1 96.88 283 GLU B C 1
ATOM 5786 O O . GLU B 1 283 ? -0.033 -24.391 -22.078 1 96.88 283 GLU B O 1
ATOM 5791 N N . GLN B 1 284 ? 0.024 -22.312 -22.734 1 95.81 284 GLN B N 1
ATOM 5792 C CA . GLN B 1 284 ? 1.287 -22.516 -23.438 1 95.81 284 GLN B CA 1
ATOM 5793 C C . GLN B 1 284 ? 2.4 -22.891 -22.469 1 95.81 284 GLN B C 1
ATOM 5795 O O . GLN B 1 284 ? 3.195 -23.797 -22.75 1 95.81 284 GLN B O 1
ATOM 5800 N N . LYS B 1 285 ? 2.451 -22.266 -21.406 1 96.31 285 LYS B N 1
ATOM 5801 C CA . LYS B 1 285 ? 3.455 -22.578 -20.406 1 96.31 285 LYS B CA 1
ATOM 5802 C C . LYS B 1 285 ? 3.266 -24 -19.859 1 96.31 285 LYS B C 1
ATOM 5804 O O . LYS B 1 285 ? 4.234 -24.75 -19.703 1 96.31 285 LYS B O 1
ATOM 5809 N N . ILE B 1 286 ? 2.025 -24.297 -19.594 1 96.38 286 ILE B N 1
ATOM 5810 C CA . ILE B 1 286 ? 1.704 -25.625 -19.047 1 96.38 286 ILE B CA 1
ATOM 5811 C C . ILE B 1 286 ? 2.1 -26.703 -20.062 1 96.38 286 ILE B C 1
ATOM 5813 O O . ILE B 1 286 ? 2.654 -27.734 -19.688 1 96.38 286 ILE B O 1
ATOM 5817 N N . GLU B 1 287 ? 1.823 -26.438 -21.281 1 95.75 287 GLU B N 1
ATOM 5818 C CA . GLU B 1 287 ? 2.15 -27.391 -22.328 1 95.75 287 GLU B CA 1
ATOM 5819 C C . GLU B 1 287 ? 3.656 -27.625 -22.406 1 95.75 287 GLU B C 1
ATOM 5821 O O . GLU B 1 287 ? 4.109 -28.766 -22.516 1 95.75 287 GLU B O 1
ATOM 5826 N N . ILE B 1 288 ? 4.41 -26.594 -22.359 1 96 288 ILE B N 1
ATOM 5827 C CA . ILE B 1 288 ? 5.867 -26.688 -22.422 1 96 288 ILE B CA 1
ATOM 5828 C C . ILE B 1 288 ? 6.379 -27.5 -21.219 1 96 288 ILE B C 1
ATOM 5830 O O . ILE B 1 288 ? 7.258 -28.344 -21.375 1 96 288 ILE B O 1
ATOM 5834 N N . ILE B 1 289 ? 5.824 -27.266 -20.109 1 97 289 ILE B N 1
ATOM 5835 C CA . ILE B 1 289 ? 6.219 -27.969 -18.891 1 97 289 ILE B CA 1
ATOM 5836 C C . ILE B 1 289 ? 5.844 -29.438 -18.984 1 97 289 ILE B C 1
ATOM 5838 O O . ILE B 1 289 ? 6.688 -30.312 -18.781 1 97 289 ILE B O 1
ATOM 5842 N N . GLU B 1 290 ? 4.656 -29.703 -19.375 1 96 290 GLU B N 1
ATOM 5843 C CA . GLU B 1 290 ? 4.16 -31.078 -19.391 1 96 290 GLU B CA 1
ATOM 5844 C C . GLU B 1 290 ? 4.852 -31.906 -20.469 1 96 290 GLU B C 1
ATOM 5846 O O . GLU B 1 290 ? 5.074 -33.094 -20.297 1 96 290 GLU B O 1
ATOM 5851 N N . ASP B 1 291 ? 5.203 -31.281 -21.484 1 94.44 291 ASP B N 1
ATOM 5852 C CA . ASP B 1 291 ? 5.938 -31.953 -22.547 1 94.44 291 ASP B CA 1
ATOM 5853 C C . ASP B 1 291 ? 7.359 -32.281 -22.109 1 94.44 291 ASP B C 1
ATOM 5855 O O . ASP B 1 291 ? 8.008 -33.156 -22.688 1 94.44 291 ASP B O 1
ATOM 5859 N N . SER B 1 292 ? 7.785 -31.562 -21.125 1 94.06 292 SER B N 1
ATOM 5860 C CA . SER B 1 292 ? 9.164 -31.734 -20.672 1 94.06 292 SER B CA 1
ATOM 5861 C C . SER B 1 292 ? 9.25 -32.719 -19.516 1 94.06 292 SER B C 1
ATOM 5863 O O . SER B 1 292 ? 10.344 -33.031 -19.031 1 94.06 292 SER B O 1
ATOM 5865 N N . LEU B 1 293 ? 8.156 -33.25 -19.062 1 93.88 293 LEU B N 1
ATOM 5866 C CA . LEU B 1 293 ? 8.148 -34.094 -17.875 1 93.88 293 LEU B CA 1
ATOM 5867 C C . LEU B 1 293 ? 8.883 -35.406 -18.125 1 93.88 293 LEU B C 1
ATOM 5869 O O . LEU B 1 293 ? 9.047 -35.812 -19.281 1 93.88 293 LEU B O 1
ATOM 5873 N N . ILE B 1 294 ? 9.211 -36.031 -17.047 1 91.06 294 ILE B N 1
ATOM 5874 C CA . ILE B 1 294 ? 10.117 -37.156 -17.094 1 91.06 294 ILE B CA 1
ATOM 5875 C C . ILE B 1 294 ? 9.375 -38.406 -17.562 1 91.06 294 ILE B C 1
ATOM 5877 O O . ILE B 1 294 ? 8.344 -38.781 -17 1 91.06 294 ILE B O 1
ATOM 5881 N N . ASP B 1 295 ? 9.883 -39.031 -18.547 1 89.81 295 ASP B N 1
ATOM 5882 C CA . ASP B 1 295 ? 9.422 -40.312 -19 1 89.81 295 ASP B CA 1
ATOM 5883 C C . ASP B 1 295 ? 10.359 -41.438 -18.547 1 89.81 295 ASP B C 1
ATOM 5885 O O . ASP B 1 295 ? 11.367 -41.719 -19.203 1 89.81 295 ASP B O 1
ATOM 5889 N N . TYR B 1 296 ? 9.984 -42.062 -17.578 1 85.62 296 TYR B N 1
ATOM 5890 C CA . TYR B 1 296 ? 10.828 -43.094 -16.969 1 85.62 296 TYR B CA 1
ATOM 5891 C C . TYR B 1 296 ? 10.914 -44.344 -17.844 1 85.62 296 TYR B C 1
ATOM 5893 O O . TYR B 1 296 ? 11.773 -45.188 -17.641 1 85.62 296 TYR B O 1
ATOM 5901 N N . THR B 1 297 ? 10.078 -44.406 -18.812 1 84.88 297 THR B N 1
ATOM 5902 C CA . THR B 1 297 ? 10.07 -45.531 -19.703 1 84.88 297 THR B CA 1
ATOM 5903 C C . THR B 1 297 ? 11.016 -45.312 -20.875 1 84.88 297 THR B C 1
ATOM 5905 O O . THR B 1 297 ? 11.367 -46.281 -21.594 1 84.88 297 THR B O 1
ATOM 5908 N N . SER B 1 298 ? 11.359 -44.188 -20.938 1 85.19 298 SER B N 1
ATOM 5909 C CA . SER B 1 298 ? 12.234 -43.875 -22.062 1 85.19 298 SER B CA 1
ATOM 5910 C C . SER B 1 298 ? 13.688 -44.219 -21.75 1 85.19 298 SER B C 1
ATOM 5912 O O . SER B 1 298 ? 14.133 -44.094 -20.609 1 85.19 298 SER B O 1
ATOM 5914 N N . SER B 1 299 ? 14.391 -44.688 -22.766 1 82.88 299 SER B N 1
ATOM 5915 C CA . SER B 1 299 ? 15.812 -44.969 -22.625 1 82.88 299 SER B CA 1
ATOM 5916 C C . SER B 1 299 ? 16.656 -43.75 -22.922 1 82.88 299 SER B C 1
ATOM 5918 O O . SER B 1 299 ? 17.844 -43.688 -22.594 1 82.88 299 SER B O 1
ATOM 5920 N N . ASP B 1 300 ? 16.016 -42.781 -23.391 1 83.44 300 ASP B N 1
ATOM 5921 C CA . ASP B 1 300 ? 16.703 -41.531 -23.719 1 83.44 300 ASP B CA 1
ATOM 5922 C C . ASP B 1 300 ? 16.859 -40.656 -22.484 1 83.44 300 ASP B C 1
ATOM 5924 O O . ASP B 1 300 ? 15.875 -40.312 -21.828 1 83.44 300 ASP B O 1
ATOM 5928 N N . TRP B 1 301 ? 18.062 -40.312 -22.234 1 77.69 301 TRP B N 1
ATOM 5929 C CA . TRP B 1 301 ? 18.375 -39.5 -21.062 1 77.69 301 TRP B CA 1
ATOM 5930 C C . TRP B 1 301 ? 17.781 -38.125 -21.203 1 77.69 301 TRP B C 1
ATOM 5932 O O . TRP B 1 301 ? 17.516 -37.438 -20.203 1 77.69 301 TRP B O 1
ATOM 5942 N N . GLY B 1 302 ? 17.625 -37.688 -22.422 1 76.38 302 GLY B N 1
ATOM 5943 C CA . GLY B 1 302 ? 17.016 -36.406 -22.688 1 76.38 302 GLY B CA 1
ATOM 5944 C C . GLY B 1 302 ? 15.578 -36.281 -22.188 1 76.38 302 GLY B C 1
ATOM 5945 O O . GLY B 1 302 ? 15.062 -35.188 -22 1 76.38 302 GLY B O 1
ATOM 5946 N N . ASP B 1 303 ? 15.008 -37.406 -21.906 1 82.44 303 ASP B N 1
ATOM 5947 C CA . ASP B 1 303 ? 13.625 -37.469 -21.422 1 82.44 303 ASP B CA 1
ATOM 5948 C C . ASP B 1 303 ? 13.562 -37.562 -19.906 1 82.44 303 ASP B C 1
ATOM 5950 O O . ASP B 1 303 ? 12.484 -37.719 -19.328 1 82.44 303 ASP B O 1
ATOM 5954 N N . ARG B 1 304 ? 14.695 -37.375 -19.281 1 85.88 304 ARG B N 1
ATOM 5955 C CA . ARG B 1 304 ? 14.742 -37.5 -17.828 1 85.88 304 ARG B CA 1
ATOM 5956 C C . ARG B 1 304 ? 15.336 -36.25 -17.188 1 85.88 304 ARG B C 1
ATOM 5958 O O . ARG B 1 304 ? 16.031 -36.344 -16.172 1 85.88 304 ARG B O 1
ATOM 5965 N N . ILE B 1 305 ? 15.078 -35.156 -17.844 1 90.81 305 ILE B N 1
ATOM 5966 C CA . ILE B 1 305 ? 15.602 -33.906 -17.328 1 90.81 305 ILE B CA 1
ATOM 5967 C C . ILE B 1 305 ? 14.578 -33.25 -16.391 1 90.81 305 ILE B C 1
ATOM 5969 O O . ILE B 1 305 ? 13.422 -33.062 -16.766 1 90.81 305 ILE B O 1
ATOM 5973 N N . PRO B 1 306 ? 14.938 -33 -15.211 1 95.56 306 PRO B N 1
ATOM 5974 C CA . PRO B 1 306 ? 14.008 -32.375 -14.258 1 95.56 306 PRO B CA 1
ATOM 5975 C C . PRO B 1 306 ? 13.781 -30.891 -14.516 1 95.56 306 PRO B C 1
ATOM 5977 O O . PRO B 1 306 ? 14.508 -30.281 -15.305 1 95.56 306 PRO B O 1
ATOM 5980 N N . LEU B 1 307 ? 12.758 -30.375 -13.945 1 97.44 307 LEU B N 1
ATOM 5981 C CA . LEU B 1 307 ? 12.57 -28.922 -13.875 1 97.44 307 LEU B CA 1
ATOM 5982 C C . LEU B 1 307 ? 13.461 -28.312 -12.805 1 97.44 307 LEU B C 1
ATOM 5984 O O . LEU B 1 307 ? 13.648 -28.891 -11.734 1 97.44 307 LEU B O 1
ATOM 5988 N N . ILE B 1 308 ? 14.008 -27.125 -13.094 1 98.12 308 ILE B N 1
ATOM 5989 C CA . ILE B 1 308 ? 14.977 -26.562 -12.164 1 98.12 308 ILE B CA 1
ATOM 5990 C C . ILE B 1 308 ? 14.484 -25.188 -11.688 1 98.12 308 ILE B C 1
ATOM 5992 O O . ILE B 1 308 ? 14.133 -24.328 -12.5 1 98.12 308 ILE B O 1
ATOM 5996 N N . TYR B 1 309 ? 14.383 -25.016 -10.383 1 98.25 309 TYR B N 1
ATOM 5997 C CA . TYR B 1 309 ? 14.18 -23.719 -9.758 1 98.25 309 TYR B CA 1
ATOM 5998 C C . TYR B 1 309 ? 15.508 -23.109 -9.328 1 98.25 309 TYR B C 1
ATOM 6000 O O . TYR B 1 309 ? 16.266 -23.734 -8.578 1 98.25 309 TYR B O 1
ATOM 6008 N N . GLU B 1 310 ? 15.781 -21.953 -9.781 1 97.44 310 GLU B N 1
ATOM 6009 C CA . GLU B 1 310 ? 17 -21.234 -9.406 1 97.44 310 GLU B CA 1
ATOM 6010 C C . GLU B 1 310 ? 16.672 -20.062 -8.461 1 97.44 310 GLU B C 1
ATOM 6012 O O . GLU B 1 310 ? 15.852 -19.203 -8.781 1 97.44 310 GLU B O 1
ATOM 6017 N N . PHE B 1 311 ? 17.391 -20.078 -7.363 1 95.75 311 PHE B N 1
ATOM 6018 C CA . PHE B 1 311 ? 17.219 -19.016 -6.379 1 95.75 311 PHE B CA 1
ATOM 6019 C C . PHE B 1 311 ? 18.266 -17.938 -6.551 1 95.75 311 PHE B C 1
ATOM 6021 O O . PHE B 1 311 ? 19.422 -18.219 -6.852 1 95.75 311 PHE B O 1
ATOM 6028 N N . GLU B 1 312 ? 17.812 -16.75 -6.43 1 91.06 312 GLU B N 1
ATOM 6029 C CA . GLU B 1 312 ? 18.766 -15.648 -6.336 1 91.06 312 GLU B CA 1
ATOM 6030 C C . GLU B 1 312 ? 19.219 -15.438 -4.898 1 91.06 312 GLU B C 1
ATOM 6032 O O . GLU B 1 312 ? 20.391 -15.133 -4.656 1 91.06 312 GLU B O 1
ATOM 6037 N N . LYS B 1 313 ? 18.297 -15.586 -4.004 1 91.56 313 LYS B N 1
ATOM 6038 C CA . LYS B 1 313 ? 18.609 -15.539 -2.578 1 91.56 313 LYS B CA 1
ATOM 6039 C C . LYS B 1 313 ? 18.922 -16.922 -2.033 1 91.56 313 LYS B C 1
ATOM 6041 O O . LYS B 1 313 ? 18.109 -17.844 -2.135 1 91.56 313 LYS B O 1
ATOM 6046 N N . GLU B 1 314 ? 20.031 -17.016 -1.424 1 93.62 314 GLU B N 1
ATOM 6047 C CA . GLU B 1 314 ? 20.438 -18.281 -0.833 1 93.62 314 GLU B CA 1
ATOM 6048 C C . GLU B 1 314 ? 19.547 -18.656 0.34 1 93.62 314 GLU B C 1
ATOM 6050 O O . GLU B 1 314 ? 19.188 -17.812 1.156 1 93.62 314 GLU B O 1
ATOM 6055 N N . ILE B 1 315 ? 19.141 -19.953 0.375 1 95 315 ILE B N 1
ATOM 6056 C CA . ILE B 1 315 ? 18.375 -20.453 1.506 1 95 315 ILE B CA 1
ATOM 6057 C C . ILE B 1 315 ? 19.281 -20.609 2.727 1 95 315 ILE B C 1
ATOM 6059 O O . ILE B 1 315 ? 20.172 -21.453 2.744 1 95 315 ILE B O 1
ATOM 6063 N N . GLU B 1 316 ? 19 -19.875 3.73 1 89.56 316 GLU B N 1
ATOM 6064 C CA . GLU B 1 316 ? 19.859 -19.844 4.91 1 89.56 316 GLU B CA 1
ATOM 6065 C C . GLU B 1 316 ? 19.609 -21.047 5.809 1 89.56 316 GLU B C 1
ATOM 6067 O O . GLU B 1 316 ? 20.547 -21.672 6.324 1 89.56 316 GLU B O 1
ATOM 6072 N N . ASP B 1 317 ? 18.391 -21.391 6.031 1 92.38 317 ASP B N 1
ATOM 6073 C CA . ASP B 1 317 ? 18 -22.531 6.836 1 92.38 317 ASP B CA 1
ATOM 6074 C C . ASP B 1 317 ? 17.297 -23.578 5.977 1 92.38 317 ASP B C 1
ATOM 6076 O O . ASP B 1 317 ? 16.062 -23.641 5.934 1 92.38 317 ASP B O 1
ATOM 6080 N N . LEU B 1 318 ? 18.094 -24.453 5.473 1 95.88 318 LEU B N 1
ATOM 6081 C CA . LEU B 1 318 ? 17.609 -25.438 4.516 1 95.88 318 LEU B CA 1
ATOM 6082 C C . LEU B 1 318 ? 16.625 -26.391 5.168 1 95.88 318 LEU B C 1
ATOM 6084 O O . LEU B 1 318 ? 15.617 -26.766 4.555 1 95.88 318 LEU B O 1
ATOM 6088 N N . LYS B 1 319 ? 16.922 -26.781 6.336 1 94.25 319 LYS B N 1
ATOM 6089 C CA . LYS B 1 319 ? 16.047 -27.703 7.047 1 94.25 319 LYS B CA 1
ATOM 6090 C C . LYS B 1 319 ? 14.648 -27.109 7.215 1 94.25 319 LYS B C 1
ATOM 6092 O O . LYS B 1 319 ? 13.648 -27.766 6.879 1 94.25 319 LYS B O 1
ATOM 6097 N N . ASN B 1 320 ? 14.531 -25.891 7.691 1 92.06 320 ASN B N 1
ATOM 6098 C CA . ASN B 1 320 ? 13.234 -25.234 7.883 1 92.06 320 ASN B CA 1
ATOM 6099 C C . ASN B 1 320 ? 12.523 -25.016 6.555 1 92.06 320 ASN B C 1
ATOM 6101 O O . ASN B 1 320 ? 11.297 -25.109 6.477 1 92.06 320 ASN B O 1
ATOM 6105 N N . PHE B 1 321 ? 13.297 -24.703 5.629 1 94.81 321 PHE B N 1
ATOM 6106 C CA . PHE B 1 321 ? 12.727 -24.5 4.305 1 94.81 321 PHE B CA 1
ATOM 6107 C C . PHE B 1 321 ? 12.047 -25.781 3.809 1 94.81 321 PHE B C 1
ATOM 6109 O O . PHE B 1 321 ? 10.906 -25.734 3.35 1 94.81 321 PHE B O 1
ATOM 6116 N N . VAL B 1 322 ? 12.719 -26.844 3.922 1 95.94 322 VAL B N 1
ATOM 6117 C CA . VAL B 1 322 ? 12.234 -28.125 3.463 1 95.94 322 VAL B CA 1
ATOM 6118 C C . VAL B 1 322 ? 11 -28.531 4.27 1 95.94 322 VAL B C 1
ATOM 6120 O O . VAL B 1 322 ? 9.992 -28.953 3.701 1 95.94 322 VAL B O 1
ATOM 6123 N N . GLU B 1 323 ? 11.055 -28.391 5.512 1 93 323 GLU B N 1
ATOM 6124 C CA . GLU B 1 323 ? 9.922 -28.734 6.367 1 93 323 GLU B CA 1
ATOM 6125 C C . GLU B 1 323 ? 8.703 -27.875 6.039 1 93 323 GLU B C 1
ATOM 6127 O O . GLU B 1 323 ? 7.57 -28.344 6.059 1 93 323 GLU B O 1
ATOM 6132 N N . GLY B 1 324 ? 8.969 -26.625 5.754 1 92.44 324 GLY B N 1
ATOM 6133 C CA . GLY B 1 324 ? 7.895 -25.734 5.363 1 92.44 324 GLY B CA 1
ATOM 6134 C C . GLY B 1 324 ? 7.254 -26.109 4.039 1 92.44 324 GLY B C 1
ATOM 6135 O O . GLY B 1 324 ? 6.035 -26 3.881 1 92.44 324 GLY B O 1
ATOM 6136 N N . LEU B 1 325 ? 8.031 -26.531 3.154 1 93.56 325 LEU B N 1
ATOM 6137 C CA . LEU B 1 325 ? 7.562 -26.906 1.828 1 93.56 325 LEU B CA 1
ATOM 6138 C C . LEU B 1 325 ? 6.582 -28.078 1.916 1 93.56 325 LEU B C 1
ATOM 6140 O O . LEU B 1 325 ? 5.574 -28.094 1.206 1 93.56 325 LEU B O 1
ATOM 6144 N N . ILE B 1 326 ? 6.84 -29 2.797 1 92.38 326 ILE B N 1
ATOM 6145 C CA . ILE B 1 326 ? 6.078 -30.25 2.785 1 92.38 326 ILE B CA 1
ATOM 6146 C C . ILE B 1 326 ? 5.109 -30.266 3.963 1 92.38 326 ILE B C 1
ATOM 6148 O O . ILE B 1 326 ? 4.68 -31.344 4.402 1 92.38 326 ILE B O 1
ATOM 6152 N N . SER B 1 327 ? 4.781 -29.141 4.598 1 84.75 327 SER B N 1
ATOM 6153 C CA . SER B 1 327 ? 3.951 -29.047 5.793 1 84.75 327 SER B CA 1
ATOM 6154 C C . SER B 1 327 ? 2.48 -29.281 5.465 1 84.75 327 SER B C 1
ATOM 6156 O O . SER B 1 327 ? 1.626 -29.234 6.352 1 84.75 327 SER B O 1
ATOM 6158 N N . VAL B 1 328 ? 2.072 -29.578 4.273 1 79.94 328 VAL B N 1
ATOM 6159 C CA . VAL B 1 328 ? 0.71 -29.859 3.834 1 79.94 328 VAL B CA 1
ATOM 6160 C C . VAL B 1 328 ? -0.106 -28.562 3.826 1 79.94 328 VAL B C 1
ATOM 6162 O O . VAL B 1 328 ? -1.115 -28.469 3.123 1 79.94 328 VAL B O 1
ATOM 6165 N N . LYS B 1 329 ? 0.384 -27.641 4.523 1 78.12 329 LYS B N 1
ATOM 6166 C CA . LYS B 1 329 ? -0.351 -26.391 4.676 1 78.12 329 LYS B CA 1
ATOM 6167 C C . LYS B 1 329 ? -0.197 -25.5 3.441 1 78.12 329 LYS B C 1
ATOM 6169 O O . LYS B 1 329 ? 0.665 -25.766 2.596 1 78.12 329 LYS B O 1
ATOM 6174 N N . GLU B 1 330 ? -1.126 -24.562 3.314 1 81.06 330 GLU B N 1
ATOM 6175 C CA . GLU B 1 330 ? -0.941 -23.516 2.318 1 81.06 330 GLU B CA 1
ATOM 6176 C C . GLU B 1 330 ? 0.376 -22.781 2.535 1 81.06 330 GLU B C 1
ATOM 6178 O O . GLU B 1 330 ? 0.852 -22.672 3.666 1 81.06 330 GLU B O 1
ATOM 6183 N N . PRO B 1 331 ? 1.05 -22.516 1.498 1 86.88 331 PRO B N 1
ATOM 6184 C CA . PRO B 1 331 ? 0.502 -22.344 0.149 1 86.88 331 PRO B CA 1
ATOM 6185 C C . PRO B 1 331 ? 0.922 -23.469 -0.798 1 86.88 331 PRO B C 1
ATOM 6187 O O . PRO B 1 331 ? 0.454 -23.531 -1.938 1 86.88 331 PRO B O 1
ATOM 6190 N N . PHE B 1 332 ? 1.679 -24.359 -0.397 1 89.56 332 PHE B N 1
ATOM 6191 C CA . PHE B 1 332 ? 2.299 -25.281 -1.336 1 89.56 332 PHE B CA 1
ATOM 6192 C C . PHE B 1 332 ? 1.408 -26.5 -1.563 1 89.56 332 PHE B C 1
ATOM 6194 O O . PHE B 1 332 ? 1.376 -27.047 -2.664 1 89.56 332 PHE B O 1
ATOM 6201 N N . LYS B 1 333 ? 0.746 -26.953 -0.602 1 87.88 333 LYS B N 1
ATOM 6202 C CA . LYS B 1 333 ? -0.188 -28.078 -0.652 1 87.88 333 LYS B CA 1
ATOM 6203 C C . LYS B 1 333 ? 0.5 -29.344 -1.156 1 87.88 333 LYS B C 1
ATOM 6205 O O . LYS B 1 333 ? -0.008 -30.016 -2.057 1 87.88 333 LYS B O 1
ATOM 6210 N N . ILE B 1 334 ? 1.632 -29.578 -0.683 1 91.19 334 ILE B N 1
ATOM 6211 C CA . ILE B 1 334 ? 2.344 -30.812 -0.961 1 91.19 334 ILE B CA 1
ATOM 6212 C C . ILE B 1 334 ? 2.732 -31.5 0.351 1 91.19 334 ILE B C 1
ATOM 6214 O O . ILE B 1 334 ? 2.871 -30.828 1.382 1 91.19 334 ILE B O 1
ATOM 6218 N N . TRP B 1 335 ? 2.797 -32.75 0.194 1 93.06 335 TRP B N 1
ATOM 6219 C CA . TRP B 1 335 ? 3.24 -33.594 1.312 1 93.06 335 TRP B CA 1
ATOM 6220 C C . TRP B 1 335 ? 4.352 -34.531 0.878 1 93.06 335 TRP B C 1
ATOM 6222 O O . TRP B 1 335 ? 4.383 -34.969 -0.273 1 93.06 335 TRP B O 1
ATOM 6232 N N . GLY B 1 336 ? 5.262 -34.781 1.881 1 94.19 336 GLY B N 1
ATOM 6233 C CA . GLY B 1 336 ? 6.336 -35.688 1.505 1 94.19 336 GLY B CA 1
ATOM 6234 C C . GLY B 1 336 ? 7.262 -36.031 2.658 1 94.19 336 GLY B C 1
ATOM 6235 O O . GLY B 1 336 ? 7.027 -35.594 3.793 1 94.19 336 GLY B O 1
ATOM 6236 N N . LEU B 1 337 ? 8.141 -36.969 2.334 1 96.19 337 LEU B N 1
ATOM 6237 C CA . LEU B 1 337 ? 9.219 -37.375 3.234 1 96.19 337 LEU B CA 1
ATOM 6238 C C . LEU B 1 337 ? 10.562 -36.812 2.752 1 96.19 337 LEU B C 1
ATOM 6240 O O . LEU B 1 337 ? 10.906 -36.969 1.576 1 96.19 337 LEU B O 1
ATOM 6244 N N . ALA B 1 338 ? 11.156 -36.188 3.699 1 96.56 338 ALA B N 1
ATOM 6245 C CA . ALA B 1 338 ? 12.438 -35.594 3.359 1 96.56 338 ALA B CA 1
ATOM 6246 C C . ALA B 1 338 ? 13.594 -36.344 4.02 1 96.56 338 ALA B C 1
ATOM 6248 O O . ALA B 1 338 ? 13.477 -36.781 5.164 1 96.56 338 ALA B O 1
ATOM 6249 N N . LYS B 1 339 ? 14.656 -36.531 3.254 1 97.25 339 LYS B N 1
ATOM 6250 C CA . LYS B 1 339 ? 15.906 -37.094 3.746 1 97.25 339 LYS B CA 1
ATOM 6251 C C . LYS B 1 339 ? 17.109 -36.25 3.352 1 97.25 339 LYS B C 1
ATOM 6253 O O . LYS B 1 339 ? 17.25 -35.844 2.189 1 97.25 339 LYS B O 1
ATOM 6258 N N . GLN B 1 340 ? 17.906 -36 4.32 1 97.06 340 GLN B N 1
ATOM 6259 C CA . GLN B 1 340 ? 19.141 -35.281 4 1 97.06 340 GLN B CA 1
ATOM 6260 C C . GLN B 1 340 ? 20.156 -36.25 3.375 1 97.06 340 GLN B C 1
ATOM 6262 O O . GLN B 1 340 ? 20.578 -37.219 4.004 1 97.06 340 GLN B O 1
ATOM 6267 N N . VAL B 1 341 ? 20.578 -35.969 2.229 1 96.88 341 VAL B N 1
ATOM 6268 C CA . VAL B 1 341 ? 21.469 -36.906 1.52 1 96.88 341 VAL B CA 1
ATOM 6269 C C . VAL B 1 341 ? 22.906 -36.375 1.575 1 96.88 341 VAL B C 1
ATOM 6271 O O . VAL B 1 341 ? 23.859 -37.125 1.411 1 96.88 341 VAL B O 1
ATOM 6274 N N . GLU B 1 342 ? 23.016 -35.094 1.576 1 95.5 342 GLU B N 1
ATOM 6275 C CA . GLU B 1 342 ? 24.266 -34.375 1.791 1 95.5 342 GLU B CA 1
ATOM 6276 C C . GLU B 1 342 ? 24.094 -33.219 2.742 1 95.5 342 GLU B C 1
ATOM 6278 O O . GLU B 1 342 ? 22.953 -32.844 3.09 1 95.5 342 GLU B O 1
ATOM 6283 N N . GLU B 1 343 ? 25.156 -32.625 3.139 1 92.69 343 GLU B N 1
ATOM 6284 C CA . GLU B 1 343 ? 25.094 -31.484 4.059 1 92.69 343 GLU B CA 1
ATOM 6285 C C . GLU B 1 343 ? 24.203 -30.375 3.502 1 92.69 343 GLU B C 1
ATOM 6287 O O . GLU B 1 343 ? 23.422 -29.766 4.238 1 92.69 343 GLU B O 1
ATOM 6292 N N . ASP B 1 344 ? 24.281 -30.188 2.229 1 95.94 344 ASP B N 1
ATOM 6293 C CA . ASP B 1 344 ? 23.562 -29.078 1.607 1 95.94 344 ASP B CA 1
ATOM 6294 C C . ASP B 1 344 ? 22.531 -29.578 0.608 1 95.94 344 ASP B C 1
ATOM 6296 O O . ASP B 1 344 ? 22.25 -28.922 -0.392 1 95.94 344 ASP B O 1
ATOM 6300 N N . MET B 1 345 ? 21.984 -30.766 0.928 1 97.62 345 MET B N 1
ATOM 6301 C CA . MET B 1 345 ? 21.016 -31.281 -0.029 1 97.62 345 MET B CA 1
ATOM 6302 C C . MET B 1 345 ? 19.984 -32.188 0.665 1 97.62 345 MET B C 1
ATOM 6304 O O . MET B 1 345 ? 20.359 -33.062 1.453 1 97.62 345 MET B O 1
ATOM 6308 N N . TYR B 1 346 ? 18.75 -31.938 0.401 1 98.25 346 TYR B N 1
ATOM 6309 C CA . TYR B 1 346 ? 17.656 -32.812 0.812 1 98.25 346 TYR B CA 1
ATOM 6310 C C . TYR B 1 346 ? 16.984 -33.438 -0.398 1 98.25 346 TYR B C 1
ATOM 6312 O O . TYR B 1 346 ? 16.891 -32.844 -1.462 1 98.25 346 TYR B O 1
ATOM 6320 N N . TYR B 1 347 ? 16.562 -34.625 -0.214 1 98.06 347 TYR B N 1
ATOM 6321 C CA . TYR B 1 347 ? 15.711 -35.344 -1.158 1 98.06 347 TYR B CA 1
ATOM 6322 C C . TYR B 1 347 ? 14.312 -35.531 -0.583 1 98.06 347 TYR B C 1
ATOM 6324 O O . TYR B 1 347 ? 14.156 -35.969 0.555 1 98.06 347 TYR B O 1
ATOM 6332 N N . ILE B 1 348 ? 13.328 -35.156 -1.34 1 97.31 348 ILE B N 1
ATOM 6333 C CA . ILE B 1 348 ? 11.938 -35.281 -0.899 1 97.31 348 ILE B CA 1
ATOM 6334 C C . ILE B 1 348 ? 11.164 -36.188 -1.846 1 97.31 348 ILE B C 1
ATOM 6336 O O . ILE B 1 348 ? 11.211 -36 -3.064 1 97.31 348 ILE B O 1
ATOM 6340 N N . SER B 1 349 ? 10.562 -37.156 -1.354 1 96.81 349 SER B N 1
ATOM 6341 C CA . SER B 1 349 ? 9.539 -37.938 -2.045 1 96.81 349 SER B CA 1
ATOM 6342 C C . SER B 1 349 ? 8.141 -37.531 -1.564 1 96.81 349 SER B C 1
ATOM 6344 O O . SER B 1 349 ? 7.832 -37.656 -0.377 1 96.81 349 SER B O 1
ATOM 6346 N N . GLY B 1 350 ? 7.375 -37.062 -2.521 1 95.12 350 GLY B N 1
ATOM 6347 C CA . GLY B 1 350 ? 6.113 -36.531 -2.041 1 95.12 350 GLY B CA 1
ATOM 6348 C C . GLY B 1 350 ? 4.98 -36.688 -3.039 1 95.12 350 GLY B C 1
ATOM 6349 O O . GLY B 1 350 ? 5.117 -37.375 -4.039 1 95.12 350 GLY B O 1
ATOM 6350 N N . VAL B 1 351 ? 3.846 -36.125 -2.648 1 94.44 351 VAL B N 1
ATOM 6351 C CA . VAL B 1 351 ? 2.629 -36.156 -3.455 1 94.44 351 VAL B CA 1
ATOM 6352 C C . VAL B 1 351 ? 2.01 -34.75 -3.49 1 94.44 351 VAL B C 1
ATOM 6354 O O . VAL B 1 351 ? 2.02 -34.031 -2.486 1 94.44 351 VAL B O 1
ATOM 6357 N N . ASP B 1 352 ? 1.599 -34.406 -4.66 1 92.75 352 ASP B N 1
ATOM 6358 C CA . ASP B 1 352 ? 0.775 -33.219 -4.797 1 92.75 352 ASP B CA 1
ATOM 6359 C C . ASP B 1 352 ? -0.649 -33.469 -4.309 1 92.75 352 ASP B C 1
ATOM 6361 O O . ASP B 1 352 ? -1.338 -34.344 -4.824 1 92.75 352 ASP B O 1
ATOM 6365 N N . LEU B 1 353 ? -1.175 -32.656 -3.49 1 90.62 353 LEU B N 1
ATOM 6366 C CA . LEU B 1 353 ? -2.438 -32.938 -2.82 1 90.62 353 LEU B CA 1
ATOM 6367 C C . LEU B 1 353 ? -3.621 -32.531 -3.688 1 90.62 353 LEU B C 1
ATOM 6369 O O . LEU B 1 353 ? -4.762 -32.906 -3.42 1 90.62 353 LEU B O 1
ATOM 6373 N N . HIS B 1 354 ? -3.412 -31.75 -4.66 1 87 354 HIS B N 1
ATOM 6374 C CA . HIS B 1 354 ? -4.5 -31.328 -5.539 1 87 354 HIS B CA 1
ATOM 6375 C C . HIS B 1 354 ? -4.934 -32.469 -6.453 1 87 354 HIS B C 1
ATOM 6377 O O . HIS B 1 354 ? -6.125 -32.781 -6.559 1 87 354 HIS B O 1
ATOM 6383 N N . ASN B 1 355 ? -3.977 -33.125 -7.051 1 85.94 355 ASN B N 1
ATOM 6384 C CA . ASN B 1 355 ? -4.27 -34.188 -8.023 1 85.94 355 ASN B CA 1
ATOM 6385 C C . ASN B 1 355 ? -3.842 -35.562 -7.52 1 85.94 355 ASN B C 1
ATOM 6387 O O . ASN B 1 355 ? -4.32 -36.562 -8.008 1 85.94 355 ASN B O 1
ATOM 6391 N N . GLY B 1 356 ? -2.863 -35.531 -6.66 1 88.19 356 GLY B N 1
ATOM 6392 C CA . GLY B 1 356 ? -2.365 -36.812 -6.141 1 88.19 356 GLY B CA 1
ATOM 6393 C C . GLY B 1 356 ? -1.135 -37.312 -6.871 1 88.19 356 GLY B C 1
ATOM 6394 O O . GLY B 1 356 ? -0.668 -38.406 -6.621 1 88.19 356 GLY B O 1
ATOM 6395 N N . ASP B 1 357 ? -0.59 -36.562 -7.68 1 90.88 357 ASP B N 1
ATOM 6396 C CA . ASP B 1 357 ? 0.583 -36.969 -8.445 1 90.88 357 ASP B CA 1
ATOM 6397 C C . ASP B 1 357 ? 1.814 -37.062 -7.551 1 90.88 357 ASP B C 1
ATOM 6399 O O . ASP B 1 357 ? 2.023 -36.219 -6.672 1 90.88 357 ASP B O 1
ATOM 6403 N N . ARG B 1 358 ? 2.541 -38.094 -7.828 1 93.81 358 ARG B N 1
ATOM 6404 C CA . ARG B 1 358 ? 3.795 -38.281 -7.102 1 93.81 358 ARG B CA 1
ATOM 6405 C C . ARG B 1 358 ? 4.91 -37.438 -7.727 1 93.81 358 ARG B C 1
ATOM 6407 O O . ARG B 1 358 ? 4.906 -37.188 -8.938 1 93.81 358 ARG B O 1
ATOM 6414 N N . PHE B 1 359 ? 5.785 -37 -6.848 1 94.75 359 PHE B N 1
ATOM 6415 C CA . PHE B 1 359 ? 6.945 -36.25 -7.332 1 94.75 359 PHE B CA 1
ATOM 6416 C C . PHE B 1 359 ? 8.141 -36.469 -6.414 1 94.75 359 PHE B C 1
ATOM 6418 O O . PHE B 1 359 ? 8.008 -37.062 -5.332 1 94.75 359 PHE B O 1
ATOM 6425 N N . SER B 1 360 ? 9.305 -36.125 -6.895 1 96.12 360 SER B N 1
ATOM 6426 C CA . SER B 1 360 ? 10.5 -36 -6.059 1 96.12 360 SER B CA 1
ATOM 6427 C C . SER B 1 360 ? 11.172 -34.656 -6.227 1 96.12 360 SER B C 1
ATOM 6429 O O . SER B 1 360 ? 11.055 -34.031 -7.281 1 96.12 360 SER B O 1
ATOM 6431 N N . LEU B 1 361 ? 11.805 -34.25 -5.156 1 97.06 361 LEU B N 1
ATOM 6432 C CA . LEU B 1 361 ? 12.516 -32.969 -5.148 1 97.06 361 LEU B CA 1
ATOM 6433 C C . LEU B 1 361 ? 13.922 -33.125 -4.59 1 97.06 361 LEU B C 1
ATOM 6435 O O . LEU B 1 361 ? 14.133 -33.875 -3.619 1 97.06 361 LEU B O 1
ATOM 6439 N N . GLU B 1 362 ? 14.867 -32.562 -5.285 1 98 362 GLU B N 1
ATOM 6440 C CA . GLU B 1 362 ? 16.172 -32.25 -4.715 1 98 362 GLU B CA 1
ATOM 6441 C C . GLU B 1 362 ? 16.297 -30.781 -4.359 1 98 362 GLU B C 1
ATOM 6443 O O . GLU B 1 362 ? 16.094 -29.922 -5.211 1 98 362 GLU B O 1
ATOM 6448 N N . VAL B 1 363 ? 16.594 -30.5 -3.084 1 98.25 363 VAL B N 1
ATOM 6449 C CA . VAL B 1 363 ? 16.625 -29.109 -2.631 1 98.25 363 VAL B CA 1
ATOM 6450 C C . VAL B 1 363 ? 18.016 -28.781 -2.078 1 98.25 363 VAL B C 1
ATOM 6452 O O . VAL B 1 363 ? 18.516 -29.484 -1.204 1 98.25 363 VAL B O 1
ATOM 6455 N N . THR B 1 364 ? 18.609 -27.781 -2.607 1 98.31 364 THR B N 1
ATOM 6456 C CA . THR B 1 364 ? 19.859 -27.203 -2.111 1 98.31 364 THR B CA 1
ATOM 6457 C C . THR B 1 364 ? 19.656 -25.734 -1.76 1 98.31 364 THR B C 1
ATOM 6459 O O . THR B 1 364 ? 18.578 -25.156 -2.016 1 98.31 364 THR B O 1
ATOM 6462 N N . PRO B 1 365 ? 20.594 -25.078 -1.199 1 97.5 365 PRO B N 1
ATOM 6463 C CA . PRO B 1 365 ? 20.453 -23.656 -0.869 1 97.5 365 PRO B CA 1
ATOM 6464 C C . PRO B 1 365 ? 20.344 -22.766 -2.107 1 97.5 365 PRO B C 1
ATOM 6466 O O . PRO B 1 365 ? 19.875 -21.625 -2.02 1 97.5 365 PRO B O 1
ATOM 6469 N N . TRP B 1 366 ? 20.688 -23.266 -3.271 1 96.75 366 TRP B N 1
ATOM 6470 C CA . TRP B 1 366 ? 20.844 -22.406 -4.438 1 96.75 366 TRP B CA 1
ATOM 6471 C C . TRP B 1 366 ? 19.844 -22.781 -5.531 1 96.75 366 TRP B C 1
ATOM 6473 O O . TRP B 1 366 ? 19.516 -21.953 -6.387 1 96.75 366 TRP B O 1
ATOM 6483 N N . TRP B 1 367 ? 19.453 -24.016 -5.488 1 97.62 367 TRP B N 1
ATOM 6484 C CA . TRP B 1 367 ? 18.531 -24.484 -6.516 1 97.62 367 TRP B CA 1
ATOM 6485 C C . TRP B 1 367 ? 17.703 -25.656 -6.008 1 97.62 367 TRP B C 1
ATOM 6487 O O . TRP B 1 367 ? 18.016 -26.25 -4.977 1 97.62 367 TRP B O 1
ATOM 6497 N N . MET B 1 368 ? 16.609 -25.922 -6.688 1 98.06 368 MET B N 1
ATOM 6498 C CA . MET B 1 368 ? 15.742 -27.078 -6.465 1 98.06 368 MET B CA 1
ATOM 6499 C C . MET B 1 368 ? 15.375 -27.75 -7.785 1 98.06 368 MET B C 1
ATOM 6501 O O . MET B 1 368 ? 15.109 -27.062 -8.781 1 98.06 368 MET B O 1
ATOM 6505 N N . ARG B 1 369 ? 15.43 -29.109 -7.773 1 97.88 369 ARG B N 1
ATOM 6506 C CA . ARG B 1 369 ? 15.039 -29.875 -8.953 1 97.88 369 ARG B CA 1
ATOM 6507 C C . ARG B 1 369 ? 13.758 -30.656 -8.695 1 97.88 369 ARG B C 1
ATOM 6509 O O . ARG B 1 369 ? 13.68 -31.406 -7.719 1 97.88 369 ARG B O 1
ATOM 6516 N N . LEU B 1 370 ? 12.828 -30.453 -9.531 1 97.62 370 LEU B N 1
ATOM 6517 C CA . LEU B 1 370 ? 11.555 -31.156 -9.445 1 97.62 370 LEU B CA 1
ATOM 6518 C C . LEU B 1 370 ? 11.477 -32.281 -10.477 1 97.62 370 LEU B C 1
ATOM 6520 O O . LEU B 1 370 ? 11.578 -32.031 -11.68 1 97.62 370 LEU B O 1
ATOM 6524 N N . TYR B 1 371 ? 11.352 -33.469 -9.977 1 95.88 371 TYR B N 1
ATOM 6525 C CA . TYR B 1 371 ? 11.125 -34.625 -10.82 1 95.88 371 TYR B CA 1
ATOM 6526 C C . TYR B 1 371 ? 9.648 -35 -10.859 1 95.88 371 TYR B C 1
ATOM 6528 O O . TYR B 1 371 ? 9.117 -35.594 -9.922 1 95.88 371 TYR B O 1
ATOM 6536 N N . LEU B 1 372 ? 9.055 -34.625 -11.93 1 95.25 372 LEU B N 1
ATOM 6537 C CA . LEU B 1 372 ? 7.645 -34.875 -12.164 1 95.25 372 LEU B CA 1
ATOM 6538 C C . LEU B 1 372 ? 7.457 -35.906 -13.289 1 95.25 372 LEU B C 1
ATOM 6540 O O . LEU B 1 372 ? 7.938 -35.688 -14.406 1 95.25 372 LEU B O 1
ATOM 6544 N N . PRO B 1 373 ? 6.781 -36.969 -12.992 1 94.25 373 PRO B N 1
ATOM 6545 C CA . PRO B 1 373 ? 6.609 -38 -14.039 1 94.25 373 PRO B CA 1
ATOM 6546 C C . PRO B 1 373 ? 5.691 -37.531 -15.164 1 94.25 373 PRO B C 1
ATOM 6548 O O . PRO B 1 373 ? 4.797 -36.719 -14.945 1 94.25 373 PRO B O 1
ATOM 6551 N N . LYS B 1 374 ? 5.91 -38.094 -16.312 1 93.75 374 LYS B N 1
ATOM 6552 C CA . LYS B 1 374 ? 5.02 -37.875 -17.453 1 93.75 374 LYS B CA 1
ATOM 6553 C C . LYS B 1 374 ? 3.572 -38.188 -17.078 1 93.75 374 LYS B C 1
ATOM 6555 O O . LYS B 1 374 ? 3.307 -39.188 -16.406 1 93.75 374 LYS B O 1
ATOM 6560 N N . GLY B 1 375 ? 2.654 -37.312 -17.516 1 91.31 375 GLY B N 1
ATOM 6561 C CA . GLY B 1 375 ? 1.251 -37.5 -17.188 1 91.31 375 GLY B CA 1
ATOM 6562 C C . GLY B 1 375 ? 0.81 -36.656 -16 1 91.31 375 GLY B C 1
ATOM 6563 O O . GLY B 1 375 ? -0.388 -36.469 -15.773 1 91.31 375 GLY B O 1
ATOM 6564 N N . SER B 1 376 ? 1.777 -36.156 -15.242 1 93.44 376 SER B N 1
ATOM 6565 C CA . SER B 1 376 ? 1.447 -35.281 -14.125 1 93.44 376 SER B CA 1
ATOM 6566 C C . SER B 1 376 ? 0.957 -33.938 -14.625 1 93.44 376 SER B C 1
ATOM 6568 O O . SER B 1 376 ? 1.186 -33.562 -15.781 1 93.44 376 SER B O 1
ATOM 6570 N N . CYS B 1 377 ? 0.302 -33.219 -13.75 1 93.69 377 CYS B N 1
ATOM 6571 C CA . CYS B 1 377 ? -0.199 -31.906 -14.086 1 93.69 377 CYS B CA 1
ATOM 6572 C C . CYS B 1 377 ? 0.908 -30.859 -13.984 1 93.69 377 CYS B C 1
ATOM 6574 O O . CYS B 1 377 ? 1.592 -30.766 -12.969 1 93.69 377 CYS B O 1
ATOM 6576 N N . GLY B 1 378 ? 1.073 -30.062 -15.008 1 93.88 378 GLY B N 1
ATOM 6577 C CA . GLY B 1 378 ? 2.082 -29.016 -15.055 1 93.88 378 GLY B CA 1
ATOM 6578 C C . GLY B 1 378 ? 1.834 -27.906 -14.047 1 93.88 378 GLY B C 1
ATOM 6579 O O . GLY B 1 378 ? 2.748 -27.156 -13.711 1 93.88 378 GLY B O 1
ATOM 6580 N N . ASN B 1 379 ? 0.64 -27.797 -13.516 1 94.12 379 ASN B N 1
ATOM 6581 C CA . ASN B 1 379 ? 0.267 -26.781 -12.547 1 94.12 379 ASN B CA 1
ATOM 6582 C C . ASN B 1 379 ? 1.082 -26.891 -11.266 1 94.12 379 ASN B C 1
ATOM 6584 O O . ASN B 1 379 ? 1.281 -25.906 -10.555 1 94.12 379 ASN B O 1
ATOM 6588 N N . THR B 1 380 ? 1.505 -28.062 -10.969 1 94.19 380 THR B N 1
ATOM 6589 C CA . THR B 1 380 ? 2.334 -28.281 -9.789 1 94.19 380 THR B CA 1
ATOM 6590 C C . THR B 1 380 ? 3.596 -27.422 -9.844 1 94.19 380 THR B C 1
ATOM 6592 O O . THR B 1 380 ? 3.971 -26.797 -8.859 1 94.19 380 THR B O 1
ATOM 6595 N N . ALA B 1 381 ? 4.176 -27.375 -10.992 1 96.56 381 ALA B N 1
ATOM 6596 C CA . ALA B 1 381 ? 5.414 -26.625 -11.172 1 96.56 381 ALA B CA 1
ATOM 6597 C C . ALA B 1 381 ? 5.18 -25.125 -11.031 1 96.56 381 ALA B C 1
ATOM 6599 O O . ALA B 1 381 ? 5.938 -24.438 -10.344 1 96.56 381 ALA B O 1
ATOM 6600 N N . LEU B 1 382 ? 4.168 -24.625 -11.617 1 97 382 LEU B N 1
ATOM 6601 C CA . LEU B 1 382 ? 3.896 -23.188 -11.602 1 97 382 LEU B CA 1
ATOM 6602 C C . LEU B 1 382 ? 3.4 -22.75 -10.227 1 97 382 LEU B C 1
ATOM 6604 O O . LEU B 1 382 ? 3.699 -21.641 -9.789 1 97 382 LEU B O 1
ATOM 6608 N N . ARG B 1 383 ? 2.623 -23.562 -9.602 1 95.69 383 ARG B N 1
ATOM 6609 C CA . ARG B 1 383 ? 2.197 -23.281 -8.234 1 95.69 383 ARG B CA 1
ATOM 6610 C C . ARG B 1 383 ? 3.396 -23.172 -7.301 1 95.69 383 ARG B C 1
ATOM 6612 O O . ARG B 1 383 ? 3.477 -22.25 -6.488 1 95.69 383 ARG B O 1
ATOM 6619 N N . LEU B 1 384 ? 4.273 -24.078 -7.422 1 96.38 384 LEU B N 1
ATOM 6620 C CA . LEU B 1 384 ? 5.484 -24.062 -6.605 1 96.38 384 LEU B CA 1
ATOM 6621 C C . LEU B 1 384 ? 6.281 -22.781 -6.855 1 96.38 384 LEU B C 1
ATOM 6623 O O . LEU B 1 384 ? 6.715 -22.125 -5.91 1 96.38 384 LEU B O 1
ATOM 6627 N N . LEU B 1 385 ? 6.449 -22.453 -8.117 1 97.81 385 LEU B N 1
ATOM 6628 C CA . LEU B 1 385 ? 7.195 -21.25 -8.469 1 97.81 385 LEU B CA 1
ATOM 6629 C C . LEU B 1 385 ? 6.559 -20.016 -7.852 1 97.81 385 LEU B C 1
ATOM 6631 O O . LEU B 1 385 ? 7.234 -19.234 -7.168 1 97.81 385 LEU B O 1
ATOM 6635 N N . SER B 1 386 ? 5.316 -19.844 -8.094 1 96.94 386 SER B N 1
ATOM 6636 C CA . SER B 1 386 ? 4.598 -18.656 -7.645 1 96.94 386 SER B CA 1
ATOM 6637 C C . SER B 1 386 ? 4.641 -18.516 -6.125 1 96.94 386 SER B C 1
ATOM 6639 O O . SER B 1 386 ? 4.824 -17.422 -5.598 1 96.94 386 SER B O 1
ATOM 6641 N N . ASN B 1 387 ? 4.512 -19.625 -5.445 1 95.44 387 ASN B N 1
ATOM 6642 C CA . ASN B 1 387 ? 4.469 -19.562 -3.988 1 95.44 387 ASN B CA 1
ATOM 6643 C C . ASN B 1 387 ? 5.863 -19.391 -3.393 1 95.44 387 ASN B C 1
ATOM 6645 O O . ASN B 1 387 ? 6.02 -18.734 -2.359 1 95.44 387 ASN B O 1
ATOM 6649 N N . ILE B 1 388 ? 6.824 -19.938 -3.99 1 97.06 388 ILE B N 1
ATOM 6650 C CA . ILE B 1 388 ? 8.195 -19.688 -3.545 1 97.06 388 ILE B CA 1
ATOM 6651 C C . ILE B 1 388 ? 8.539 -18.219 -3.742 1 97.06 388 ILE B C 1
ATOM 6653 O O . ILE B 1 388 ? 9.148 -17.594 -2.869 1 97.06 388 ILE B O 1
ATOM 6657 N N . GLN B 1 389 ? 8.148 -17.688 -4.863 1 96.94 389 GLN B N 1
ATOM 6658 C CA . GLN B 1 389 ? 8.383 -16.266 -5.121 1 96.94 389 GLN B CA 1
ATOM 6659 C C . GLN B 1 389 ? 7.734 -15.391 -4.047 1 96.94 389 GLN B C 1
ATOM 6661 O O . GLN B 1 389 ? 8.258 -14.328 -3.703 1 96.94 389 GLN B O 1
ATOM 6666 N N . GLN B 1 390 ? 6.691 -15.82 -3.523 1 95.44 390 GLN B N 1
ATOM 6667 C CA . GLN B 1 390 ? 5.949 -15.039 -2.539 1 95.44 390 GLN B CA 1
ATOM 6668 C C . GLN B 1 390 ? 6.512 -15.25 -1.136 1 95.44 390 GLN B C 1
ATOM 6670 O O . GLN B 1 390 ? 6.434 -14.359 -0.291 1 95.44 390 GLN B O 1
ATOM 6675 N N . THR B 1 391 ? 7.059 -16.391 -0.911 1 94.81 391 THR B N 1
ATOM 6676 C CA . THR B 1 391 ? 7.328 -16.75 0.476 1 94.81 391 THR B CA 1
ATOM 6677 C C . THR B 1 391 ? 8.828 -16.719 0.765 1 94.81 391 THR B C 1
ATOM 6679 O O . THR B 1 391 ? 9.242 -16.719 1.926 1 94.81 391 THR B O 1
ATOM 6682 N N . TYR B 1 392 ? 9.609 -16.641 -0.299 1 94.38 392 TYR B N 1
ATOM 6683 C CA . TYR B 1 392 ? 11.039 -16.75 0.003 1 94.38 392 TYR B CA 1
ATOM 6684 C C . TYR B 1 392 ? 11.852 -15.828 -0.887 1 94.38 392 TYR B C 1
ATOM 6686 O O . TYR B 1 392 ? 12.547 -14.938 -0.392 1 94.38 392 TYR B O 1
ATOM 6694 N N . ASP B 1 393 ? 11.742 -16 -2.189 1 95.44 393 ASP B N 1
ATOM 6695 C CA . ASP B 1 393 ? 12.562 -15.258 -3.143 1 95.44 393 ASP B CA 1
ATOM 6696 C C . ASP B 1 393 ? 11.742 -14.867 -4.371 1 95.44 393 ASP B C 1
ATOM 6698 O O . ASP B 1 393 ? 11.57 -15.664 -5.289 1 95.44 393 ASP B O 1
ATOM 6702 N N . SER B 1 394 ? 11.469 -13.586 -4.48 1 94.81 394 SER B N 1
ATOM 6703 C CA . SER B 1 394 ? 10.641 -13.078 -5.574 1 94.81 394 SER B CA 1
ATOM 6704 C C . SER B 1 394 ? 11.352 -13.227 -6.914 1 94.81 394 SER B C 1
ATOM 6706 O O . SER B 1 394 ? 10.719 -13.141 -7.969 1 94.81 394 SER B O 1
ATOM 6708 N N . GLU B 1 395 ? 12.625 -13.523 -6.926 1 93.88 395 GLU B N 1
ATOM 6709 C CA . GLU B 1 395 ? 13.43 -13.562 -8.141 1 93.88 395 GLU B CA 1
ATOM 6710 C C . GLU B 1 395 ? 13.648 -15 -8.617 1 93.88 395 GLU B C 1
ATOM 6712 O O . GLU B 1 395 ? 14.367 -15.234 -9.586 1 93.88 395 GLU B O 1
ATOM 6717 N N . THR B 1 396 ? 13.008 -15.914 -7.945 1 96.88 396 THR B N 1
ATOM 6718 C CA . THR B 1 396 ? 13.141 -17.312 -8.344 1 96.88 396 THR B CA 1
ATOM 6719 C C . THR B 1 396 ? 12.688 -17.516 -9.781 1 96.88 396 THR B C 1
ATOM 6721 O O . THR B 1 396 ? 11.672 -16.953 -10.203 1 96.88 396 THR B O 1
ATOM 6724 N N . ILE B 1 397 ? 13.469 -18.375 -10.484 1 97.25 397 ILE B N 1
ATOM 6725 C CA . ILE B 1 397 ? 13.156 -18.688 -11.875 1 97.25 397 ILE B CA 1
ATOM 6726 C C . ILE B 1 397 ? 12.969 -20.188 -12.039 1 97.25 397 ILE B C 1
ATOM 6728 O O . ILE B 1 397 ? 13.672 -20.984 -11.414 1 97.25 397 ILE B O 1
ATOM 6732 N N . LEU B 1 398 ? 12 -20.547 -12.844 1 98.38 398 LEU B N 1
ATOM 6733 C CA . LEU B 1 398 ? 11.812 -21.938 -13.266 1 98.38 398 LEU B CA 1
ATOM 6734 C C . LEU B 1 398 ? 12.398 -22.156 -14.656 1 98.38 398 LEU B C 1
ATOM 6736 O O . LEU B 1 398 ? 11.953 -21.547 -15.625 1 98.38 398 LEU B O 1
ATOM 6740 N N . GLU B 1 399 ? 13.367 -23.047 -14.719 1 97.69 399 GLU B N 1
ATOM 6741 C CA . GLU B 1 399 ? 13.992 -23.391 -15.992 1 97.69 399 GLU B CA 1
ATOM 6742 C C . GLU B 1 399 ? 13.484 -24.734 -16.516 1 97.69 399 GLU B C 1
ATOM 6744 O O . GLU B 1 399 ? 13.57 -25.75 -15.82 1 97.69 399 GLU B O 1
ATOM 6749 N N . VAL B 1 400 ? 12.914 -24.688 -17.688 1 96.31 400 VAL B N 1
ATOM 6750 C CA . VAL B 1 400 ? 12.602 -25.891 -18.453 1 96.31 400 VAL B CA 1
ATOM 6751 C C . VAL B 1 400 ? 13.734 -26.203 -19.422 1 96.31 400 VAL B C 1
ATOM 6753 O O . VAL B 1 400 ? 13.656 -25.875 -20.609 1 96.31 400 VAL B O 1
ATOM 6756 N N . GLU B 1 401 ? 14.648 -26.953 -18.984 1 90.25 401 GLU B N 1
ATOM 6757 C CA . GLU B 1 401 ? 15.93 -27.141 -19.656 1 90.25 401 GLU B CA 1
ATOM 6758 C C . GLU B 1 401 ? 15.742 -27.781 -21.016 1 90.25 401 GLU B C 1
ATOM 6760 O O . GLU B 1 401 ? 16.453 -27.453 -21.969 1 90.25 401 GLU B O 1
ATOM 6765 N N . LYS B 1 402 ? 14.828 -28.703 -21.078 1 88.12 402 LYS B N 1
ATOM 6766 C CA . LYS B 1 402 ? 14.586 -29.406 -22.328 1 88.12 402 LYS B CA 1
ATOM 6767 C C . LYS B 1 402 ? 14.352 -28.438 -23.484 1 88.12 402 LYS B C 1
ATOM 6769 O O . LYS B 1 402 ? 14.766 -28.688 -24.609 1 88.12 402 LYS B O 1
ATOM 6774 N N . TYR B 1 403 ? 13.766 -27.359 -23.172 1 90.69 403 TYR B N 1
ATOM 6775 C CA . TYR B 1 403 ? 13.406 -26.406 -24.219 1 90.69 403 TYR B CA 1
ATOM 6776 C C . TYR B 1 403 ? 14.133 -25.078 -24.031 1 90.69 403 TYR B C 1
ATOM 6778 O O . TYR B 1 403 ? 13.906 -24.125 -24.766 1 90.69 403 TYR B O 1
ATOM 6786 N N . GLY B 1 404 ? 14.93 -24.953 -23.047 1 90.75 404 GLY B N 1
ATOM 6787 C CA . GLY B 1 404 ? 15.656 -23.719 -22.781 1 90.75 404 GLY B CA 1
ATOM 6788 C C . GLY B 1 404 ? 14.75 -22.578 -22.359 1 90.75 404 GLY B C 1
ATOM 6789 O O . GLY B 1 404 ? 15.078 -21.406 -22.578 1 90.75 404 GLY B O 1
ATOM 6790 N N . GLU B 1 405 ? 13.594 -22.906 -21.844 1 94.44 405 GLU B N 1
ATOM 6791 C CA . GLU B 1 405 ? 12.633 -21.891 -21.438 1 94.44 405 GLU B CA 1
ATOM 6792 C C . GLU B 1 405 ? 12.828 -21.516 -19.969 1 94.44 405 GLU B C 1
ATOM 6794 O O . GLU B 1 405 ? 13.047 -22.375 -19.125 1 94.44 405 GLU B O 1
ATOM 6799 N N . ARG B 1 406 ? 12.844 -20.203 -19.734 1 96.38 406 ARG B N 1
ATOM 6800 C CA . ARG B 1 406 ? 12.945 -19.672 -18.375 1 96.38 406 ARG B CA 1
ATOM 6801 C C . ARG B 1 406 ? 11.703 -18.859 -18 1 96.38 406 ARG B C 1
ATOM 6803 O O . ARG B 1 406 ? 11.344 -17.922 -18.703 1 96.38 406 ARG B O 1
ATOM 6810 N N . ILE B 1 407 ? 11.109 -19.312 -16.938 1 96.31 407 ILE B N 1
ATOM 6811 C CA . ILE B 1 407 ? 9.883 -18.672 -16.484 1 96.31 407 ILE B CA 1
ATOM 6812 C C . ILE B 1 407 ? 10.148 -17.922 -15.18 1 96.31 407 ILE B C 1
ATOM 6814 O O . ILE B 1 407 ? 10.625 -18.516 -14.203 1 96.31 407 ILE B O 1
ATOM 6818 N N . ARG B 1 408 ? 9.844 -16.609 -15.242 1 93.12 408 ARG B N 1
ATOM 6819 C CA . ARG B 1 408 ? 9.961 -15.773 -14.055 1 93.12 408 ARG B CA 1
ATOM 6820 C C . ARG B 1 408 ? 8.609 -15.18 -13.664 1 93.12 408 ARG B C 1
ATOM 6822 O O . ARG B 1 408 ? 7.887 -14.664 -14.516 1 93.12 408 ARG B O 1
#

pLDDT: mean 88.66, std 14.23, range [20.7, 98.62]

Sequence (816 aa):
MIIMDTIFVGSAIPDITNRPQLYEWLERNMERSYKDILDDTKLEPEQNVVKTYILESNIHPKKLSRIIKTGKIKPLDEYEFYMLRIGDEGYFFIDAKNPRFWKLYTLQKSEESDKYFNKLISPIKSRLDNLWMPTGDLEKFLKKADYVRGLSTKHDETPFYLDNDVEERANKLSISSNGESVYELIKIIQSLSSDEIQEFEKLIKDFQLLNDTKIKKIFNTIKKLHEFKHLMRITKSKIKIVSEDDKDKFVLEDIYYWGKFTVKGTSIEKHNEIVDKTIENYEQKIEIIEDSLIDYTSSDWGDRIPLIYEFEKEIEDLKNFVEGLISVKEPFKIWGLAKQVEEDMYYISGVDLHNGDRFSLEVTPWWMRLYLPKGSCGNTALRLLSNIQQTYDSETILEVEKYGERIRMIIMDTIFVGSAIPDITNRPQLYEWLERNMERSYKDILDDTKLEPEQNVVKTYILESNIHPKKLSRIIKTGKIKPLDEYEFYMLRIGDEGYFFIDAKNPRFWKLYTLQKSEESDKYFNKLISPIKSRLDNLWMPTGDLEKFLKKADYVRGLSTKHDETPFYLDNDVEERANKLSISSNGESVYELIKIIQSLSSDEIQEFEKLIKDFQLLNDTKIKKIFNTIKKLHEFKHLMRITKSKIKIVSEDDKDKFVLEDIYYWGKFTVKGTSIEKHNEIVDKTIENYEQKIEIIEDSLIDYTSSDWGDRIPLIYEFEKEIEDLKNFVEGLISVKEPFKIWGLAKQVEEDMYYISGVDLHNGDRFSLEVTPWWMRLYLPKGSCGNTALRLLSNIQQTYDSETILEVEKYGERIR